Protein AF-0000000067843184 (afdb_homodimer)

Foldseek 3Di:
DFDAQPQAPAEEEQAEADFQRLQLQLLSLLSHYAYEYEFEPDQTHPQQPDDAHPDSFHGPRLFQSFFNYHFWHFHLVDVVSLVLVLLSLLSHQEYEYEDQQPPCVVSLNDPVNSCVSVQNYAYEYEAAAWCDDPCSRPHDALVVLCVLLCNQQQEADPPDRGDDPPDSCLSHQQSVVRSVVSVVQNVVCVPVVGYDYHITHSNVRSNVVPPDQVCVCVVVVRPDHRGYDHFDDLQFAQFGWADAQVAIKTWHQRDLVSVLLVQVLLCVVPFDPCSSVPPLCRDSVSCSVCRVVVVVRVNVSRHHDDPVVVVVSSVVSVTDMDTPDDPVVCVVDPVCVVQPQWDWEQDPPPGIDTDGFDNDDDDRHRSTRHGTRDTHRNCQQVSSVVSPDDPVRSVVCDQVCSTDHPPPDD/DFDAQPQAPAEEEQAEADFQRLQLQLLSLLSHYAYEYEFEPDQTGPQQVDDAHPDSFHGPRLFQSFFNYHFWHFHLVDVVSLVLVLLSLLSHQEYEYEDQQPPCVVSLPDPVNSCVSPQNYAYEYEAAAWCDDPCSRPHDALVVLCVLLCNQQQEADPPDRGDDPPDSCLSHQQSVVRSVVSVVQNVVCVPVVGYDYHITHSNVRSNVVPPDQVCVCVVVVRPDHRGYDHFDDLQFAQFGWADAQVAIKTWHQRDLVSVLLVQVLLCVVPFDPCSSVPPLCRDSVSCSVCRVVVVVRVNVSRHHDDPVVVVVSSVVSVTDMDTPDDPVVCVVDPVCVVQPQWDWEQDPPPGIDTDGFDNDDDDRHRSTRHGTRDGHRNCQQVSSVVSPDDPVRSVVCDQVCSTDHPPPDD

Nearest PDB structures (foldseek):
  9br6-assembly1_A  TM=9.605E-01  e=2.154E-40  Homo sapiens
  9br7-assembly1_A  TM=9.563E-01  e=5.282E-39  Homo sapiens
  1pt8-assembly1_B  TM=9.284E-01  e=2.262E-34  unclassified
  1vgr-assembly1_B  TM=9.230E-01  e=4.643E-33  Oxalobacter formigenes
  2vjm-assembly1_B  TM=9.253E-01  e=1.271E-32  Oxalobacter formigenes

InterPro domains:
  IPR003673 CoA-transferase family III [PF02515] (7-380)
  IPR023606 CoA-transferase family III domain 1 superfamily [G3DSA:3.40.50.10540] (6-397)
  IPR023606 CoA-transferase family III domain 1 superfamily [SSF89796] (5-403)
  IPR044855 CoA-transferase family III domain 3 superfamily [G3DSA:3.30.1540.10] (237-332)
  IPR050483 CoA-transferase III domain-containing protein [PTHR48207] (2-403)

Radius of gyration: 26.92 Å; Cα contacts (8 Å, |Δi|>4): 1870; chains: 2; bounding box: 64×74×61 Å

Sequence (820 aa):
MSQTLPLAGIRVVDYSHFLAGPYVGRCLAALGAEVIKVERPGSGDAGRQHAFTLDDQQSGYFLQLNMGKQGVSVNMKDPRGKAFMQRLTDSADVFIENYRPGALDKLGLGYAELSARNPRLVYCSISAYGHTGPDAHRAGFGLIAEAKSGIMQMVGVPGEAPPLLRISLGDMYTGIHAVAAINAALLGRVSSGRGQHIDMALYDTLVSMHEYAVQCYTLSGGTVLPQQTGHDMPTSTLYGVFRATDGDLVIAAQVDDAWQRFAAMLEANGGPPGFGSDRRYHGLNGRNAHREAILAVVRDWVGARRVAEILALLDGIDIPSAKVQRIDEVLADPQIQARNMVIEQQHPRYGTLRLANLPFRFSDCDTTIHQVAPDLGQHNAEVAAGLGFSPEEITALQADGVLFTHGDARMSQTLPLAGIRVVDYSHFLAGPYVGRCLAALGAEVIKVERPGSGDAGRQHAFTLDDQQSGYFLQLNMGKQGVSVNMKDPRGKAFMQRLTDSADVFIENYRPGALDKLGLGYAELSARNPRLVYCSISAYGHTGPDAHRAGFGLIAEAKSGIMQMVGVPGEAPPLLRISLGDMYTGIHAVAAINAALLGRVSSGRGQHIDMALYDTLVSMHEYAVQCYTLSGGTVLPQQTGHDMPTSTLYGVFRATDGDLVIAAQVDDAWQRFAAMLEANGGPPGFGSDRRYHGLNGRNAHREAILAVVRDWVGARRVAEILALLDGIDIPSAKVQRIDEVLADPQIQARNMVIEQQHPRYGTLRLANLPFRFSDCDTTIHQVAPDLGQHNAEVAAGLGFSPEEITALQADGVLFTHGDAR

Secondary structure (DSSP, 8-state):
-PPPPTTTT-EEEE---TTHHHHHHHHHHHTT-EEEEEE-TTT--GGGGSSSB-SSS-BHHHHHHTTT-EEEEB-TTSHHHHHHHHHHHHT-SEEEE-SPTTTTTTTT-SHHHHHHH-TT-EEEEEESS-SSSTTTTS---HHHHHHHTSTGGGSSSTTSPPPP--S-HHHHHHHHHHHHHHHHHHHHHHHH---EEEEEEHHHHHHHT-SSHHHHHHHTTT-------TTEETTEEEEEEEE-SS-EEEEE--SHHHHHHHHHHHHHTT--TTTTT-GGGSSHHHHHHTHHHHHHHHHHHHHTS-HHHHHHHHHHTT--EEE---HHHHHH-HHHHHTT-EEEEEETTTEEEEEEPP---BSS------SPPPPTTTTHHHHHHHTT--HHHHHHHHHTTSB--TT---/-PPPPTTTT-EEEE---TTHHHHHHHHHHHTT-EEEEEE-TTT--GGGGSSSB-SSS-BHHHHHHTTT-EEEEB-TTSHHHHHHHHHHHHT-SEEEE-SPTTTTTTTT-SHHHHHHH-TT-EEEEEESS-SSSTTTTS---HHHHHHHTSTGGGSSSTTSPPPP--S-HHHHHHHHHHHHHHHHHHHHHHHH---EEEEEEHHHHHHHT-SSHHHHHHHTTT-------TTEETTEEEEEEEE-SS-EEEEE--SHHHHHHHHHHHHHTT--TTTTT-GGGSSHHHHHHTHHHHHHHHHHHHHTS-HHHHHHHHHTTT--EEE---HHHHHH-HHHHHTT-EEEEEETTTEEEEEEPP---BSS------SPPPPTTTTHHHHHHHTT--HHHHHHHHHTTSB--TT---

Organism: Pseudomonas putida (strain ATCC 47054 / DSM 6125 / CFBP 8728 / NCIMB 11950 / KT2440) (NCBI:txid160488)

Solvent-accessible surface area (backbone atoms only — not comparable to full-atom values): 41051 Å² total; per-residue (Å²): 134,73,47,76,48,38,33,55,90,38,32,33,39,32,56,36,49,65,50,30,37,30,44,29,47,27,54,43,22,34,37,35,22,49,26,37,35,49,26,48,57,90,78,43,44,69,24,22,72,29,92,35,63,76,51,98,74,34,10,47,34,33,40,64,33,34,28,42,31,42,19,30,13,45,28,68,87,40,70,67,23,43,52,52,50,49,54,51,57,62,67,30,44,31,40,36,28,47,61,62,72,66,61,43,46,82,75,61,66,23,65,73,58,46,36,72,76,25,56,50,31,32,34,37,41,38,36,35,53,24,82,53,45,87,48,20,84,51,76,60,50,44,67,40,28,39,20,41,37,21,54,39,49,23,23,22,47,70,93,53,80,35,37,44,69,81,59,59,57,30,32,54,56,34,17,41,47,47,43,22,49,50,31,30,45,58,40,24,22,72,79,68,62,38,36,41,43,33,47,36,20,23,30,46,36,49,38,35,59,42,69,46,56,50,31,33,18,52,76,52,74,61,74,42,71,81,55,34,55,20,35,44,40,81,90,37,38,57,36,35,53,44,55,28,67,75,45,44,29,36,42,51,35,52,49,52,70,47,29,46,53,47,30,39,52,39,32,75,68,80,40,57,88,58,55,43,71,39,69,62,53,55,42,66,66,38,26,40,76,41,31,66,64,52,47,51,53,49,46,55,58,40,42,72,33,47,53,70,59,53,49,53,58,33,54,75,68,72,39,47,59,32,52,44,23,46,60,72,54,35,71,65,31,64,44,41,58,62,64,50,40,60,40,77,32,80,38,97,87,75,40,74,41,54,36,55,24,74,50,74,41,49,70,41,38,82,42,78,67,70,47,61,36,52,51,67,15,67,34,36,63,61,53,40,47,74,69,68,49,47,72,67,53,46,53,49,34,41,70,70,46,30,39,23,46,80,83,65,66,128,132,72,48,76,48,37,32,56,91,37,32,32,39,32,56,35,50,66,50,31,36,30,44,29,46,25,53,44,22,32,36,35,22,49,26,38,35,49,28,48,57,88,78,44,43,69,24,20,72,29,94,39,62,76,52,97,75,36,10,48,34,33,40,65,34,32,29,42,30,42,19,29,13,44,27,68,88,40,70,69,22,42,52,51,49,49,54,51,58,60,67,31,43,31,39,36,29,47,60,63,71,69,62,42,47,80,74,60,66,23,64,73,57,45,35,74,77,25,57,50,31,31,33,38,41,38,36,34,52,23,81,52,47,88,48,19,83,50,78,59,51,44,67,40,27,39,20,41,36,21,54,38,48,24,22,24,46,70,94,53,80,34,38,43,68,81,60,59,57,30,32,54,56,34,17,40,47,47,42,25,50,50,31,31,45,57,42,25,21,73,78,68,63,40,38,40,43,33,47,34,18,24,31,46,36,47,38,36,59,44,68,46,54,50,31,33,19,54,75,53,74,60,72,43,71,80,56,35,56,21,35,44,41,82,90,37,38,57,36,35,54,45,54,29,66,77,44,42,29,37,43,50,35,53,49,51,71,46,29,44,52,48,30,38,51,38,31,76,67,80,40,56,88,58,55,43,71,39,70,63,53,54,41,67,68,38,26,40,76,41,32,69,64,53,48,53,54,49,47,55,56,40,41,73,33,47,53,69,59,53,51,54,57,34,55,74,69,72,38,46,58,32,53,43,22,46,59,72,53,36,73,65,31,65,44,41,58,62,63,51,40,61,40,76,33,80,38,97,88,75,41,75,43,55,37,55,24,74,50,74,40,47,71,43,37,83,40,78,68,69,47,61,37,54,53,68,15,66,35,37,63,63,55,41,46,76,71,68,47,47,72,68,52,47,51,50,34,42,72,70,46,29,38,24,46,81,82,67,65,128

Structure (mmCIF, N/CA/C/O backbone):
data_AF-0000000067843184-model_v1
#
loop_
_entity.id
_entity.type
_entity.pdbx_description
1 polymer 'CAIB/BAIF family protein'
#
loop_
_atom_site.group_PDB
_atom_site.id
_atom_site.type_symbol
_atom_site.label_atom_id
_atom_site.label_alt_id
_atom_site.label_comp_id
_atom_site.label_asym_id
_atom_site.label_entity_id
_atom_site.label_seq_id
_atom_site.pdbx_PDB_ins_code
_atom_site.Cartn_x
_atom_site.Cartn_y
_atom_site.Cartn_z
_atom_site.occupancy
_atom_site.B_iso_or_equiv
_atom_site.auth_seq_id
_atom_site.auth_comp_id
_atom_site.auth_asym_id
_atom_site.auth_atom_id
_atom_site.pdbx_PDB_model_num
ATOM 1 N N . MET A 1 1 ? 19.484 16.328 -20.688 1 63.31 1 MET A N 1
ATOM 2 C CA . MET A 1 1 ? 19.578 14.914 -21 1 63.31 1 MET A CA 1
ATOM 3 C C . MET A 1 1 ? 18.922 14.07 -19.906 1 63.31 1 MET A C 1
ATOM 5 O O . MET A 1 1 ? 18.953 14.438 -18.734 1 63.31 1 MET A O 1
ATOM 9 N N . SER A 1 2 ? 18.062 13.031 -20.172 1 86.06 2 SER A N 1
ATOM 10 C CA . SER A 1 2 ? 17.359 12.148 -19.234 1 86.06 2 SER A CA 1
ATOM 11 C C . SER A 1 2 ? 18.344 11.312 -18.422 1 86.06 2 SER A C 1
ATOM 13 O O . SER A 1 2 ? 19.406 10.938 -18.922 1 86.06 2 SER A O 1
ATOM 15 N N . GLN A 1 3 ? 18.172 11.273 -17.156 1 92 3 GLN A N 1
ATOM 16 C CA . GLN A 1 3 ? 18.984 10.438 -16.297 1 92 3 GLN A CA 1
ATOM 17 C C . GLN A 1 3 ? 18.734 8.961 -16.562 1 92 3 GLN A C 1
ATOM 19 O O . GLN A 1 3 ? 17.641 8.578 -17 1 92 3 GLN A O 1
ATOM 24 N N . THR A 1 4 ? 19.797 8.234 -16.375 1 95.75 4 THR A N 1
ATOM 25 C CA . THR A 1 4 ? 19.625 6.785 -16.375 1 95.75 4 THR A CA 1
ATOM 26 C C . THR A 1 4 ? 18.641 6.352 -15.305 1 95.75 4 THR A C 1
ATOM 28 O O . THR A 1 4 ? 18.531 6.984 -14.25 1 95.75 4 THR A O 1
ATOM 31 N N . LEU A 1 5 ? 17.938 5.277 -15.578 1 97.69 5 LEU A N 1
ATOM 32 C CA . LEU A 1 5 ? 16.984 4.77 -14.594 1 97.69 5 LEU A CA 1
ATOM 33 C C . LEU A 1 5 ? 17.703 4.355 -13.312 1 97.69 5 LEU A C 1
ATOM 35 O O . LEU A 1 5 ? 18.828 3.844 -13.367 1 97.69 5 LEU A O 1
ATOM 39 N N . PRO A 1 6 ? 17.109 4.527 -12.219 1 97.5 6 PRO A N 1
ATOM 40 C CA . PRO A 1 6 ? 17.766 4.445 -10.914 1 97.5 6 PRO A CA 1
ATOM 41 C C . PRO A 1 6 ? 18.406 3.084 -10.656 1 97.5 6 PRO A C 1
ATOM 43 O O . PRO A 1 6 ? 19.422 2.998 -9.977 1 97.5 6 PRO A O 1
ATOM 46 N N . LEU A 1 7 ? 17.859 2.02 -11.234 1 98.38 7 LEU A N 1
ATOM 47 C CA . LEU A 1 7 ? 18.359 0.691 -10.898 1 98.38 7 LEU A CA 1
ATOM 48 C C . LEU A 1 7 ? 19.125 0.08 -12.062 1 98.38 7 LEU A C 1
ATOM 50 O O . LEU A 1 7 ? 19.312 -1.139 -12.125 1 98.38 7 LEU A O 1
ATOM 54 N N . ALA A 1 8 ? 19.484 0.927 -12.992 1 98.06 8 ALA A N 1
ATOM 55 C CA . ALA A 1 8 ? 20.344 0.447 -14.078 1 98.06 8 ALA A CA 1
ATOM 56 C C . ALA A 1 8 ? 21.562 -0.272 -13.523 1 98.06 8 ALA A C 1
ATOM 58 O O . ALA A 1 8 ? 22.234 0.227 -12.609 1 98.06 8 ALA A O 1
ATOM 59 N N . GLY A 1 9 ? 21.828 -1.448 -14.07 1 97.81 9 GLY A N 1
ATOM 60 C CA . GLY A 1 9 ? 22.984 -2.213 -13.656 1 97.81 9 GLY A CA 1
ATOM 61 C C . GLY A 1 9 ? 22.688 -3.225 -12.57 1 97.81 9 GLY A C 1
ATOM 62 O O . GLY A 1 9 ? 23.547 -4.023 -12.195 1 97.81 9 GLY A O 1
ATOM 63 N N . ILE A 1 10 ? 21.5 -3.23 -12.047 1 98.75 10 ILE A N 1
ATOM 64 C CA . ILE A 1 10 ? 21.062 -4.18 -11.023 1 98.75 10 ILE A CA 1
ATOM 65 C C . ILE A 1 10 ? 20.406 -5.391 -11.688 1 98.75 10 ILE A C 1
ATOM 67 O O . ILE A 1 10 ? 19.547 -5.238 -12.547 1 98.75 10 ILE A O 1
ATOM 71 N N . ARG A 1 11 ? 20.828 -6.566 -11.328 1 98.88 11 ARG A N 1
ATOM 72 C CA . ARG A 1 11 ? 20.203 -7.789 -11.828 1 98.88 11 ARG A CA 1
ATOM 73 C C . ARG A 1 11 ? 19.328 -8.438 -10.758 1 98.88 11 ARG A C 1
ATOM 75 O O . ARG A 1 11 ? 19.781 -8.688 -9.648 1 98.88 11 ARG A O 1
ATOM 82 N N . VAL A 1 12 ? 18.125 -8.703 -11.109 1 98.94 12 VAL A N 1
ATOM 83 C CA . VAL A 1 12 ? 17.141 -9.312 -10.219 1 98.94 12 VAL A CA 1
ATOM 84 C C . VAL A 1 12 ? 16.75 -10.688 -10.758 1 98.94 12 VAL A C 1
ATOM 86 O O . VAL A 1 12 ? 16.391 -10.82 -11.938 1 98.94 12 VAL A O 1
ATOM 89 N N . VAL A 1 13 ? 16.859 -11.703 -9.93 1 98.94 13 VAL A N 1
ATOM 90 C CA . VAL A 1 13 ? 16.266 -13 -10.219 1 98.94 13 VAL A CA 1
ATOM 91 C C . VAL A 1 13 ? 14.906 -13.117 -9.523 1 98.94 13 VAL A C 1
ATOM 93 O O . VAL A 1 13 ? 14.828 -13.078 -8.289 1 98.94 13 VAL A O 1
ATOM 96 N N . ASP A 1 14 ? 13.891 -13.195 -10.305 1 98.88 14 ASP A N 1
ATOM 97 C CA . ASP A 1 14 ? 12.516 -13.312 -9.82 1 98.88 14 ASP A CA 1
ATOM 98 C C . ASP A 1 14 ? 12.047 -14.766 -9.852 1 98.88 14 ASP A C 1
ATOM 100 O O . ASP A 1 14 ? 11.516 -15.234 -10.859 1 98.88 14 ASP A O 1
ATOM 104 N N . TYR A 1 15 ? 12.227 -15.445 -8.742 1 98.62 15 TYR A N 1
ATOM 105 C CA . TYR A 1 15 ? 11.758 -16.812 -8.555 1 98.62 15 TYR A CA 1
ATOM 106 C C . TYR A 1 15 ? 10.461 -16.844 -7.754 1 98.62 15 TYR A C 1
ATOM 108 O O . TYR A 1 15 ? 10.367 -17.531 -6.742 1 98.62 15 TYR A O 1
ATOM 116 N N . SER A 1 16 ? 9.492 -16.031 -8.18 1 97.88 16 SER A N 1
ATOM 117 C CA . SER A 1 16 ? 8.211 -15.883 -7.484 1 97.88 16 SER A CA 1
ATOM 118 C C . SER A 1 16 ? 7.047 -16.25 -8.398 1 97.88 16 SER A C 1
ATOM 120 O O . SER A 1 16 ? 7.246 -16.625 -9.547 1 97.88 16 SER A O 1
ATOM 122 N N . HIS A 1 17 ? 5.855 -16.219 -7.805 1 95.88 17 HIS A N 1
ATOM 123 C CA . HIS A 1 17 ? 4.668 -16.578 -8.578 1 95.88 17 HIS A CA 1
ATOM 124 C C . HIS A 1 17 ? 3.455 -15.766 -8.117 1 95.88 17 HIS A C 1
ATOM 126 O O . HIS A 1 17 ? 3.523 -15.047 -7.117 1 95.88 17 HIS A O 1
ATOM 132 N N . PHE A 1 18 ? 2.443 -15.711 -8.906 1 93.38 18 PHE A N 1
ATOM 133 C CA . PHE A 1 18 ? 1.131 -15.133 -8.633 1 93.38 18 PHE A CA 1
ATOM 134 C C . PHE A 1 18 ? 1.208 -13.617 -8.578 1 93.38 18 PHE A C 1
ATOM 136 O O . PHE A 1 18 ? 1.343 -12.953 -9.609 1 93.38 18 PHE A O 1
ATOM 143 N N . LEU A 1 19 ? 1.324 -13.031 -7.367 1 96.69 19 LEU A N 1
ATOM 144 C CA . LEU A 1 19 ? 1.047 -11.594 -7.375 1 96.69 19 LEU A CA 1
ATOM 145 C C . LEU A 1 19 ? 2.137 -10.828 -6.637 1 96.69 19 LEU A C 1
ATOM 147 O O . LEU A 1 19 ? 2.951 -10.148 -7.258 1 96.69 19 LEU A O 1
ATOM 151 N N . ALA A 1 20 ? 2.354 -11.023 -5.352 1 97.69 20 ALA A N 1
ATOM 152 C CA . ALA A 1 20 ? 3.211 -10.156 -4.547 1 97.69 20 ALA A CA 1
ATOM 153 C C . ALA A 1 20 ? 4.629 -10.117 -5.109 1 97.69 20 ALA A C 1
ATOM 155 O O . ALA A 1 20 ? 5.176 -9.039 -5.359 1 97.69 20 ALA A O 1
ATOM 156 N N . GLY A 1 21 ? 5.195 -11.281 -5.289 1 98.25 21 GLY A N 1
ATOM 157 C CA . GLY A 1 21 ? 6.543 -11.375 -5.824 1 98.25 21 GLY A CA 1
ATOM 158 C C . GLY A 1 21 ? 6.68 -10.766 -7.207 1 98.25 21 GLY A C 1
ATOM 159 O O . GLY A 1 21 ? 7.473 -9.844 -7.41 1 98.25 21 GLY A O 1
ATOM 160 N N . PRO A 1 22 ? 5.863 -11.289 -8.164 1 98.56 22 PRO A N 1
ATOM 161 C CA . PRO A 1 22 ? 5.918 -10.742 -9.523 1 98.56 22 PRO A CA 1
ATOM 162 C C . PRO A 1 22 ? 5.695 -9.227 -9.562 1 98.56 22 PRO A C 1
ATOM 164 O O . PRO A 1 22 ? 6.289 -8.539 -10.391 1 98.56 22 PRO A O 1
ATOM 167 N N . TYR A 1 23 ? 4.883 -8.68 -8.688 1 98.69 23 TYR A N 1
ATOM 168 C CA . TYR A 1 23 ? 4.688 -7.23 -8.609 1 98.69 23 TYR A CA 1
ATOM 169 C C . TYR A 1 23 ? 5.984 -6.527 -8.234 1 98.69 23 TYR A C 1
ATOM 171 O O . TYR A 1 23 ? 6.297 -5.461 -8.766 1 98.69 23 TYR A O 1
ATOM 179 N N . VAL A 1 24 ? 6.707 -7.121 -7.262 1 98.94 24 VAL A N 1
ATOM 180 C CA . VAL A 1 24 ? 8.008 -6.578 -6.887 1 98.94 24 VAL A CA 1
ATOM 181 C C . VAL A 1 24 ? 8.914 -6.508 -8.109 1 98.94 24 VAL A C 1
ATOM 183 O O . VAL A 1 24 ? 9.484 -5.457 -8.406 1 98.94 24 VAL A O 1
ATOM 186 N N . GLY A 1 25 ? 9.008 -7.625 -8.828 1 98.88 25 GLY A N 1
ATOM 187 C CA . GLY A 1 25 ? 9.828 -7.656 -10.031 1 98.88 25 GLY A CA 1
ATOM 188 C C . GLY A 1 25 ? 9.43 -6.613 -11.055 1 98.88 25 GLY A C 1
ATOM 189 O O . GLY A 1 25 ? 10.281 -5.984 -11.68 1 98.88 25 GLY A O 1
ATOM 190 N N . ARG A 1 26 ? 8.141 -6.426 -11.242 1 98.81 26 ARG A N 1
ATOM 191 C CA . ARG A 1 26 ? 7.641 -5.434 -12.188 1 98.81 26 ARG A CA 1
ATOM 192 C C . ARG A 1 26 ? 8.102 -4.031 -11.805 1 98.81 26 ARG A C 1
ATOM 194 O O . ARG A 1 26 ? 8.555 -3.266 -12.656 1 98.81 26 ARG A O 1
ATOM 201 N N . CYS A 1 27 ? 7.98 -3.684 -10.539 1 98.88 27 CYS A N 1
ATOM 202 C CA . CYS A 1 27 ? 8.391 -2.367 -10.07 1 98.88 27 CYS A CA 1
ATOM 203 C C . CYS A 1 27 ? 9.883 -2.15 -10.281 1 98.88 27 CYS A C 1
ATOM 205 O O . CYS A 1 27 ? 10.305 -1.086 -10.742 1 98.88 27 CYS A O 1
ATOM 207 N N . LEU A 1 28 ? 10.68 -3.189 -9.953 1 98.94 28 LEU A N 1
ATOM 208 C CA . LEU A 1 28 ? 12.125 -3.064 -10.102 1 98.94 28 LEU A CA 1
ATOM 209 C C . LEU A 1 28 ? 12.508 -2.936 -11.57 1 98.94 28 LEU A C 1
ATOM 211 O O . LEU A 1 28 ? 13.43 -2.184 -11.906 1 98.94 28 LEU A O 1
ATOM 215 N N . ALA A 1 29 ? 11.797 -3.639 -12.438 1 98.88 29 ALA A N 1
ATOM 216 C CA . ALA A 1 29 ? 12.031 -3.51 -13.875 1 98.88 29 ALA A CA 1
ATOM 217 C C . ALA A 1 29 ? 11.727 -2.092 -14.352 1 98.88 29 ALA A C 1
ATOM 219 O O . ALA A 1 29 ? 12.5 -1.514 -15.125 1 98.88 29 ALA A O 1
ATOM 220 N N . ALA A 1 30 ? 10.656 -1.525 -13.914 1 98.69 30 ALA A N 1
ATOM 221 C CA . ALA A 1 30 ? 10.266 -0.165 -14.281 1 98.69 30 ALA A CA 1
ATOM 222 C C . ALA A 1 30 ? 11.336 0.839 -13.867 1 98.69 30 ALA A C 1
ATOM 224 O O . ALA A 1 30 ? 11.562 1.841 -14.555 1 98.69 30 ALA A O 1
ATOM 225 N N . LEU A 1 31 ? 11.977 0.515 -12.781 1 98.75 31 LEU A N 1
ATOM 226 C CA . LEU A 1 31 ? 12.984 1.418 -12.234 1 98.75 31 LEU A CA 1
ATOM 227 C C . LEU A 1 31 ? 14.344 1.173 -12.891 1 98.75 31 LEU A C 1
ATOM 229 O O . LEU A 1 31 ? 15.32 1.861 -12.578 1 98.75 31 LEU A O 1
ATOM 233 N N . GLY A 1 32 ? 14.453 0.129 -13.75 1 98.44 32 GLY A N 1
ATOM 234 C CA . GLY A 1 32 ? 15.625 0.033 -14.602 1 98.44 32 GLY A CA 1
ATOM 235 C C . GLY A 1 32 ? 16.406 -1.252 -14.398 1 98.44 32 GLY A C 1
ATOM 236 O O . GLY A 1 32 ? 17.375 -1.511 -15.109 1 98.44 32 GLY A O 1
ATOM 237 N N . ALA A 1 33 ? 15.984 -2.127 -13.5 1 98.88 33 ALA A N 1
ATOM 238 C CA . ALA A 1 33 ? 16.703 -3.367 -13.234 1 98.88 33 ALA A CA 1
ATOM 239 C C . ALA A 1 33 ? 16.5 -4.379 -14.352 1 98.88 33 ALA A C 1
ATOM 241 O O . ALA A 1 33 ? 15.461 -4.375 -15.016 1 98.88 33 ALA A O 1
ATOM 242 N N . GLU A 1 34 ? 17.531 -5.156 -14.578 1 98.81 34 GLU A N 1
ATOM 243 C CA . GLU A 1 34 ? 17.344 -6.379 -15.359 1 98.81 34 GLU A CA 1
ATOM 244 C C . GLU A 1 34 ? 16.672 -7.465 -14.531 1 98.81 34 GLU A C 1
ATOM 246 O O . GLU A 1 34 ? 17.266 -7.996 -13.594 1 98.81 34 GLU A O 1
ATOM 251 N N . VAL A 1 35 ? 15.461 -7.75 -14.875 1 98.94 35 VAL A N 1
ATOM 252 C CA . VAL A 1 35 ? 14.711 -8.734 -14.094 1 98.94 35 VAL A CA 1
ATOM 253 C C . VAL A 1 35 ? 14.523 -10.008 -14.914 1 98.94 35 VAL A C 1
ATOM 255 O O . VAL A 1 35 ? 13.945 -9.969 -16 1 98.94 35 VAL A O 1
ATOM 258 N N . ILE A 1 36 ? 14.992 -11.117 -14.375 1 98.94 36 ILE A N 1
ATOM 259 C CA . ILE A 1 36 ? 14.875 -12.43 -15.008 1 98.94 36 ILE A CA 1
ATOM 260 C C . ILE A 1 36 ? 13.883 -13.289 -14.227 1 98.94 36 ILE A C 1
ATOM 262 O O . ILE A 1 36 ? 14.164 -13.711 -13.109 1 98.94 36 ILE A O 1
ATOM 266 N N . LYS A 1 37 ? 12.758 -13.492 -14.805 1 98.81 37 LYS A N 1
ATOM 267 C CA . LYS A 1 37 ? 11.742 -14.367 -14.227 1 98.81 37 LYS A CA 1
ATOM 268 C C . LYS A 1 37 ? 12.039 -15.836 -14.523 1 98.81 37 LYS A C 1
ATOM 270 O O . LYS A 1 37 ? 12.234 -16.219 -15.68 1 98.81 37 LYS A O 1
ATOM 275 N N . VAL A 1 38 ? 12.102 -16.625 -13.477 1 98.81 38 VAL A N 1
ATOM 276 C CA . VAL A 1 38 ? 12.367 -18.047 -13.602 1 98.81 38 VAL A CA 1
ATOM 277 C C . VAL A 1 38 ? 11.078 -18.828 -13.375 1 98.81 38 VAL A C 1
ATOM 279 O O . VAL A 1 38 ? 10.398 -18.641 -12.367 1 98.81 38 VAL A O 1
ATOM 282 N N . GLU A 1 39 ? 10.75 -19.672 -14.312 1 98.38 39 GLU A N 1
ATOM 283 C CA . GLU A 1 39 ? 9.531 -20.453 -14.219 1 98.38 39 GLU A CA 1
ATOM 284 C C . GLU A 1 39 ? 9.82 -21.953 -14.352 1 98.38 39 GLU A C 1
ATOM 286 O O . GLU A 1 39 ? 10.844 -22.344 -14.914 1 98.38 39 GLU A O 1
ATOM 291 N N . ARG A 1 40 ? 8.938 -22.766 -13.82 1 96.12 40 ARG A N 1
ATOM 292 C CA . ARG A 1 40 ? 9.023 -24.219 -13.992 1 96.12 40 ARG A CA 1
ATOM 293 C C . ARG A 1 40 ? 8.633 -24.625 -15.406 1 96.12 40 ARG A C 1
ATOM 295 O O . ARG A 1 40 ? 7.828 -23.953 -16.047 1 96.12 40 ARG A O 1
ATOM 302 N N . PRO A 1 41 ? 9.172 -25.75 -15.898 1 96.5 41 PRO A N 1
ATOM 303 C CA . PRO A 1 41 ? 8.75 -26.234 -17.219 1 96.5 41 PRO A CA 1
ATOM 304 C C . PRO A 1 41 ? 7.27 -26.594 -17.266 1 96.5 41 PRO A C 1
ATOM 306 O O . PRO A 1 41 ? 6.664 -26.906 -16.234 1 96.5 41 PRO A O 1
ATOM 309 N N . GLY A 1 42 ? 6.711 -26.547 -18.422 1 93.25 42 GLY A N 1
ATOM 310 C CA . GLY A 1 42 ? 5.316 -26.922 -18.594 1 93.25 42 GLY A CA 1
ATOM 311 C C . GLY A 1 42 ? 4.363 -25.75 -18.469 1 93.25 42 GLY A C 1
ATOM 312 O O . GLY A 1 42 ? 4.305 -24.875 -1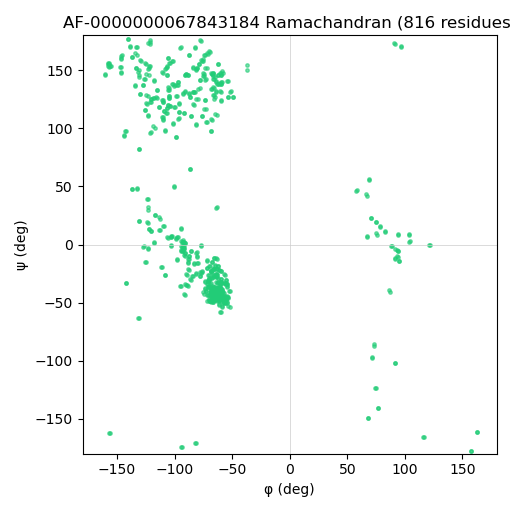9.344 1 93.25 42 GLY A O 1
ATOM 313 N N . SER A 1 43 ? 3.713 -25.609 -17.359 1 90.81 43 SER A N 1
ATOM 314 C CA . SER A 1 43 ? 2.641 -24.625 -17.188 1 90.81 43 SER A CA 1
ATOM 315 C C . SER A 1 43 ? 3.186 -23.281 -16.734 1 90.81 43 SER A C 1
ATOM 317 O O . SER A 1 43 ? 2.492 -22.266 -16.828 1 90.81 43 SER A O 1
ATOM 319 N N . GLY A 1 44 ? 4.477 -23.297 -16.25 1 95.44 44 GLY A N 1
ATOM 320 C CA . GLY A 1 44 ? 5.055 -22.047 -15.781 1 95.44 44 GLY A CA 1
ATOM 321 C C . GLY A 1 44 ? 4.395 -21.531 -14.516 1 95.44 44 GLY A C 1
ATOM 322 O O . GLY A 1 44 ? 4.02 -22.312 -13.641 1 95.44 44 GLY A O 1
ATOM 323 N N . ASP A 1 45 ? 4.355 -20.25 -14.336 1 95.62 45 ASP A N 1
ATOM 324 C CA . ASP A 1 45 ? 3.723 -19.547 -13.227 1 95.62 45 ASP A CA 1
ATOM 325 C C . ASP A 1 45 ? 2.207 -19.734 -13.25 1 95.62 45 ASP A C 1
ATOM 327 O O . ASP A 1 45 ? 1.579 -19.578 -14.305 1 95.62 45 ASP A O 1
ATOM 331 N N . ALA A 1 46 ? 1.594 -20.016 -12.125 1 91 46 ALA A N 1
ATOM 332 C CA . ALA A 1 46 ? 0.149 -20.203 -12.031 1 91 46 ALA A CA 1
ATOM 333 C C . ALA A 1 46 ? -0.601 -18.953 -12.469 1 91 46 ALA A C 1
ATOM 335 O O . ALA A 1 46 ? -1.747 -19.031 -12.914 1 91 46 ALA A O 1
ATOM 336 N N . GLY A 1 47 ? 0.047 -17.797 -12.406 1 93.56 47 GLY A N 1
ATOM 337 C CA . GLY A 1 47 ? -0.536 -16.547 -12.844 1 93.56 47 GLY A CA 1
ATOM 338 C C . GLY A 1 47 ? -0.877 -16.531 -14.328 1 93.56 47 GLY A C 1
ATOM 339 O O . GLY A 1 47 ? -1.658 -15.688 -14.781 1 93.56 47 GLY A O 1
ATOM 340 N N . ARG A 1 48 ? -0.288 -17.438 -15.117 1 95.56 48 ARG A N 1
ATOM 341 C CA . ARG A 1 48 ? -0.561 -17.516 -16.547 1 95.56 48 ARG A CA 1
ATOM 342 C C . ARG A 1 48 ? -1.992 -17.969 -16.812 1 95.56 48 ARG A C 1
ATOM 344 O O . ARG A 1 48 ? -2.514 -17.797 -17.906 1 95.56 48 ARG A O 1
ATOM 351 N N . GLN A 1 49 ? -2.672 -18.516 -15.758 1 90.62 49 GLN A N 1
ATOM 352 C CA . GLN A 1 49 ? -4.043 -19 -15.891 1 90.62 49 GLN A CA 1
ATOM 353 C C . GLN A 1 49 ? -4.969 -18.312 -14.883 1 90.62 49 GLN A C 1
ATOM 355 O O . GLN A 1 49 ? -5.914 -18.938 -14.391 1 90.62 49 GLN A O 1
ATOM 360 N N . HIS A 1 50 ? -4.727 -17.172 -14.578 1 88.12 50 HIS A N 1
ATOM 361 C CA . HIS A 1 50 ? -5.52 -16.453 -13.578 1 88.12 50 HIS A CA 1
ATOM 362 C C . HIS A 1 50 ? -6.07 -15.156 -14.148 1 88.12 50 HIS A C 1
ATOM 364 O O . HIS A 1 50 ? -5.457 -14.547 -15.031 1 88.12 50 HIS A O 1
ATOM 370 N N . ALA A 1 51 ? -7.371 -14.82 -13.586 1 84.5 51 ALA A N 1
ATOM 371 C CA . ALA A 1 51 ? -8.133 -13.578 -13.75 1 84.5 51 ALA A CA 1
ATOM 372 C C . ALA A 1 51 ? -8.719 -13.484 -15.148 1 84.5 51 ALA A C 1
ATOM 374 O O . ALA A 1 51 ? -9.867 -13.875 -15.375 1 84.5 51 ALA A O 1
ATOM 375 N N . PHE A 1 52 ? -8.039 -12.961 -16.156 1 92.19 52 PHE A N 1
ATOM 376 C CA . PHE A 1 52 ? -8.539 -12.953 -17.516 1 92.19 52 PHE A CA 1
ATOM 377 C C . PHE A 1 52 ? -7.605 -13.734 -18.438 1 92.19 52 PHE A C 1
ATOM 379 O O . PHE A 1 52 ? -6.586 -13.203 -18.891 1 92.19 52 PHE A O 1
ATOM 386 N N . THR A 1 53 ? -7.973 -15.008 -18.797 1 93.75 53 THR A N 1
ATOM 387 C CA . THR A 1 53 ? -7.125 -15.883 -19.609 1 93.75 53 THR A CA 1
ATOM 388 C C . THR A 1 53 ? -7.301 -15.578 -21.094 1 93.75 53 THR A C 1
ATOM 390 O O . THR A 1 53 ? -8.43 -15.43 -21.578 1 93.75 53 THR A O 1
ATOM 393 N N . LEU A 1 54 ? -6.172 -15.422 -21.75 1 94.75 54 LEU A N 1
ATOM 394 C CA . LEU A 1 54 ? -6.184 -15.172 -23.188 1 94.75 54 LEU A CA 1
ATOM 395 C C . LEU A 1 54 ? -6.102 -16.484 -23.969 1 94.75 54 LEU A C 1
ATOM 397 O O . LEU A 1 54 ? -6.773 -16.641 -24.984 1 94.75 54 LEU A O 1
ATOM 401 N N . ASP A 1 55 ? -5.23 -17.359 -23.5 1 93.25 55 ASP A N 1
ATOM 402 C CA . ASP A 1 55 ? -5.105 -18.719 -24.016 1 93.25 55 ASP A CA 1
ATOM 403 C C . ASP A 1 55 ? -4.477 -19.641 -22.969 1 93.25 55 ASP A C 1
ATOM 405 O O . ASP A 1 55 ? -4.523 -19.359 -21.781 1 93.25 55 ASP A O 1
ATOM 409 N N . ASP A 1 56 ? -3.998 -20.734 -23.375 1 89.31 56 ASP A N 1
ATOM 410 C CA . ASP A 1 56 ? -3.496 -21.75 -22.438 1 89.31 56 ASP A CA 1
ATOM 411 C C . ASP A 1 56 ? -2.123 -21.359 -21.906 1 89.31 56 ASP A C 1
ATOM 413 O O . ASP A 1 56 ? -1.602 -22.016 -21 1 89.31 56 ASP A O 1
ATOM 417 N N . GLN A 1 57 ? -1.591 -20.203 -22.344 1 90.31 57 GLN A N 1
ATOM 418 C CA . GLN A 1 57 ? -0.216 -19.891 -21.969 1 90.31 57 GLN A CA 1
ATOM 419 C C . GLN A 1 57 ? -0.127 -18.531 -21.297 1 90.31 57 GLN A C 1
ATOM 421 O O . GLN A 1 57 ? 0.89 -18.203 -20.672 1 90.31 57 GLN A O 1
ATOM 426 N N . GLN A 1 58 ? -1.202 -17.75 -21.453 1 94.5 58 GLN A N 1
ATOM 427 C CA . GLN A 1 58 ? -1.058 -16.375 -21 1 94.5 58 GLN A CA 1
ATOM 428 C C . GLN A 1 58 ? -2.377 -15.836 -20.453 1 94.5 58 GLN A C 1
ATOM 430 O O . GLN A 1 58 ? -3.451 -16.266 -20.891 1 94.5 58 GLN A O 1
ATOM 435 N N . SER A 1 59 ? -2.291 -15.016 -19.547 1 96 59 SER A N 1
ATOM 436 C CA . SER A 1 59 ? -3.4 -14.227 -19.016 1 96 59 SER A CA 1
ATOM 437 C C . SER A 1 59 ? -3.047 -12.75 -18.953 1 96 59 SER A C 1
ATOM 439 O O . SER A 1 59 ? -1.873 -12.375 -19.016 1 96 59 SER A O 1
ATOM 441 N N . GLY A 1 60 ? -4.082 -11.906 -18.922 1 96.31 60 GLY A N 1
ATOM 442 C CA . GLY A 1 60 ? -3.836 -10.5 -18.688 1 96.31 60 GLY A CA 1
ATOM 443 C C . GLY A 1 60 ? -3.1 -10.227 -17.375 1 96.31 60 GLY A C 1
ATOM 444 O O . GLY A 1 60 ? -2.252 -9.336 -17.312 1 96.31 60 GLY A O 1
ATOM 445 N N . TYR A 1 61 ? -3.408 -11.055 -16.453 1 95.62 61 TYR A N 1
ATOM 446 C CA . TYR A 1 61 ? -2.801 -10.992 -15.125 1 95.62 61 TYR A CA 1
ATOM 447 C C . TYR A 1 61 ? -1.294 -11.203 -15.203 1 95.62 61 TYR A C 1
ATOM 449 O O . TYR A 1 61 ? -0.519 -10.367 -14.734 1 95.62 61 TYR A O 1
ATOM 457 N N . PHE A 1 62 ? -0.857 -12.242 -15.852 1 97.56 62 PHE A N 1
ATOM 458 C CA . PHE A 1 62 ? 0.561 -12.547 -16.016 1 97.56 62 PHE A CA 1
ATOM 459 C C . PHE A 1 62 ? 1.244 -11.477 -16.859 1 97.56 62 PHE A C 1
ATOM 461 O O . PHE A 1 62 ? 2.338 -11.016 -16.531 1 97.56 62 PHE A O 1
ATOM 468 N N . LEU A 1 63 ? 0.635 -11.047 -17.953 1 97.62 63 LEU A N 1
ATOM 469 C CA . LEU A 1 63 ? 1.203 -10.055 -18.859 1 97.62 63 LEU A CA 1
ATOM 470 C C . LEU A 1 63 ? 1.467 -8.742 -18.125 1 97.62 63 LEU A C 1
ATOM 472 O O . LEU A 1 63 ? 2.527 -8.133 -18.281 1 97.62 63 LEU A O 1
ATOM 476 N N . GLN A 1 64 ? 0.582 -8.352 -17.281 1 97.56 64 GLN A N 1
ATOM 477 C CA . GLN A 1 64 ? 0.715 -7.098 -16.562 1 97.56 64 GLN A CA 1
ATOM 478 C C . GLN A 1 64 ? 1.846 -7.168 -15.539 1 97.56 64 GLN A C 1
ATOM 480 O O . GLN A 1 64 ? 2.645 -6.238 -15.422 1 97.56 64 GLN A O 1
ATOM 485 N N . LEU A 1 65 ? 1.935 -8.234 -14.828 1 98.06 65 LEU A N 1
ATOM 486 C CA . LEU A 1 65 ? 2.838 -8.328 -13.68 1 98.06 65 LEU A CA 1
ATOM 487 C C . LEU A 1 65 ? 4.262 -8.625 -14.141 1 98.06 65 LEU A C 1
ATOM 489 O O . LEU A 1 65 ? 5.215 -8.438 -13.375 1 98.06 65 LEU A O 1
ATOM 493 N N . ASN A 1 66 ? 4.395 -9.07 -15.398 1 98.31 66 ASN A N 1
ATOM 494 C CA . ASN A 1 66 ? 5.727 -9.508 -15.812 1 98.31 66 ASN A CA 1
ATOM 495 C C . ASN A 1 66 ? 6.223 -8.727 -17.031 1 98.31 66 ASN A C 1
ATOM 497 O O . ASN A 1 66 ? 7.176 -9.141 -17.688 1 98.31 66 ASN A O 1
ATOM 501 N N . MET A 1 67 ? 5.543 -7.613 -17.359 1 97.12 67 MET A N 1
ATOM 502 C CA . MET A 1 67 ? 6.07 -6.734 -18.406 1 97.12 67 MET A CA 1
ATOM 503 C C . MET A 1 67 ? 7.457 -6.223 -18.031 1 97.12 67 MET A C 1
ATOM 505 O O . MET A 1 67 ? 7.715 -5.902 -16.875 1 97.12 67 MET A O 1
ATOM 509 N N . GLY A 1 68 ? 8.312 -6.16 -18.938 1 97.62 68 GLY A N 1
ATOM 510 C CA . GLY A 1 68 ? 9.648 -5.625 -18.719 1 97.62 68 GLY A CA 1
ATOM 511 C C . GLY A 1 68 ? 10.641 -6.672 -18.266 1 97.62 68 GLY A C 1
ATOM 512 O O . GLY A 1 68 ? 11.836 -6.387 -18.156 1 97.62 68 GLY A O 1
ATOM 513 N N . LYS A 1 69 ? 10.203 -7.922 -18.094 1 98.69 69 LYS A N 1
ATOM 514 C CA . LYS A 1 69 ? 11.102 -8.961 -17.594 1 98.69 69 LYS A CA 1
ATOM 515 C C . LYS A 1 69 ? 11.594 -9.859 -18.719 1 98.69 69 LYS A C 1
ATOM 517 O O . LYS A 1 69 ? 10.984 -9.898 -19.797 1 98.69 69 LYS A O 1
ATOM 522 N N . GLN A 1 70 ? 12.742 -10.523 -18.469 1 98.69 70 GLN A N 1
ATOM 523 C CA . GLN A 1 70 ? 13.148 -11.68 -19.25 1 98.69 70 GLN A CA 1
ATOM 524 C C . GLN A 1 70 ? 12.641 -12.977 -18.625 1 98.69 70 GLN A C 1
ATOM 526 O O . GLN A 1 70 ? 12.523 -13.078 -17.406 1 98.69 70 GLN A O 1
ATOM 531 N N . GLY A 1 71 ? 12.312 -13.938 -19.5 1 98.44 71 GLY A N 1
ATOM 532 C CA . GLY A 1 71 ? 11.758 -15.18 -19 1 98.44 71 GLY A CA 1
ATOM 533 C C . GLY A 1 71 ? 12.609 -16.391 -19.328 1 98.44 71 GLY A C 1
ATOM 534 O O . GLY A 1 71 ? 12.969 -16.609 -20.484 1 98.44 71 GLY A O 1
ATOM 535 N N . VAL A 1 72 ? 12.961 -17.156 -18.344 1 98.75 72 VAL A N 1
ATOM 536 C CA . VAL A 1 72 ? 13.602 -18.453 -18.516 1 98.75 72 VAL A CA 1
ATOM 537 C C . VAL A 1 72 ? 12.773 -19.547 -17.844 1 98.75 72 VAL A C 1
ATOM 539 O O . VAL A 1 72 ? 11.977 -19.266 -16.953 1 98.75 72 VAL A O 1
ATOM 542 N N . SER A 1 73 ? 12.844 -20.672 -18.312 1 98.62 73 SER A N 1
ATOM 543 C CA . SER A 1 73 ? 12.195 -21.859 -17.75 1 98.62 73 SER A CA 1
ATOM 544 C C . SER A 1 73 ? 13.203 -22.969 -17.516 1 98.62 73 SER A C 1
ATOM 546 O O . SER A 1 73 ? 13.797 -23.5 -18.453 1 98.62 73 SER A O 1
ATOM 548 N N . VAL A 1 74 ? 13.406 -23.344 -16.266 1 98.5 74 VAL A N 1
ATOM 549 C CA . VAL A 1 74 ? 14.539 -24.188 -15.891 1 98.5 74 VAL A CA 1
ATOM 550 C C . VAL A 1 74 ? 14.031 -25.422 -15.164 1 98.5 74 VAL A C 1
ATOM 552 O O . VAL A 1 74 ? 13.273 -25.328 -14.203 1 98.5 74 VAL A O 1
ATOM 555 N N . ASN A 1 75 ? 14.43 -26.609 -15.578 1 97.94 75 ASN A N 1
ATOM 556 C CA . ASN A 1 75 ? 14.156 -27.859 -14.883 1 97.94 75 ASN A CA 1
ATOM 557 C C . ASN A 1 75 ? 15.133 -28.094 -13.742 1 97.94 75 ASN A C 1
ATOM 559 O O . ASN A 1 75 ? 16.234 -28.625 -13.953 1 97.94 75 ASN A O 1
ATOM 563 N N . MET A 1 76 ? 14.727 -27.875 -12.531 1 96.12 76 MET A N 1
ATOM 564 C CA . MET A 1 76 ? 15.586 -27.922 -11.352 1 96.12 76 MET A CA 1
ATOM 565 C C . MET A 1 76 ? 15.805 -29.359 -10.883 1 96.12 76 MET A C 1
ATOM 567 O O . MET A 1 76 ? 16.641 -29.609 -10.016 1 96.12 76 MET A O 1
ATOM 571 N N . LYS A 1 77 ? 15.094 -30.328 -11.5 1 95 77 LYS A N 1
ATOM 572 C CA . LYS A 1 7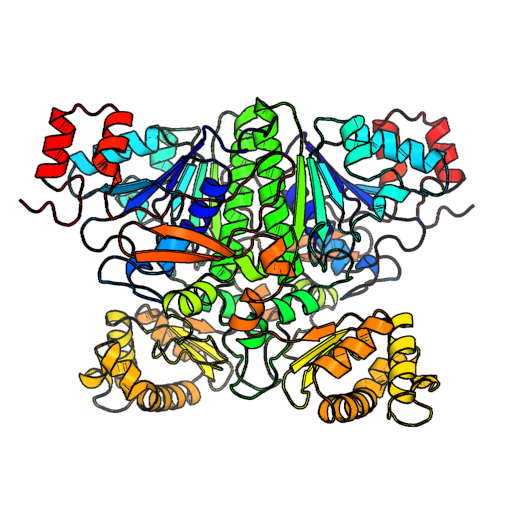7 ? 15.297 -31.734 -11.164 1 95 77 LYS A CA 1
ATOM 573 C C . LYS A 1 77 ? 16.562 -32.281 -11.836 1 95 77 LYS A C 1
ATOM 575 O O . LYS A 1 77 ? 17.109 -33.281 -11.398 1 95 77 LYS A O 1
ATOM 580 N N . ASP A 1 78 ? 16.891 -31.656 -12.945 1 96.5 78 ASP A N 1
ATOM 581 C CA . ASP A 1 78 ? 18.141 -31.984 -13.648 1 96.5 78 ASP A CA 1
ATOM 582 C C . ASP A 1 78 ? 19.328 -31.234 -13.047 1 96.5 78 ASP A C 1
ATOM 584 O O . ASP A 1 78 ? 19.266 -30.016 -12.852 1 96.5 78 ASP A O 1
ATOM 588 N N . PRO A 1 79 ? 20.438 -31.938 -12.758 1 97 79 PRO A N 1
ATOM 589 C CA . PRO A 1 79 ? 21.609 -31.266 -12.195 1 97 79 PRO A CA 1
ATOM 590 C C . PRO A 1 79 ? 22.094 -30.109 -13.062 1 97 79 PRO A C 1
ATOM 592 O O . PRO A 1 79 ? 22.656 -29.141 -12.539 1 97 79 PRO A O 1
ATOM 595 N N . ARG A 1 80 ? 21.906 -30.203 -14.344 1 97.38 80 ARG A N 1
ATOM 596 C CA . ARG A 1 80 ? 22.328 -29.125 -15.234 1 97.38 80 ARG A CA 1
ATOM 597 C C . ARG A 1 80 ? 21.469 -27.891 -15.039 1 97.38 80 ARG A C 1
ATOM 599 O O . ARG A 1 80 ? 21.938 -26.766 -15.211 1 97.38 80 ARG A O 1
ATOM 606 N N . GLY A 1 81 ? 20.125 -28.078 -14.711 1 98 81 GLY A N 1
ATOM 607 C CA . GLY A 1 81 ? 19.266 -26.953 -14.344 1 98 81 GLY A CA 1
ATOM 608 C C . GLY A 1 81 ? 19.688 -26.281 -13.062 1 98 81 GLY A C 1
ATOM 609 O O . GLY A 1 81 ? 19.656 -25.047 -12.961 1 98 81 GLY A O 1
ATOM 610 N N . LYS A 1 82 ? 20.141 -27.094 -12.109 1 97.31 82 LYS A N 1
ATOM 611 C CA . LYS A 1 82 ? 20.656 -26.547 -10.852 1 97.31 82 LYS A CA 1
ATOM 612 C C . LYS A 1 82 ? 21.922 -25.734 -11.094 1 97.31 82 LYS A C 1
ATOM 614 O O . LYS A 1 82 ? 22.125 -24.688 -10.484 1 97.31 82 LYS A O 1
ATOM 619 N N . ALA A 1 83 ? 22.812 -26.266 -11.953 1 97.19 83 ALA A N 1
ATOM 620 C CA . ALA A 1 83 ? 24.031 -25.547 -12.297 1 97.19 83 ALA A CA 1
ATOM 621 C C . ALA A 1 83 ? 23.719 -24.203 -12.953 1 97.19 83 ALA A C 1
ATOM 623 O O . ALA A 1 83 ? 24.375 -23.203 -12.664 1 97.19 83 ALA A O 1
ATOM 624 N N . PHE A 1 84 ? 22.766 -24.219 -13.852 1 98.31 84 PHE A N 1
ATOM 625 C CA . PHE A 1 84 ? 22.312 -22.984 -14.477 1 98.31 84 PHE A CA 1
ATOM 626 C C . PHE A 1 84 ? 21.844 -21.984 -13.422 1 98.31 84 PHE A C 1
ATOM 628 O O . PHE A 1 84 ? 22.25 -20.812 -13.438 1 98.31 84 PHE A O 1
ATOM 635 N N . MET A 1 85 ? 21.016 -22.438 -12.516 1 98.5 85 MET A N 1
ATOM 636 C CA . MET A 1 85 ? 20.453 -21.578 -11.477 1 98.5 85 MET A CA 1
ATOM 637 C C . MET A 1 85 ? 21.547 -21.047 -10.555 1 98.5 85 MET A C 1
ATOM 639 O O . MET A 1 85 ? 21.469 -19.922 -10.086 1 98.5 85 MET A O 1
ATOM 643 N N . GLN A 1 86 ? 22.469 -21.891 -10.289 1 97.75 86 GLN A N 1
ATOM 644 C CA . GLN A 1 86 ? 23.578 -21.453 -9.453 1 97.75 86 GLN A CA 1
ATOM 645 C C . GLN A 1 86 ? 24.344 -20.297 -10.102 1 97.75 86 GLN A C 1
ATOM 647 O O . GLN A 1 86 ? 24.625 -19.297 -9.438 1 97.75 86 GLN A O 1
ATOM 652 N N . ARG A 1 87 ? 24.688 -20.406 -11.367 1 98.38 87 ARG A N 1
ATOM 653 C CA . ARG A 1 87 ? 25.375 -19.328 -12.062 1 98.38 87 ARG A CA 1
ATOM 654 C C . ARG A 1 87 ? 24.516 -18.078 -12.109 1 98.38 87 ARG A C 1
ATOM 656 O O . ARG A 1 87 ? 25.031 -16.953 -11.984 1 98.38 87 ARG A O 1
ATOM 663 N N . LEU A 1 88 ? 23.219 -18.281 -12.305 1 98.75 88 LEU A N 1
ATOM 664 C CA . LEU A 1 88 ? 22.297 -17.156 -12.367 1 98.75 88 LEU A CA 1
ATOM 665 C C . LEU A 1 88 ? 22.266 -16.422 -11.031 1 98.75 88 LEU A C 1
ATOM 667 O O . LEU A 1 88 ? 22.406 -15.188 -11 1 98.75 88 LEU A O 1
ATOM 671 N N . THR A 1 89 ? 22.125 -17.109 -9.914 1 98.62 89 THR A N 1
ATOM 672 C CA . THR A 1 89 ? 22.031 -16.5 -8.594 1 98.62 89 THR A CA 1
ATOM 673 C C . THR A 1 89 ? 23.375 -15.898 -8.172 1 98.62 89 THR A C 1
ATOM 675 O O . THR A 1 89 ? 23.406 -14.891 -7.473 1 98.62 89 THR A O 1
ATOM 678 N N . ASP A 1 90 ? 24.5 -16.5 -8.641 1 98.5 90 ASP A N 1
ATOM 679 C CA . ASP A 1 90 ? 25.812 -15.93 -8.383 1 98.5 90 ASP A CA 1
ATOM 680 C C . ASP A 1 90 ? 25.969 -14.555 -9.016 1 98.5 90 ASP A C 1
ATOM 682 O O . ASP A 1 90 ? 26.719 -13.711 -8.516 1 98.5 90 ASP A O 1
ATOM 686 N N . SER A 1 91 ? 25.25 -14.352 -10.086 1 98.38 91 SER A N 1
ATOM 687 C CA . SER A 1 91 ? 25.375 -13.102 -10.836 1 98.38 91 SER A CA 1
ATOM 688 C C . SER A 1 91 ? 24.359 -12.07 -10.359 1 98.38 91 SER A C 1
ATOM 690 O O . SER A 1 91 ? 24.359 -10.922 -10.812 1 98.38 91 SER A O 1
ATOM 692 N N . ALA A 1 92 ? 23.484 -12.406 -9.445 1 98.81 92 ALA A N 1
ATOM 693 C CA . ALA A 1 92 ? 22.328 -11.594 -9.094 1 98.81 92 ALA A CA 1
ATOM 694 C C . ALA A 1 92 ? 22.672 -10.578 -8 1 98.81 92 ALA A C 1
ATOM 696 O O . ALA A 1 92 ? 23.484 -10.859 -7.121 1 98.81 92 ALA A O 1
ATOM 697 N N . ASP A 1 93 ? 22.047 -9.398 -8.07 1 98.88 93 ASP A N 1
ATOM 698 C CA . ASP A 1 93 ? 22.047 -8.438 -6.973 1 98.88 93 ASP A CA 1
ATOM 699 C C . ASP A 1 93 ? 20.891 -8.695 -6.016 1 98.88 93 ASP A C 1
ATOM 701 O O . ASP A 1 93 ? 21 -8.461 -4.812 1 98.88 93 ASP A O 1
ATOM 705 N N . VAL A 1 94 ? 19.781 -9.109 -6.527 1 98.94 94 VAL A N 1
ATOM 706 C CA . VAL A 1 94 ? 18.562 -9.32 -5.773 1 98.94 94 VAL A CA 1
ATOM 707 C C . VAL A 1 94 ? 17.938 -10.664 -6.16 1 98.94 94 VAL A C 1
ATOM 709 O O . VAL A 1 94 ? 17.938 -11.031 -7.336 1 98.94 94 VAL A O 1
ATOM 712 N N . PHE A 1 95 ? 17.469 -11.43 -5.199 1 98.94 95 PHE A N 1
ATOM 713 C CA . PHE A 1 95 ? 16.672 -12.633 -5.371 1 98.94 95 PHE A CA 1
ATOM 714 C C . PHE A 1 95 ? 15.328 -12.492 -4.672 1 98.94 95 PHE A C 1
ATOM 716 O O . PHE A 1 95 ? 15.266 -12.18 -3.479 1 98.94 95 PHE A O 1
ATOM 723 N N . ILE A 1 96 ? 14.203 -12.695 -5.41 1 98.88 96 ILE A N 1
ATOM 724 C CA . ILE A 1 96 ? 12.859 -12.555 -4.875 1 98.88 96 ILE A CA 1
ATOM 725 C C . ILE A 1 96 ? 12.148 -13.906 -4.891 1 98.88 96 ILE A C 1
ATOM 727 O O . ILE A 1 96 ? 12.156 -14.609 -5.902 1 98.88 96 ILE A O 1
ATOM 731 N N . GLU A 1 97 ? 11.539 -14.211 -3.791 1 98.44 97 GLU A N 1
ATOM 732 C CA . GLU A 1 97 ? 10.719 -15.422 -3.756 1 98.44 97 GLU A CA 1
ATOM 733 C C . GLU A 1 97 ? 9.523 -15.258 -2.826 1 98.44 97 GLU A C 1
ATOM 735 O O . GLU A 1 97 ? 9.539 -14.406 -1.931 1 98.44 97 GLU A O 1
ATOM 740 N N . ASN A 1 98 ? 8.438 -15.953 -3.037 1 97.19 98 ASN A N 1
ATOM 741 C CA . ASN A 1 98 ? 7.27 -15.914 -2.162 1 97.19 98 ASN A CA 1
ATOM 742 C C . ASN A 1 98 ? 6.699 -17.312 -1.93 1 97.19 98 ASN A C 1
ATOM 744 O O . ASN A 1 98 ? 5.492 -17.516 -2.041 1 97.19 98 ASN A O 1
ATOM 748 N N . TYR A 1 99 ? 7.566 -18.25 -1.607 1 94.5 99 TYR A N 1
ATOM 749 C CA . TYR A 1 99 ? 7.188 -19.609 -1.224 1 94.5 99 TYR A CA 1
ATOM 750 C C . TYR A 1 99 ? 7.102 -19.75 0.292 1 94.5 99 TYR A C 1
ATOM 752 O O . TYR A 1 99 ? 7.527 -18.844 1.025 1 94.5 99 TYR A O 1
ATOM 760 N N . ARG A 1 100 ? 6.551 -20.875 0.735 1 91.12 100 ARG A N 1
ATOM 761 C CA . ARG A 1 100 ? 6.512 -21.141 2.168 1 91.12 100 ARG A CA 1
ATOM 762 C C . ARG A 1 100 ? 7.918 -21.172 2.756 1 91.12 100 ARG A C 1
ATOM 764 O O . ARG A 1 100 ? 8.852 -21.672 2.119 1 91.12 100 ARG A O 1
ATOM 771 N N . PRO A 1 101 ? 7.988 -20.688 4.016 1 92.56 101 PRO A N 1
ATOM 772 C CA . PRO A 1 101 ? 9.312 -20.719 4.637 1 92.56 101 PRO A CA 1
ATOM 773 C C . PRO A 1 101 ? 9.953 -22.109 4.598 1 92.56 101 PRO A C 1
ATOM 775 O O . PRO A 1 101 ? 9.297 -23.094 4.938 1 92.56 101 PRO A O 1
ATOM 778 N N . GLY A 1 102 ? 11.211 -22.172 4.074 1 91.38 102 GLY A N 1
ATOM 779 C CA . GLY A 1 102 ? 11.961 -23.422 4.059 1 91.38 102 GLY A CA 1
ATOM 780 C C . GLY A 1 102 ? 11.82 -24.172 2.754 1 91.38 102 GLY A C 1
ATOM 781 O O . GLY A 1 102 ? 12.625 -25.062 2.461 1 91.38 102 GLY A O 1
ATOM 782 N N . ALA A 1 103 ? 10.859 -23.812 1.924 1 92.69 103 ALA A N 1
ATOM 783 C CA . ALA A 1 103 ? 10.578 -24.547 0.697 1 92.69 103 ALA A CA 1
ATOM 784 C C . ALA A 1 103 ? 11.773 -24.516 -0.252 1 92.69 103 ALA A C 1
ATOM 786 O O . ALA A 1 103 ? 12.07 -25.516 -0.912 1 92.69 103 ALA A O 1
ATOM 787 N N . LEU A 1 104 ? 12.492 -23.391 -0.318 1 95.69 104 LEU A N 1
ATOM 788 C CA . LEU A 1 104 ? 13.562 -23.234 -1.298 1 95.69 104 LEU A CA 1
ATOM 789 C C . LEU A 1 104 ? 14.883 -23.766 -0.748 1 95.69 104 LEU A C 1
ATOM 791 O O . LEU A 1 104 ? 15.852 -23.906 -1.492 1 95.69 104 LEU A O 1
ATOM 795 N N . ASP A 1 105 ? 14.891 -24.078 0.579 1 94.56 105 ASP A N 1
ATOM 796 C CA . ASP A 1 105 ? 16.109 -24.656 1.162 1 94.56 105 ASP A CA 1
ATOM 797 C C . ASP A 1 105 ? 16.422 -26.016 0.533 1 94.56 105 ASP A C 1
ATOM 799 O O . ASP A 1 105 ? 17.594 -26.312 0.254 1 94.56 105 ASP A O 1
ATOM 803 N N . LYS A 1 106 ? 15.359 -26.719 0.265 1 90 106 LYS A N 1
ATOM 804 C CA . LYS A 1 106 ? 15.523 -28.047 -0.292 1 90 106 LYS A CA 1
ATOM 805 C C . LYS A 1 106 ? 16.078 -28 -1.714 1 90 106 LYS A C 1
ATOM 807 O O . LYS A 1 106 ? 16.719 -28.938 -2.176 1 90 106 LYS A O 1
ATOM 812 N N . LEU A 1 107 ? 15.898 -26.922 -2.35 1 93.25 107 LEU A N 1
ATOM 813 C CA . LEU A 1 107 ? 16.344 -26.734 -3.727 1 93.25 107 LEU A CA 1
ATOM 814 C C . LEU A 1 107 ? 17.719 -26.078 -3.773 1 93.25 107 LEU A C 1
ATOM 816 O O . LEU A 1 107 ? 18.266 -25.859 -4.855 1 93.25 107 LEU A O 1
ATOM 820 N N . GLY A 1 108 ? 18.234 -25.781 -2.605 1 95.44 108 GLY A N 1
ATOM 821 C CA . GLY A 1 108 ? 19.516 -25.078 -2.549 1 95.44 108 GLY A CA 1
ATOM 822 C C . GLY A 1 108 ? 19.391 -23.609 -2.896 1 95.44 108 GLY A C 1
ATOM 823 O O . GLY A 1 108 ? 20.375 -22.969 -3.262 1 95.44 108 GLY A O 1
ATOM 824 N N . LEU A 1 109 ? 18.188 -23.047 -2.811 1 97.94 109 LEU A N 1
ATOM 825 C CA . LEU A 1 109 ? 17.938 -21.656 -3.197 1 97.94 109 LEU A CA 1
ATOM 826 C C . LEU A 1 109 ? 17.578 -20.812 -1.982 1 97.94 109 LEU A C 1
ATOM 828 O O . LEU A 1 109 ? 17.109 -19.672 -2.127 1 97.94 109 LEU A O 1
ATOM 832 N N . GLY A 1 110 ? 17.812 -21.391 -0.797 1 97.94 110 GLY A N 1
ATOM 833 C CA . GLY A 1 110 ? 17.578 -20.641 0.418 1 97.94 110 GLY A CA 1
ATOM 834 C C . GLY A 1 110 ? 18.609 -19.531 0.639 1 97.94 110 GLY A C 1
ATOM 835 O O . GLY A 1 110 ? 19.688 -19.562 0.047 1 97.94 110 GLY A O 1
ATOM 836 N N . TYR A 1 111 ? 18.297 -18.641 1.504 1 97.75 111 TYR A N 1
ATOM 837 C CA . TYR A 1 111 ? 19.156 -17.5 1.744 1 97.75 111 TYR A CA 1
ATOM 838 C C . TYR A 1 111 ? 20.531 -17.938 2.256 1 97.75 111 TYR A C 1
ATOM 840 O O . TYR A 1 111 ? 21.562 -17.422 1.812 1 97.75 111 TYR A O 1
ATOM 848 N N . ALA A 1 112 ? 20.531 -18.812 3.227 1 97.25 112 ALA A N 1
ATOM 849 C CA . ALA A 1 112 ? 21.797 -19.25 3.812 1 97.25 112 ALA A CA 1
ATOM 850 C C . ALA A 1 112 ? 22.75 -19.766 2.74 1 97.25 112 ALA A C 1
ATOM 852 O O . ALA A 1 112 ? 23.922 -19.422 2.725 1 97.25 112 ALA A O 1
ATOM 853 N N . GLU A 1 113 ? 22.266 -20.547 1.856 1 97.62 113 GLU A N 1
ATOM 854 C CA . GLU A 1 113 ? 23.078 -21.141 0.8 1 97.62 113 GLU A CA 1
ATOM 855 C C . GLU A 1 113 ? 23.516 -20.094 -0.216 1 97.62 113 GLU A C 1
ATOM 857 O O . GLU A 1 113 ? 24.703 -20.016 -0.57 1 97.62 113 GLU A O 1
ATOM 862 N N . LEU A 1 114 ? 22.594 -19.297 -0.689 1 98.44 114 LEU A N 1
ATOM 863 C CA . LEU A 1 114 ? 22.906 -18.328 -1.739 1 98.44 114 LEU A CA 1
ATOM 864 C C . LEU A 1 114 ? 23.828 -17.25 -1.221 1 98.44 114 LEU A C 1
ATOM 866 O O . LEU A 1 114 ? 24.719 -16.781 -1.942 1 98.44 114 LEU A O 1
ATOM 870 N N . SER A 1 115 ? 23.609 -16.812 0.044 1 97.94 115 SER A N 1
ATOM 871 C CA . SER A 1 115 ? 24.422 -15.734 0.598 1 97.94 115 SER A CA 1
ATOM 872 C C . SER A 1 115 ? 25.859 -16.203 0.867 1 97.94 115 SER A C 1
ATOM 874 O O . SER A 1 115 ? 26.797 -15.391 0.848 1 97.94 115 SER A O 1
ATOM 876 N N . ALA A 1 116 ? 26.047 -17.469 1.146 1 97.81 116 ALA A N 1
ATOM 877 C CA . ALA A 1 116 ? 27.391 -18.016 1.316 1 97.81 116 ALA A CA 1
ATOM 878 C C . ALA A 1 116 ? 28.203 -17.891 0.03 1 97.81 116 ALA A C 1
ATOM 880 O O . ALA A 1 116 ? 29.406 -17.641 0.072 1 97.81 116 ALA A O 1
ATOM 881 N N . ARG A 1 117 ? 27.594 -17.969 -1.091 1 97.75 117 ARG A N 1
ATOM 882 C CA . ARG A 1 117 ? 28.25 -17.891 -2.393 1 97.75 117 ARG A CA 1
ATOM 883 C C . ARG A 1 117 ? 28.297 -16.453 -2.893 1 97.75 117 ARG A C 1
ATOM 885 O O . ARG A 1 117 ? 29.25 -16.062 -3.574 1 97.75 117 ARG A O 1
ATOM 892 N N . ASN A 1 118 ? 27.281 -15.688 -2.572 1 98.44 118 ASN A N 1
ATOM 893 C CA . ASN A 1 118 ? 27.141 -14.297 -2.977 1 98.44 118 ASN A CA 1
ATOM 894 C C . ASN A 1 118 ? 26.797 -13.398 -1.789 1 98.44 118 ASN A C 1
ATOM 896 O O . ASN A 1 118 ? 25.641 -13.008 -1.611 1 98.44 118 ASN A O 1
ATOM 900 N N . PRO A 1 119 ? 27.828 -12.977 -0.984 1 98 119 PRO A N 1
ATOM 901 C CA . PRO A 1 119 ? 27.578 -12.227 0.251 1 98 119 PRO A CA 1
ATOM 902 C C . PRO A 1 119 ? 26.938 -10.875 0 1 98 119 PRO A C 1
ATOM 904 O O . PRO A 1 119 ? 26.469 -10.227 0.94 1 98 119 PRO A O 1
ATOM 907 N N . ARG A 1 120 ? 26.891 -10.422 -1.262 1 98.31 120 ARG A N 1
ATOM 908 C CA . ARG A 1 120 ? 26.328 -9.117 -1.599 1 98.31 120 ARG A CA 1
ATOM 909 C C . ARG A 1 120 ? 24.844 -9.242 -1.956 1 98.31 120 ARG A C 1
ATOM 911 O O . ARG A 1 120 ? 24.172 -8.242 -2.207 1 98.31 120 ARG A O 1
ATOM 918 N N . LEU A 1 121 ? 24.297 -10.453 -1.874 1 98.81 121 LEU A N 1
ATOM 919 C CA . LEU A 1 121 ? 22.938 -10.727 -2.354 1 98.81 121 LEU A CA 1
ATOM 920 C C . LEU A 1 121 ? 21.906 -10.133 -1.418 1 98.81 121 LEU A C 1
ATOM 922 O O . LEU A 1 121 ? 21.938 -10.367 -0.208 1 98.81 121 LEU A O 1
ATOM 926 N N . VAL A 1 122 ? 21.031 -9.312 -1.96 1 98.94 122 VAL A N 1
ATOM 927 C CA . VAL A 1 122 ? 19.781 -8.945 -1.281 1 98.94 122 VAL A CA 1
ATOM 928 C C . VAL A 1 122 ? 18.703 -9.992 -1.574 1 98.94 122 VAL A C 1
ATOM 930 O O . VAL A 1 122 ? 18.266 -10.133 -2.717 1 98.94 122 VAL A O 1
ATOM 933 N N . TYR A 1 123 ? 18.328 -10.75 -0.569 1 98.88 123 TYR A N 1
ATOM 934 C CA . TYR A 1 123 ? 17.359 -11.844 -0.674 1 98.88 123 TYR A CA 1
ATOM 935 C C . TYR A 1 123 ? 16.031 -11.453 -0.044 1 98.88 123 TYR A C 1
ATOM 937 O O . TYR A 1 123 ? 15.961 -11.188 1.158 1 98.88 123 TYR A O 1
ATOM 945 N N . CYS A 1 124 ? 14.945 -11.398 -0.842 1 98.88 124 CYS A N 1
ATOM 946 C CA . CYS A 1 124 ? 13.648 -10.961 -0.341 1 98.88 124 CYS A CA 1
ATOM 947 C C . CYS A 1 124 ? 12.641 -12.102 -0.355 1 98.88 124 CYS A C 1
ATOM 949 O O . CYS A 1 124 ? 12.328 -12.648 -1.415 1 98.88 124 CYS A O 1
ATOM 951 N N . SER A 1 125 ? 12.172 -12.422 0.808 1 98.56 125 SER A N 1
ATOM 952 C CA . SER A 1 125 ? 11.117 -13.414 0.978 1 98.56 125 SER A CA 1
ATOM 953 C C . SER A 1 125 ? 9.789 -12.75 1.313 1 98.56 125 SER A C 1
ATOM 955 O O . SER A 1 125 ? 9.727 -11.859 2.164 1 98.56 125 SER A O 1
ATOM 957 N N . ILE A 1 126 ? 8.742 -13.164 0.627 1 98.06 126 ILE A N 1
ATOM 958 C CA . ILE A 1 126 ? 7.395 -12.688 0.921 1 98.06 126 ILE A CA 1
ATOM 959 C C . ILE A 1 126 ? 6.496 -13.867 1.283 1 98.06 126 ILE A C 1
ATOM 961 O O . ILE A 1 126 ? 6.379 -14.828 0.515 1 98.06 126 ILE A O 1
ATOM 965 N N . SER A 1 127 ? 5.895 -13.836 2.455 1 96.88 127 SER A N 1
ATOM 966 C CA . SER A 1 127 ? 4.992 -14.883 2.91 1 96.88 127 SER A CA 1
ATOM 967 C C . SER A 1 127 ? 3.801 -14.297 3.664 1 96.88 127 SER A C 1
ATOM 969 O O . SER A 1 127 ? 3.713 -13.086 3.852 1 96.88 127 SER A O 1
ATOM 971 N N . ALA A 1 128 ? 2.869 -15.117 4.07 1 96 128 ALA A N 1
ATOM 972 C CA . ALA A 1 128 ? 1.647 -14.648 4.719 1 96 128 ALA A CA 1
ATOM 973 C C . ALA A 1 128 ? 1.932 -14.164 6.137 1 96 128 ALA A C 1
ATOM 975 O O . ALA A 1 128 ? 1.455 -13.102 6.543 1 96 128 ALA A O 1
ATOM 976 N N . TYR A 1 129 ? 2.842 -14.938 6.875 1 96.88 129 TYR A N 1
ATOM 977 C CA . TYR A 1 129 ? 2.967 -14.695 8.305 1 96.88 129 TYR A CA 1
ATOM 978 C C . TYR A 1 129 ? 4.406 -14.352 8.68 1 96.88 129 TYR A C 1
ATOM 980 O O . TYR A 1 129 ? 4.699 -14.055 9.836 1 96.88 129 TYR A O 1
ATOM 988 N N . GLY A 1 130 ? 5.352 -14.398 7.695 1 96.81 130 GLY A N 1
ATOM 989 C CA . GLY A 1 130 ? 6.766 -14.234 7.992 1 96.81 130 GLY A CA 1
ATOM 990 C C . GLY A 1 130 ? 7.469 -15.555 8.273 1 96.81 130 GLY A C 1
ATOM 991 O O . GLY A 1 130 ? 6.832 -16.609 8.328 1 96.81 130 GLY A O 1
ATOM 992 N N . HIS A 1 131 ? 8.758 -15.492 8.406 1 96.88 131 HIS A N 1
ATOM 993 C CA . HIS A 1 131 ? 9.594 -16.672 8.562 1 96.88 131 HIS A CA 1
ATOM 994 C C . HIS A 1 131 ? 9.82 -17 10.039 1 96.88 131 HIS A C 1
ATOM 996 O O . HIS A 1 131 ? 10.562 -17.922 10.367 1 96.88 131 HIS A O 1
ATOM 1002 N N . THR A 1 132 ? 9.188 -16.203 10.914 1 97 132 THR A N 1
ATOM 1003 C CA . THR A 1 132 ? 9.289 -16.453 12.344 1 97 132 THR A CA 1
ATOM 1004 C C . THR A 1 132 ? 7.914 -16.391 13.008 1 97 132 THR A C 1
ATOM 1006 O O . THR A 1 132 ? 6.953 -15.914 12.398 1 97 132 THR A O 1
ATOM 1009 N N . GLY A 1 133 ? 7.836 -16.922 14.195 1 97.31 133 GLY A N 1
ATOM 1010 C CA . GLY A 1 133 ? 6.578 -16.906 14.93 1 97.31 133 GLY A CA 1
ATOM 1011 C C . GLY A 1 133 ? 5.793 -18.203 14.781 1 97.31 133 GLY A C 1
ATOM 1012 O O . GLY A 1 133 ? 6.141 -19.062 13.961 1 97.31 133 GLY A O 1
ATOM 1013 N N . PRO A 1 134 ? 4.711 -18.375 15.562 1 97 134 PRO A N 1
ATOM 1014 C CA . PRO A 1 134 ? 3.99 -19.641 15.648 1 97 134 PRO A CA 1
ATOM 1015 C C . PRO A 1 134 ? 3.252 -20 14.359 1 97 134 PRO A C 1
ATOM 1017 O O . PRO A 1 134 ? 2.967 -21.172 14.102 1 97 134 PRO A O 1
ATOM 1020 N N . ASP A 1 135 ? 2.955 -18.953 13.547 1 94.88 135 ASP A N 1
ATOM 1021 C CA . ASP A 1 135 ? 2.154 -19.219 12.352 1 94.88 135 ASP A CA 1
ATOM 1022 C C . ASP A 1 135 ? 3.027 -19.25 11.102 1 94.88 135 ASP A C 1
ATOM 1024 O O . ASP A 1 135 ? 2.518 -19.375 9.984 1 94.88 135 ASP A O 1
ATOM 1028 N N . ALA A 1 136 ? 4.355 -19.188 11.273 1 95.12 136 ALA A N 1
ATOM 1029 C CA . ALA A 1 136 ? 5.285 -19.078 10.156 1 95.12 136 ALA A CA 1
ATOM 1030 C C . ALA A 1 136 ? 5.094 -20.219 9.164 1 95.12 136 ALA A C 1
ATOM 1032 O O . ALA A 1 136 ? 5.305 -20.047 7.961 1 95.12 136 ALA A O 1
ATOM 1033 N N . HIS A 1 137 ? 4.594 -21.359 9.602 1 90.69 137 HIS A N 1
ATOM 1034 C CA . HIS A 1 137 ? 4.484 -22.562 8.773 1 90.69 137 HIS A CA 1
ATOM 1035 C C . HIS A 1 137 ? 3.164 -22.578 8.008 1 90.69 137 HIS A C 1
ATOM 1037 O O . HIS A 1 137 ? 2.986 -23.391 7.09 1 90.69 137 HIS A O 1
ATOM 1043 N N . ARG A 1 138 ? 2.26 -21.719 8.367 1 89.06 138 ARG A N 1
ATOM 1044 C CA . ARG A 1 138 ? 0.917 -21.766 7.801 1 89.06 138 ARG A CA 1
ATOM 1045 C C . ARG A 1 138 ? 0.903 -21.156 6.395 1 89.06 138 ARG A C 1
ATOM 1047 O O . ARG A 1 138 ? 1.624 -20.203 6.117 1 89.06 138 ARG A O 1
ATOM 1054 N N . ALA A 1 139 ? 0.088 -21.875 5.621 1 81.81 139 ALA A N 1
ATOM 1055 C CA . ALA A 1 139 ? -0.178 -21.281 4.312 1 81.81 139 ALA A CA 1
ATOM 1056 C C . ALA A 1 139 ? -1.137 -20.094 4.426 1 81.81 139 ALA A C 1
ATOM 1058 O O . ALA A 1 139 ? -1.931 -20.031 5.363 1 81.81 139 ALA A O 1
ATOM 1059 N N . GLY A 1 140 ? -0.863 -19.125 3.553 1 81.44 140 GLY A N 1
ATOM 1060 C CA . GLY A 1 140 ? -1.825 -18.031 3.547 1 81.44 140 GLY A CA 1
ATOM 1061 C C . GLY A 1 140 ? -1.832 -17.25 2.248 1 81.44 140 GLY A C 1
ATOM 1062 O O . GLY A 1 140 ? -0.896 -17.344 1.451 1 81.44 140 GLY A O 1
ATOM 1063 N N . PHE A 1 141 ? -3 -16.609 2.035 1 85.94 141 PHE A N 1
ATOM 1064 C CA . PHE A 1 141 ? -3.299 -15.742 0.909 1 85.94 141 PHE A CA 1
ATOM 1065 C C . PHE A 1 141 ? -3.713 -14.359 1.396 1 85.94 141 PHE A C 1
ATOM 1067 O O . PHE A 1 141 ? -3.787 -14.109 2.602 1 85.94 141 PHE A O 1
ATOM 1074 N N . GLY A 1 142 ? -3.844 -13.539 0.44 1 92.5 142 GLY A N 1
ATOM 1075 C CA . GLY A 1 142 ? -4.277 -12.188 0.739 1 92.5 142 GLY A CA 1
ATOM 1076 C C . GLY A 1 142 ? -5.547 -12.133 1.563 1 92.5 142 GLY A C 1
ATOM 1077 O O . GLY A 1 142 ? -5.645 -11.359 2.516 1 92.5 142 GLY A O 1
ATOM 1078 N N . LEU A 1 143 ? -6.5 -12.977 1.306 1 94.31 143 LEU A N 1
ATOM 1079 C CA . LEU A 1 143 ? -7.785 -13 1.992 1 94.31 143 LEU A CA 1
ATOM 1080 C C . LEU A 1 143 ? -7.605 -13.305 3.475 1 94.31 143 LEU A C 1
ATOM 1082 O O . LEU A 1 143 ? -8.25 -12.688 4.324 1 94.31 143 LEU A O 1
ATOM 1086 N N . ILE A 1 144 ? -6.746 -14.227 3.742 1 95.31 144 ILE A N 1
ATOM 1087 C CA . ILE A 1 144 ? -6.484 -14.633 5.117 1 95.31 144 ILE A CA 1
ATOM 1088 C C . ILE A 1 144 ? -5.887 -13.469 5.898 1 95.31 144 ILE A C 1
ATOM 1090 O O . ILE A 1 144 ? -6.32 -13.172 7.016 1 95.31 144 ILE A O 1
ATOM 1094 N N . ALA A 1 145 ? -4.906 -12.836 5.281 1 97.06 145 ALA A N 1
ATOM 1095 C CA . ALA A 1 145 ? -4.266 -11.695 5.938 1 97.06 145 ALA A CA 1
ATOM 1096 C C . ALA A 1 145 ? -5.262 -10.562 6.164 1 97.06 145 ALA A C 1
ATOM 1098 O O . ALA A 1 145 ? -5.219 -9.891 7.195 1 97.06 145 ALA A O 1
ATOM 1099 N N . GLU A 1 146 ? -6.121 -10.328 5.234 1 97.44 146 GLU A N 1
ATOM 1100 C CA . GLU A 1 146 ? -7.141 -9.297 5.359 1 97.44 146 GLU A CA 1
ATOM 1101 C C . GLU A 1 146 ? -8.078 -9.578 6.531 1 97.44 146 GLU A C 1
ATOM 1103 O O . GLU A 1 146 ? -8.43 -8.672 7.289 1 97.44 146 GLU A O 1
ATOM 1108 N N . ALA A 1 147 ? -8.438 -10.805 6.648 1 97.81 147 ALA A N 1
ATOM 1109 C CA . ALA A 1 147 ? -9.32 -11.219 7.734 1 97.81 147 ALA A CA 1
ATOM 1110 C C . ALA A 1 147 ? -8.641 -11.07 9.086 1 97.81 147 ALA A C 1
ATOM 1112 O O . ALA A 1 147 ? -9.242 -10.586 10.047 1 97.81 147 ALA A O 1
ATOM 1113 N N . LYS A 1 148 ? -7.395 -11.375 9.125 1 98.06 148 LYS A N 1
ATOM 1114 C CA . LYS A 1 148 ? -6.676 -11.438 10.391 1 98.06 148 LYS A CA 1
ATOM 1115 C C . LYS A 1 148 ? -6.246 -10.047 10.844 1 98.06 148 LYS A C 1
ATOM 1117 O O . LYS A 1 148 ? -6.098 -9.797 12.047 1 98.06 148 LYS A O 1
ATOM 1122 N N . SER A 1 149 ? -6.082 -9.125 10 1 98.38 149 SER A N 1
ATOM 1123 C CA . SER A 1 149 ? -5.395 -7.867 10.266 1 98.38 149 SER A CA 1
ATOM 1124 C C . SER A 1 149 ? -6.312 -6.879 10.977 1 98.38 149 SER A C 1
ATOM 1126 O O . SER A 1 149 ? -5.863 -5.824 11.438 1 98.38 149 SER A O 1
ATOM 1128 N N . GLY A 1 150 ? -7.582 -7.168 11.07 1 98.31 150 GLY A N 1
ATOM 1129 C CA . GLY A 1 150 ? -8.539 -6.238 11.648 1 98.31 150 GLY A CA 1
ATOM 1130 C C . GLY A 1 150 ? -9.172 -5.32 10.625 1 98.31 150 GLY A C 1
ATOM 1131 O O . GLY A 1 150 ? -10.18 -4.672 10.906 1 98.31 150 GLY A O 1
ATOM 1132 N N . ILE A 1 151 ? -8.656 -5.277 9.445 1 98.19 151 ILE A N 1
ATOM 1133 C CA . ILE A 1 151 ? -9.125 -4.355 8.414 1 98.19 151 ILE A CA 1
ATOM 1134 C C . ILE A 1 151 ? -10.523 -4.766 7.949 1 98.19 151 ILE A C 1
ATOM 1136 O O . ILE A 1 151 ? -11.438 -3.943 7.926 1 98.19 151 ILE A O 1
ATOM 1140 N N . MET A 1 152 ? -10.688 -6.043 7.641 1 97.75 152 MET A N 1
ATOM 1141 C CA . MET A 1 152 ? -11.953 -6.539 7.117 1 97.75 152 MET A CA 1
ATOM 1142 C C . MET A 1 152 ? -13.086 -6.301 8.109 1 97.75 152 MET A C 1
ATOM 1144 O O . MET A 1 152 ? -14.211 -5.988 7.719 1 97.75 152 MET A O 1
ATOM 1148 N N . GLN A 1 153 ? -12.789 -6.406 9.352 1 97.62 153 GLN A N 1
ATOM 1149 C CA . GLN A 1 153 ? -13.789 -6.277 10.406 1 97.62 153 GLN A CA 1
ATOM 1150 C C . GLN A 1 153 ? -14.352 -4.859 10.461 1 97.62 153 GLN A C 1
ATOM 1152 O O . GLN A 1 153 ? -15.453 -4.645 10.977 1 97.62 153 GLN A O 1
ATOM 1157 N N . MET A 1 154 ? -13.664 -3.877 9.93 1 96.81 154 MET A N 1
ATOM 1158 C CA . MET A 1 154 ? -14.07 -2.477 10.023 1 96.81 154 MET A CA 1
ATOM 1159 C C . MET A 1 154 ? -14.875 -2.059 8.805 1 96.81 154 MET A C 1
ATOM 1161 O O . MET A 1 154 ? -15.422 -0.955 8.758 1 96.81 154 MET A O 1
ATOM 1165 N N . VAL A 1 155 ? -15.008 -2.887 7.828 1 97.06 155 VAL A N 1
ATOM 1166 C CA . VAL A 1 155 ? -15.625 -2.52 6.559 1 97.06 155 VAL A CA 1
ATOM 1167 C C . VAL A 1 155 ? -17.031 -3.107 6.48 1 97.06 155 VAL A C 1
ATOM 1169 O O . VAL A 1 155 ? -17.234 -4.285 6.785 1 97.06 155 VAL A O 1
ATOM 1172 N N . GLY A 1 156 ? -17.969 -2.305 6.047 1 96.31 156 GLY A N 1
ATOM 1173 C CA . GLY A 1 156 ? -19.312 -2.818 5.82 1 96.31 156 GLY A CA 1
ATOM 1174 C C . GLY A 1 156 ? -20.344 -2.189 6.723 1 96.31 156 GLY A C 1
ATOM 1175 O O . GLY A 1 156 ? -20.109 -1.142 7.328 1 96.31 156 GLY A O 1
ATOM 1176 N N . VAL A 1 157 ? -21.5 -2.811 6.766 1 94 157 VAL A N 1
ATOM 1177 C CA . VAL A 1 157 ? -22.656 -2.348 7.523 1 94 157 VAL A CA 1
ATOM 1178 C C . VAL A 1 157 ? -22.641 -2.951 8.922 1 94 157 VAL A C 1
ATOM 1180 O O . VAL A 1 157 ? -22.438 -4.156 9.086 1 94 157 VAL A O 1
ATOM 1183 N N . PRO A 1 158 ? -22.844 -2.061 9.906 1 93.19 158 PRO A N 1
ATOM 1184 C CA . PRO A 1 158 ? -22.859 -2.59 11.273 1 93.19 158 PRO A CA 1
ATOM 1185 C C . PRO A 1 158 ? -23.766 -3.801 11.438 1 93.19 158 PRO A C 1
ATOM 1187 O O . PRO A 1 158 ? -24.922 -3.771 10.992 1 93.19 158 PRO A O 1
ATOM 1190 N N . GLY A 1 159 ? -23.156 -4.848 11.977 1 91.69 159 GLY A N 1
ATOM 1191 C CA . GLY A 1 159 ? -23.938 -6.031 12.281 1 91.69 159 GLY A CA 1
ATOM 1192 C C . GLY A 1 159 ? -23.938 -7.062 11.172 1 91.69 159 GLY A C 1
ATOM 1193 O O . GLY A 1 159 ? -24.344 -8.203 11.375 1 91.69 159 GLY A O 1
ATOM 1194 N N . GLU A 1 160 ? -23.438 -6.746 10.047 1 93.69 160 GLU A N 1
ATOM 1195 C CA . GLU A 1 160 ? -23.391 -7.66 8.914 1 93.69 160 GLU A CA 1
ATOM 1196 C C . GLU A 1 160 ? -21.984 -8.203 8.711 1 93.69 160 GLU A C 1
ATOM 1198 O O . GLU A 1 160 ? -21 -7.617 9.188 1 93.69 160 GLU A O 1
ATOM 1203 N N . ALA A 1 161 ? -21.969 -9.406 8.047 1 95.62 161 ALA A N 1
ATOM 1204 C CA . ALA A 1 161 ? -20.656 -9.898 7.633 1 95.62 161 ALA A CA 1
ATOM 1205 C C . ALA A 1 161 ? -19.969 -8.914 6.695 1 95.62 161 ALA A C 1
ATOM 1207 O O . ALA A 1 161 ? -20.609 -8.305 5.84 1 95.62 161 ALA A O 1
ATOM 1208 N N . PRO A 1 162 ? -18.688 -8.727 6.898 1 97.19 162 PRO A N 1
ATOM 1209 C CA . PRO A 1 162 ? -18.016 -7.777 6.023 1 97.19 162 PRO A CA 1
ATOM 1210 C C . PRO A 1 162 ? -17.938 -8.25 4.57 1 97.19 162 PRO A C 1
ATOM 1212 O O . PRO A 1 162 ? -17.906 -9.453 4.312 1 97.19 162 PRO A O 1
ATOM 1215 N N . PRO A 1 163 ? -18 -7.312 3.613 1 97.06 163 PRO A N 1
ATOM 1216 C CA . PRO A 1 163 ? -17.766 -7.684 2.213 1 97.06 163 PRO A CA 1
ATOM 1217 C C . PRO A 1 163 ? -16.297 -7.965 1.905 1 97.06 163 PRO A C 1
ATOM 1219 O O . PRO A 1 163 ? -15.43 -7.652 2.715 1 97.06 163 PRO A O 1
ATOM 1222 N N . LEU A 1 164 ? -16.109 -8.648 0.746 1 96.44 164 LEU A N 1
ATOM 1223 C CA . LEU A 1 164 ? -14.758 -8.742 0.224 1 96.44 164 LEU A CA 1
ATOM 1224 C C . LEU A 1 164 ? -14.25 -7.379 -0.236 1 96.44 164 LEU A C 1
ATOM 1226 O O . LEU A 1 164 ? -15.023 -6.57 -0.761 1 96.44 164 LEU A O 1
ATOM 1230 N N . LEU A 1 165 ? -12.938 -7.094 -0.112 1 94.88 165 LEU A N 1
ATOM 1231 C CA . LEU A 1 165 ? -12.352 -5.809 -0.484 1 94.88 165 LEU A CA 1
ATOM 1232 C C . LEU A 1 165 ? -12.211 -5.695 -1.998 1 94.88 165 LEU A C 1
ATOM 1234 O O . LEU A 1 165 ? -12.102 -4.59 -2.535 1 94.88 165 LEU A O 1
ATOM 1238 N N . ARG A 1 166 ? -12.148 -6.809 -2.715 1 92.5 166 ARG A N 1
ATOM 1239 C CA . ARG A 1 166 ? -12.133 -6.891 -4.172 1 92.5 166 ARG A CA 1
ATOM 1240 C C . ARG A 1 166 ? -10.844 -6.301 -4.734 1 92.5 166 ARG A C 1
ATOM 1242 O O . ARG A 1 166 ? -10.766 -5.977 -5.918 1 92.5 166 ARG A O 1
ATOM 1249 N N . ILE A 1 167 ? -9.914 -5.938 -3.965 1 94.56 167 ILE A N 1
ATOM 1250 C CA . ILE A 1 167 ? -8.531 -5.645 -4.336 1 94.56 167 ILE A CA 1
ATOM 1251 C C . ILE A 1 167 ? -7.586 -6.562 -3.561 1 94.56 167 ILE A C 1
ATOM 1253 O O . ILE A 1 167 ? -7.926 -7.047 -2.48 1 94.56 167 ILE A O 1
ATOM 1257 N N . SER A 1 168 ? -6.441 -6.816 -4.125 1 95.56 168 SER A N 1
ATOM 1258 C CA . SER A 1 168 ? -5.461 -7.66 -3.449 1 95.56 168 SER A CA 1
ATOM 1259 C C . SER A 1 168 ? -4.582 -6.844 -2.508 1 95.56 168 SER A C 1
ATOM 1261 O O . SER A 1 168 ? -3.363 -6.789 -2.682 1 95.56 168 SER A O 1
ATOM 1263 N N . LEU A 1 169 ? -5.215 -6.309 -1.513 1 97.25 169 LEU A N 1
ATOM 1264 C CA . LEU A 1 169 ? -4.586 -5.363 -0.596 1 97.25 169 LEU A CA 1
ATOM 1265 C C . LEU A 1 169 ? -3.318 -5.961 0.011 1 97.25 169 LEU A C 1
ATOM 1267 O O . LEU A 1 169 ? -2.256 -5.332 -0.022 1 97.25 169 LEU A O 1
ATOM 1271 N N . GLY A 1 170 ? -3.416 -7.172 0.527 1 97.19 170 GLY A N 1
ATOM 1272 C CA . GLY A 1 170 ? -2.281 -7.809 1.175 1 97.19 170 GLY A CA 1
ATOM 1273 C C . GLY A 1 170 ? -1.085 -7.973 0.256 1 97.19 170 GLY A C 1
ATOM 1274 O O . GLY A 1 170 ? 0.039 -7.625 0.624 1 97.19 170 GLY A O 1
ATOM 1275 N N . ASP A 1 171 ? -1.298 -8.438 -0.947 1 97.69 171 ASP A N 1
ATOM 1276 C CA . ASP A 1 171 ? -0.225 -8.703 -1.9 1 97.69 171 ASP A CA 1
ATOM 1277 C C . ASP A 1 171 ? 0.405 -7.406 -2.395 1 97.69 171 ASP A C 1
ATOM 1279 O O . ASP A 1 171 ? 1.629 -7.262 -2.391 1 97.69 171 ASP A O 1
ATOM 1283 N N . MET A 1 172 ? -0.444 -6.492 -2.76 1 97.94 172 MET A N 1
ATOM 1284 C CA . MET A 1 172 ? 0.029 -5.266 -3.396 1 97.94 172 MET A CA 1
ATOM 1285 C C . MET A 1 172 ? 0.742 -4.371 -2.389 1 97.94 172 MET A C 1
ATOM 1287 O O . MET A 1 172 ? 1.795 -3.805 -2.689 1 97.94 172 MET A O 1
ATOM 1291 N N . TYR A 1 173 ? 0.16 -4.238 -1.199 1 98.56 173 TYR A N 1
ATOM 1292 C CA . TYR A 1 173 ? 0.756 -3.395 -0.17 1 98.56 173 TYR A CA 1
ATOM 1293 C C . TYR A 1 173 ? 2.076 -3.98 0.32 1 98.56 173 TYR A C 1
ATOM 1295 O O . TYR A 1 173 ? 3.051 -3.252 0.518 1 98.56 173 TYR A O 1
ATOM 1303 N N . THR A 1 174 ? 2.143 -5.309 0.49 1 98.62 174 THR A N 1
ATOM 1304 C CA . THR A 1 174 ? 3.383 -5.973 0.875 1 98.62 174 THR A CA 1
ATOM 1305 C C . THR A 1 174 ? 4.418 -5.871 -0.24 1 98.62 174 THR A C 1
ATOM 1307 O O . THR A 1 174 ? 5.602 -5.648 0.024 1 98.62 174 THR A O 1
ATOM 1310 N N . GLY A 1 175 ? 3.953 -6.051 -1.489 1 98.69 175 GLY A N 1
ATOM 1311 C CA . GLY A 1 175 ? 4.855 -5.953 -2.627 1 98.69 175 GLY A CA 1
ATOM 1312 C C . GLY A 1 175 ? 5.602 -4.633 -2.684 1 98.69 175 GLY A C 1
ATOM 1313 O O . GLY A 1 175 ? 6.82 -4.613 -2.861 1 98.69 175 GLY A O 1
ATOM 1314 N N . ILE A 1 176 ? 4.879 -3.545 -2.506 1 98.88 176 ILE A N 1
ATOM 1315 C CA . ILE A 1 176 ? 5.535 -2.25 -2.629 1 98.88 176 ILE A CA 1
ATOM 1316 C C . ILE A 1 176 ? 6.422 -2.002 -1.409 1 98.88 176 ILE A C 1
ATOM 1318 O O . ILE A 1 176 ? 7.477 -1.377 -1.517 1 98.88 176 ILE A O 1
ATOM 1322 N N . HIS A 1 177 ? 6.074 -2.502 -0.209 1 98.88 177 HIS A N 1
ATOM 1323 C CA . HIS A 1 177 ? 6.984 -2.449 0.927 1 98.88 177 HIS A CA 1
ATOM 1324 C C . HIS A 1 177 ? 8.281 -3.189 0.625 1 98.88 177 HIS A C 1
ATOM 1326 O O . HIS A 1 177 ? 9.367 -2.74 1.012 1 98.88 177 HIS A O 1
ATOM 1332 N N . ALA A 1 178 ? 8.133 -4.324 -0.046 1 98.94 178 ALA A N 1
ATOM 1333 C CA . ALA A 1 178 ? 9.312 -5.102 -0.418 1 98.94 178 ALA A CA 1
ATOM 1334 C C . ALA A 1 178 ? 10.219 -4.312 -1.356 1 98.94 178 ALA A C 1
ATOM 1336 O O . ALA A 1 178 ? 11.438 -4.34 -1.216 1 98.94 178 ALA A O 1
ATOM 1337 N N . VAL A 1 179 ? 9.633 -3.605 -2.334 1 98.94 179 VAL A N 1
ATOM 1338 C CA . VAL A 1 179 ? 10.422 -2.773 -3.238 1 98.94 179 VAL A CA 1
ATOM 1339 C C . VAL A 1 179 ? 11.18 -1.715 -2.441 1 98.94 179 VAL A C 1
ATOM 1341 O O . VAL A 1 179 ? 12.367 -1.493 -2.668 1 98.94 179 VAL A O 1
ATOM 1344 N N . ALA A 1 180 ? 10.477 -1.056 -1.477 1 98.94 180 ALA A N 1
ATOM 1345 C CA . ALA A 1 180 ? 11.109 -0.053 -0.625 1 98.94 180 ALA A CA 1
ATOM 1346 C C . ALA A 1 180 ? 12.273 -0.653 0.155 1 98.94 180 ALA A C 1
ATOM 1348 O O . ALA A 1 180 ? 13.359 -0.061 0.223 1 98.94 180 ALA A O 1
ATOM 1349 N N . ALA A 1 181 ? 12.062 -1.848 0.714 1 98.94 181 ALA A N 1
ATOM 1350 C CA . ALA A 1 181 ? 13.07 -2.523 1.519 1 98.94 181 ALA A CA 1
ATOM 1351 C C . ALA A 1 181 ? 14.266 -2.941 0.662 1 98.94 181 ALA A C 1
ATOM 1353 O O . ALA A 1 181 ? 15.414 -2.793 1.076 1 98.94 181 ALA A O 1
ATOM 1354 N N . ILE A 1 182 ? 14.016 -3.49 -0.529 1 98.94 182 ILE A N 1
ATOM 1355 C CA . ILE A 1 182 ? 15.062 -3.924 -1.441 1 98.94 182 ILE A CA 1
ATOM 1356 C C . ILE A 1 182 ? 15.922 -2.727 -1.843 1 98.94 182 ILE A C 1
ATOM 1358 O O . ILE A 1 182 ? 17.156 -2.789 -1.775 1 98.94 182 ILE A O 1
ATOM 1362 N N . ASN A 1 183 ? 15.25 -1.59 -2.256 1 98.94 183 ASN A N 1
ATOM 1363 C CA . ASN A 1 183 ? 15.992 -0.393 -2.635 1 98.94 183 ASN A CA 1
ATOM 1364 C C . ASN A 1 183 ? 16.844 0.134 -1.477 1 98.94 183 ASN A C 1
ATOM 1366 O O . ASN A 1 183 ? 17.969 0.586 -1.68 1 98.94 183 ASN A O 1
ATOM 1370 N N . ALA A 1 184 ? 16.297 0.09 -0.25 1 98.88 184 ALA A N 1
ATOM 1371 C CA . ALA A 1 184 ? 17.047 0.504 0.929 1 98.88 184 ALA A CA 1
ATOM 1372 C C . ALA A 1 184 ? 18.266 -0.396 1.146 1 98.88 184 ALA A C 1
ATOM 1374 O O . ALA A 1 184 ? 19.375 0.092 1.401 1 98.88 184 ALA A O 1
ATOM 1375 N N . ALA A 1 185 ? 18.062 -1.717 1.041 1 98.81 185 ALA A N 1
ATOM 1376 C CA . ALA A 1 185 ? 19.141 -2.672 1.234 1 98.81 185 ALA A CA 1
ATOM 1377 C C . ALA A 1 185 ? 20.25 -2.469 0.194 1 98.81 185 ALA A C 1
ATOM 1379 O O . ALA A 1 185 ? 21.438 -2.529 0.516 1 98.81 185 ALA A O 1
ATOM 1380 N N . LEU A 1 186 ? 19.859 -2.256 -1.094 1 98.81 186 LEU A N 1
ATOM 1381 C CA . LEU A 1 186 ? 20.828 -1.992 -2.158 1 98.81 186 LEU A CA 1
ATOM 1382 C C . LEU A 1 186 ? 21.625 -0.72 -1.873 1 98.81 186 LEU A C 1
ATOM 1384 O O . LEU A 1 186 ? 22.828 -0.663 -2.127 1 98.81 186 LEU A O 1
ATOM 13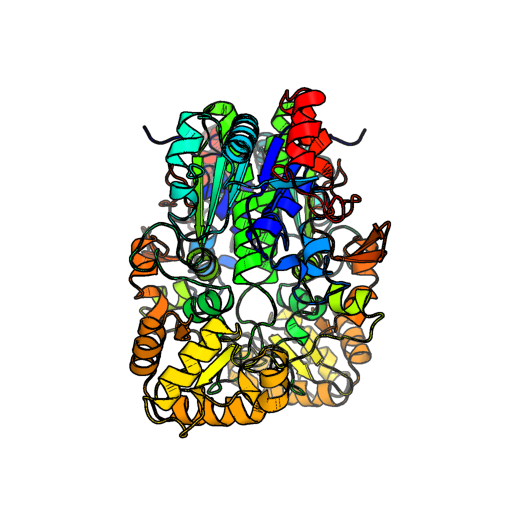88 N N . LEU A 1 187 ? 20.938 0.321 -1.356 1 98.44 187 LEU A N 1
ATOM 1389 C CA . LEU A 1 187 ? 21.609 1.564 -0.997 1 98.44 187 LEU A CA 1
ATOM 1390 C C . LEU A 1 187 ? 22.609 1.336 0.138 1 98.44 187 LEU A C 1
ATOM 1392 O O . LEU A 1 187 ? 23.75 1.8 0.073 1 98.44 187 LEU A O 1
ATOM 1396 N N . GLY A 1 188 ? 22.141 0.592 1.203 1 97.56 188 GLY A N 1
ATOM 1397 C CA . GLY A 1 188 ? 23.031 0.264 2.303 1 97.56 188 GLY A CA 1
ATOM 1398 C C . GLY A 1 188 ? 24.25 -0.545 1.869 1 97.56 188 GLY A C 1
ATOM 1399 O O . GLY A 1 188 ? 25.328 -0.392 2.428 1 97.56 188 GLY A O 1
ATOM 1400 N N . ARG A 1 189 ? 24.094 -1.363 0.886 1 97.56 189 ARG A N 1
ATOM 1401 C CA . ARG A 1 189 ? 25.141 -2.234 0.353 1 97.56 189 ARG A CA 1
ATOM 1402 C C . ARG A 1 189 ? 26.281 -1.42 -0.242 1 97.56 189 ARG A C 1
ATOM 1404 O O . ARG A 1 189 ? 27.422 -1.887 -0.295 1 97.56 189 ARG A O 1
ATOM 1411 N N . VAL A 1 190 ? 25.953 -0.174 -0.667 1 96.5 190 VAL A N 1
ATOM 1412 C CA . VAL A 1 190 ? 26.969 0.686 -1.26 1 96.5 190 VAL A CA 1
ATOM 1413 C C . VAL A 1 190 ? 28.094 0.918 -0.255 1 96.5 190 VAL A C 1
ATOM 1415 O O . VAL A 1 190 ? 29.281 0.926 -0.624 1 96.5 190 VAL A O 1
ATOM 1418 N N . SER A 1 191 ? 27.75 1.061 0.984 1 94.38 191 SER A N 1
ATOM 1419 C CA . SER A 1 191 ? 28.75 1.329 2.016 1 94.38 191 SER A CA 1
ATOM 1420 C C . SER A 1 191 ? 29.219 0.04 2.688 1 94.38 191 SER A C 1
ATOM 1422 O O . SER A 1 191 ? 30.406 -0.135 2.957 1 94.38 191 SER A O 1
ATOM 1424 N N . SER A 1 192 ? 28.312 -0.941 2.881 1 95.25 192 SER A N 1
ATOM 1425 C CA . SER A 1 192 ? 28.625 -2.125 3.676 1 95.25 192 SER A CA 1
ATOM 1426 C C . SER A 1 192 ? 29.297 -3.199 2.826 1 95.25 192 SER A C 1
ATOM 1428 O O . SER A 1 192 ? 30.016 -4.047 3.348 1 95.25 192 SER A O 1
ATOM 1430 N N . GLY A 1 193 ? 28.938 -3.223 1.539 1 96.81 193 GLY A N 1
ATOM 1431 C CA . GLY A 1 193 ? 29.406 -4.273 0.647 1 96.81 193 GLY A CA 1
ATOM 1432 C C . GLY A 1 193 ? 28.688 -5.594 0.862 1 96.81 193 GLY A C 1
ATOM 1433 O O . GLY A 1 193 ? 29.062 -6.613 0.273 1 96.81 193 GLY A O 1
ATOM 1434 N N . ARG A 1 194 ? 27.641 -5.574 1.686 1 97.31 194 ARG A N 1
ATOM 1435 C CA . ARG A 1 194 ? 26.969 -6.812 2.066 1 97.31 194 ARG A CA 1
ATOM 1436 C C . ARG A 1 194 ? 25.469 -6.738 1.782 1 97.31 194 ARG A C 1
ATOM 1438 O O . ARG A 1 194 ? 24.844 -5.695 1.988 1 97.31 194 ARG A O 1
ATOM 1445 N N . GLY A 1 195 ? 24.922 -7.855 1.35 1 97.69 195 GLY A N 1
ATOM 1446 C CA . GLY A 1 195 ? 23.484 -7.961 1.208 1 97.69 195 GLY A CA 1
ATOM 1447 C C . GLY A 1 195 ? 22.781 -8.281 2.512 1 97.69 195 GLY A C 1
ATOM 1448 O O . GLY A 1 195 ? 23.344 -8.086 3.592 1 97.69 195 GLY A O 1
ATOM 1449 N N . GLN A 1 196 ? 21.469 -8.594 2.451 1 96.69 196 GLN A N 1
ATOM 1450 C CA . GLN A 1 196 ? 20.609 -8.93 3.582 1 96.69 196 GLN A CA 1
ATOM 1451 C C . GLN A 1 196 ? 19.422 -9.781 3.141 1 96.69 196 GLN A C 1
ATOM 1453 O O . GLN A 1 196 ? 19.062 -9.789 1.96 1 96.69 196 GLN A O 1
ATOM 1458 N N . HIS A 1 197 ? 18.984 -10.531 4.109 1 98.56 197 HIS A N 1
ATOM 1459 C CA . HIS A 1 197 ? 17.672 -11.148 3.941 1 98.56 197 HIS A CA 1
ATOM 1460 C C . HIS A 1 197 ? 16.562 -10.219 4.406 1 98.56 197 HIS A C 1
ATOM 1462 O O . HIS A 1 197 ? 16.625 -9.68 5.512 1 98.56 197 HIS A O 1
ATOM 1468 N N . ILE A 1 198 ? 15.625 -10 3.551 1 98.75 198 ILE A N 1
ATOM 1469 C CA . ILE A 1 198 ? 14.422 -9.234 3.857 1 98.75 198 ILE A CA 1
ATOM 1470 C C . ILE A 1 198 ? 13.234 -10.188 3.998 1 98.75 198 ILE A C 1
ATOM 1472 O O . ILE A 1 198 ? 12.891 -10.906 3.061 1 98.75 198 ILE A O 1
ATOM 1476 N N . ASP A 1 199 ? 12.625 -10.188 5.137 1 98.56 199 ASP A N 1
ATOM 1477 C CA . ASP A 1 199 ? 11.484 -11.039 5.453 1 98.56 199 ASP A CA 1
ATOM 1478 C C . ASP A 1 199 ? 10.195 -10.219 5.535 1 98.56 199 ASP A C 1
ATOM 1480 O O . ASP A 1 199 ? 9.906 -9.617 6.57 1 98.56 199 ASP A O 1
ATOM 1484 N N . MET A 1 200 ? 9.43 -10.219 4.469 1 98.25 200 MET A N 1
ATOM 1485 C CA . MET A 1 200 ? 8.172 -9.484 4.383 1 98.25 200 MET A CA 1
ATOM 1486 C C . MET A 1 200 ? 6.984 -10.414 4.602 1 98.25 200 MET A C 1
ATOM 1488 O O . MET A 1 200 ? 6.941 -11.516 4.051 1 98.25 200 MET A O 1
ATOM 1492 N N . ALA A 1 201 ? 6.027 -9.977 5.383 1 98.31 201 ALA A N 1
ATOM 1493 C CA . ALA A 1 201 ? 4.836 -10.773 5.668 1 98.31 201 ALA A CA 1
ATOM 1494 C C . ALA A 1 201 ? 3.564 -9.977 5.383 1 98.31 201 ALA A C 1
ATOM 1496 O O . ALA A 1 201 ? 3.463 -8.805 5.762 1 98.31 201 ALA A O 1
ATOM 1497 N N . LEU A 1 202 ? 2.586 -10.625 4.758 1 98.38 202 LEU A N 1
ATOM 1498 C CA . LEU A 1 202 ? 1.312 -9.977 4.469 1 98.38 202 LEU A CA 1
ATOM 1499 C C . LEU A 1 202 ? 0.631 -9.516 5.75 1 98.38 202 LEU A C 1
ATOM 1501 O O . LEU A 1 202 ? 0.144 -8.391 5.828 1 98.38 202 LEU A O 1
ATOM 1505 N N . TYR A 1 203 ? 0.614 -10.344 6.738 1 98.38 203 TYR A N 1
ATOM 1506 C CA . TYR A 1 203 ? -0.048 -10.039 8 1 98.38 203 TYR A CA 1
ATOM 1507 C C . TYR A 1 203 ? 0.606 -8.844 8.68 1 98.38 203 TYR A C 1
ATOM 1509 O O . TYR A 1 203 ? -0.08 -7.91 9.109 1 98.38 203 TYR A O 1
ATOM 1517 N N . ASP A 1 204 ? 1.979 -8.797 8.711 1 98.62 204 ASP A N 1
ATOM 1518 C CA . ASP A 1 204 ? 2.719 -7.672 9.273 1 98.62 204 ASP A CA 1
ATOM 1519 C C . ASP A 1 204 ? 2.332 -6.363 8.586 1 98.62 204 ASP A C 1
ATOM 1521 O O . ASP A 1 204 ? 2.031 -5.371 9.25 1 98.62 204 ASP A O 1
ATOM 1525 N N . THR A 1 205 ? 2.35 -6.414 7.312 1 98.44 205 THR A N 1
ATOM 1526 C CA . THR A 1 205 ? 2.16 -5.195 6.531 1 98.44 205 THR A CA 1
ATOM 1527 C C . THR A 1 205 ? 0.75 -4.645 6.719 1 98.44 205 THR A C 1
ATOM 1529 O O . THR A 1 205 ? 0.563 -3.436 6.863 1 98.44 205 THR A O 1
ATOM 1532 N N . LEU A 1 206 ? -0.213 -5.535 6.762 1 98.5 206 LEU A N 1
ATOM 1533 C CA . LEU A 1 206 ? -1.585 -5.059 6.902 1 98.5 206 LEU A CA 1
ATOM 1534 C C . LEU A 1 206 ? -1.831 -4.516 8.305 1 98.5 206 LEU A C 1
ATOM 1536 O O . LEU A 1 206 ? -2.562 -3.539 8.477 1 98.5 206 LEU A O 1
ATOM 1540 N N . VAL A 1 207 ? -1.19 -5.105 9.297 1 98.56 207 VAL A N 1
ATOM 1541 C CA . VAL A 1 207 ? -1.307 -4.555 10.641 1 98.56 207 VAL A CA 1
ATOM 1542 C C . VAL A 1 207 ? -0.635 -3.182 10.695 1 98.56 207 VAL A C 1
ATOM 1544 O O . VAL A 1 207 ? -1.146 -2.26 11.336 1 98.56 207 VAL A O 1
ATOM 1547 N N . SER A 1 208 ? 0.469 -3.047 10 1 98.38 208 SER A N 1
ATOM 1548 C CA . SER A 1 208 ? 1.205 -1.786 9.992 1 98.38 208 SER A CA 1
ATOM 1549 C C . SER A 1 208 ? 0.39 -0.676 9.336 1 98.38 208 SER A C 1
ATOM 1551 O O . SER A 1 208 ? 0.688 0.507 9.516 1 98.38 208 SER A O 1
ATOM 1553 N N . MET A 1 209 ? -0.598 -1.054 8.594 1 97.75 209 MET A N 1
ATOM 1554 C CA . MET A 1 209 ? -1.433 -0.095 7.879 1 97.75 209 MET A CA 1
ATOM 1555 C C . MET A 1 209 ? -2.334 0.67 8.844 1 97.75 209 MET A C 1
ATOM 1557 O O . MET A 1 209 ? -2.906 1.699 8.484 1 97.75 209 MET A O 1
ATOM 1561 N N . HIS A 1 210 ? -2.545 0.122 10.023 1 97.5 210 HIS A N 1
ATOM 1562 C CA . HIS A 1 210 ? -3.412 0.778 11 1 97.5 210 HIS A CA 1
ATOM 1563 C C . HIS A 1 210 ? -2.775 2.059 11.523 1 97.5 210 HIS A C 1
ATOM 1565 O O . HIS A 1 210 ? -1.981 2.02 12.469 1 97.5 210 HIS A O 1
ATOM 1571 N N . GLU A 1 211 ? -3.178 3.119 10.945 1 93.75 211 GLU A N 1
ATOM 1572 C CA . GLU A 1 211 ? -2.643 4.426 11.32 1 93.75 211 GLU A CA 1
ATOM 1573 C C . GLU A 1 211 ? -3.48 5.074 12.414 1 93.75 211 GLU A C 1
ATOM 1575 O O . GLU A 1 211 ? -3.094 6.102 12.977 1 93.75 211 GLU A O 1
ATOM 1580 N N . TYR A 1 212 ? -4.621 4.496 12.789 1 93.88 212 TYR A N 1
ATOM 1581 C CA . TYR A 1 212 ? -5.398 5.102 13.859 1 93.88 212 TYR A CA 1
ATOM 1582 C C . TYR A 1 212 ? -6.023 4.035 14.75 1 93.88 212 TYR A C 1
ATOM 1584 O O . TYR A 1 212 ? -6.152 4.223 15.961 1 93.88 212 TYR A O 1
ATOM 1592 N N . ALA A 1 213 ? -6.406 2.838 14.164 1 96.56 213 ALA A N 1
ATOM 1593 C CA . ALA A 1 213 ? -7.223 1.868 14.891 1 96.56 213 ALA A CA 1
ATOM 1594 C C . ALA A 1 213 ? -6.48 1.334 16.109 1 96.56 213 ALA A C 1
ATOM 1596 O O . ALA A 1 213 ? -7.043 1.269 17.203 1 96.56 213 ALA A O 1
ATOM 1597 N N . VAL A 1 214 ? -5.23 0.992 15.891 1 97.44 214 VAL A N 1
ATOM 1598 C CA . VAL A 1 214 ? -4.438 0.405 16.969 1 97.44 214 VAL A CA 1
ATOM 1599 C C . VAL A 1 214 ? -4.223 1.435 18.078 1 97.44 214 VAL A C 1
ATOM 1601 O O . VAL A 1 214 ? -4.477 1.154 19.25 1 97.44 214 VAL A O 1
ATOM 1604 N N . GLN A 1 215 ? -3.834 2.594 17.75 1 95.56 215 GLN A N 1
ATOM 1605 C CA . GLN A 1 215 ? -3.537 3.582 18.781 1 95.56 215 GLN A CA 1
ATOM 1606 C C . GLN A 1 215 ? -4.812 4.062 19.469 1 95.56 215 GLN A C 1
ATOM 1608 O O . GLN A 1 215 ? -4.805 4.348 20.672 1 95.56 215 GLN A O 1
ATOM 1613 N N . CYS A 1 216 ? -5.918 4.188 18.656 1 96.12 216 CYS A N 1
ATOM 1614 C CA . CYS A 1 216 ? -7.184 4.539 19.281 1 96.12 216 CYS A CA 1
ATOM 1615 C C . CYS A 1 216 ? -7.547 3.531 20.375 1 96.12 216 CYS A C 1
ATOM 1617 O O . CYS A 1 216 ? -7.965 3.912 21.469 1 96.12 216 CYS A O 1
ATOM 1619 N N . TYR A 1 217 ? -7.391 2.287 20.094 1 97.88 217 TYR A N 1
ATOM 1620 C CA . TYR A 1 217 ? -7.711 1.234 21.047 1 97.88 217 TYR A CA 1
ATOM 1621 C C . TYR A 1 217 ? -6.75 1.269 22.234 1 97.88 217 TYR A C 1
ATOM 1623 O O . TYR A 1 217 ? -7.184 1.273 23.391 1 97.88 217 TYR A O 1
ATOM 1631 N N . THR A 1 218 ? -5.453 1.348 22 1 97.44 218 THR A N 1
ATOM 1632 C CA . THR A 1 218 ? -4.453 1.221 23.047 1 97.44 218 THR A CA 1
ATOM 1633 C C . THR A 1 218 ? -4.426 2.475 23.922 1 97.44 218 THR A C 1
ATOM 1635 O O . THR A 1 218 ? -4.316 2.383 25.141 1 97.44 218 THR A O 1
ATOM 1638 N N . LEU A 1 219 ? -4.594 3.641 23.344 1 96.19 219 LEU A N 1
ATOM 1639 C CA . LEU A 1 219 ? -4.449 4.891 24.094 1 96.19 219 LEU A CA 1
ATOM 1640 C C . LEU A 1 219 ? -5.727 5.227 24.844 1 96.19 219 LEU A C 1
ATOM 1642 O O . LEU A 1 219 ? -5.715 6.055 25.766 1 96.19 219 LEU A O 1
ATOM 1646 N N . SER A 1 220 ? -6.812 4.598 24.469 1 95.88 220 SER A N 1
ATOM 1647 C CA . SER A 1 220 ? -8.07 4.797 25.188 1 95.88 220 SER A CA 1
ATOM 1648 C C . SER A 1 220 ? -8.227 3.781 26.312 1 95.88 220 SER A C 1
ATOM 1650 O O . SER A 1 220 ? -9.258 3.742 26.984 1 95.88 220 SER A O 1
ATOM 1652 N N . GLY A 1 221 ? -7.215 2.896 26.5 1 95.56 221 GLY A N 1
ATOM 1653 C CA . GLY A 1 221 ? -7.316 1.832 27.484 1 95.56 221 GLY A CA 1
ATOM 1654 C C . GLY A 1 221 ? -8.305 0.75 27.094 1 95.56 221 GLY A C 1
ATOM 1655 O O . GLY A 1 221 ? -8.898 0.101 27.953 1 95.56 221 GLY A O 1
ATOM 1656 N N . GLY A 1 222 ? -8.539 0.681 25.844 1 96.12 222 GLY A N 1
ATOM 1657 C CA . GLY A 1 222 ? -9.406 -0.372 25.328 1 96.12 222 GLY A CA 1
ATOM 1658 C C . GLY A 1 222 ? -10.852 0.063 25.188 1 96.12 222 GLY A C 1
ATOM 1659 O O . GLY A 1 222 ? -11.703 -0.727 24.781 1 96.12 222 GLY A O 1
ATOM 1660 N N . THR A 1 223 ? -11.188 1.308 25.359 1 96.12 223 THR A N 1
ATOM 1661 C CA . THR A 1 223 ? -12.578 1.754 25.359 1 96.12 223 THR A CA 1
ATOM 1662 C C . THR A 1 223 ? -13.023 2.117 23.953 1 96.12 223 THR A C 1
ATOM 1664 O O . THR A 1 223 ? -14.219 2.16 23.656 1 96.12 223 THR A O 1
ATOM 1667 N N . VAL A 1 224 ? -12.117 2.498 23.094 1 95.19 224 VAL A N 1
ATOM 1668 C CA . VAL A 1 224 ? -12.438 2.797 21.703 1 95.19 224 VAL A CA 1
ATOM 1669 C C . VAL A 1 224 ? -12.031 1.623 20.828 1 95.19 224 VAL A C 1
ATOM 1671 O O . VAL A 1 224 ? -10.844 1.396 20.578 1 95.19 224 VAL A O 1
ATOM 1674 N N . LEU A 1 225 ? -13 0.838 20.375 1 96.19 225 LEU A N 1
ATOM 1675 C CA . LEU A 1 225 ? -12.797 -0.29 19.469 1 96.19 225 LEU A CA 1
ATOM 1676 C C . LEU A 1 225 ? -13.391 0 18.094 1 96.19 225 LEU A C 1
ATOM 1678 O O . LEU A 1 225 ? -14.609 0.085 17.953 1 96.19 225 LEU A O 1
ATOM 1682 N N . PRO A 1 226 ? -12.547 0.201 17.078 1 94.5 226 PRO A N 1
ATOM 1683 C CA . PRO A 1 226 ? -13.062 0.482 15.734 1 94.5 226 PRO A CA 1
ATOM 1684 C C . PRO A 1 226 ? -14.047 -0.575 15.242 1 94.5 226 PRO A C 1
ATOM 1686 O O . PRO A 1 226 ? -13.859 -1.768 15.492 1 94.5 226 PRO A O 1
ATOM 1689 N N . GLN A 1 227 ? -15.062 -0.056 14.578 1 94.62 227 GLN A N 1
ATOM 1690 C CA . GLN A 1 227 ? -16.156 -0.903 14.125 1 94.62 227 GLN A CA 1
ATOM 1691 C C . GLN A 1 227 ? -16.609 -0.519 12.719 1 94.62 227 GLN A C 1
ATOM 1693 O O . GLN A 1 227 ? -16.109 0.46 12.148 1 94.62 227 GLN A O 1
ATOM 1698 N N . GLN A 1 228 ? -17.453 -1.34 12.141 1 95.75 228 GLN A N 1
ATOM 1699 C CA . GLN A 1 228 ? -18.109 -0.994 10.875 1 95.75 228 GLN A CA 1
ATOM 1700 C C . GLN A 1 228 ? -18.953 0.26 11.023 1 95.75 228 GLN A C 1
ATOM 1702 O O . GLN A 1 228 ? -19.641 0.441 12.039 1 95.75 228 GLN A O 1
ATOM 1707 N N . THR A 1 229 ? -18.891 1.165 9.961 1 93.88 229 THR A N 1
ATOM 1708 C CA . THR A 1 229 ? -19.672 2.393 10.062 1 93.88 229 THR A CA 1
ATOM 1709 C C . THR A 1 229 ? -20.547 2.578 8.828 1 93.88 229 THR A C 1
ATOM 1711 O O . THR A 1 229 ? -21.297 3.545 8.734 1 93.88 229 THR A O 1
ATOM 1714 N N . GLY A 1 230 ? -20.438 1.681 7.895 1 94.31 230 GLY A N 1
ATOM 1715 C CA . GLY A 1 230 ? -21.234 1.798 6.68 1 94.31 230 GLY A CA 1
ATOM 1716 C C . GLY A 1 230 ? -20.734 2.875 5.738 1 94.31 230 GLY A C 1
ATOM 1717 O O . GLY A 1 230 ? -19.547 2.916 5.414 1 94.31 230 GLY A O 1
ATOM 1718 N N . HIS A 1 231 ? -21.672 3.844 5.414 1 93 231 HIS A N 1
ATOM 1719 C CA . HIS A 1 231 ? -21.422 4.793 4.336 1 93 231 HIS A CA 1
ATOM 1720 C C . HIS A 1 231 ? -20.906 6.117 4.887 1 93 231 HIS A C 1
ATOM 1722 O O . HIS A 1 231 ? -20.547 7.016 4.117 1 93 231 HIS A O 1
ATOM 1728 N N . ASP A 1 232 ? -21 6.312 6.152 1 90.94 232 ASP A N 1
ATOM 1729 C CA . ASP A 1 232 ? -20.594 7.594 6.727 1 90.94 232 ASP A CA 1
ATOM 1730 C C . ASP A 1 232 ? -19.719 7.387 7.957 1 90.94 232 ASP A C 1
ATOM 1732 O O . ASP A 1 232 ? -19.531 6.258 8.414 1 90.94 232 ASP A O 1
ATOM 1736 N N . MET A 1 233 ? -19.141 8.469 8.422 1 89.19 233 MET A N 1
ATOM 1737 C CA . MET A 1 233 ? -18.281 8.484 9.594 1 89.19 233 MET A CA 1
ATOM 1738 C C . MET A 1 233 ? -18.984 9.141 10.781 1 89.19 233 MET A C 1
ATOM 1740 O O . MET A 1 233 ? -19.156 10.359 10.812 1 89.19 233 MET A O 1
ATOM 1744 N N . PRO A 1 234 ? -19.281 8.406 11.789 1 84.69 234 PRO A N 1
ATOM 1745 C CA . PRO A 1 234 ? -20.094 8.945 12.891 1 84.69 234 PRO A CA 1
ATOM 1746 C C . PRO A 1 234 ? -19.406 10.102 13.609 1 84.69 234 PRO A C 1
ATOM 1748 O O . PRO A 1 234 ? -20.078 10.961 14.188 1 84.69 234 PRO A O 1
ATOM 1751 N N . THR A 1 235 ? -18.125 10.172 13.586 1 84.94 235 THR A N 1
ATOM 1752 C CA . THR A 1 235 ? -17.406 11.203 14.32 1 84.94 235 THR A CA 1
ATOM 1753 C C . THR A 1 235 ? -17.016 12.352 13.391 1 84.94 235 THR A C 1
ATOM 1755 O O . THR A 1 235 ? -16.25 13.242 13.781 1 84.94 235 THR A O 1
ATOM 1758 N N . SER A 1 236 ? -17.406 12.328 12.242 1 89.5 236 SER A N 1
ATOM 1759 C CA . SER A 1 236 ? -17.141 13.352 11.234 1 89.5 236 SER A CA 1
ATOM 1760 C C . SER A 1 236 ? -18.344 13.539 10.312 1 89.5 236 SER A C 1
ATOM 1762 O O . SER A 1 236 ? -18.422 12.914 9.258 1 89.5 236 SER A O 1
ATOM 1764 N N . THR A 1 237 ? -19.172 14.531 10.703 1 91.44 237 THR A N 1
ATOM 1765 C CA . THR A 1 237 ? -20.391 14.734 9.945 1 91.44 237 THR A CA 1
ATOM 1766 C C . THR A 1 237 ? -20.094 15.25 8.547 1 91.44 237 THR A C 1
ATOM 1768 O O . THR A 1 237 ? -19.266 16.141 8.367 1 91.44 237 THR A O 1
ATOM 1771 N N . LEU A 1 238 ? -20.766 14.641 7.516 1 93.69 238 LEU A N 1
ATOM 1772 C CA . LEU A 1 238 ? -20.688 14.945 6.09 1 93.69 238 LEU A CA 1
ATOM 1773 C C . LEU A 1 238 ? -19.312 14.555 5.527 1 93.69 238 LEU A C 1
ATOM 1775 O O . LEU A 1 238 ? -18.625 15.383 4.934 1 93.69 238 LEU A O 1
ATOM 1779 N N . TYR A 1 239 ? -19 13.398 5.695 1 94.69 239 TYR A N 1
ATOM 1780 C CA . TYR A 1 239 ? -17.844 12.672 5.184 1 94.69 239 TYR A CA 1
ATOM 1781 C C . TYR A 1 239 ? -18.219 11.234 4.828 1 94.69 239 TYR A C 1
ATOM 1783 O O . TYR A 1 239 ? -18.266 10.367 5.699 1 94.69 239 TYR A O 1
ATOM 1791 N N . GLY A 1 240 ? -18.469 11.047 3.557 1 96.06 240 GLY A N 1
ATOM 1792 C CA . GLY A 1 240 ? -18.906 9.703 3.213 1 96.06 240 GLY A CA 1
ATOM 1793 C C . GLY A 1 240 ? -19.578 9.625 1.857 1 96.06 240 GLY A C 1
ATOM 1794 O O . GLY A 1 240 ? -19.328 10.461 0.984 1 96.06 240 GLY A O 1
ATOM 1795 N N . VAL A 1 241 ? -20.297 8.555 1.688 1 97.94 241 VAL A N 1
ATOM 1796 C CA . VAL A 1 241 ? -20.875 8.211 0.395 1 97.94 241 VAL A CA 1
ATOM 1797 C C . VAL A 1 241 ? -22.359 8.586 0.387 1 97.94 241 VAL A C 1
ATOM 1799 O O . VAL A 1 241 ? -23.078 8.336 1.363 1 97.94 241 VAL A O 1
ATOM 1802 N N . PHE A 1 242 ? -22.812 9.148 -0.707 1 98.06 242 PHE A N 1
ATOM 1803 C CA . PHE A 1 242 ? -24.203 9.516 -0.916 1 98.06 242 PHE A CA 1
ATOM 1804 C C . PHE A 1 242 ? -24.719 9 -2.26 1 98.06 242 PHE A C 1
ATOM 1806 O O . PHE A 1 242 ? -23.969 9 -3.246 1 98.06 242 PHE A O 1
ATOM 1813 N N . ARG A 1 243 ? -25.984 8.609 -2.27 1 97.44 243 ARG A N 1
ATOM 1814 C CA . ARG A 1 243 ? -26.609 8.07 -3.475 1 97.44 243 ARG A CA 1
ATOM 1815 C C . ARG A 1 243 ? -27.438 9.133 -4.188 1 97.44 243 ARG A C 1
ATOM 1817 O O . ARG A 1 243 ? -28.406 9.656 -3.621 1 97.44 243 ARG A O 1
ATOM 1824 N N . ALA A 1 244 ? -27.031 9.422 -5.395 1 98.38 244 ALA A N 1
ATOM 1825 C CA . ALA A 1 244 ? -27.797 10.297 -6.281 1 98.38 244 ALA A CA 1
ATOM 1826 C C . ALA A 1 244 ? -28.719 9.492 -7.184 1 98.38 244 ALA A C 1
ATOM 1828 O O . ALA A 1 244 ? -28.906 8.289 -6.98 1 98.38 244 ALA A O 1
ATOM 1829 N N . THR A 1 245 ? -29.391 10.172 -8.125 1 98 245 THR A N 1
ATOM 1830 C CA . THR A 1 245 ? -30.375 9.531 -8.984 1 98 245 THR A CA 1
ATOM 1831 C C . THR A 1 245 ? -29.703 8.586 -9.977 1 98 245 THR A C 1
ATOM 1833 O O . THR A 1 245 ? -30.328 7.617 -10.43 1 98 245 THR A O 1
ATOM 1836 N N . ASP A 1 246 ? -28.453 8.883 -10.289 1 97.69 246 ASP A N 1
ATOM 1837 C CA . ASP A 1 246 ? -27.828 8.141 -11.383 1 97.69 246 ASP A CA 1
ATOM 1838 C C . ASP A 1 246 ? -26.469 7.609 -10.969 1 97.69 246 ASP A C 1
ATOM 1840 O O . ASP A 1 246 ? -25.625 7.332 -11.828 1 97.69 246 ASP A O 1
ATOM 1844 N N . GLY A 1 247 ? -26.203 7.5 -9.672 1 97.38 247 GLY A N 1
ATOM 1845 C CA . GLY A 1 247 ? -24.938 6.965 -9.18 1 97.38 247 GLY A CA 1
ATOM 1846 C C . GLY A 1 247 ? -24.609 7.418 -7.773 1 97.38 247 GLY A C 1
ATOM 1847 O O . GLY A 1 247 ? -25.422 8.086 -7.125 1 97.38 247 GLY A O 1
ATOM 1848 N N . ASP A 1 248 ? -23.469 7 -7.32 1 98.31 248 ASP A N 1
ATOM 1849 C CA . ASP A 1 248 ? -23 7.367 -5.988 1 98.31 248 ASP A CA 1
ATOM 1850 C C . ASP A 1 248 ? -21.875 8.391 -6.062 1 98.31 248 ASP A C 1
ATOM 1852 O O . ASP A 1 248 ? -21.172 8.469 -7.07 1 98.31 248 ASP A O 1
ATOM 1856 N N . LEU A 1 249 ? -21.719 9.203 -5.039 1 98.5 249 LEU A N 1
ATOM 1857 C CA . LEU A 1 249 ? -20.625 10.156 -4.922 1 98.5 249 LEU A CA 1
ATOM 1858 C C . LEU A 1 249 ? -20.203 10.328 -3.463 1 98.5 249 LEU A C 1
ATOM 1860 O O . LEU A 1 249 ? -20.953 9.961 -2.553 1 98.5 249 LEU A O 1
ATOM 1864 N N . VAL A 1 250 ? -19 10.82 -3.285 1 97.81 250 VAL A N 1
ATOM 1865 C CA . VAL A 1 250 ? -18.531 11.141 -1.941 1 97.81 250 VAL A CA 1
ATOM 1866 C C . VAL A 1 250 ? -18.516 12.656 -1.754 1 97.81 250 VAL A C 1
ATOM 1868 O O . VAL A 1 250 ? -18.234 13.406 -2.697 1 97.81 250 VAL A O 1
ATOM 1871 N N . ILE A 1 251 ? -18.797 13.094 -0.554 1 97.06 251 ILE A N 1
ATOM 1872 C CA . ILE A 1 251 ? -18.719 14.492 -0.135 1 97.06 251 ILE A CA 1
ATOM 1873 C C . ILE A 1 251 ? -17.922 14.602 1.164 1 97.06 251 ILE A C 1
ATOM 1875 O O . ILE A 1 251 ? -18.156 13.836 2.107 1 97.06 251 ILE A O 1
ATOM 1879 N N . ALA A 1 252 ? -17 15.461 1.154 1 94.88 252 ALA A N 1
ATOM 1880 C CA . ALA A 1 252 ? -16.219 15.758 2.352 1 94.88 252 ALA A CA 1
ATOM 1881 C C . ALA A 1 252 ? -16.328 17.219 2.738 1 94.88 252 ALA A C 1
ATOM 1883 O O . ALA A 1 252 ? -15.57 18.062 2.256 1 94.88 252 ALA A O 1
ATOM 1884 N N . ALA A 1 253 ? -17.188 17.578 3.625 1 94.38 253 ALA A N 1
ATOM 1885 C CA . ALA A 1 253 ? -17.406 18.938 4.121 1 94.38 253 ALA A CA 1
ATOM 1886 C C . ALA A 1 253 ? -17.469 18.953 5.648 1 94.38 253 ALA A C 1
ATOM 1888 O O . ALA A 1 253 ? -18.359 19.562 6.234 1 94.38 253 ALA A O 1
ATOM 1889 N N . GLN A 1 254 ? -16.484 18.297 6.242 1 90.12 254 GLN A N 1
ATOM 1890 C CA . GLN A 1 254 ? -16.531 18.094 7.688 1 90.12 254 GLN A CA 1
ATOM 1891 C C . GLN A 1 254 ? -15.883 19.266 8.43 1 90.12 254 GLN A C 1
ATOM 1893 O O . GLN A 1 254 ? -16.109 19.453 9.625 1 90.12 254 GLN A O 1
ATOM 1898 N N . VAL A 1 255 ? -15.023 20.047 7.773 1 89.12 255 VAL A N 1
ATOM 1899 C CA . VAL A 1 255 ? -14.352 21.172 8.414 1 89.12 255 VAL A CA 1
ATOM 1900 C C . VAL A 1 255 ? -15.281 22.375 8.438 1 89.12 255 VAL A C 1
ATOM 1902 O O . VAL A 1 255 ? -16.078 22.578 7.516 1 89.12 255 VAL A O 1
ATOM 1905 N N . ASP A 1 256 ? -15.125 23.219 9.414 1 93 256 ASP A N 1
ATOM 1906 C CA . ASP A 1 256 ? -16.094 24.266 9.711 1 93 256 ASP A CA 1
ATOM 1907 C C . ASP A 1 256 ? -16.312 25.172 8.5 1 93 256 ASP A C 1
ATOM 1909 O O . ASP A 1 256 ? -17.438 25.391 8.07 1 93 256 ASP A O 1
ATOM 1913 N N . ASP A 1 257 ? -15.258 25.641 7.926 1 93.44 257 ASP A N 1
ATOM 1914 C CA . ASP A 1 257 ? -15.391 26.562 6.805 1 93.44 257 ASP A CA 1
ATOM 1915 C C . ASP A 1 257 ? -16.047 25.891 5.602 1 93.44 257 ASP A C 1
ATOM 1917 O O . ASP A 1 257 ? -16.922 26.469 4.953 1 93.44 257 ASP A O 1
ATOM 1921 N N . ALA A 1 258 ? -15.688 24.703 5.355 1 93.19 258 ALA A N 1
ATOM 1922 C CA . ALA A 1 258 ? -16.266 23.938 4.254 1 93.19 258 ALA A CA 1
ATOM 1923 C C . ALA A 1 258 ? -17.734 23.625 4.508 1 93.19 258 ALA A C 1
ATOM 1925 O O . ALA A 1 258 ? -18.562 23.734 3.598 1 93.19 258 ALA A O 1
ATOM 1926 N N . TRP A 1 259 ? -18.031 23.297 5.727 1 95.69 259 TRP A N 1
ATOM 1927 C CA . TRP A 1 259 ? -19.406 23 6.094 1 95.69 259 TRP A CA 1
ATOM 1928 C C . TRP A 1 259 ? -20.297 24.219 5.863 1 95.69 259 TRP A C 1
ATOM 1930 O O . TRP A 1 259 ? -21.391 24.109 5.309 1 95.69 259 TRP A O 1
ATOM 1940 N N . GLN A 1 260 ? -19.797 25.297 6.305 1 96.44 260 GLN A N 1
ATOM 1941 C CA . GLN A 1 260 ? -20.609 26.516 6.191 1 96.44 260 GLN A CA 1
ATOM 1942 C C . GLN A 1 260 ? -20.891 26.844 4.73 1 96.44 260 GLN A C 1
ATOM 1944 O O . GLN A 1 260 ? -22 27.219 4.375 1 96.44 260 GLN A O 1
ATOM 1949 N N . ARG A 1 261 ? -19.859 26.703 3.885 1 97.06 261 ARG A N 1
ATOM 1950 C CA . ARG A 1 261 ? -20.062 26.906 2.455 1 97.06 261 ARG A CA 1
ATOM 1951 C C . ARG A 1 261 ? -21.047 25.891 1.891 1 97.06 261 ARG A C 1
ATOM 1953 O O . ARG A 1 261 ? -21.938 26.25 1.118 1 97.06 261 ARG A O 1
ATOM 1960 N N . PHE A 1 262 ? -20.984 24.703 2.346 1 98.06 262 PHE A N 1
ATOM 1961 C CA . PHE A 1 262 ? -21.859 23.641 1.882 1 98.06 262 PHE A CA 1
ATOM 1962 C C . PHE A 1 262 ? -23.312 23.906 2.281 1 98.06 262 PHE A C 1
ATOM 1964 O O . PHE A 1 262 ? -24.219 23.828 1.449 1 98.06 262 PHE A O 1
ATOM 1971 N N . ALA A 1 263 ? -23.5 24.219 3.539 1 97.94 263 ALA A N 1
ATOM 1972 C CA . ALA A 1 263 ? -24.844 24.438 4.07 1 97.94 263 ALA A CA 1
ATOM 1973 C C . ALA A 1 263 ? -25.516 25.609 3.381 1 97.94 263 ALA A C 1
ATOM 1975 O O . ALA A 1 263 ? -26.719 25.547 3.061 1 97.94 263 ALA A O 1
ATOM 1976 N N . ALA A 1 264 ? -24.75 26.609 3.172 1 97.81 264 ALA A N 1
ATOM 1977 C CA . ALA A 1 264 ? -25.281 27.781 2.479 1 97.81 264 ALA A CA 1
ATOM 1978 C C . ALA A 1 264 ? -25.672 27.438 1.041 1 97.81 264 ALA A C 1
ATOM 1980 O O . ALA A 1 264 ? -26.734 27.828 0.565 1 97.81 264 ALA A O 1
ATOM 1981 N N . MET A 1 265 ? -24.766 26.734 0.353 1 98.25 265 MET A N 1
ATOM 1982 C CA . MET A 1 265 ? -25.016 26.312 -1.018 1 98.25 265 MET A CA 1
ATOM 1983 C C . MET A 1 265 ? -26.281 25.438 -1.087 1 98.25 265 MET A C 1
ATOM 1985 O O . MET A 1 265 ? -27.109 25.625 -1.974 1 98.25 265 MET A O 1
ATOM 1989 N N . LEU A 1 266 ? -26.406 24.5 -0.144 1 98.19 266 LEU A N 1
ATOM 1990 C CA . LEU A 1 266 ? -27.547 23.594 -0.108 1 98.19 266 LEU A CA 1
ATOM 1991 C C . LEU A 1 266 ? -28.844 24.359 0.083 1 98.19 266 LEU A C 1
ATOM 1993 O O . LEU A 1 266 ? -29.828 24.125 -0.628 1 98.19 266 LEU A O 1
ATOM 1997 N N . GLU A 1 267 ? -28.797 25.25 0.97 1 97.62 267 GLU A N 1
ATOM 1998 C CA . GLU A 1 267 ? -29.969 26.094 1.223 1 97.62 267 GLU A CA 1
ATOM 1999 C C . GLU A 1 267 ? -30.375 26.875 -0.026 1 97.62 267 GLU A C 1
ATOM 2001 O O . GLU A 1 267 ? -31.562 26.938 -0.372 1 97.62 267 GLU A O 1
ATOM 2006 N N . ALA A 1 268 ? -29.422 27.406 -0.696 1 97.94 268 ALA A N 1
ATOM 2007 C CA . ALA A 1 268 ? -29.672 28.234 -1.88 1 97.94 268 ALA A CA 1
ATOM 2008 C C . ALA A 1 268 ? -30.141 27.375 -3.055 1 97.94 268 ALA A C 1
ATOM 2010 O O . ALA A 1 268 ? -30.656 27.906 -4.043 1 97.94 268 ALA A O 1
ATOM 2011 N N . ASN A 1 269 ? -29.984 26.156 -2.953 1 98.12 269 ASN A N 1
ATOM 2012 C CA . ASN A 1 269 ? -30.297 25.266 -4.062 1 98.12 269 ASN A CA 1
ATOM 2013 C C . ASN A 1 269 ? -31.328 24.203 -3.662 1 98.12 269 ASN A C 1
ATOM 2015 O O . ASN A 1 269 ? -31.156 23.016 -3.971 1 98.12 269 ASN A O 1
ATOM 2019 N N . GLY A 1 270 ? -32.344 24.578 -2.865 1 96.69 270 GLY A N 1
ATOM 2020 C CA . GLY A 1 270 ? -33.469 23.703 -2.627 1 96.69 270 GLY A CA 1
ATOM 2021 C C . GLY A 1 270 ? -33.438 23.031 -1.274 1 96.69 270 GLY A C 1
ATOM 2022 O O . GLY A 1 270 ? -34.281 22.156 -0.985 1 96.69 270 GLY A O 1
ATOM 2023 N N . GLY A 1 271 ? -32.438 23.328 -0.452 1 96.5 271 GLY A N 1
ATOM 2024 C CA . GLY A 1 271 ? -32.438 22.828 0.914 1 96.5 271 GLY A CA 1
ATOM 2025 C C . GLY A 1 271 ? -33.375 23.578 1.833 1 96.5 271 GLY A C 1
ATOM 2026 O O . GLY A 1 271 ? -34.031 24.531 1.414 1 96.5 271 GLY A O 1
ATOM 2027 N N . PRO A 1 272 ? -33.469 23.109 3.025 1 96.81 272 PRO A N 1
ATOM 2028 C CA . PRO A 1 272 ? -34.375 23.766 3.969 1 96.81 272 PRO A CA 1
ATOM 2029 C C . PRO A 1 272 ? -33.938 25.188 4.32 1 96.81 272 PRO A C 1
ATOM 2031 O O . PRO A 1 272 ? -32.75 25.453 4.477 1 96.81 272 PRO A O 1
ATOM 2034 N N . PRO A 1 273 ? -34.969 26.031 4.461 1 97.06 273 PRO A N 1
ATOM 2035 C CA . PRO A 1 273 ? -34.625 27.391 4.895 1 97.06 273 PRO A CA 1
ATOM 2036 C C . PRO A 1 273 ? -33.938 27.422 6.258 1 97.06 273 PRO A C 1
ATOM 2038 O O . PRO A 1 273 ? -34.344 26.688 7.172 1 97.06 273 PRO A O 1
ATOM 2041 N N . GLY A 1 274 ? -32.875 28.156 6.285 1 96.69 274 GLY A N 1
ATOM 2042 C CA . GLY A 1 274 ? -32.188 28.344 7.551 1 96.69 274 GLY A CA 1
ATOM 2043 C C . GLY A 1 274 ? -31.078 27.328 7.773 1 96.69 274 GLY A C 1
ATOM 2044 O O . GLY A 1 274 ? -30.312 27.422 8.742 1 96.69 274 GLY A O 1
ATOM 2045 N N . PHE A 1 275 ? -30.922 26.375 6.891 1 96.31 275 PHE A N 1
ATOM 2046 C CA . PHE A 1 275 ? -29.953 25.297 7.039 1 96.31 275 PHE A CA 1
ATOM 2047 C C . PHE A 1 275 ? -28.547 25.859 7.152 1 96.31 275 PHE A C 1
ATOM 2049 O O . PHE A 1 275 ? -27.766 25.422 8.008 1 96.31 275 PHE A O 1
ATOM 2056 N N . GLY A 1 276 ? -28.203 26.891 6.383 1 94.88 276 GLY A N 1
ATOM 2057 C CA . GLY A 1 276 ? -26.859 27.469 6.352 1 94.88 276 GLY A CA 1
ATOM 2058 C C . GLY A 1 276 ? -26.578 28.344 7.559 1 94.88 276 GLY A C 1
ATOM 2059 O O . GLY A 1 276 ? -25.406 28.484 7.961 1 94.88 276 GLY A O 1
ATOM 2060 N N . SER A 1 277 ? -27.656 28.891 8.195 1 95.12 277 SER A N 1
ATOM 2061 C CA . SER A 1 277 ? -27.469 29.828 9.297 1 95.12 277 SER A CA 1
ATOM 2062 C C . SER A 1 277 ? -27.719 29.172 10.641 1 95.12 277 SER A C 1
ATOM 2064 O O . SER A 1 277 ? -27.625 29.812 11.688 1 95.12 277 SER A O 1
ATOM 2066 N N . ASP A 1 278 ? -28.062 27.938 10.602 1 96.06 278 ASP A N 1
ATOM 2067 C CA . ASP A 1 278 ? -28.328 27.219 11.852 1 96.06 278 ASP A CA 1
ATOM 2068 C C . ASP A 1 278 ? -27.047 27.047 12.664 1 96.06 278 ASP A C 1
ATOM 2070 O O . ASP A 1 278 ? -26.25 26.156 12.383 1 96.06 278 ASP A O 1
ATOM 2074 N N . ARG A 1 279 ? -26.875 27.734 13.711 1 94.88 279 ARG A N 1
ATOM 2075 C CA . ARG A 1 279 ? -25.656 27.828 14.5 1 94.88 279 ARG A CA 1
ATOM 2076 C C . ARG A 1 279 ? -25.359 26.516 15.227 1 94.88 279 ARG A C 1
ATOM 2078 O O . ARG A 1 279 ? -24.234 26.25 15.641 1 94.88 279 ARG A O 1
ATOM 2085 N N . ARG A 1 280 ? -26.438 25.688 15.328 1 95 280 ARG A N 1
ATOM 2086 C CA . ARG A 1 280 ? -26.25 24.375 15.945 1 95 280 ARG A CA 1
ATOM 2087 C C . ARG A 1 280 ? -25.25 23.531 15.156 1 95 280 ARG A C 1
ATOM 2089 O O . ARG A 1 280 ? -24.594 22.656 15.711 1 95 280 ARG A O 1
ATOM 2096 N N . TYR A 1 281 ? -25.109 23.938 13.852 1 95.69 281 TYR A N 1
ATOM 2097 C CA . TYR A 1 281 ? -24.328 23.078 12.953 1 95.69 281 TYR A CA 1
ATOM 2098 C C . TYR A 1 281 ? -22.969 23.688 12.664 1 95.69 281 TYR A C 1
ATOM 2100 O O . TYR A 1 281 ? -22.188 23.156 11.875 1 95.69 281 TYR A O 1
ATOM 2108 N N . HIS A 1 282 ? -22.578 24.734 13.234 1 94.25 282 HIS A N 1
ATOM 2109 C CA . HIS A 1 282 ? -21.422 25.5 12.781 1 94.25 282 HIS A CA 1
ATOM 2110 C C . HIS A 1 282 ? -20.125 24.922 13.344 1 94.25 282 HIS A C 1
ATOM 2112 O O . HIS A 1 282 ? -19.047 25.094 12.75 1 94.25 282 HIS A O 1
ATOM 2118 N N . GLY A 1 283 ? -20.25 24.281 14.477 1 92.31 283 GLY A N 1
ATOM 2119 C CA . GLY A 1 283 ? -19.078 23.641 15.062 1 92.31 283 GLY A CA 1
ATOM 2120 C C . GLY A 1 283 ? -19.094 22.125 14.922 1 92.31 283 GLY A C 1
ATOM 2121 O O . GLY A 1 283 ? -20.156 21.531 14.703 1 92.31 283 GLY A O 1
ATOM 2122 N N . LEU A 1 284 ? -17.922 21.562 15.055 1 89.38 284 LEU A N 1
ATOM 2123 C CA . LEU A 1 284 ? -17.75 20.125 14.906 1 89.38 284 LEU A CA 1
ATOM 2124 C C . LEU A 1 284 ? -18.656 19.375 15.883 1 89.38 284 LEU A C 1
ATOM 2126 O O . LEU A 1 284 ? -19.359 18.438 15.492 1 89.38 284 LEU A O 1
ATOM 2130 N N . ASN A 1 285 ? -18.656 19.781 17.047 1 90.81 285 ASN A N 1
ATOM 2131 C CA . ASN A 1 285 ? -19.438 19.094 18.078 1 90.81 285 ASN A CA 1
ATOM 2132 C C . ASN A 1 285 ? -20.938 19.219 17.797 1 90.81 285 ASN A C 1
ATOM 2134 O O . ASN A 1 285 ? -21.688 18.25 17.984 1 90.81 285 ASN A O 1
ATOM 2138 N N . GLY A 1 286 ? -21.281 20.391 17.438 1 94.38 286 GLY A N 1
ATOM 2139 C CA . GLY A 1 286 ? -22.672 20.594 17.078 1 94.38 286 GLY A CA 1
ATOM 2140 C C . GLY A 1 286 ? -23.141 19.75 15.914 1 94.38 286 GLY A C 1
ATOM 2141 O O . GLY A 1 286 ? -24.219 19.172 15.945 1 94.38 286 GLY A O 1
ATOM 2142 N N . ARG A 1 287 ? -22.344 19.625 14.898 1 95.56 287 ARG A N 1
ATOM 2143 C CA . ARG A 1 287 ? -22.656 18.812 13.734 1 95.56 287 ARG A CA 1
ATOM 2144 C C . ARG A 1 287 ? -22.75 17.328 14.109 1 95.56 287 ARG A C 1
ATOM 2146 O O . ARG A 1 287 ? -23.672 16.625 13.688 1 95.56 287 ARG A O 1
ATOM 2153 N N . ASN A 1 288 ? -21.875 16.875 14.914 1 93.12 288 ASN A N 1
ATOM 2154 C CA . ASN A 1 288 ? -21.875 15.469 15.328 1 93.12 288 ASN A CA 1
ATOM 2155 C C . ASN A 1 288 ? -23.109 15.141 16.172 1 93.12 288 ASN A C 1
ATOM 2157 O O . ASN A 1 288 ? -23.688 14.062 16.031 1 93.12 288 ASN A O 1
ATOM 2161 N N . ALA A 1 289 ? -23.422 16.078 16.984 1 95.19 289 ALA A N 1
ATOM 2162 C CA . ALA A 1 289 ? -24.578 15.875 17.859 1 95.19 289 ALA A CA 1
ATOM 2163 C C . ALA A 1 289 ? -25.875 15.789 17.047 1 95.19 289 ALA A C 1
ATOM 2165 O O . ALA A 1 289 ? -26.844 15.164 17.469 1 95.19 289 ALA A O 1
ATOM 2166 N N . HIS A 1 290 ? -25.891 16.406 15.922 1 96.19 290 HIS A N 1
ATOM 2167 C CA . HIS A 1 290 ? -27.078 16.453 15.086 1 96.19 290 HIS A CA 1
ATOM 2168 C C . HIS A 1 290 ? -26.859 15.766 13.75 1 96.19 290 HIS A C 1
ATOM 2170 O O . HIS A 1 290 ? -27.484 16.109 12.75 1 96.19 290 HIS A O 1
ATOM 2176 N N . ARG A 1 291 ? -25.953 14.859 13.703 1 95.69 291 ARG A N 1
ATOM 2177 C CA . ARG A 1 291 ? -25.469 14.195 12.492 1 95.69 291 ARG A CA 1
ATOM 2178 C C . ARG A 1 291 ? -26.609 13.586 11.703 1 95.69 291 ARG A C 1
ATOM 2180 O O . ARG A 1 291 ? -26.719 13.781 10.492 1 95.69 291 ARG A O 1
ATOM 2187 N N . GLU A 1 292 ? -27.5 12.914 12.367 1 95.25 292 GLU A N 1
ATOM 2188 C CA . GLU A 1 292 ? -28.578 12.195 11.695 1 95.25 292 GLU A CA 1
ATOM 2189 C C . GLU A 1 292 ? -29.531 13.164 11.008 1 95.25 292 GLU A C 1
ATOM 2191 O O . GLU A 1 292 ? -29.984 12.906 9.891 1 95.25 292 GLU A O 1
ATOM 2196 N N . ALA A 1 293 ? -29.812 14.211 11.68 1 96.38 293 ALA A N 1
ATOM 2197 C CA . ALA A 1 293 ? -30.688 15.227 11.094 1 96.38 293 ALA A CA 1
ATOM 2198 C C . ALA A 1 293 ? -30.047 15.867 9.867 1 96.38 293 ALA A C 1
ATOM 2200 O O . ALA A 1 293 ? -30.703 16.078 8.852 1 96.38 293 ALA A O 1
ATOM 2201 N N . ILE A 1 294 ? -28.797 16.172 10 1 97.25 294 ILE A N 1
ATOM 2202 C CA . ILE A 1 294 ? -28.062 16.781 8.906 1 97.25 294 ILE A CA 1
ATOM 2203 C C . ILE A 1 294 ? -28.016 15.82 7.719 1 97.25 294 ILE A C 1
ATOM 2205 O O . ILE A 1 294 ? -28.312 16.203 6.586 1 97.25 294 ILE A O 1
ATOM 2209 N N . LEU A 1 295 ? -27.719 14.578 7.961 1 96.62 295 LEU A N 1
ATOM 2210 C CA . LEU A 1 295 ? -27.578 13.586 6.906 1 96.62 295 LEU A CA 1
ATOM 2211 C C . LEU A 1 295 ? -28.906 13.336 6.211 1 96.62 295 LEU A C 1
ATOM 2213 O O . LEU A 1 295 ? -28.953 13.094 5 1 96.62 295 LEU A O 1
ATOM 2217 N N . ALA A 1 296 ? -29.953 13.367 6.945 1 97.25 296 ALA A N 1
ATOM 2218 C CA . ALA A 1 296 ? -31.281 13.195 6.348 1 97.25 296 ALA A CA 1
ATOM 2219 C C . ALA A 1 296 ? -31.547 14.281 5.305 1 97.25 296 ALA A C 1
ATOM 2221 O O . ALA A 1 296 ? -32.031 13.984 4.207 1 97.25 296 ALA A O 1
ATOM 2222 N N . VAL A 1 297 ? -31.188 15.484 5.664 1 97.81 297 VAL A N 1
ATOM 2223 C CA . VAL A 1 297 ? -31.375 16.609 4.758 1 97.81 297 VAL A CA 1
ATOM 2224 C C . VAL A 1 297 ? -30.5 16.422 3.516 1 97.81 297 VAL A C 1
ATOM 2226 O O . VAL A 1 297 ? -30.984 16.594 2.389 1 97.81 297 VAL A O 1
ATOM 2229 N N . VAL A 1 298 ? -29.312 16.078 3.699 1 98.06 298 VAL A N 1
ATOM 2230 C CA . VAL A 1 298 ? -28.344 15.961 2.613 1 98.06 298 VAL A CA 1
ATOM 2231 C C . VAL A 1 298 ? -28.719 14.797 1.704 1 98.06 298 VAL A C 1
ATOM 2233 O O . VAL A 1 298 ? -28.641 14.906 0.478 1 98.06 298 VAL A O 1
ATOM 2236 N N . ARG A 1 299 ? -29.125 13.703 2.271 1 97.88 299 ARG A N 1
ATOM 2237 C CA . ARG A 1 299 ? -29.516 12.523 1.503 1 97.88 299 ARG A CA 1
ATOM 2238 C C . ARG A 1 299 ? -30.719 1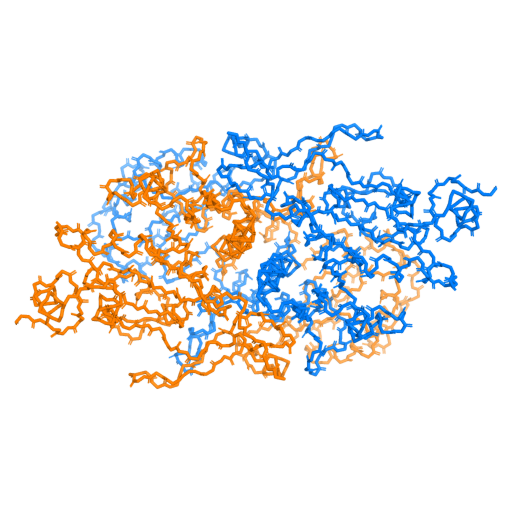2.82 0.614 1 97.88 299 ARG A C 1
ATOM 2240 O O . ARG A 1 299 ? -30.75 12.398 -0.543 1 97.88 299 ARG A O 1
ATOM 2247 N N . ASP A 1 300 ? -31.641 13.5 1.2 1 98.12 300 ASP A N 1
ATOM 2248 C CA . ASP A 1 300 ? -32.812 13.898 0.413 1 98.12 300 ASP A CA 1
ATOM 2249 C C . ASP A 1 300 ? -32.406 14.805 -0.745 1 98.12 300 ASP A C 1
ATOM 2251 O O . ASP A 1 300 ? -32.875 14.625 -1.872 1 98.12 300 ASP A O 1
ATOM 2255 N N . TRP A 1 301 ? -31.578 15.727 -0.424 1 98.44 301 TRP A N 1
ATOM 2256 C CA . TRP A 1 301 ? -31.125 16.703 -1.412 1 98.44 301 TRP A CA 1
ATOM 2257 C C . TRP A 1 301 ? -30.328 16.016 -2.518 1 98.44 301 TRP A C 1
ATOM 2259 O O . TRP A 1 301 ? -30.547 16.266 -3.703 1 98.44 301 TRP A O 1
ATOM 2269 N N . VAL A 1 302 ? -29.422 15.125 -2.205 1 98.56 302 VAL A N 1
ATOM 2270 C CA . VAL A 1 302 ? -28.578 14.398 -3.15 1 98.56 302 VAL A CA 1
ATOM 2271 C C . VAL A 1 302 ? -29.438 13.422 -3.953 1 98.56 302 VAL A C 1
ATOM 2273 O O . VAL A 1 302 ? -29.281 13.297 -5.172 1 98.56 302 VAL A O 1
ATOM 2276 N N . GLY A 1 303 ? -30.359 12.773 -3.27 1 98.31 303 GLY A N 1
ATOM 2277 C CA . GLY A 1 303 ? -31.188 11.734 -3.873 1 98.31 303 GLY A CA 1
ATOM 2278 C C . GLY A 1 303 ? -32.125 12.266 -4.945 1 98.31 303 GLY A C 1
ATOM 2279 O O . GLY A 1 303 ? -32.656 11.492 -5.738 1 98.31 303 GLY A O 1
ATOM 2280 N N . ALA A 1 304 ? -32.25 13.562 -5.031 1 98.06 304 ALA A N 1
ATOM 2281 C CA . ALA A 1 304 ? -33.188 14.18 -5.977 1 98.06 304 ALA A CA 1
ATOM 2282 C C . ALA A 1 304 ? -32.438 14.742 -7.184 1 98.06 304 ALA A C 1
ATOM 2284 O O . ALA A 1 304 ? -33.031 15.375 -8.055 1 98.06 304 ALA A O 1
ATOM 2285 N N . ARG A 1 305 ? -31.141 14.492 -7.266 1 98.44 305 ARG A N 1
ATOM 2286 C CA . ARG A 1 305 ? -30.328 15.164 -8.266 1 98.44 305 ARG A CA 1
ATOM 2287 C C . ARG A 1 305 ? -29.359 14.188 -8.93 1 98.44 305 ARG A C 1
ATOM 2289 O O . ARG A 1 305 ? -29.094 13.109 -8.391 1 98.44 305 ARG A O 1
ATOM 2296 N N . ARG A 1 306 ? -28.875 14.648 -10.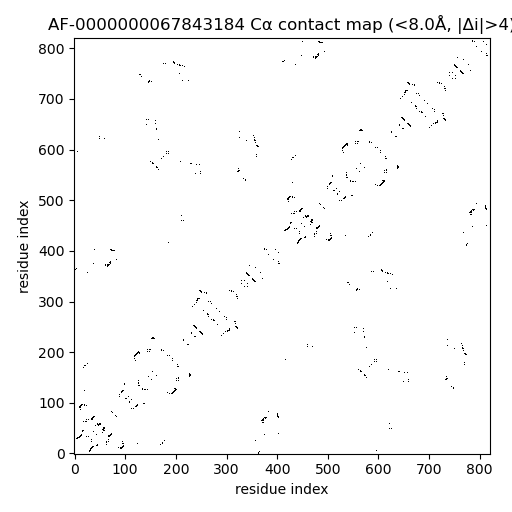102 1 98 306 ARG A N 1
ATOM 2297 C CA . ARG A 1 306 ? -27.875 13.852 -10.812 1 98 306 ARG A CA 1
ATOM 2298 C C . ARG A 1 306 ? -26.484 14.133 -10.266 1 98 306 ARG A C 1
ATOM 2300 O O . ARG A 1 306 ? -26.188 15.25 -9.836 1 98 306 ARG A O 1
ATOM 2307 N N . VAL A 1 307 ? -25.562 13.188 -10.352 1 98.56 307 VAL A N 1
ATOM 2308 C CA . VAL A 1 307 ? -24.203 13.289 -9.836 1 98.56 307 VAL A CA 1
ATOM 2309 C C . VAL A 1 307 ? -23.516 14.516 -10.422 1 98.56 307 VAL A C 1
ATOM 2311 O O . VAL A 1 307 ? -22.922 15.312 -9.695 1 98.56 307 VAL A O 1
ATOM 2314 N N . ALA A 1 308 ? -23.609 14.688 -11.719 1 98.12 308 ALA A N 1
ATOM 2315 C CA . ALA A 1 308 ? -22.891 15.766 -12.414 1 98.12 308 ALA A CA 1
ATOM 2316 C C . ALA A 1 308 ? -23.344 17.125 -11.898 1 98.12 308 ALA A C 1
ATOM 2318 O O . ALA A 1 308 ? -22.531 18.047 -11.758 1 98.12 308 ALA A O 1
ATOM 2319 N N . GLU A 1 309 ? -24.594 17.266 -11.625 1 98.31 309 GLU A N 1
ATOM 2320 C CA . GLU A 1 309 ? -25.141 18.516 -11.094 1 98.31 309 GLU A CA 1
ATOM 2321 C C . GLU A 1 309 ? -24.594 18.812 -9.703 1 98.31 309 GLU A C 1
ATOM 2323 O O . GLU A 1 309 ? -24.203 19.938 -9.414 1 98.31 309 GLU A O 1
ATOM 2328 N N . ILE A 1 310 ? -24.609 17.828 -8.914 1 98.56 310 ILE A N 1
ATOM 2329 C CA . ILE A 1 310 ? -24.125 17.969 -7.543 1 98.56 310 ILE A CA 1
ATOM 2330 C C . ILE A 1 310 ? -22.656 18.344 -7.551 1 98.56 310 ILE A C 1
ATOM 2332 O O . ILE A 1 310 ? -22.234 19.281 -6.859 1 98.56 310 ILE A O 1
ATOM 2336 N N . LEU A 1 311 ? -21.875 17.656 -8.367 1 97.81 311 LEU A N 1
ATOM 2337 C CA . LEU A 1 311 ? -20.438 17.891 -8.422 1 97.81 311 LEU A CA 1
ATOM 2338 C C . LEU A 1 311 ? -20.141 19.297 -8.922 1 97.81 311 LEU A C 1
ATOM 2340 O O . LEU A 1 311 ? -19.203 19.953 -8.438 1 97.81 311 LEU A O 1
ATOM 2344 N N . ALA A 1 312 ? -20.859 19.766 -9.867 1 97.81 312 ALA A N 1
ATOM 2345 C CA . ALA A 1 312 ? -20.672 21.125 -10.375 1 97.81 312 ALA A CA 1
ATOM 2346 C C . ALA A 1 312 ? -20.906 22.156 -9.281 1 97.81 312 ALA A C 1
ATOM 2348 O O . ALA A 1 312 ? -20.141 23.109 -9.148 1 97.81 312 ALA A O 1
ATOM 2349 N N . LEU A 1 313 ? -21.984 21.969 -8.5 1 98.06 313 LEU A N 1
ATOM 2350 C CA . LEU A 1 313 ? -22.297 22.875 -7.402 1 98.06 313 LEU A CA 1
ATOM 2351 C C . LEU A 1 313 ? -21.188 22.859 -6.355 1 98.06 313 LEU A C 1
ATOM 2353 O O . LEU A 1 313 ? -20.75 23.906 -5.883 1 98.06 313 LEU A O 1
ATOM 2357 N N . LEU A 1 314 ? -20.75 21.703 -6.016 1 97.19 314 LEU A N 1
ATOM 2358 C CA . LEU A 1 314 ? -19.734 21.547 -4.977 1 97.19 314 LEU A CA 1
ATOM 2359 C C . LEU A 1 314 ? -18.391 22.109 -5.441 1 97.19 314 LEU A C 1
ATOM 2361 O O . LEU A 1 314 ? -17.656 22.719 -4.656 1 97.19 314 LEU A O 1
ATOM 2365 N N . ASP A 1 315 ? -18.047 21.891 -6.691 1 94.62 315 ASP A N 1
ATOM 2366 C CA . ASP A 1 315 ? -16.828 22.422 -7.266 1 94.62 315 ASP A CA 1
ATOM 2367 C C . ASP A 1 315 ? -16.812 23.953 -7.219 1 94.62 315 ASP A C 1
ATOM 2369 O O . ASP A 1 315 ? -15.766 24.562 -6.953 1 94.62 315 ASP A O 1
ATOM 2373 N N . GLY A 1 316 ? -17.891 24.547 -7.422 1 95.25 316 GLY A N 1
ATOM 2374 C CA . GLY A 1 316 ? -18.016 26 -7.418 1 95.25 316 GLY A CA 1
ATOM 2375 C C . GLY A 1 316 ? -17.688 26.625 -6.074 1 95.25 316 GLY A C 1
ATOM 2376 O O . GLY A 1 316 ? -17.375 27.812 -5.996 1 95.25 316 GLY A O 1
ATOM 2377 N N . ILE A 1 317 ? -17.766 25.844 -5.027 1 95.56 317 ILE A N 1
ATOM 2378 C CA . ILE A 1 317 ? -17.516 26.391 -3.693 1 95.56 317 ILE A CA 1
ATOM 2379 C C . ILE A 1 317 ? -16.344 25.641 -3.053 1 95.56 317 ILE A C 1
ATOM 2381 O O . ILE A 1 317 ? -16.188 25.656 -1.83 1 95.56 317 ILE A O 1
ATOM 2385 N N . ASP A 1 318 ? -15.617 24.859 -3.768 1 92.31 318 ASP A N 1
ATOM 2386 C CA . ASP A 1 318 ? -14.367 24.203 -3.379 1 92.31 318 ASP A CA 1
ATOM 2387 C C . ASP A 1 318 ? -14.609 23.156 -2.285 1 92.31 318 ASP A C 1
ATOM 2389 O O . ASP A 1 318 ? -13.898 23.141 -1.279 1 92.31 318 ASP A O 1
ATOM 2393 N N . ILE A 1 319 ? -15.672 22.406 -2.436 1 95.12 319 ILE A N 1
ATOM 2394 C CA . ILE A 1 319 ? -15.906 21.266 -1.553 1 95.12 319 ILE A CA 1
ATOM 2395 C C . ILE A 1 319 ? -15.391 19.984 -2.205 1 95.12 319 ILE A C 1
ATOM 2397 O O . ILE A 1 319 ? -15.82 19.625 -3.307 1 95.12 319 ILE A O 1
ATOM 2401 N N . PRO A 1 320 ? -14.453 19.281 -1.525 1 94 320 PRO A N 1
ATOM 2402 C CA . PRO A 1 320 ? -13.969 18.031 -2.102 1 94 320 PRO A CA 1
ATOM 2403 C C . PRO A 1 320 ? -15.078 17 -2.309 1 94 320 PRO A C 1
ATOM 2405 O O . PRO A 1 320 ? -15.836 16.719 -1.382 1 94 320 PRO A O 1
ATOM 2408 N N . SER A 1 321 ? -15.211 16.547 -3.5 1 96.5 321 SER A N 1
ATOM 2409 C CA . SER A 1 321 ? -16.219 15.57 -3.881 1 96.5 321 SER A CA 1
ATOM 2410 C C . SER A 1 321 ? -15.82 14.836 -5.156 1 96.5 321 SER A C 1
ATOM 2412 O O . SER A 1 321 ? -14.945 15.281 -5.891 1 96.5 321 SER A O 1
ATOM 2414 N N . ALA A 1 322 ? -16.375 13.656 -5.289 1 97.19 322 ALA A N 1
ATOM 2415 C CA . ALA A 1 322 ? -16.094 12.883 -6.5 1 97.19 322 ALA A CA 1
ATOM 2416 C C . ALA A 1 322 ? -17.141 11.805 -6.723 1 97.19 322 ALA A C 1
ATOM 2418 O O . ALA A 1 322 ? -17.719 11.289 -5.762 1 97.19 322 ALA A O 1
ATOM 2419 N N . LYS A 1 323 ? -17.406 11.57 -7.965 1 98.19 323 LYS A N 1
ATOM 2420 C CA . LYS A 1 323 ? -18.219 10.398 -8.297 1 98.19 323 LYS A CA 1
ATOM 2421 C C . LYS A 1 323 ? -17.5 9.109 -7.898 1 98.19 323 LYS A C 1
ATOM 2423 O O . LYS A 1 323 ? -16.281 9 -8.023 1 98.19 323 LYS A O 1
ATOM 2428 N N . VAL A 1 324 ? -18.25 8.172 -7.387 1 98.44 324 VAL A N 1
ATOM 2429 C CA . VAL A 1 324 ? -17.734 6.809 -7.293 1 98.44 324 VAL A CA 1
ATOM 2430 C C . VAL A 1 324 ? -17.688 6.18 -8.688 1 98.44 324 VAL A C 1
ATOM 2432 O O . VAL A 1 324 ? -18.703 5.734 -9.211 1 98.44 324 VAL A O 1
ATOM 2435 N N . GLN A 1 325 ? -16.484 6.066 -9.234 1 98.56 325 GLN A N 1
ATOM 2436 C CA . GLN A 1 325 ? -16.328 5.715 -10.648 1 98.56 325 GLN A CA 1
ATOM 2437 C C . GLN A 1 325 ? -16.234 4.203 -10.828 1 98.56 325 GLN A C 1
ATOM 2439 O O . GLN A 1 325 ? -15.711 3.496 -9.969 1 98.56 325 GLN A O 1
ATOM 2444 N N . ARG A 1 326 ? -16.766 3.779 -11.945 1 97.88 326 ARG A N 1
ATOM 2445 C CA . ARG A 1 326 ? -16.5 2.438 -12.453 1 97.88 326 ARG A CA 1
ATOM 2446 C C . ARG A 1 326 ? -15.18 2.387 -13.211 1 97.88 326 ARG A C 1
ATOM 2448 O O . ARG A 1 326 ? -14.625 3.426 -13.57 1 97.88 326 ARG A O 1
ATOM 2455 N N . ILE A 1 327 ? -14.766 1.19 -13.508 1 98.44 327 ILE A N 1
ATOM 2456 C CA . ILE A 1 327 ? -13.477 1 -14.164 1 98.44 327 ILE A CA 1
ATOM 2457 C C . ILE A 1 327 ? -13.508 1.631 -15.555 1 98.44 327 ILE A C 1
ATOM 2459 O O . ILE A 1 327 ? -12.531 2.242 -15.984 1 98.44 327 ILE A O 1
ATOM 2463 N N . ASP A 1 328 ? -14.578 1.475 -16.281 1 98.38 328 ASP A N 1
ATOM 2464 C CA . ASP A 1 328 ? -14.672 2.061 -17.625 1 98.38 328 ASP A CA 1
ATOM 2465 C C . ASP A 1 328 ? -14.578 3.582 -17.562 1 98.38 328 ASP A C 1
ATOM 2467 O O . ASP A 1 328 ? -13.953 4.207 -18.422 1 98.38 328 ASP A O 1
ATOM 2471 N N . GLU A 1 329 ? -15.172 4.195 -16.531 1 98.38 329 GLU A N 1
ATOM 2472 C CA . GLU A 1 329 ? -15.109 5.641 -16.328 1 98.38 329 GLU A CA 1
ATOM 2473 C C . GLU A 1 329 ? -13.703 6.086 -15.938 1 98.38 329 GLU A C 1
ATOM 2475 O O . GLU A 1 329 ? -13.25 7.156 -16.344 1 98.38 329 GLU A O 1
ATOM 2480 N N . VAL A 1 330 ? -13.008 5.273 -15.141 1 98.62 330 VAL A N 1
ATOM 2481 C CA . VAL A 1 330 ? -11.625 5.543 -14.773 1 98.62 330 VAL A CA 1
ATOM 2482 C C . VAL A 1 330 ? -10.758 5.617 -16.031 1 98.62 330 VAL A C 1
ATOM 2484 O O . VAL A 1 330 ? -9.984 6.566 -16.203 1 98.62 330 VAL A O 1
ATOM 2487 N N . LEU A 1 331 ? -10.922 4.68 -16.906 1 98.06 331 LEU A N 1
ATOM 2488 C CA . LEU A 1 331 ? -10.109 4.594 -18.125 1 98.06 331 LEU A CA 1
ATOM 2489 C C . LEU A 1 331 ? -10.398 5.762 -19.047 1 98.06 331 LEU A C 1
ATOM 2491 O O . LEU A 1 331 ? -9.531 6.168 -19.828 1 98.06 331 LEU A O 1
ATOM 2495 N N . ALA A 1 332 ? -11.57 6.293 -18.922 1 97.94 332 ALA A N 1
ATOM 2496 C CA . ALA A 1 332 ? -11.984 7.406 -19.781 1 97.94 332 ALA A CA 1
ATOM 2497 C C . ALA A 1 332 ? -11.641 8.742 -19.141 1 97.94 332 ALA A C 1
ATOM 2499 O O . ALA A 1 332 ? -11.789 9.797 -19.766 1 97.94 332 ALA A O 1
ATOM 2500 N N . ASP A 1 333 ? -11.234 8.805 -17.906 1 98.25 333 ASP A N 1
ATOM 2501 C CA . ASP A 1 333 ? -10.969 10.031 -17.156 1 98.25 333 ASP A CA 1
ATOM 2502 C C . ASP A 1 333 ? -9.789 10.789 -17.766 1 98.25 333 ASP A C 1
ATOM 2504 O O . ASP A 1 333 ? -8.68 10.25 -17.859 1 98.25 333 ASP A O 1
ATOM 2508 N N . PRO A 1 334 ? -9.945 12.086 -18.094 1 98.12 334 PRO A N 1
ATOM 2509 C CA . PRO A 1 334 ? -8.875 12.875 -18.703 1 98.12 334 PRO A CA 1
ATOM 2510 C C . PRO A 1 334 ? -7.633 12.977 -17.828 1 98.12 334 PRO A C 1
ATOM 2512 O O . PRO A 1 334 ? -6.512 13.047 -18.328 1 98.12 334 PRO A O 1
ATOM 2515 N N . GLN A 1 335 ? -7.82 13 -16.531 1 98.19 335 GLN A N 1
ATOM 2516 C CA . GLN A 1 335 ? -6.688 13.07 -15.617 1 98.19 335 GLN A CA 1
ATOM 2517 C C . GLN A 1 335 ? -5.828 11.812 -15.711 1 98.19 335 GLN A C 1
ATOM 2519 O O . GLN A 1 335 ? -4.598 11.898 -15.742 1 98.19 335 GLN A O 1
ATOM 2524 N N . ILE A 1 336 ? -6.438 10.633 -15.797 1 98.31 336 ILE A N 1
ATOM 2525 C CA . ILE A 1 336 ? -5.734 9.359 -15.875 1 98.31 336 ILE A CA 1
ATOM 2526 C C . ILE A 1 336 ? -5.008 9.25 -17.219 1 98.31 336 ILE A C 1
ATOM 2528 O O . ILE A 1 336 ? -3.875 8.773 -17.281 1 98.31 336 ILE A O 1
ATOM 2532 N N . GLN A 1 337 ? -5.652 9.734 -18.25 1 97.88 337 GLN A N 1
ATOM 2533 C CA . GLN A 1 337 ? -5.02 9.758 -19.562 1 97.88 337 GLN A CA 1
ATOM 2534 C C . GLN A 1 337 ? -3.814 10.688 -19.578 1 97.88 337 GLN A C 1
ATOM 2536 O O . GLN A 1 337 ? -2.742 10.32 -20.047 1 97.88 337 GLN A O 1
ATOM 2541 N N . ALA A 1 338 ? -3.953 11.867 -18.953 1 98.19 338 ALA A N 1
ATOM 2542 C CA . ALA A 1 338 ? -2.885 12.859 -18.922 1 98.19 338 ALA A CA 1
ATOM 2543 C C . ALA A 1 338 ? -1.698 12.375 -18.094 1 98.19 338 ALA A C 1
ATOM 2545 O O . ALA A 1 338 ? -0.549 12.711 -18.391 1 98.19 338 ALA A O 1
ATOM 2546 N N . ARG A 1 339 ? -1.977 11.539 -17.125 1 98.19 339 ARG A N 1
ATOM 2547 C CA . ARG A 1 339 ? -0.951 11.062 -16.203 1 98.19 339 ARG A CA 1
ATOM 2548 C C . ARG A 1 339 ? -0.363 9.734 -16.672 1 98.19 339 ARG A C 1
ATOM 2550 O O . ARG A 1 339 ? 0.444 9.125 -15.977 1 98.19 339 ARG A O 1
ATOM 2557 N N . ASN A 1 340 ? -0.786 9.219 -17.828 1 97.75 340 ASN A N 1
ATOM 2558 C CA . ASN A 1 340 ? -0.277 7.992 -18.438 1 97.75 340 ASN A CA 1
ATOM 2559 C C . ASN A 1 340 ? -0.438 6.801 -17.5 1 97.75 340 ASN A C 1
ATOM 2561 O O . ASN A 1 340 ? 0.499 6.023 -17.312 1 97.75 340 ASN A O 1
ATOM 2565 N N . MET A 1 341 ? -1.595 6.656 -16.906 1 98.25 341 MET A N 1
ATOM 2566 C CA . MET A 1 341 ? -1.808 5.578 -15.953 1 98.25 341 MET A CA 1
ATOM 2567 C C . MET A 1 341 ? -2.375 4.34 -16.641 1 98.25 341 MET A C 1
ATOM 2569 O O . MET A 1 341 ? -2.564 3.303 -16.016 1 98.25 341 MET A O 1
ATOM 2573 N N . VAL A 1 342 ? -2.605 4.43 -17.906 1 96.81 342 VAL A N 1
ATOM 2574 C CA . VAL A 1 342 ? -2.91 3.293 -18.766 1 96.81 342 VAL A CA 1
ATOM 2575 C C . VAL A 1 342 ? -1.917 3.244 -19.938 1 96.81 342 VAL A C 1
ATOM 2577 O O . VAL A 1 342 ? -1.818 4.191 -20.719 1 96.81 342 VAL A O 1
ATOM 2580 N N . ILE A 1 343 ? -1.226 2.148 -20.047 1 95.94 343 ILE A N 1
ATOM 2581 C CA . ILE A 1 343 ? -0.211 2.061 -21.094 1 95.94 343 ILE A CA 1
ATOM 2582 C C . ILE A 1 343 ? -0.682 1.11 -22.188 1 95.94 343 ILE A C 1
ATOM 2584 O O . ILE A 1 343 ? -1.438 0.172 -21.922 1 95.94 343 ILE A O 1
ATOM 2588 N N . GLU A 1 344 ? -0.216 1.367 -23.375 1 95.44 344 GLU A N 1
ATOM 2589 C CA . GLU A 1 344 ? -0.456 0.494 -24.516 1 95.44 344 GLU A CA 1
ATOM 2590 C C . GLU A 1 344 ? 0.825 -0.217 -24.938 1 95.44 344 GLU A C 1
ATOM 2592 O O . GLU A 1 344 ? 1.872 0.416 -25.094 1 95.44 344 GLU A O 1
ATOM 2597 N N . GLN A 1 345 ? 0.75 -1.511 -24.969 1 95.69 345 GLN A N 1
ATOM 2598 C CA . GLN A 1 345 ? 1.848 -2.322 -25.484 1 95.69 345 GLN A CA 1
ATOM 2599 C C . GLN A 1 345 ? 1.411 -3.131 -26.703 1 95.69 345 GLN A C 1
ATOM 2601 O O . GLN A 1 345 ? 0.286 -3.631 -26.75 1 95.69 345 GLN A O 1
ATOM 2606 N N . GLN A 1 346 ? 2.32 -3.225 -27.672 1 95.88 346 GLN A N 1
ATOM 2607 C CA . GLN A 1 346 ? 2.074 -4.098 -28.812 1 95.88 346 GLN A CA 1
ATOM 2608 C C . GLN A 1 346 ? 2.639 -5.496 -28.562 1 95.88 346 GLN A C 1
ATOM 2610 O O . GLN A 1 346 ? 3.855 -5.672 -28.484 1 95.88 346 GLN A O 1
ATOM 2615 N N . HIS A 1 347 ? 1.744 -6.387 -28.453 1 95.19 347 HIS A N 1
ATOM 2616 C CA . HIS A 1 347 ? 2.152 -7.773 -28.266 1 95.19 347 HIS A CA 1
ATOM 2617 C C . HIS A 1 347 ? 2.156 -8.539 -29.578 1 95.19 347 HIS A C 1
ATOM 2619 O O . HIS A 1 347 ? 1.231 -8.398 -30.375 1 95.19 347 HIS A O 1
ATOM 2625 N N . PRO A 1 348 ? 3.121 -9.375 -29.812 1 93.38 348 PRO A N 1
ATOM 2626 C CA . PRO A 1 348 ? 3.213 -10.078 -31.094 1 93.38 348 PRO A CA 1
ATOM 2627 C C . PRO A 1 348 ? 2.037 -11.023 -31.344 1 93.38 348 PRO A C 1
ATOM 2629 O O . PRO A 1 348 ? 1.641 -11.242 -32.5 1 93.38 348 PRO A O 1
ATOM 2632 N N . ARG A 1 349 ? 1.392 -11.555 -30.328 1 94.06 349 ARG A N 1
ATOM 2633 C CA . ARG A 1 349 ? 0.347 -12.562 -30.484 1 94.06 349 ARG A CA 1
ATOM 2634 C C . ARG A 1 349 ? -1.026 -11.984 -30.172 1 94.06 349 ARG A C 1
ATOM 2636 O O . ARG A 1 349 ? -2.043 -12.469 -30.672 1 94.06 349 ARG A O 1
ATOM 2643 N N . TYR A 1 350 ? -1.086 -10.938 -29.328 1 94.75 350 TYR A N 1
ATOM 2644 C CA . TYR A 1 350 ? -2.385 -10.555 -28.797 1 94.75 350 TYR A CA 1
ATOM 2645 C C . TYR A 1 350 ? -2.756 -9.141 -29.219 1 94.75 350 TYR A C 1
ATOM 2647 O O . TYR A 1 350 ? -3.766 -8.594 -28.75 1 94.75 350 TYR A O 1
ATOM 2655 N N . GLY A 1 351 ? -1.837 -8.555 -30.031 1 94.94 351 GLY A N 1
ATOM 2656 C CA . GLY A 1 351 ? -2.109 -7.199 -30.484 1 94.94 351 GLY A CA 1
ATOM 2657 C C . GLY A 1 351 ? -1.853 -6.145 -29.422 1 94.94 351 GLY A C 1
ATOM 2658 O O . GLY A 1 351 ? -0.863 -6.219 -28.703 1 94.94 351 GLY A O 1
ATOM 2659 N N . THR A 1 352 ? -2.777 -5.168 -29.422 1 95.06 352 THR A N 1
ATOM 2660 C CA . THR A 1 352 ? -2.58 -4.055 -28.5 1 95.06 352 THR A CA 1
ATOM 2661 C C . THR A 1 352 ? -3.109 -4.398 -27.125 1 95.06 352 THR A C 1
ATOM 2663 O O . THR A 1 352 ? -4.281 -4.75 -26.969 1 95.06 352 THR A O 1
ATOM 2666 N N . LEU A 1 353 ? -2.262 -4.359 -26.172 1 95.56 353 LEU A N 1
ATOM 2667 C CA . LEU A 1 353 ? -2.604 -4.543 -24.766 1 95.56 353 LEU A CA 1
ATOM 2668 C C . LEU A 1 353 ? -2.734 -3.197 -24.047 1 95.56 353 LEU A C 1
ATOM 2670 O O . LEU A 1 353 ? -1.876 -2.324 -24.203 1 95.56 353 LEU A O 1
ATOM 2674 N N . ARG A 1 354 ? -3.832 -2.965 -23.375 1 96.38 354 ARG A N 1
ATOM 2675 C CA . ARG A 1 354 ? -4.004 -1.809 -22.5 1 96.38 354 ARG A CA 1
ATOM 2676 C C . ARG A 1 354 ? -4.016 -2.227 -21.031 1 96.38 354 ARG A C 1
ATOM 2678 O O . ARG A 1 354 ? -4.922 -2.938 -20.594 1 96.38 354 ARG A O 1
ATOM 2685 N N . LEU A 1 355 ? -3.025 -1.793 -20.312 1 96.94 355 LEU A N 1
ATOM 2686 C CA . LEU A 1 355 ? -2.805 -2.232 -18.953 1 96.94 355 LEU A CA 1
ATOM 2687 C C . LEU A 1 355 ? -2.518 -1.045 -18.031 1 96.94 355 LEU A C 1
ATOM 2689 O O . LEU A 1 355 ? -2.025 -0.011 -18.484 1 96.94 355 LEU A O 1
ATOM 2693 N N . ALA A 1 356 ? -2.85 -1.188 -16.766 1 97.69 356 ALA A N 1
ATOM 2694 C CA . ALA A 1 356 ? -2.541 -0.137 -15.805 1 97.69 356 ALA A CA 1
ATOM 2695 C C . ALA A 1 356 ? -1.034 0.067 -15.672 1 97.69 356 ALA A C 1
ATOM 2697 O O . ALA A 1 356 ? -0.27 -0.9 -15.656 1 97.69 356 ALA A O 1
ATOM 2698 N N . ASN A 1 357 ? -0.603 1.296 -15.609 1 98.19 357 ASN A N 1
ATOM 2699 C CA . ASN A 1 357 ? 0.802 1.65 -15.438 1 98.19 357 ASN A CA 1
ATOM 2700 C C . ASN A 1 357 ? 1.185 1.706 -13.961 1 98.19 357 ASN A C 1
ATOM 2702 O O . ASN A 1 357 ? 0.315 1.675 -13.086 1 98.19 357 ASN A O 1
ATOM 2706 N N . LEU A 1 358 ? 2.449 1.677 -13.68 1 98.56 358 LEU A N 1
ATOM 2707 C CA . LEU A 1 358 ? 2.955 1.961 -12.344 1 98.56 358 LEU A CA 1
ATOM 2708 C C . LEU A 1 358 ? 2.994 3.463 -12.086 1 98.56 358 LEU A C 1
ATOM 2710 O O . LEU A 1 358 ? 3.082 4.258 -13.023 1 98.56 358 LEU A O 1
ATOM 2714 N N . PRO A 1 359 ? 2.941 3.873 -10.852 1 98.56 359 PRO A N 1
ATOM 2715 C CA . PRO A 1 359 ? 2.715 5.289 -10.562 1 98.56 359 PRO A CA 1
ATOM 2716 C C . PRO A 1 359 ? 4.016 6.066 -10.352 1 98.56 359 PRO A C 1
ATOM 2718 O O . PRO A 1 359 ? 3.988 7.215 -9.906 1 98.56 359 PRO A O 1
ATOM 2721 N N . PHE A 1 360 ? 5.148 5.547 -10.68 1 98.5 360 PHE A N 1
ATOM 2722 C CA . PHE A 1 360 ? 6.422 6.234 -10.5 1 98.5 360 PHE A CA 1
ATOM 2723 C C . PHE A 1 360 ? 6.586 7.355 -11.516 1 98.5 360 PHE A C 1
ATOM 2725 O O . PHE A 1 360 ? 6.629 7.105 -12.727 1 98.5 360 PHE A O 1
ATOM 2732 N N . ARG A 1 361 ? 6.668 8.617 -11.016 1 98.19 361 ARG A N 1
ATOM 2733 C CA . ARG A 1 361 ? 6.93 9.766 -11.867 1 98.19 361 ARG A CA 1
ATOM 2734 C C . ARG A 1 361 ? 8.172 10.523 -11.406 1 98.19 361 ARG A C 1
ATOM 2736 O O . ARG A 1 361 ? 8.172 11.125 -10.328 1 98.19 361 ARG A O 1
ATOM 2743 N N . PHE A 1 362 ? 9.203 10.453 -12.188 1 97.94 362 PHE A N 1
ATOM 2744 C CA . PHE A 1 362 ? 10.469 11.141 -11.938 1 97.94 362 PHE A CA 1
ATOM 2745 C C . PHE A 1 362 ? 10.672 12.266 -12.938 1 97.94 362 PHE A C 1
ATOM 2747 O O . PHE A 1 362 ? 10.25 12.164 -14.094 1 97.94 362 PHE A O 1
ATOM 2754 N N . SER A 1 363 ? 11.305 13.281 -12.508 1 96.94 363 SER A N 1
ATOM 2755 C CA . SER A 1 363 ? 11.477 14.453 -13.359 1 96.94 363 SER A CA 1
ATOM 2756 C C . SER A 1 363 ? 12.453 14.164 -14.5 1 96.94 363 SER A C 1
ATOM 2758 O O . SER A 1 363 ? 12.312 14.711 -15.594 1 96.94 363 SER A O 1
ATOM 2760 N N . ASP A 1 364 ? 13.469 13.266 -14.258 1 96.19 364 ASP A N 1
ATOM 2761 C CA . ASP A 1 364 ? 14.562 13.211 -15.219 1 96.19 364 ASP A CA 1
ATOM 2762 C C . ASP A 1 364 ? 14.734 11.805 -15.781 1 96.19 364 ASP A C 1
ATOM 2764 O O . ASP A 1 364 ? 15.797 11.469 -16.312 1 96.19 364 ASP A O 1
ATOM 2768 N N . CYS A 1 365 ? 13.734 11.016 -15.641 1 95.56 365 CYS A N 1
ATOM 2769 C CA . CYS A 1 365 ? 13.719 9.727 -16.312 1 95.56 365 CYS A CA 1
ATOM 2770 C C . CYS A 1 365 ? 12.289 9.219 -16.484 1 95.56 365 CYS A C 1
ATOM 2772 O O . CYS A 1 365 ? 11.391 9.617 -15.734 1 95.56 365 CYS A O 1
ATOM 2774 N N . ASP A 1 366 ? 12.062 8.422 -17.469 1 96.44 366 ASP A N 1
ATOM 2775 C CA . ASP A 1 366 ? 10.773 7.805 -17.766 1 96.44 366 ASP A CA 1
ATOM 2776 C C . ASP A 1 366 ? 10.766 6.336 -17.344 1 96.44 366 ASP A C 1
ATOM 2778 O O . ASP A 1 366 ? 11.5 5.52 -17.891 1 96.44 366 ASP A O 1
ATOM 2782 N N . THR A 1 367 ? 9.906 5.965 -16.453 1 97.5 367 THR A N 1
ATOM 2783 C CA . THR A 1 367 ? 9.883 4.625 -15.867 1 97.5 367 THR A CA 1
ATOM 2784 C C . THR A 1 367 ? 8.852 3.748 -16.578 1 97.5 367 THR A C 1
ATOM 2786 O O . THR A 1 367 ? 8.602 2.617 -16.156 1 97.5 367 THR A O 1
ATOM 2789 N N . THR A 1 368 ? 8.234 4.191 -17.641 1 97 368 THR A N 1
ATOM 2790 C CA . THR A 1 368 ? 7.227 3.428 -18.359 1 97 368 THR A CA 1
ATOM 2791 C C . THR A 1 368 ? 7.844 2.193 -19.016 1 97 368 THR A C 1
ATOM 2793 O O . THR A 1 368 ? 8.852 2.293 -19.719 1 97 368 THR A O 1
ATOM 2796 N N . ILE A 1 369 ? 7.238 1.056 -18.766 1 96.88 369 ILE A N 1
ATOM 2797 C CA . ILE A 1 369 ? 7.715 -0.189 -19.359 1 96.88 369 ILE A CA 1
ATOM 2798 C C . ILE A 1 369 ? 7.074 -0.389 -20.734 1 96.88 369 ILE A C 1
ATOM 2800 O O . ILE A 1 369 ? 5.848 -0.367 -20.859 1 96.88 369 ILE A O 1
ATOM 2804 N N . HIS A 1 370 ? 7.852 -0.659 -21.641 1 93.5 370 HIS A N 1
ATOM 2805 C CA . HIS A 1 370 ? 7.32 -0.833 -22.984 1 93.5 370 HIS A CA 1
ATOM 2806 C C . HIS A 1 370 ? 7.434 -2.283 -23.438 1 93.5 370 HIS A C 1
ATOM 2808 O O . HIS A 1 370 ? 6.754 -2.697 -24.391 1 93.5 370 HIS A O 1
ATOM 2814 N N . GLN A 1 371 ? 8.297 -3.025 -22.797 1 95.81 371 GLN A N 1
ATOM 2815 C CA . GLN A 1 371 ? 8.508 -4.418 -23.172 1 95.81 371 GLN A CA 1
ATOM 2816 C C . GLN A 1 371 ? 7.406 -5.312 -22.609 1 95.81 371 GLN A C 1
ATOM 2818 O O . GLN A 1 371 ? 7.07 -5.227 -21.438 1 95.81 371 GLN A O 1
ATOM 2823 N N . VAL A 1 372 ? 6.902 -6.176 -23.453 1 97.44 372 VAL A N 1
ATOM 2824 C CA . VAL A 1 372 ? 5.832 -7.078 -23.047 1 97.44 372 VAL A CA 1
ATOM 2825 C C . VAL A 1 372 ? 6.402 -8.195 -22.172 1 97.44 372 VAL A C 1
ATOM 2827 O O . VAL A 1 372 ? 7.609 -8.438 -22.172 1 97.44 372 VAL A O 1
ATOM 2830 N N . ALA A 1 373 ? 5.531 -8.828 -21.406 1 97.75 373 ALA A N 1
ATOM 2831 C CA . ALA A 1 373 ? 5.926 -9.984 -20.609 1 97.75 373 ALA A CA 1
ATOM 2832 C C . ALA A 1 373 ? 6.438 -11.117 -21.5 1 97.75 373 ALA A C 1
ATOM 2834 O O . ALA A 1 373 ? 5.969 -11.281 -22.625 1 97.75 373 ALA A O 1
ATOM 2835 N N . PRO A 1 374 ? 7.355 -11.883 -21.047 1 97.19 374 PRO A N 1
ATOM 2836 C CA . PRO A 1 374 ? 7.957 -12.93 -21.875 1 97.19 374 PRO A CA 1
ATOM 2837 C C . PRO A 1 374 ? 7.094 -14.188 -21.953 1 97.19 374 PRO A C 1
ATOM 2839 O O . PRO A 1 374 ? 6.363 -14.5 -21.016 1 97.19 374 PRO A O 1
ATOM 2842 N N . ASP A 1 375 ? 7.266 -14.859 -23.062 1 96.31 375 ASP A N 1
ATOM 2843 C CA . ASP A 1 375 ? 6.789 -16.234 -23.141 1 96.31 375 ASP A CA 1
ATOM 2844 C C . ASP A 1 375 ? 7.629 -17.156 -22.266 1 96.31 375 ASP A C 1
ATOM 2846 O O . ASP A 1 375 ? 8.711 -16.781 -21.812 1 96.31 375 ASP A O 1
ATOM 2850 N N . LEU A 1 376 ? 7.059 -18.359 -22.078 1 96.88 376 LEU A N 1
ATOM 2851 C CA . LEU A 1 376 ? 7.758 -19.312 -21.234 1 96.88 376 LEU A CA 1
ATOM 2852 C C . LEU A 1 376 ? 9.086 -19.734 -21.859 1 96.88 376 LEU A C 1
ATOM 2854 O O . LEU A 1 376 ? 9.102 -20.344 -22.938 1 96.88 376 LEU A O 1
ATOM 2858 N N . GLY A 1 377 ? 10.195 -19.344 -21.25 1 97.5 377 GLY A N 1
ATOM 2859 C CA . GLY A 1 377 ? 11.523 -19.719 -21.719 1 97.5 377 GLY A CA 1
ATOM 2860 C C . GLY A 1 377 ? 11.984 -18.906 -22.906 1 97.5 377 GLY A C 1
ATOM 2861 O O . GLY A 1 377 ? 12.945 -19.281 -23.594 1 97.5 377 GLY A O 1
ATOM 2862 N N . GLN A 1 378 ? 11.352 -17.828 -23.188 1 96.94 378 GLN A N 1
ATOM 2863 C CA . GLN A 1 378 ? 11.648 -17 -24.359 1 96.94 378 GLN A CA 1
ATOM 2864 C C . GLN A 1 378 ? 13.117 -16.594 -24.391 1 96.94 378 GLN A C 1
ATOM 2866 O O . GLN A 1 378 ? 13.719 -16.484 -25.453 1 96.94 378 GLN A O 1
ATOM 2871 N N . HIS A 1 379 ? 13.727 -16.375 -23.266 1 98.44 379 HIS A N 1
ATOM 2872 C CA . HIS A 1 379 ? 15.062 -15.797 -23.203 1 98.44 379 HIS A CA 1
ATOM 2873 C C . HIS A 1 379 ? 16.078 -16.797 -22.688 1 98.44 379 HIS A C 1
ATOM 2875 O O . HIS A 1 379 ? 17.156 -16.422 -22.219 1 98.44 379 HIS A O 1
ATOM 2881 N N . ASN A 1 380 ? 15.797 -18.094 -22.797 1 98.62 380 ASN A N 1
ATOM 2882 C CA . ASN A 1 380 ? 16.688 -19.156 -22.328 1 98.62 380 ASN A CA 1
ATOM 2883 C C . ASN A 1 380 ? 18.094 -19 -22.875 1 98.62 380 ASN A C 1
ATOM 2885 O O . ASN A 1 380 ? 19.062 -18.906 -22.125 1 98.62 380 ASN A O 1
ATOM 2889 N N . ALA A 1 381 ? 18.203 -18.891 -24.156 1 98.38 381 ALA A N 1
ATOM 2890 C CA . ALA A 1 381 ? 19.5 -18.875 -24.828 1 98.38 381 ALA A CA 1
ATOM 2891 C C . ALA A 1 381 ? 20.281 -17.609 -24.484 1 98.38 381 ALA A C 1
ATOM 2893 O O . ALA A 1 381 ? 21.469 -17.656 -24.172 1 98.38 381 ALA A O 1
ATOM 2894 N N . GLU A 1 382 ? 19.594 -16.5 -24.547 1 98.44 382 GLU A N 1
ATOM 2895 C CA . GLU A 1 382 ? 20.234 -15.211 -24.281 1 98.44 382 GLU A CA 1
ATOM 2896 C C . GLU A 1 382 ? 20.781 -15.141 -22.875 1 98.44 382 GLU A C 1
ATOM 2898 O O . GLU A 1 382 ? 21.938 -14.727 -22.656 1 98.44 382 GLU A O 1
ATOM 2903 N N . VAL A 1 383 ? 19.969 -15.547 -21.906 1 98.75 383 VAL A N 1
ATOM 2904 C CA . VAL A 1 383 ? 20.391 -15.5 -20.5 1 98.75 383 VAL A CA 1
ATOM 2905 C C . VAL A 1 383 ? 21.531 -16.484 -20.266 1 98.75 383 VAL A C 1
ATOM 2907 O O . VAL A 1 383 ? 22.516 -16.156 -19.609 1 98.75 383 VAL A O 1
ATOM 2910 N N . ALA A 1 384 ? 21.438 -17.703 -20.859 1 98.75 384 ALA A N 1
ATOM 2911 C CA . ALA A 1 384 ? 22.484 -18.703 -20.703 1 98.75 384 ALA A CA 1
ATOM 2912 C C . ALA A 1 384 ? 23.797 -18.203 -21.281 1 98.75 384 ALA A C 1
ATOM 2914 O O . ALA A 1 384 ? 24.859 -18.391 -20.672 1 98.75 384 ALA A O 1
ATOM 2915 N N . ALA A 1 385 ? 23.75 -17.609 -22.453 1 98.69 385 ALA A N 1
ATOM 2916 C CA . ALA A 1 385 ? 24.953 -17.062 -23.062 1 98.69 385 ALA A CA 1
ATOM 2917 C C . ALA A 1 385 ? 25.609 -16.016 -22.172 1 98.69 385 ALA A C 1
ATOM 2919 O O . ALA A 1 385 ? 26.828 -15.992 -22.016 1 98.69 385 ALA A O 1
ATOM 2920 N N . GLY A 1 386 ? 24.766 -15.203 -21.578 1 98.38 386 GLY A N 1
ATOM 2921 C CA . GLY A 1 386 ? 25.266 -14.18 -20.688 1 98.38 386 GLY A CA 1
ATOM 2922 C C . GLY A 1 386 ? 25.906 -14.742 -19.438 1 98.38 386 GLY A C 1
ATOM 2923 O O . GLY A 1 386 ? 26.734 -14.078 -18.797 1 98.38 386 GLY A O 1
ATOM 2924 N N . LEU A 1 387 ? 25.578 -15.969 -19.094 1 98.31 387 LEU A N 1
ATOM 2925 C CA . LEU A 1 387 ? 26.109 -16.625 -17.906 1 98.31 387 LEU A CA 1
ATOM 2926 C C . LEU A 1 387 ? 27.359 -17.422 -18.25 1 98.31 387 LEU A C 1
ATOM 2928 O O . LEU A 1 387 ? 27.953 -18.047 -17.359 1 98.31 387 LEU A O 1
ATOM 2932 N N . GLY A 1 388 ? 27.734 -17.531 -19.547 1 98.06 388 GLY A N 1
ATOM 2933 C CA . GLY A 1 388 ? 28.984 -18.141 -19.938 1 98.06 388 GLY A CA 1
ATOM 2934 C C . GLY A 1 388 ? 28.812 -19.547 -20.5 1 98.06 388 GLY A C 1
ATOM 2935 O O . GLY A 1 388 ? 29.797 -20.234 -20.781 1 98.06 388 GLY A O 1
ATOM 2936 N N . PHE A 1 389 ? 27.609 -19.953 -20.734 1 98.31 389 PHE A N 1
ATOM 2937 C CA . PHE A 1 389 ? 27.406 -21.25 -21.375 1 98.31 389 PHE A CA 1
ATOM 2938 C C . PHE A 1 389 ? 27.766 -21.172 -22.859 1 98.31 389 PHE A C 1
ATOM 2940 O O . PHE A 1 389 ? 27.469 -20.172 -23.531 1 98.31 389 PHE A O 1
ATOM 2947 N N . SER A 1 390 ? 28.391 -22.25 -23.406 1 98.31 390 SER A N 1
ATOM 2948 C CA . SER A 1 390 ? 28.734 -22.297 -24.812 1 98.31 390 SER A CA 1
ATOM 2949 C C . SER A 1 390 ? 27.516 -22.562 -25.688 1 98.31 390 SER A C 1
ATOM 2951 O O . SER A 1 390 ? 26.5 -23.062 -25.188 1 98.31 390 SER A O 1
ATOM 2953 N N . PRO A 1 391 ? 27.625 -22.188 -26.906 1 98.06 391 PRO A N 1
ATOM 2954 C CA . PRO A 1 391 ? 26.516 -22.484 -27.812 1 98.06 391 PRO A CA 1
ATOM 2955 C C . PRO A 1 391 ? 26.141 -23.969 -27.828 1 98.06 391 PRO A C 1
ATOM 2957 O O . PRO A 1 391 ? 24.953 -24.312 -27.906 1 98.06 391 PRO A O 1
ATOM 2960 N N . GLU A 1 392 ? 27.141 -24.766 -27.719 1 98.12 392 GLU A N 1
ATOM 2961 C CA . GLU A 1 392 ? 26.906 -26.203 -27.719 1 98.12 392 GLU A CA 1
ATOM 2962 C C . GLU A 1 392 ? 26.156 -26.625 -26.453 1 98.12 392 GLU A C 1
ATOM 2964 O O . GLU A 1 392 ? 25.234 -27.438 -26.516 1 98.12 392 GLU A O 1
ATOM 2969 N N . GLU A 1 393 ? 26.562 -26.078 -25.344 1 98 393 GLU A N 1
ATOM 2970 C CA . GLU A 1 393 ? 25.891 -26.375 -24.078 1 98 393 GLU A CA 1
ATOM 2971 C C . GLU A 1 393 ? 24.438 -25.906 -24.109 1 98 393 GLU A C 1
ATOM 2973 O O . GLU A 1 393 ? 23.531 -26.625 -23.672 1 98 393 GLU A O 1
ATOM 2978 N N . ILE A 1 394 ? 24.219 -24.75 -24.625 1 98.38 394 ILE A N 1
ATOM 2979 C CA . ILE A 1 394 ? 22.891 -24.141 -24.688 1 98.38 394 ILE A CA 1
ATOM 2980 C C . ILE A 1 394 ? 21.969 -25 -25.547 1 98.38 394 ILE A C 1
ATOM 2982 O O . ILE A 1 394 ? 20.844 -25.297 -25.156 1 98.38 394 ILE A O 1
ATOM 2986 N N . THR A 1 395 ? 22.5 -25.422 -26.672 1 97.69 395 THR A N 1
ATOM 2987 C CA . THR A 1 395 ? 21.734 -26.281 -27.578 1 97.69 395 THR A CA 1
ATOM 2988 C C . THR A 1 395 ? 21.344 -27.578 -26.875 1 97.69 395 THR A C 1
ATOM 2990 O O . THR A 1 395 ? 20.188 -28.031 -26.984 1 97.69 395 THR A O 1
ATOM 2993 N N . ALA A 1 396 ? 22.266 -28.125 -26.156 1 97.88 396 ALA A N 1
ATOM 2994 C CA . ALA A 1 396 ? 22.016 -29.375 -25.453 1 97.88 396 ALA A CA 1
ATOM 2995 C C . ALA A 1 396 ? 20.984 -29.188 -24.344 1 97.88 396 ALA A C 1
ATOM 2997 O O . ALA A 1 396 ? 20.094 -30.016 -24.156 1 97.88 396 ALA A O 1
ATOM 2998 N N . LEU A 1 397 ? 21.141 -28.094 -23.531 1 98.25 397 LEU A N 1
ATOM 2999 C CA . LEU A 1 397 ? 20.219 -27.797 -22.453 1 98.25 397 LEU A CA 1
ATOM 3000 C C . LEU A 1 397 ? 18.797 -27.625 -22.969 1 98.25 397 LEU A C 1
ATOM 3002 O O . LEU A 1 397 ? 17.844 -28.109 -22.328 1 98.25 397 LEU A O 1
ATOM 3006 N N . GLN A 1 398 ? 18.625 -27 -24.125 1 97.69 398 GLN A N 1
ATOM 3007 C CA . GLN A 1 398 ? 17.312 -26.766 -24.719 1 97.69 398 GLN A CA 1
ATOM 3008 C C . GLN A 1 398 ? 16.75 -28.062 -25.312 1 97.69 398 GLN A C 1
ATOM 3010 O O . GLN A 1 398 ? 15.57 -28.359 -25.141 1 97.69 398 GLN A O 1
ATOM 3015 N N . ALA A 1 399 ? 17.625 -28.828 -26 1 96.62 399 ALA A N 1
ATOM 3016 C CA . ALA A 1 399 ? 17.203 -30.078 -26.641 1 96.62 399 ALA A CA 1
ATOM 3017 C C . ALA A 1 399 ? 16.719 -31.094 -25.609 1 96.62 399 ALA A C 1
ATOM 3019 O O . ALA A 1 399 ? 15.789 -31.859 -25.859 1 96.62 399 ALA A O 1
ATOM 3020 N N . ASP A 1 400 ? 17.344 -31.047 -24.422 1 97 400 ASP A N 1
ATOM 3021 C CA . ASP A 1 400 ? 17.047 -32.031 -23.391 1 97 400 ASP A CA 1
ATOM 3022 C C . ASP A 1 400 ? 15.93 -31.531 -22.469 1 97 400 ASP A C 1
ATOM 3024 O O . ASP A 1 400 ? 15.555 -32.219 -21.516 1 97 400 ASP A O 1
ATOM 3028 N N . GLY A 1 401 ? 15.469 -30.344 -22.641 1 96.56 401 GLY A N 1
ATOM 3029 C CA . GLY A 1 401 ? 14.359 -29.812 -21.875 1 96.56 401 GLY A CA 1
ATOM 3030 C C . GLY A 1 401 ? 14.773 -29.266 -20.531 1 96.56 401 GLY A C 1
ATOM 3031 O O . GLY A 1 401 ? 13.938 -29.016 -19.656 1 96.56 401 GLY A O 1
ATOM 3032 N N . VAL A 1 402 ? 16.094 -29.125 -20.328 1 98.19 402 VAL A N 1
ATOM 3033 C CA . VAL A 1 402 ? 16.594 -28.516 -19.094 1 98.19 402 VAL A CA 1
ATOM 3034 C C . VAL A 1 402 ? 16.234 -27.031 -19.078 1 98.19 402 VAL A C 1
ATOM 3036 O O . VAL A 1 402 ? 15.781 -26.516 -18.062 1 98.19 402 VAL A O 1
ATOM 3039 N N . LEU A 1 403 ? 16.516 -26.344 -20.156 1 98.44 403 LEU A N 1
ATOM 3040 C CA . LEU A 1 403 ? 15.93 -25.047 -20.469 1 98.44 403 LEU A CA 1
ATOM 3041 C C . LEU A 1 403 ? 14.734 -25.203 -21.406 1 98.44 403 LEU A C 1
ATOM 3043 O O . LEU A 1 403 ? 14.906 -25.453 -22.609 1 98.44 403 LEU A O 1
ATOM 3047 N N . PHE A 1 404 ? 13.578 -24.969 -20.844 1 97.06 404 PHE A N 1
ATOM 3048 C CA . PHE A 1 404 ? 12.344 -25.391 -21.5 1 97.06 404 PHE A CA 1
ATOM 3049 C C . PHE A 1 404 ? 11.719 -24.219 -22.266 1 97.06 404 PHE A C 1
ATOM 3051 O O . PHE A 1 404 ? 11.711 -23.094 -21.781 1 97.06 404 PHE A O 1
ATOM 3058 N N . THR A 1 405 ? 11.219 -24.406 -23.484 1 93.06 405 THR A N 1
ATOM 3059 C CA . THR A 1 405 ? 10.336 -23.516 -24.25 1 93.06 405 THR A CA 1
ATOM 3060 C C . THR A 1 405 ? 9.156 -24.297 -24.828 1 93.06 405 THR A C 1
ATOM 3062 O O . THR A 1 405 ? 9.258 -25.5 -25.062 1 93.06 405 THR A O 1
ATOM 3065 N N . HIS A 1 406 ? 7.988 -23.5 -24.922 1 82 406 HIS A N 1
ATOM 3066 C CA . HIS A 1 406 ? 6.848 -24.156 -25.547 1 82 406 HIS A CA 1
ATOM 3067 C C . HIS A 1 406 ? 7.121 -24.469 -27.016 1 82 406 HIS A C 1
ATOM 3069 O O . HIS A 1 406 ? 7.711 -23.656 -27.719 1 82 406 HIS A O 1
ATOM 3075 N N . GLY A 1 407 ? 6.609 -25.625 -27.516 1 67.19 407 GLY A N 1
ATOM 3076 C CA . GLY A 1 407 ? 6.66 -26.047 -28.906 1 67.19 407 GLY A CA 1
ATOM 3077 C C . GLY A 1 407 ? 7.938 -26.781 -29.266 1 67.19 407 GLY A C 1
ATOM 3078 O O . GLY A 1 407 ? 8.047 -27.375 -30.344 1 67.19 407 GLY A O 1
ATOM 3079 N N . ASP A 1 408 ? 9.039 -26.219 -28.656 1 49.53 408 ASP A N 1
ATOM 3080 C CA . ASP A 1 408 ? 10.234 -26.906 -29.125 1 49.53 408 ASP A CA 1
ATOM 3081 C C . ASP A 1 408 ? 10.227 -28.375 -28.703 1 49.53 408 ASP A C 1
ATOM 3083 O O . ASP A 1 408 ? 10.828 -28.734 -27.688 1 49.53 408 ASP A O 1
ATOM 3087 N N . ALA A 1 409 ? 9.172 -28.922 -28.609 1 40.56 409 ALA A N 1
ATOM 3088 C CA . ALA A 1 409 ? 9.25 -30.375 -28.469 1 40.56 409 ALA A CA 1
ATOM 3089 C C . ALA A 1 409 ? 10.383 -30.953 -29.312 1 40.56 409 ALA A C 1
ATOM 3091 O O . ALA A 1 409 ? 10.656 -30.453 -30.406 1 40.56 409 ALA A O 1
ATOM 3092 N N . ARG A 1 410 ? 10.914 -32.062 -28.953 1 37.22 410 ARG A N 1
ATOM 3093 C CA . ARG A 1 410 ? 11.742 -33.125 -29.484 1 37.22 410 ARG A CA 1
ATOM 3094 C C . ARG A 1 410 ? 11.227 -33.594 -30.844 1 37.22 410 ARG A C 1
ATOM 3096 O O . ARG A 1 410 ? 10.016 -33.75 -31.031 1 37.22 410 ARG A O 1
ATOM 3103 N N . MET B 1 1 ? 28.281 -9.094 13.68 1 64.06 1 MET B N 1
ATOM 3104 C CA . MET B 1 1 ? 28 -7.703 14.008 1 64.06 1 MET B CA 1
ATOM 3105 C C . MET B 1 1 ? 26.859 -7.16 13.164 1 64.06 1 MET B C 1
ATOM 3107 O O . MET B 1 1 ? 26.688 -7.551 12.008 1 64.06 1 MET B O 1
ATOM 3111 N N . SER B 1 2 ? 25.812 -6.426 13.688 1 86.38 2 SER B N 1
ATOM 3112 C CA . SER B 1 2 ? 24.656 -5.855 13 1 86.38 2 SER B CA 1
ATOM 3113 C C . SER B 1 2 ? 25.078 -4.789 12 1 86.38 2 SER B C 1
ATOM 3115 O O . SER B 1 2 ? 26.062 -4.078 12.219 1 86.38 2 SER B O 1
ATOM 3117 N N . GLN B 1 3 ? 24.578 -4.871 10.836 1 92.12 3 GLN B N 1
ATOM 3118 C CA . GLN B 1 3 ? 24.844 -3.859 9.82 1 92.12 3 GLN B CA 1
ATOM 3119 C C . GLN B 1 3 ? 24.219 -2.518 10.203 1 92.12 3 GLN B C 1
ATOM 3121 O O . GLN B 1 3 ? 23.234 -2.473 10.93 1 92.12 3 GLN B O 1
ATOM 3126 N N . THR B 1 4 ? 24.906 -1.515 9.789 1 95.75 4 THR B N 1
ATOM 3127 C CA . THR B 1 4 ? 24.328 -0.184 9.891 1 95.75 4 THR B CA 1
ATOM 3128 C C . THR B 1 4 ? 23 -0.121 9.133 1 95.75 4 THR B C 1
ATOM 3130 O O . THR B 1 4 ? 22.828 -0.796 8.117 1 95.75 4 THR B O 1
ATOM 3133 N N . LEU B 1 5 ? 22.094 0.696 9.633 1 97.69 5 LEU B N 1
ATOM 3134 C CA . LEU B 1 5 ? 20.812 0.848 8.953 1 97.69 5 LEU B CA 1
ATOM 3135 C C . LEU B 1 5 ? 21.016 1.412 7.547 1 97.69 5 LEU B C 1
ATOM 3137 O O . LEU B 1 5 ? 21.891 2.242 7.324 1 97.69 5 LEU B O 1
ATOM 3141 N N . PRO B 1 6 ? 20.234 1.024 6.641 1 97.5 6 PRO B N 1
ATOM 3142 C CA . PRO B 1 6 ? 20.469 1.247 5.211 1 97.5 6 PRO B CA 1
ATOM 3143 C C . PRO B 1 6 ? 20.578 2.729 4.855 1 97.5 6 PRO B C 1
ATOM 3145 O O . PRO B 1 6 ? 21.312 3.094 3.936 1 97.5 6 PRO B O 1
ATOM 3148 N N . LEU B 1 7 ? 19.906 3.6 5.605 1 98.38 7 LEU B N 1
ATOM 3149 C CA . LEU B 1 7 ? 19.859 5 5.199 1 98.38 7 LEU B CA 1
ATOM 3150 C C . LEU B 1 7 ? 20.688 5.867 6.152 1 98.38 7 LEU B C 1
ATOM 3152 O O . LEU B 1 7 ? 20.5 7.082 6.215 1 98.38 7 LEU B O 1
ATOM 3156 N N . ALA B 1 8 ? 21.516 5.211 6.918 1 98.06 8 ALA B N 1
ATOM 3157 C CA . ALA B 1 8 ? 22.438 5.973 7.758 1 98.06 8 ALA B CA 1
ATOM 3158 C C . ALA B 1 8 ? 23.203 7.008 6.934 1 98.06 8 ALA B C 1
ATOM 3160 O O . ALA B 1 8 ? 23.719 6.699 5.859 1 98.06 8 ALA B O 1
ATOM 3161 N N . GLY B 1 9 ? 23.219 8.234 7.449 1 97.81 9 GLY B N 1
ATOM 3162 C CA . GLY B 1 9 ? 23.938 9.297 6.777 1 97.81 9 GLY B CA 1
ATOM 3163 C C . GLY B 1 9 ? 23.062 10.117 5.848 1 97.81 9 GLY B C 1
ATOM 3164 O O . GLY B 1 9 ? 23.516 11.125 5.293 1 97.81 9 GLY B O 1
ATOM 3165 N N . ILE B 1 10 ? 21.828 9.734 5.66 1 98.75 10 ILE B N 1
ATOM 3166 C CA . ILE B 1 10 ? 20.891 10.469 4.824 1 98.75 10 ILE B CA 1
ATOM 3167 C C . ILE B 1 10 ? 20.094 11.445 5.684 1 98.75 10 ILE B C 1
ATOM 3169 O O . ILE B 1 10 ? 19.562 11.07 6.734 1 98.75 10 ILE B O 1
ATOM 3173 N N . ARG B 1 11 ? 20.016 12.68 5.273 1 98.88 11 ARG B N 1
ATOM 3174 C CA . ARG B 1 11 ? 19.203 13.672 5.969 1 98.88 11 ARG B CA 1
ATOM 3175 C C . ARG B 1 11 ? 17.922 13.977 5.195 1 98.88 11 ARG B C 1
ATOM 3177 O O . ARG B 1 11 ? 17.969 14.305 4.008 1 98.88 11 ARG B O 1
ATOM 3184 N N . VAL B 1 12 ? 16.828 13.875 5.859 1 98.94 12 VAL B N 1
ATOM 3185 C CA . VAL B 1 12 ? 15.516 14.117 5.285 1 98.94 12 VAL B CA 1
ATOM 3186 C C . VAL B 1 12 ? 14.867 15.32 5.969 1 98.94 12 VAL B C 1
ATOM 3188 O O . VAL B 1 12 ? 14.812 15.391 7.199 1 98.94 12 VAL B O 1
ATOM 3191 N N . VAL B 1 13 ? 14.438 16.281 5.184 1 98.94 13 VAL B N 1
ATOM 3192 C CA . VAL B 1 13 ? 13.57 17.359 5.672 1 98.94 13 VAL B CA 1
ATOM 3193 C C . VAL B 1 13 ? 12.117 17.016 5.363 1 98.94 13 VAL B C 1
ATOM 3195 O O . VAL B 1 13 ? 11.727 16.906 4.199 1 98.94 13 VAL B O 1
ATOM 3198 N N . ASP B 1 14 ? 11.367 16.812 6.383 1 98.88 14 ASP B N 1
ATOM 3199 C CA . ASP B 1 14 ? 9.953 16.484 6.285 1 98.88 14 ASP B CA 1
ATOM 3200 C C . ASP B 1 14 ? 9.086 17.719 6.496 1 98.88 14 ASP B C 1
ATOM 3202 O O . ASP B 1 14 ? 8.727 18.062 7.629 1 98.88 14 ASP B O 1
ATOM 3206 N N . TYR B 1 15 ? 8.742 18.375 5.414 1 98.62 15 TYR B N 1
ATOM 3207 C CA . TYR B 1 15 ? 7.852 19.531 5.406 1 98.62 15 TYR B CA 1
ATOM 3208 C C . TYR B 1 15 ? 6.445 19.141 4.98 1 98.62 15 TYR B C 1
ATOM 3210 O O . TYR B 1 15 ? 5.879 19.719 4.059 1 98.62 15 TYR B O 1
ATOM 3218 N N . SER B 1 16 ? 5.914 18.078 5.609 1 97.88 16 SER B N 1
ATOM 3219 C CA . SER B 1 16 ? 4.609 17.516 5.27 1 97.88 16 SER B CA 1
ATOM 3220 C C . SER B 1 16 ? 3.668 17.531 6.469 1 97.88 16 SER B C 1
ATOM 3222 O O . SER B 1 16 ? 4.039 18 7.547 1 97.88 16 SER B O 1
ATOM 3224 N N . HIS B 1 17 ? 2.434 17.141 6.211 1 95.88 17 HIS B N 1
ATOM 3225 C CA . HIS B 1 17 ? 1.441 17.141 7.277 1 95.88 17 HIS B CA 1
ATOM 3226 C C . HIS B 1 17 ? 0.455 15.984 7.117 1 95.88 17 HIS B C 1
ATOM 3228 O O . HIS B 1 17 ? 0.486 15.273 6.113 1 95.88 17 HIS B O 1
ATOM 3234 N N . PHE B 1 18 ? -0.255 15.656 8.141 1 93.44 18 PHE B N 1
ATOM 3235 C CA . PHE B 1 18 ? -1.349 14.688 8.195 1 93.44 18 PHE B CA 1
ATOM 3236 C C . PHE B 1 18 ? -0.823 13.266 8.062 1 93.44 18 PHE B C 1
ATOM 3238 O O . PHE B 1 18 ? -0.221 12.734 8.992 1 93.44 18 PHE B O 1
ATOM 3245 N N . LEU B 1 19 ? -0.865 12.688 6.836 1 96.62 19 LEU B N 1
ATOM 3246 C CA . LEU B 1 19 ? -0.678 11.242 6.855 1 96.62 19 LEU B CA 1
ATOM 3247 C C . LEU B 1 19 ? 0.364 10.82 5.828 1 96.62 19 LEU B C 1
ATOM 3249 O O . LEU B 1 19 ? 1.479 10.438 6.191 1 96.62 19 LEU B O 1
ATOM 3253 N N . ALA B 1 20 ? 0.168 11.016 4.535 1 97.69 20 ALA B N 1
ATOM 3254 C CA . ALA B 1 20 ? 1.011 10.422 3.504 1 97.69 20 ALA B CA 1
ATOM 3255 C C . ALA B 1 20 ? 2.467 10.844 3.674 1 97.69 20 ALA B C 1
ATOM 3257 O O . ALA B 1 20 ? 3.361 9.992 3.734 1 97.69 20 ALA B O 1
ATOM 3258 N N . GLY B 1 21 ? 2.674 12.133 3.742 1 98.25 21 GLY B N 1
ATOM 3259 C CA . GLY B 1 21 ? 4.02 12.656 3.91 1 98.25 21 GLY B CA 1
ATOM 3260 C C . GLY B 1 21 ? 4.691 12.18 5.184 1 98.25 21 GLY B C 1
ATOM 3261 O O . GLY B 1 21 ? 5.758 11.555 5.137 1 98.25 21 GLY B O 1
ATOM 3262 N N . PRO B 1 22 ? 4.047 12.461 6.344 1 98.56 22 PRO B N 1
ATOM 3263 C CA . PRO B 1 22 ? 4.617 12.016 7.617 1 98.56 22 PRO B CA 1
ATOM 3264 C C . PRO B 1 22 ? 4.891 10.508 7.645 1 98.56 22 PRO B C 1
ATOM 3266 O O . PRO B 1 22 ? 5.863 10.07 8.266 1 98.56 22 PRO B O 1
ATOM 3269 N N . TYR B 1 23 ? 4.082 9.695 6.992 1 98.69 23 TYR B N 1
ATOM 3270 C CA . TYR B 1 23 ? 4.328 8.258 6.91 1 98.69 23 TYR B CA 1
ATOM 3271 C C . TYR B 1 23 ? 5.629 7.973 6.176 1 98.69 23 TYR B C 1
ATOM 3273 O O . TYR B 1 23 ? 6.387 7.078 6.566 1 98.69 23 TYR B O 1
ATOM 3281 N N . VAL B 1 24 ? 5.859 8.711 5.074 1 98.94 24 VAL B N 1
ATOM 3282 C CA . VAL B 1 24 ? 7.117 8.578 4.352 1 98.94 24 VAL B CA 1
ATOM 3283 C C . VAL B 1 24 ? 8.289 8.844 5.297 1 98.94 24 VAL B C 1
ATOM 3285 O O . VAL B 1 24 ? 9.211 8.031 5.391 1 98.94 24 VAL B O 1
ATOM 3288 N N . GLY B 1 25 ? 8.211 9.969 6.012 1 98.88 25 GLY B N 1
ATOM 3289 C CA . GLY B 1 25 ? 9.273 10.297 6.953 1 98.88 25 GLY B CA 1
ATOM 3290 C C . GLY B 1 25 ? 9.492 9.227 8.008 1 98.88 25 GLY B C 1
ATOM 3291 O O . GLY B 1 25 ? 10.633 8.914 8.352 1 98.88 25 GLY B O 1
ATOM 3292 N N . ARG B 1 26 ? 8.414 8.664 8.516 1 98.81 26 ARG B N 1
ATOM 3293 C CA . ARG B 1 26 ? 8.516 7.605 9.516 1 98.81 26 ARG B CA 1
ATOM 3294 C C . ARG B 1 26 ? 9.266 6.398 8.969 1 98.81 26 ARG B C 1
ATOM 3296 O O . ARG B 1 26 ? 10.141 5.848 9.641 1 98.81 26 ARG B O 1
ATOM 3303 N N . CYS B 1 27 ? 8.938 5.977 7.77 1 98.88 27 CYS B N 1
ATOM 3304 C CA . CYS B 1 27 ? 9.594 4.832 7.148 1 98.88 27 CYS B CA 1
ATOM 3305 C C . CYS B 1 27 ? 11.078 5.094 6.957 1 98.88 27 CYS B C 1
ATOM 3307 O O . CYS B 1 27 ? 11.906 4.23 7.246 1 98.88 27 CYS B O 1
ATOM 3309 N N . LEU B 1 28 ? 11.398 6.305 6.465 1 98.94 28 LEU B N 1
ATOM 3310 C CA . LEU B 1 28 ? 12.805 6.637 6.227 1 98.94 28 LEU B CA 1
ATOM 3311 C C . LEU B 1 28 ? 13.578 6.695 7.535 1 98.94 28 LEU B C 1
ATOM 3313 O O . LEU B 1 28 ? 14.734 6.273 7.598 1 98.94 28 LEU B O 1
ATOM 3317 N N . ALA B 1 29 ? 12.938 7.188 8.594 1 98.88 29 ALA B N 1
ATOM 3318 C CA . ALA B 1 29 ? 13.562 7.195 9.914 1 98.88 29 ALA B CA 1
ATOM 3319 C C . ALA B 1 29 ? 13.844 5.777 10.391 1 98.88 29 ALA B C 1
ATOM 3321 O O . ALA B 1 29 ? 14.93 5.492 10.906 1 98.88 29 ALA B O 1
ATOM 3322 N N . ALA B 1 30 ? 12.922 4.887 10.227 1 98.75 30 ALA B N 1
ATOM 3323 C CA . ALA B 1 30 ? 13.086 3.488 10.625 1 98.75 30 ALA B CA 1
ATOM 3324 C C . ALA B 1 30 ? 14.266 2.844 9.906 1 98.75 30 ALA B C 1
ATOM 3326 O O . ALA B 1 30 ? 14.953 1.989 10.469 1 98.75 30 ALA B O 1
ATOM 3327 N N . LEU B 1 31 ? 14.469 3.299 8.703 1 98.75 31 LEU B N 1
ATOM 3328 C CA . LEU B 1 31 ? 15.523 2.727 7.875 1 98.75 31 LEU B CA 1
ATOM 3329 C C . LEU B 1 31 ? 16.859 3.4 8.156 1 98.75 31 LEU B C 1
ATOM 3331 O O . LEU B 1 31 ? 17.891 3.029 7.578 1 98.75 31 LEU B O 1
ATOM 3335 N N . GLY B 1 32 ? 16.859 4.469 9 1 98.44 32 GLY B N 1
ATOM 3336 C CA . GLY B 1 32 ? 18.141 4.953 9.523 1 98.44 32 GLY B CA 1
ATOM 3337 C C . GLY B 1 32 ? 18.406 6.406 9.172 1 98.44 32 GLY B C 1
ATOM 3338 O O . GLY B 1 32 ? 19.406 6.98 9.617 1 98.44 32 GLY B O 1
ATOM 3339 N N . ALA B 1 33 ? 17.516 7.07 8.453 1 98.88 33 ALA B N 1
ATOM 3340 C CA . ALA B 1 33 ? 17.734 8.461 8.055 1 98.88 33 ALA B CA 1
ATOM 3341 C C . ALA B 1 33 ? 17.516 9.406 9.234 1 98.88 33 ALA B C 1
ATOM 3343 O O . ALA B 1 33 ? 16.75 9.109 10.148 1 98.88 33 ALA B O 1
ATOM 3344 N N . GLU B 1 34 ? 18.281 10.469 9.211 1 98.81 34 GLU B N 1
ATOM 3345 C CA . GLU B 1 34 ? 17.938 11.609 10.062 1 98.81 34 GLU B CA 1
ATOM 3346 C C . GLU B 1 34 ? 16.766 12.398 9.484 1 98.81 34 GLU B C 1
ATOM 3348 O O . GLU B 1 34 ? 16.906 13.047 8.445 1 98.81 34 GLU B O 1
ATOM 3353 N N . VAL B 1 35 ? 15.664 12.312 10.148 1 98.94 35 VAL B N 1
ATOM 3354 C CA . VAL B 1 35 ? 14.477 12.984 9.633 1 98.94 35 VAL B CA 1
ATOM 3355 C C . VAL B 1 35 ? 14.125 14.172 10.531 1 98.94 35 VAL B C 1
ATOM 3357 O O . VAL B 1 35 ? 13.883 14 11.727 1 98.94 35 VAL B O 1
ATOM 3360 N N . ILE B 1 36 ? 14.07 15.352 9.938 1 98.94 36 ILE B N 1
ATOM 3361 C CA . ILE B 1 36 ? 13.727 16.594 10.633 1 98.94 36 ILE B CA 1
ATOM 3362 C C . ILE B 1 36 ? 12.352 17.078 10.18 1 98.94 36 ILE B C 1
ATOM 3364 O O . ILE B 1 36 ? 12.188 17.516 9.039 1 98.94 36 ILE B O 1
ATOM 3368 N N . LYS B 1 37 ? 11.406 16.938 11.031 1 98.81 37 LYS B N 1
ATOM 3369 C CA . LYS B 1 37 ? 10.062 17.438 10.773 1 98.81 37 LYS B CA 1
ATOM 3370 C C . LYS B 1 37 ? 9.961 18.938 11.039 1 98.81 37 LYS B C 1
ATOM 3372 O O . LYS B 1 37 ? 10.328 19.406 12.117 1 98.81 37 LYS B O 1
ATOM 3377 N N . VAL B 1 38 ? 9.508 19.672 10.055 1 98.81 38 VAL B N 1
ATOM 3378 C CA . VAL B 1 38 ? 9.344 21.109 10.164 1 98.81 38 VAL B CA 1
ATOM 3379 C C . VAL B 1 38 ? 7.867 21.453 10.32 1 98.81 38 VAL B C 1
ATOM 3381 O O . VAL B 1 38 ? 7.039 21.016 9.516 1 98.81 38 VAL B O 1
ATOM 3384 N N . GLU B 1 39 ? 7.559 22.188 11.352 1 98.38 39 GLU B N 1
ATOM 3385 C CA . GLU B 1 39 ? 6.172 22.547 11.617 1 98.38 39 GLU B CA 1
ATOM 3386 C C . GLU B 1 39 ? 6.016 24.062 11.734 1 98.38 39 GLU B C 1
ATOM 3388 O O . GLU B 1 39 ? 6.98 24.781 12.023 1 98.38 39 GLU B O 1
ATOM 3393 N N . ARG B 1 40 ? 4.82 24.562 11.477 1 96.19 40 ARG B N 1
ATOM 3394 C CA . ARG B 1 40 ? 4.496 25.969 11.688 1 96.19 40 ARG B CA 1
ATOM 3395 C C . ARG B 1 40 ? 4.391 26.297 13.172 1 96.19 40 ARG B C 1
ATOM 3397 O O . ARG B 1 40 ? 4.039 25.422 13.977 1 96.19 40 ARG B O 1
ATOM 3404 N N . PRO B 1 41 ? 4.664 27.547 13.547 1 96.56 41 PRO B N 1
ATOM 3405 C CA . PRO B 1 41 ? 4.484 27.938 14.945 1 96.56 41 PRO B CA 1
ATOM 3406 C C . PRO B 1 41 ? 3.035 27.812 15.414 1 96.56 41 PRO B C 1
ATOM 3408 O O . PRO B 1 41 ? 2.113 27.891 14.594 1 96.56 41 PRO B O 1
ATOM 3411 N N . GLY B 1 42 ? 2.846 27.656 16.672 1 93.31 42 GLY B N 1
ATOM 3412 C CA . GLY B 1 42 ? 1.502 27.594 17.219 1 93.31 42 GLY B CA 1
ATOM 3413 C C . GLY B 1 42 ? 0.952 26.188 17.297 1 93.31 42 GLY B C 1
ATOM 3414 O O . GLY B 1 42 ? 1.401 25.375 18.109 1 93.31 42 GLY B O 1
ATOM 3415 N N . SER B 1 43 ? 0.112 25.812 16.391 1 90.81 43 SER B N 1
ATOM 3416 C CA . SER B 1 43 ? -0.613 24.547 16.469 1 90.81 43 SER B CA 1
ATOM 3417 C C . SER B 1 43 ? 0.179 23.406 15.836 1 90.81 43 SER B C 1
ATOM 3419 O O . SER B 1 43 ? -0.12 22.234 16.062 1 90.81 43 SER B O 1
ATOM 3421 N N . GLY B 1 44 ? 1.227 23.797 15.031 1 95.44 44 GLY B N 1
ATOM 3422 C CA . GLY B 1 44 ? 2.012 22.766 14.359 1 95.44 44 GLY B CA 1
ATOM 3423 C C . GLY B 1 44 ? 1.234 22.031 13.297 1 95.44 44 GLY B C 1
ATOM 3424 O O . GLY B 1 44 ? 0.418 22.609 12.586 1 95.44 44 GLY B O 1
ATOM 3425 N N . ASP B 1 45 ? 1.549 20.781 13.078 1 95.62 45 ASP B N 1
ATOM 3426 C CA . ASP B 1 45 ? 0.888 19.891 12.133 1 95.62 45 ASP B CA 1
ATOM 3427 C C . ASP B 1 45 ? -0.548 19.594 12.57 1 95.62 45 ASP B C 1
ATOM 3429 O O . ASP B 1 45 ? -0.802 19.297 13.734 1 95.62 45 ASP B O 1
ATOM 3433 N N . ALA B 1 46 ? -1.493 19.641 11.648 1 90.88 46 ALA B N 1
ATOM 3434 C CA . ALA B 1 46 ? -2.9 19.391 11.945 1 90.88 46 ALA B CA 1
ATOM 3435 C C . ALA B 1 46 ? -3.092 17.984 12.508 1 90.88 46 ALA B C 1
ATOM 3437 O O . ALA B 1 46 ? -4.051 17.734 13.242 1 90.88 46 ALA B O 1
ATOM 3438 N N . GLY B 1 47 ? -2.162 17.078 12.227 1 93.31 47 GLY B N 1
ATOM 3439 C CA . GLY B 1 47 ? -2.201 15.719 12.75 1 93.31 47 GLY B CA 1
ATOM 3440 C C . GLY B 1 47 ? -2.117 15.656 14.266 1 93.31 47 GLY B C 1
ATOM 3441 O O . GLY B 1 47 ? -2.461 14.641 14.867 1 93.31 47 GLY B O 1
ATOM 3442 N N . ARG B 1 48 ? -1.646 16.734 14.906 1 95.5 48 ARG B N 1
ATOM 3443 C CA . ARG B 1 48 ? -1.543 16.781 16.359 1 95.5 48 ARG B CA 1
ATOM 3444 C C . ARG B 1 48 ? -2.924 16.781 17.016 1 95.5 48 ARG B C 1
ATOM 3446 O O . ARG B 1 48 ? -3.059 16.5 18.203 1 95.5 48 ARG B O 1
ATOM 3453 N N . GLN B 1 49 ? -3.986 17.062 16.203 1 90.31 49 GLN B N 1
ATOM 3454 C CA . GLN B 1 49 ? -5.352 17.109 16.719 1 90.31 49 GLN B CA 1
ATOM 3455 C C . GLN B 1 49 ? -6.258 16.141 15.969 1 90.31 49 GLN B C 1
ATOM 3457 O O . GLN B 1 49 ? -7.453 16.406 15.805 1 90.31 49 GLN B O 1
ATOM 3462 N N . HIS B 1 50 ? -5.754 15.164 15.516 1 88 50 HIS B N 1
ATOM 3463 C CA . HIS B 1 50 ? -6.527 14.195 14.75 1 88 50 HIS B CA 1
ATOM 3464 C C . HIS B 1 50 ? -6.461 12.812 15.375 1 88 50 HIS B C 1
ATOM 3466 O O . HIS B 1 50 ? -5.469 12.469 16.016 1 88 50 HIS B O 1
ATOM 3472 N N . ALA B 1 51 ? -7.68 12.094 15.203 1 83.69 51 ALA B N 1
ATOM 3473 C CA . ALA B 1 51 ? -8.031 10.703 15.477 1 83.69 51 ALA B CA 1
ATOM 3474 C C . ALA B 1 51 ? -8.172 10.453 16.984 1 83.69 51 ALA B C 1
ATOM 3476 O O . ALA B 1 51 ? -9.281 10.445 17.516 1 83.69 51 ALA B O 1
ATOM 3477 N N . PHE B 1 52 ? -7.105 10.148 17.75 1 91.88 52 PHE B N 1
ATOM 3478 C CA . PHE B 1 52 ? -7.207 10.031 19.203 1 91.88 52 PHE B CA 1
ATOM 3479 C C . PHE B 1 52 ? -6.348 11.086 19.891 1 91.88 52 PHE B C 1
ATOM 3481 O O . PHE B 1 52 ? -5.133 10.906 20.031 1 91.88 52 PHE B O 1
ATOM 3488 N N . THR B 1 53 ? -6.98 12.219 20.375 1 93.56 53 THR B N 1
ATOM 3489 C CA . THR B 1 53 ? -6.254 13.328 20.984 1 93.56 53 THR B CA 1
ATOM 3490 C C . THR B 1 53 ? -5.938 13.047 22.438 1 93.56 53 THR B C 1
ATOM 3492 O O . THR B 1 53 ? -6.793 12.57 23.188 1 93.56 53 THR B O 1
ATOM 3495 N N . LEU B 1 54 ? -4.68 13.266 22.797 1 94.62 54 LEU B N 1
ATOM 3496 C CA . LEU B 1 54 ? -4.242 13.078 24.172 1 94.62 54 LEU B CA 1
ATOM 3497 C C . LEU B 1 54 ? -4.355 14.375 24.953 1 94.62 54 LEU B C 1
ATOM 3499 O O . LEU B 1 54 ? -4.75 14.367 26.125 1 94.62 54 LEU B O 1
ATOM 3503 N N . ASP B 1 55 ? -3.951 15.461 24.328 1 93 55 ASP B N 1
ATOM 3504 C CA . ASP B 1 55 ? -4.121 16.812 24.844 1 93 55 ASP B CA 1
ATOM 3505 C C . ASP B 1 55 ? -4.109 17.844 23.719 1 93 55 ASP B C 1
ATOM 3507 O O . ASP B 1 55 ? -4.383 17.5 22.562 1 93 55 ASP B O 1
ATOM 3511 N N . ASP B 1 56 ? -3.9 19.047 24.016 1 89.06 56 ASP B N 1
ATOM 3512 C CA . ASP B 1 56 ? -4 20.125 23.031 1 89.06 56 ASP B CA 1
ATOM 3513 C C . ASP B 1 56 ? -2.77 20.156 22.125 1 89.06 56 ASP B C 1
ATOM 3515 O O . ASP B 1 56 ? -2.736 20.891 21.141 1 89.06 56 ASP B O 1
ATOM 3519 N N . GLN B 1 57 ? -1.812 19.25 22.359 1 90.12 57 GLN B N 1
ATOM 3520 C CA . GLN B 1 57 ? -0.561 19.359 21.625 1 90.12 57 GLN B CA 1
ATOM 3521 C C . GLN B 1 57 ? -0.241 18.062 20.891 1 90.12 57 GLN B C 1
ATOM 3523 O O . GLN B 1 57 ? 0.625 18.047 20.016 1 90.12 57 GLN B O 1
ATOM 3528 N N . GLN B 1 58 ? -0.941 17 21.281 1 94.38 58 GLN B N 1
ATOM 3529 C CA . GLN B 1 58 ? -0.506 15.719 20.75 1 94.38 58 GLN B CA 1
ATOM 3530 C C . GLN B 1 58 ? -1.69 14.781 20.547 1 94.38 58 GLN B C 1
ATOM 3532 O O . GLN B 1 58 ? -2.688 14.867 21.266 1 94.38 58 GLN B O 1
ATOM 3537 N N . SER B 1 59 ? -1.602 13.992 19.594 1 95.88 59 SER B N 1
ATOM 3538 C CA . SER B 1 59 ? -2.514 12.883 19.344 1 95.88 59 SER B CA 1
ATOM 3539 C C . SER B 1 59 ? -1.753 11.578 19.125 1 95.88 59 SER B C 1
ATOM 3541 O O . SER B 1 59 ? -0.546 11.594 18.875 1 95.88 59 SER B O 1
ATOM 3543 N N . GLY B 1 60 ? -2.449 10.469 19.344 1 96.19 60 GLY B N 1
ATOM 3544 C CA . GLY B 1 60 ? -1.851 9.188 18.984 1 96.19 60 GLY B CA 1
ATOM 3545 C C . GLY B 1 60 ? -1.432 9.102 17.531 1 96.19 60 GLY B C 1
ATOM 3546 O O . GLY B 1 60 ? -0.399 8.508 17.219 1 96.19 60 GLY B O 1
ATOM 3547 N N . TYR B 1 61 ? -2.207 9.742 16.75 1 95.38 61 TYR B N 1
ATOM 3548 C CA . TYR B 1 61 ? -1.975 9.812 15.305 1 95.38 61 TYR B CA 1
ATOM 3549 C C . TYR B 1 61 ? -0.64 10.477 15 1 95.38 61 TYR B C 1
ATOM 3551 O O . TYR B 1 61 ? 0.203 9.906 14.305 1 95.38 61 TYR B O 1
ATOM 3559 N N . PHE B 1 62 ? -0.392 11.641 15.547 1 97.44 62 PHE B N 1
ATOM 3560 C CA . PHE B 1 62 ? 0.856 12.367 15.352 1 97.44 62 PHE B CA 1
ATOM 3561 C C . PHE B 1 62 ? 2.031 11.594 15.945 1 97.44 62 PHE B C 1
ATOM 3563 O O . PHE B 1 62 ? 3.086 11.484 15.32 1 97.44 62 PHE B O 1
ATOM 3570 N N . LEU B 1 63 ? 1.886 11.039 17.141 1 97.56 63 LEU B N 1
ATOM 3571 C CA . LEU B 1 63 ? 2.947 10.305 17.812 1 97.56 63 LEU B CA 1
ATOM 3572 C C . LEU B 1 63 ? 3.402 9.109 16.984 1 97.56 63 LEU B C 1
ATOM 3574 O O . LEU B 1 63 ? 4.602 8.859 16.859 1 97.56 63 LEU B O 1
ATOM 3578 N N . GLN B 1 64 ? 2.494 8.43 16.406 1 97.56 64 GLN B N 1
ATOM 3579 C CA . GLN B 1 64 ? 2.816 7.246 15.609 1 97.56 64 GLN B CA 1
ATOM 3580 C C . GLN B 1 64 ? 3.564 7.621 14.336 1 97.56 64 GLN B C 1
ATOM 3582 O O . GLN B 1 64 ? 4.555 6.977 13.977 1 97.56 64 GLN B O 1
ATOM 3587 N N . LEU B 1 65 ? 3.127 8.633 13.664 1 98 65 LEU B N 1
ATOM 3588 C CA . LEU B 1 65 ? 3.629 8.953 12.336 1 98 65 LEU B CA 1
ATOM 3589 C C . LEU B 1 65 ? 4.961 9.688 12.414 1 98 65 LEU B C 1
ATOM 3591 O O . LEU B 1 65 ? 5.691 9.773 11.43 1 98 65 LEU B O 1
ATOM 3595 N N . ASN B 1 66 ? 5.27 10.203 13.609 1 98.31 66 ASN B N 1
ATOM 3596 C CA . ASN B 1 66 ? 6.461 11.047 13.68 1 98.31 66 ASN B CA 1
ATOM 3597 C C . ASN B 1 66 ? 7.469 10.5 14.688 1 98.31 66 ASN B C 1
ATOM 3599 O O . ASN B 1 66 ? 8.383 11.219 15.102 1 98.31 66 ASN B O 1
ATOM 3603 N N . MET B 1 67 ? 7.277 9.25 15.141 1 97.12 67 MET B N 1
ATOM 3604 C CA . MET B 1 67 ? 8.297 8.617 15.969 1 97.12 67 MET B CA 1
ATOM 3605 C C . MET B 1 67 ? 9.633 8.539 15.227 1 97.12 67 MET B C 1
ATOM 3607 O O . MET B 1 67 ? 9.664 8.273 14.023 1 97.12 67 MET B O 1
ATOM 3611 N N . GLY B 1 68 ? 10.664 8.781 15.891 1 97.62 68 GLY B N 1
ATOM 3612 C CA . GLY B 1 68 ? 12 8.68 15.32 1 97.62 68 GLY B CA 1
ATOM 3613 C C . GLY B 1 68 ? 12.469 9.953 14.656 1 97.62 68 GLY B C 1
ATOM 3614 O O . GLY B 1 68 ? 13.617 10.047 14.219 1 97.62 68 GLY B O 1
ATOM 3615 N N . LYS B 1 69 ? 11.641 11 14.641 1 98.69 69 LYS B N 1
ATOM 3616 C CA . LYS B 1 69 ? 12.008 12.242 13.961 1 98.69 69 LYS B CA 1
ATOM 3617 C C . LYS B 1 69 ? 12.484 13.297 14.961 1 98.69 69 LYS B C 1
ATOM 3619 O O . LYS B 1 69 ? 12.195 13.195 16.156 1 98.69 69 LYS B O 1
ATOM 3624 N N . GLN B 1 70 ? 13.258 14.266 14.453 1 98.69 70 GLN B N 1
ATOM 3625 C CA . GLN B 1 70 ? 13.484 15.531 15.148 1 98.69 70 GLN B CA 1
ATOM 3626 C C . GLN B 1 70 ? 12.461 16.578 14.734 1 98.69 70 GLN B C 1
ATOM 3628 O O . GLN B 1 70 ? 12.008 16.594 13.586 1 98.69 70 GLN B O 1
ATOM 3633 N N . GLY B 1 71 ? 12.102 17.422 15.703 1 98.44 71 GLY B N 1
ATOM 3634 C CA . GLY B 1 71 ? 11.078 18.422 15.422 1 98.44 71 GLY B CA 1
ATOM 3635 C C . GLY B 1 71 ? 11.578 19.844 15.562 1 98.44 71 GLY B C 1
ATOM 3636 O O . GLY B 1 71 ? 12.148 20.219 16.594 1 98.44 71 GLY B O 1
ATOM 3637 N N . VAL B 1 72 ? 11.398 20.641 14.547 1 98.75 72 VAL B N 1
ATOM 3638 C CA . VAL B 1 72 ? 11.641 22.078 14.602 1 98.75 72 VAL B CA 1
ATOM 3639 C C . VAL B 1 72 ? 10.375 22.844 14.219 1 98.75 72 VAL B C 1
ATOM 3641 O O . VAL B 1 72 ? 9.5 22.297 13.547 1 98.75 72 VAL B O 1
ATOM 3644 N N . SER B 1 73 ? 10.211 23.953 14.703 1 98.62 73 SER B N 1
ATOM 3645 C CA . SER B 1 73 ? 9.109 24.844 14.375 1 98.62 73 SER B CA 1
ATOM 3646 C C . SER B 1 73 ? 9.625 26.219 13.922 1 98.62 73 SER B C 1
ATOM 3648 O O . SER B 1 73 ? 10.266 26.922 14.695 1 98.62 73 SER B O 1
ATOM 3650 N N . VAL B 1 74 ? 9.375 26.562 12.695 1 98.5 74 VAL B N 1
ATOM 3651 C CA . VAL B 1 74 ? 10.047 27.703 12.062 1 98.5 74 VAL B CA 1
ATOM 3652 C C . VAL B 1 74 ? 9.016 28.703 11.555 1 98.5 74 VAL B C 1
ATOM 3654 O O . VAL B 1 74 ? 8.094 28.328 10.82 1 98.5 74 VAL B O 1
ATOM 3657 N N . ASN B 1 75 ? 9.125 29.953 11.898 1 98 75 ASN B N 1
ATOM 3658 C CA . ASN B 1 75 ? 8.305 31.031 11.359 1 98 75 ASN B CA 1
ATOM 3659 C C . ASN B 1 75 ? 8.828 31.516 10.008 1 98 75 ASN B C 1
ATOM 3661 O O . ASN B 1 75 ? 9.727 32.375 9.945 1 98 75 ASN B O 1
ATOM 3665 N N . MET B 1 76 ? 8.195 31.141 8.945 1 96.12 76 MET B N 1
ATOM 3666 C CA . MET B 1 76 ? 8.664 31.391 7.586 1 96.12 76 MET B CA 1
ATOM 3667 C C . MET B 1 76 ? 8.297 32.812 7.141 1 96.12 76 MET B C 1
ATOM 3669 O O . MET B 1 76 ? 8.758 33.281 6.098 1 96.12 76 MET B O 1
ATOM 3673 N N . LYS B 1 77 ? 7.512 33.531 7.957 1 95.06 77 LYS B N 1
ATOM 3674 C CA . LYS B 1 77 ? 7.18 34.906 7.648 1 95.06 77 LYS B CA 1
ATOM 3675 C C . LYS B 1 77 ? 8.336 35.844 7.98 1 95.06 77 LYS B C 1
ATOM 3677 O O . LYS B 1 77 ? 8.422 36.969 7.453 1 95.06 77 LYS B O 1
ATOM 3682 N N . ASP B 1 78 ? 9.133 35.406 8.938 1 96.5 78 ASP B N 1
ATOM 3683 C CA . ASP B 1 78 ? 10.344 36.125 9.289 1 96.5 78 ASP B CA 1
ATOM 3684 C C . ASP B 1 78 ? 11.508 35.75 8.375 1 96.5 78 ASP B C 1
ATOM 3686 O O . ASP B 1 78 ? 11.766 34.562 8.156 1 96.5 78 ASP B O 1
ATOM 3690 N N . PRO B 1 79 ? 12.227 36.75 7.824 1 97 79 PRO B N 1
ATOM 3691 C CA . PRO B 1 79 ? 13.352 36.438 6.941 1 97 79 PRO B CA 1
ATOM 3692 C C . PRO B 1 79 ? 14.383 35.531 7.594 1 97 79 PRO B C 1
ATOM 3694 O O . PRO B 1 79 ? 15.047 34.75 6.906 1 97 79 PRO B O 1
ATOM 3697 N N . ARG B 1 80 ? 14.531 35.625 8.891 1 97.38 80 ARG B N 1
ATOM 3698 C CA . ARG B 1 80 ? 15.484 34.75 9.594 1 97.38 80 ARG B CA 1
ATOM 3699 C C . ARG B 1 80 ? 15.023 33.312 9.578 1 97.38 80 ARG B C 1
ATOM 3701 O O . ARG B 1 80 ? 15.852 32.375 9.57 1 97.38 80 ARG B O 1
ATOM 3708 N N . GLY B 1 81 ? 13.664 33.062 9.617 1 98 81 GLY B N 1
ATOM 3709 C CA . GLY B 1 81 ? 13.117 31.719 9.445 1 98 81 GLY B CA 1
ATOM 3710 C C . GLY B 1 81 ? 13.383 31.141 8.062 1 98 81 GLY B C 1
ATOM 3711 O O . GLY B 1 81 ? 13.703 29.953 7.926 1 98 81 GLY B O 1
ATOM 3712 N N . LYS B 1 82 ? 13.289 32 7.062 1 97.31 82 LYS B N 1
ATOM 3713 C CA . LYS B 1 82 ? 13.609 31.609 5.699 1 97.31 82 LYS B CA 1
ATOM 3714 C C . LYS B 1 82 ? 15.078 31.219 5.566 1 97.31 82 LYS B C 1
ATOM 3716 O O . LYS B 1 82 ? 15.414 30.25 4.883 1 97.31 82 LYS B O 1
ATOM 3721 N N . ALA B 1 83 ? 15.945 32.031 6.176 1 97.19 83 ALA B N 1
ATOM 3722 C CA . ALA B 1 83 ? 17.375 31.734 6.152 1 97.19 83 ALA B CA 1
ATOM 3723 C C . ALA B 1 83 ? 17.672 30.391 6.816 1 97.19 83 ALA B C 1
ATOM 3725 O O . ALA B 1 83 ? 18.5 29.625 6.328 1 97.19 83 ALA B O 1
ATOM 3726 N N . PHE B 1 84 ? 17.031 30.156 7.934 1 98.31 84 PHE B N 1
ATOM 3727 C CA . PHE B 1 84 ? 17.156 28.859 8.609 1 98.31 84 PHE B CA 1
ATOM 3728 C C . PHE B 1 84 ? 16.75 27.734 7.68 1 98.31 84 PHE B C 1
ATOM 3730 O O . PHE B 1 84 ? 17.484 26.75 7.539 1 98.31 84 PHE B O 1
ATOM 3737 N N . MET B 1 85 ? 15.617 27.875 7.031 1 98.5 85 MET B N 1
ATOM 3738 C CA . MET B 1 85 ? 15.094 26.828 6.145 1 98.5 85 MET B CA 1
ATOM 3739 C C . MET B 1 85 ? 16.016 26.625 4.949 1 98.5 85 MET B C 1
ATOM 3741 O O . MET B 1 85 ? 16.172 25.5 4.469 1 98.5 85 MET B O 1
ATOM 3745 N N . GLN B 1 86 ? 16.531 27.688 4.477 1 97.69 86 GLN B N 1
ATOM 3746 C CA . GLN B 1 86 ? 17.469 27.594 3.361 1 97.69 86 GLN B CA 1
ATOM 3747 C C . GLN B 1 86 ? 18.688 26.75 3.736 1 97.69 86 GLN B C 1
ATOM 3749 O O . GLN B 1 86 ? 19.078 25.859 2.984 1 97.69 86 GLN B O 1
ATOM 3754 N N . ARG B 1 87 ? 19.297 27.016 4.871 1 98.38 87 ARG B N 1
ATOM 3755 C CA . ARG B 1 87 ? 20.438 26.234 5.324 1 98.38 87 ARG B CA 1
ATOM 3756 C C . ARG B 1 87 ? 20.062 24.781 5.543 1 98.38 87 ARG B C 1
ATOM 3758 O O . ARG B 1 87 ? 20.844 23.875 5.242 1 98.38 87 ARG B O 1
ATOM 3765 N N . LEU B 1 88 ? 18.859 24.594 6.082 1 98.75 88 LEU B N 1
ATOM 3766 C CA . LEU B 1 88 ? 18.391 23.25 6.336 1 98.75 88 LEU B CA 1
ATOM 3767 C C . LEU B 1 88 ? 18.234 22.469 5.031 1 98.75 88 LEU B C 1
ATOM 3769 O O . LEU B 1 88 ? 18.719 21.344 4.914 1 98.75 88 LEU B O 1
ATOM 3773 N N . THR B 1 89 ? 17.594 23.031 4.016 1 98.62 89 THR B N 1
ATOM 3774 C CA . THR B 1 89 ? 17.359 22.359 2.746 1 98.62 89 THR B CA 1
ATOM 3775 C C . THR B 1 89 ? 18.656 22.188 1.967 1 98.62 89 THR B C 1
ATOM 3777 O O . THR B 1 89 ? 18.828 21.219 1.235 1 98.62 89 THR B O 1
ATOM 3780 N N . ASP B 1 90 ? 19.625 23.125 2.145 1 98.5 90 ASP B N 1
ATOM 3781 C CA . ASP B 1 90 ? 20.938 22.984 1.521 1 98.5 90 ASP B CA 1
ATOM 3782 C C . ASP B 1 90 ? 21.656 21.734 2.039 1 98.5 90 ASP B C 1
ATOM 3784 O O . ASP B 1 90 ? 22.469 21.141 1.325 1 98.5 90 ASP B O 1
ATOM 3788 N N . SER B 1 91 ? 21.344 21.375 3.252 1 98.38 91 SER B N 1
ATOM 3789 C CA . SER B 1 91 ? 22.047 20.25 3.885 1 98.38 91 SER B CA 1
ATOM 3790 C C . SER B 1 91 ? 21.297 18.938 3.652 1 98.38 91 SER B C 1
ATOM 3792 O O . SER B 1 91 ? 21.781 17.875 4.039 1 98.38 91 SER B O 1
ATOM 3794 N N . ALA B 1 92 ? 20.172 18.953 3.012 1 98.75 92 ALA B N 1
ATOM 3795 C CA . ALA B 1 92 ? 19.266 17.812 2.938 1 98.75 92 ALA B CA 1
ATOM 3796 C C . ALA B 1 92 ? 19.609 16.922 1.753 1 98.75 92 ALA B C 1
ATOM 3798 O O . ALA B 1 92 ? 20.031 17.406 0.703 1 98.75 92 ALA B O 1
ATOM 3799 N N . ASP B 1 93 ? 19.406 15.609 1.928 1 98.88 93 ASP B N 1
ATOM 3800 C CA . ASP B 1 93 ? 19.422 14.656 0.822 1 98.88 93 ASP B CA 1
ATOM 3801 C C . ASP B 1 93 ? 18.031 14.5 0.219 1 98.88 93 ASP B C 1
ATOM 3803 O O . ASP B 1 93 ? 17.891 14.258 -0.981 1 98.88 93 ASP B O 1
ATOM 3807 N N . VAL B 1 94 ? 17.031 14.578 1.028 1 98.94 94 VAL B N 1
ATOM 3808 C CA . VAL B 1 94 ? 15.633 14.367 0.632 1 98.94 94 VAL B CA 1
ATOM 3809 C C . VAL B 1 94 ? 14.758 15.469 1.224 1 98.94 94 VAL B C 1
ATOM 3811 O O . VAL B 1 94 ? 14.953 15.883 2.371 1 98.94 94 VAL B O 1
ATOM 3814 N N . PHE B 1 95 ? 13.844 16.016 0.448 1 98.94 95 PHE B N 1
ATOM 3815 C CA . PHE B 1 95 ? 12.781 16.922 0.872 1 98.94 95 PHE B CA 1
ATOM 3816 C C . PHE B 1 95 ? 11.414 16.344 0.544 1 98.94 95 PHE B C 1
ATOM 3818 O O . PHE B 1 95 ? 11.141 15.984 -0.603 1 98.94 95 PHE B O 1
ATOM 3825 N N . ILE B 1 96 ? 10.523 16.234 1.563 1 98.88 96 ILE B N 1
ATOM 3826 C CA . ILE B 1 96 ? 9.195 15.664 1.393 1 98.88 96 ILE B CA 1
ATOM 3827 C C . ILE B 1 96 ? 8.133 16.734 1.647 1 98.88 96 ILE B C 1
ATOM 3829 O O . ILE B 1 96 ? 8.195 17.438 2.65 1 98.88 96 ILE B O 1
ATOM 3833 N N . GLU B 1 97 ? 7.195 16.797 0.763 1 98.44 97 GLU B N 1
ATOM 3834 C CA . GLU B 1 97 ? 6.07 17.703 0.993 1 98.44 97 GLU B CA 1
ATOM 3835 C C . GLU B 1 97 ? 4.781 17.125 0.403 1 98.44 97 GLU B C 1
ATOM 3837 O O . GLU B 1 97 ? 4.824 16.281 -0.497 1 98.44 97 GLU B O 1
ATOM 3842 N N . ASN B 1 98 ? 3.629 17.453 0.923 1 97.25 98 ASN B N 1
ATOM 3843 C CA . ASN B 1 98 ? 2.344 17.031 0.382 1 97.25 98 ASN B CA 1
ATOM 3844 C C . ASN B 1 98 ? 1.331 18.172 0.364 1 97.25 98 ASN B C 1
ATOM 3846 O O . ASN B 1 98 ? 0.189 18 0.794 1 97.25 98 ASN B O 1
ATOM 3850 N N . TYR B 1 99 ? 1.749 19.328 -0.128 1 94.56 99 TYR B N 1
ATOM 3851 C CA . TYR B 1 99 ? 0.887 20.484 -0.344 1 94.56 99 TYR B CA 1
ATOM 3852 C C . TYR B 1 99 ? 0.373 20.516 -1.777 1 94.56 99 TYR B C 1
ATOM 3854 O O . TYR B 1 99 ? 0.842 19.766 -2.631 1 94.56 99 TYR B O 1
ATOM 3862 N N . ARG B 1 100 ? -0.592 21.406 -2.018 1 91.12 100 ARG B N 1
ATOM 3863 C CA . ARG B 1 100 ? -1.084 21.578 -3.381 1 91.12 100 ARG B CA 1
ATOM 3864 C C . ARG B 1 100 ? 0.038 22.016 -4.312 1 91.12 100 ARG B C 1
ATOM 3866 O O . ARG B 1 100 ? 0.908 22.797 -3.924 1 91.12 100 ARG B O 1
ATOM 3873 N N . PRO B 1 101 ? -0.077 21.531 -5.57 1 92.5 101 PRO B N 1
ATOM 3874 C CA . PRO B 1 101 ? 0.966 21.938 -6.516 1 92.5 101 PRO B CA 1
ATOM 3875 C C . PRO B 1 101 ? 1.138 23.453 -6.59 1 92.5 101 PRO B C 1
ATOM 3877 O O . PRO B 1 101 ? 0.151 24.188 -6.707 1 92.5 101 PRO B O 1
ATOM 3880 N N . GLY B 1 102 ? 2.408 23.906 -6.398 1 91.31 102 GLY B N 1
ATOM 3881 C CA . GLY B 1 102 ? 2.721 25.328 -6.531 1 91.31 102 GLY B CA 1
ATOM 3882 C C . GLY B 1 102 ? 2.699 26.062 -5.207 1 91.31 102 GLY B C 1
ATOM 3883 O O . GLY B 1 102 ? 3.234 27.172 -5.098 1 91.31 102 GLY B O 1
ATOM 3884 N N . ALA B 1 103 ? 2.143 25.453 -4.168 1 92.62 103 ALA B N 1
ATOM 3885 C CA . ALA B 1 103 ? 1.974 26.125 -2.881 1 92.62 103 ALA B CA 1
ATOM 3886 C C . ALA B 1 103 ? 3.324 26.516 -2.277 1 92.62 103 ALA B C 1
ATOM 3888 O O . ALA B 1 103 ? 3.465 27.578 -1.676 1 92.62 103 ALA B O 1
ATOM 3889 N N . LEU B 1 104 ? 4.344 25.656 -2.453 1 95.69 104 LEU B N 1
ATOM 3890 C CA . LEU B 1 104 ? 5.629 25.875 -1.793 1 95.69 104 LEU B CA 1
ATOM 3891 C C . LEU B 1 104 ? 6.531 26.766 -2.643 1 95.69 104 LEU B C 1
ATOM 3893 O O . LEU B 1 104 ? 7.566 27.234 -2.17 1 95.69 104 LEU B O 1
ATOM 3897 N N . ASP B 1 105 ? 6.102 27.031 -3.906 1 94.62 105 ASP B N 1
ATOM 3898 C CA . ASP B 1 105 ? 6.879 27.922 -4.758 1 94.62 105 ASP B CA 1
ATOM 3899 C C . ASP B 1 105 ? 6.926 29.328 -4.176 1 94.62 105 ASP B C 1
ATOM 3901 O O . ASP B 1 105 ? 7.973 29.984 -4.199 1 94.62 105 ASP B O 1
ATOM 3905 N N . LYS B 1 106 ? 5.812 29.688 -3.617 1 90.19 106 LYS B N 1
ATOM 3906 C CA . LYS B 1 106 ? 5.695 31.031 -3.064 1 90.19 106 LYS B CA 1
ATOM 3907 C C . LYS B 1 106 ? 6.59 31.203 -1.841 1 90.19 106 LYS B C 1
ATOM 3909 O O . LYS B 1 106 ? 7.012 32.312 -1.524 1 90.19 106 LYS B O 1
ATOM 3914 N N . LEU B 1 107 ? 6.922 30.141 -1.227 1 93.31 107 LEU B N 1
ATOM 3915 C CA . LEU B 1 107 ? 7.742 30.156 -0.022 1 93.31 107 LEU B CA 1
ATOM 3916 C C . LEU B 1 107 ? 9.219 29.969 -0.365 1 93.31 107 LEU B C 1
ATOM 3918 O O . LEU B 1 107 ? 10.07 29.969 0.523 1 93.31 107 LEU B O 1
ATOM 3922 N N . GLY B 1 108 ? 9.469 29.797 -1.649 1 95.5 108 GLY B N 1
ATOM 3923 C CA . GLY B 1 108 ? 10.836 29.516 -2.066 1 95.5 108 GLY B CA 1
ATOM 3924 C C . GLY B 1 108 ? 11.266 28.094 -1.76 1 95.5 108 GLY B C 1
ATOM 3925 O O . GLY B 1 108 ? 12.469 27.797 -1.691 1 95.5 108 GLY B O 1
ATOM 3926 N N . LEU B 1 109 ? 10.32 27.172 -1.55 1 97.94 109 LEU B N 1
ATOM 3927 C CA . LEU B 1 109 ? 10.617 25.797 -1.17 1 97.94 109 LEU B CA 1
ATOM 3928 C C . LEU B 1 109 ? 10.227 24.828 -2.283 1 97.94 109 LEU B C 1
ATOM 3930 O O . LEU B 1 109 ? 10.203 23.625 -2.074 1 97.94 109 LEU B O 1
ATOM 3934 N N . GLY B 1 110 ? 9.953 25.422 -3.455 1 97.94 110 GLY B N 1
ATOM 3935 C CA . GLY B 1 110 ? 9.656 24.562 -4.598 1 97.94 110 GLY B CA 1
ATOM 3936 C C . GLY B 1 110 ? 10.867 23.828 -5.129 1 97.94 110 GLY B C 1
ATOM 3937 O O . GLY B 1 110 ? 12.008 24.219 -4.84 1 97.94 110 GLY B O 1
ATOM 3938 N N . TYR B 1 111 ? 10.641 22.844 -5.926 1 97.69 111 TYR B N 1
ATOM 3939 C CA . TYR B 1 111 ? 11.719 22.016 -6.438 1 97.69 111 TYR B CA 1
ATOM 3940 C C . TYR B 1 111 ? 12.695 22.828 -7.27 1 97.69 111 TYR B C 1
ATOM 3942 O O . TYR B 1 111 ? 13.914 22.688 -7.133 1 97.69 111 TYR B O 1
ATOM 3950 N N . ALA B 1 112 ? 12.172 23.641 -8.164 1 97.25 112 ALA B N 1
ATOM 3951 C CA . ALA B 1 112 ? 13.039 24.422 -9.039 1 97.25 112 ALA B CA 1
ATOM 3952 C C . ALA B 1 112 ? 14.031 25.25 -8.227 1 97.25 112 ALA B C 1
ATOM 3954 O O . ALA B 1 112 ? 15.227 25.281 -8.539 1 97.25 112 ALA B O 1
ATOM 3955 N N . GLU B 1 113 ? 13.586 25.859 -7.215 1 97.62 113 GLU B N 1
ATOM 3956 C CA . GLU B 1 113 ? 14.43 26.719 -6.383 1 97.62 113 GLU B CA 1
ATOM 3957 C C . GLU B 1 113 ? 15.414 25.891 -5.562 1 97.62 113 GLU B C 1
ATOM 3959 O O . GLU B 1 113 ? 16.609 26.188 -5.535 1 97.62 113 GLU B O 1
ATOM 3964 N N . LEU B 1 114 ? 14.938 24.875 -4.902 1 98.44 114 LEU B N 1
ATOM 3965 C CA . LEU B 1 114 ? 15.789 24.094 -4.012 1 98.44 114 LEU B CA 1
ATOM 3966 C C . LEU B 1 114 ? 16.844 23.328 -4.805 1 98.44 114 LEU B C 1
ATOM 3968 O O . LEU B 1 114 ? 17.984 23.188 -4.359 1 98.44 114 LEU B O 1
ATOM 3972 N N . SER B 1 115 ? 16.438 22.797 -5.984 1 97.94 115 SER B N 1
ATOM 3973 C CA . SER B 1 115 ? 17.375 22 -6.781 1 97.94 115 SER B CA 1
ATOM 3974 C C . SER B 1 115 ? 18.469 22.875 -7.391 1 97.94 115 SER B C 1
ATOM 3976 O O . SER B 1 115 ? 19.578 22.391 -7.645 1 97.94 115 SER B O 1
ATOM 3978 N N . ALA B 1 116 ? 18.172 24.125 -7.664 1 97.81 116 ALA B N 1
ATOM 3979 C CA . ALA B 1 116 ? 19.188 25.047 -8.156 1 97.81 116 ALA B CA 1
ATOM 3980 C C . ALA B 1 116 ? 20.312 25.234 -7.133 1 97.81 116 ALA B C 1
ATOM 3982 O O . ALA B 1 116 ? 21.484 25.375 -7.5 1 97.81 116 ALA B O 1
ATOM 3983 N N . ARG B 1 117 ? 20.016 25.172 -5.891 1 97.75 117 ARG B N 1
ATOM 3984 C CA . ARG B 1 117 ? 20.969 25.359 -4.809 1 97.75 117 ARG B CA 1
ATOM 3985 C C . ARG B 1 117 ? 21.609 24.031 -4.406 1 97.75 117 ARG B C 1
ATOM 3987 O O . ARG B 1 117 ? 22.781 23.984 -4.02 1 97.75 117 ARG B O 1
ATOM 3994 N N . ASN B 1 118 ? 20.828 22.969 -4.488 1 98.44 118 ASN B N 1
ATOM 3995 C CA . ASN B 1 118 ? 21.234 21.609 -4.121 1 98.44 118 ASN B CA 1
ATOM 3996 C C . ASN B 1 118 ? 20.891 20.609 -5.215 1 98.44 118 ASN B C 1
ATOM 3998 O O . ASN B 1 118 ? 19.906 19.875 -5.102 1 98.44 118 ASN B O 1
ATOM 4002 N N . PRO B 1 119 ? 21.734 20.484 -6.273 1 98 119 PRO B N 1
ATOM 4003 C CA . PRO B 1 119 ? 21.422 19.641 -7.434 1 98 119 PRO B CA 1
ATOM 4004 C C . PRO B 1 119 ? 21.312 18.172 -7.078 1 98 119 PRO B C 1
ATOM 4006 O O . PRO B 1 119 ? 20.828 17.359 -7.887 1 98 119 PRO B O 1
ATOM 4009 N N . ARG B 1 120 ? 21.75 17.781 -5.871 1 98.38 120 ARG B N 1
ATOM 4010 C CA . ARG B 1 120 ? 21.719 16.391 -5.453 1 98.38 120 ARG B CA 1
ATOM 4011 C C . ARG B 1 120 ? 20.422 16.062 -4.711 1 98.38 120 ARG B C 1
ATOM 4013 O O . ARG B 1 120 ? 20.188 14.922 -4.336 1 98.38 120 ARG B O 1
ATOM 4020 N N . LEU B 1 121 ? 19.516 17.031 -4.594 1 98.81 121 LEU B N 1
ATOM 4021 C CA . LEU B 1 121 ? 18.328 16.906 -3.764 1 98.81 121 LEU B CA 1
ATOM 4022 C C . LEU B 1 121 ? 17.312 15.977 -4.414 1 98.81 121 LEU B C 1
ATOM 4024 O O . LEU B 1 121 ? 16.953 16.156 -5.582 1 98.81 121 LEU B O 1
ATOM 4028 N N . VAL B 1 122 ? 16.906 14.961 -3.693 1 98.94 122 VAL B N 1
ATOM 4029 C CA . VAL B 1 122 ? 15.703 14.203 -4.035 1 98.94 122 VAL B CA 1
ATOM 4030 C C . VAL B 1 122 ? 14.477 14.875 -3.43 1 98.94 122 VAL B C 1
ATOM 4032 O O . VAL B 1 122 ? 14.328 14.922 -2.207 1 98.94 122 VAL B O 1
ATOM 4035 N N . TYR B 1 123 ? 13.633 15.445 -4.266 1 98.88 123 TYR B N 1
ATOM 4036 C CA . TYR B 1 123 ? 12.445 16.188 -3.867 1 98.88 123 TYR B CA 1
ATOM 4037 C C . TYR B 1 123 ? 11.18 15.391 -4.141 1 98.88 123 TYR B C 1
ATOM 4039 O O . TYR B 1 123 ? 10.883 15.062 -5.293 1 98.88 123 TYR B O 1
ATOM 4047 N N . CYS B 1 124 ? 10.406 15.039 -3.09 1 98.88 124 CYS B N 1
ATOM 4048 C CA . CYS B 1 124 ? 9.227 14.203 -3.25 1 98.88 124 CYS B CA 1
ATOM 4049 C C . CYS B 1 124 ? 7.957 14.977 -2.926 1 98.88 124 CYS B C 1
ATOM 4051 O O . CYS B 1 124 ? 7.781 15.445 -1.799 1 98.88 124 CYS B O 1
ATOM 4053 N N . SER B 1 125 ? 7.125 15.094 -3.906 1 98.56 125 SER B N 1
ATOM 4054 C CA . SER B 1 125 ? 5.809 15.703 -3.752 1 98.56 125 SER B CA 1
ATOM 4055 C C . SER B 1 125 ? 4.711 14.648 -3.752 1 98.56 125 SER B C 1
ATOM 4057 O O . SER B 1 125 ? 4.715 13.742 -4.586 1 98.56 125 SER B O 1
ATOM 4059 N N . ILE B 1 126 ? 3.803 14.75 -2.807 1 98.06 126 ILE B N 1
ATOM 4060 C CA . ILE B 1 126 ? 2.639 13.867 -2.758 1 98.06 126 ILE B CA 1
ATOM 4061 C C . ILE B 1 126 ? 1.36 14.703 -2.82 1 98.06 126 ILE B C 1
ATOM 4063 O O . ILE B 1 126 ? 1.159 15.609 -2.004 1 98.06 126 ILE B O 1
ATOM 4067 N N . SER B 1 127 ? 0.519 14.445 -3.803 1 96.88 127 SER B N 1
ATOM 4068 C CA . SER B 1 127 ? -0.751 15.148 -3.955 1 96.88 127 SER B CA 1
ATOM 4069 C C . SER B 1 127 ? -1.86 14.195 -4.391 1 96.88 127 SER B C 1
ATOM 4071 O O . SER B 1 127 ? -1.617 13.008 -4.598 1 96.88 127 SER B O 1
ATOM 4073 N N . ALA B 1 128 ? -3.07 14.672 -4.504 1 96 128 ALA B N 1
ATOM 4074 C CA . ALA B 1 128 ? -4.211 13.82 -4.828 1 96 128 ALA B CA 1
ATOM 4075 C C . ALA B 1 128 ? -4.172 13.383 -6.289 1 96 128 ALA B C 1
ATOM 4077 O O . ALA B 1 128 ? -4.395 12.211 -6.602 1 96 128 ALA B O 1
ATOM 4078 N N . TYR B 1 129 ? -3.766 14.375 -7.203 1 96.88 129 TYR B N 1
ATOM 4079 C CA . TYR B 1 129 ? -3.949 14.109 -8.625 1 96.88 129 TYR B CA 1
ATOM 4080 C C . TYR B 1 129 ? -2.627 14.219 -9.375 1 96.88 129 TYR B C 1
ATOM 4082 O O . TYR B 1 129 ? -2.568 13.961 -10.578 1 96.88 129 TYR B O 1
ATOM 4090 N N . GLY B 1 130 ? -1.516 14.594 -8.68 1 96.81 130 GLY B N 1
ATOM 4091 C CA . GLY B 1 130 ? -0.248 14.859 -9.344 1 96.81 130 GLY B CA 1
ATOM 4092 C C . GLY B 1 130 ? -0.08 16.312 -9.742 1 96.81 130 GLY B C 1
ATOM 4093 O O . GLY B 1 130 ? -1.003 17.109 -9.594 1 96.81 130 GLY B O 1
ATOM 4094 N N . HIS B 1 131 ? 1.088 16.625 -10.195 1 96.94 131 HIS B N 1
ATOM 4095 C CA . HIS B 1 131 ? 1.443 18.016 -10.516 1 96.94 131 HIS B CA 1
ATOM 4096 C C . HIS B 1 131 ? 1.166 18.328 -11.984 1 96.94 131 HIS B C 1
ATOM 4098 O O . HIS B 1 131 ? 1.478 19.422 -12.461 1 96.94 131 HIS B O 1
ATOM 4104 N N . THR B 1 132 ? 0.588 17.344 -12.695 1 97.06 132 THR B N 1
ATOM 4105 C CA . THR B 1 132 ? 0.225 17.562 -14.094 1 97.06 132 THR B CA 1
ATOM 4106 C C . THR B 1 132 ? -1.183 17.047 -14.367 1 97.06 132 THR B C 1
ATOM 4108 O O . THR B 1 132 ? -1.762 16.328 -13.547 1 97.06 132 THR B O 1
ATOM 4111 N N . GLY B 1 133 ? -1.732 17.469 -15.492 1 97.31 133 GLY B N 1
ATOM 4112 C CA . GLY B 1 133 ? -3.07 17.031 -15.859 1 97.31 133 GLY B CA 1
ATOM 4113 C C . GLY B 1 133 ? -4.148 18.031 -15.461 1 97.31 133 GLY B C 1
ATOM 4114 O O . GLY B 1 133 ? -3.881 18.984 -14.727 1 97.31 133 GLY B O 1
ATOM 4115 N N . PRO B 1 134 ? -5.391 17.828 -15.93 1 97 134 PRO B N 1
ATOM 4116 C CA . PRO B 1 134 ? -6.465 18.812 -15.773 1 97 134 PRO B CA 1
ATOM 4117 C C . PRO B 1 134 ? -6.91 18.969 -14.32 1 97 134 PRO B C 1
ATOM 4119 O O . PRO B 1 134 ? -7.465 20.016 -13.953 1 97 134 PRO B O 1
ATOM 4122 N N . ASP B 1 135 ? -6.641 17.922 -13.5 1 94.94 135 ASP B N 1
ATOM 4123 C CA . ASP B 1 135 ? -7.145 17.984 -12.133 1 94.94 135 ASP B CA 1
ATOM 4124 C C . ASP B 1 135 ? -6.031 18.344 -11.156 1 94.94 135 ASP B C 1
ATOM 4126 O O . ASP B 1 135 ? -6.242 18.359 -9.938 1 94.94 135 ASP B O 1
ATOM 4130 N N . ALA B 1 136 ? -4.844 18.688 -11.672 1 95.19 136 ALA B N 1
ATOM 4131 C CA . ALA B 1 136 ? -3.664 18.906 -10.844 1 95.19 136 ALA B CA 1
ATOM 4132 C C . ALA B 1 136 ? -3.926 19.984 -9.797 1 95.19 136 ALA B C 1
ATOM 4134 O O . ALA B 1 136 ? -3.369 19.938 -8.695 1 95.19 136 ALA B O 1
ATOM 4135 N N . HIS B 1 137 ? -4.848 20.906 -10.031 1 90.75 137 HIS B N 1
ATOM 4136 C CA . HIS B 1 137 ? -5.102 22.047 -9.164 1 90.75 137 HIS B CA 1
ATOM 4137 C C . HIS B 1 137 ? -6.113 21.703 -8.07 1 90.75 137 HIS B C 1
ATOM 4139 O O . HIS B 1 137 ? -6.273 22.438 -7.105 1 90.75 137 HIS B O 1
ATOM 4145 N N . ARG B 1 138 ? -6.773 20.578 -8.219 1 89.06 138 ARG B N 1
ATOM 4146 C CA . ARG B 1 138 ? -7.859 20.234 -7.309 1 89.06 138 ARG B CA 1
ATOM 4147 C C . ARG B 1 138 ? -7.316 19.719 -5.98 1 89.06 138 ARG B C 1
ATOM 4149 O O . ARG B 1 138 ? -6.289 19.031 -5.945 1 89.06 138 ARG B O 1
ATOM 4156 N N . ALA B 1 139 ? -8.07 20.172 -4.988 1 81.75 139 ALA B N 1
ATOM 4157 C CA . ALA B 1 139 ? -7.785 19.578 -3.68 1 81.75 139 ALA B CA 1
ATOM 4158 C C . ALA B 1 139 ? -8.336 18.156 -3.588 1 81.75 139 ALA B C 1
ATOM 4160 O O . ALA B 1 139 ? -9.281 17.812 -4.297 1 81.75 139 ALA B O 1
ATOM 4161 N N . GLY B 1 140 ? -7.562 17.359 -2.857 1 81.56 140 GLY B N 1
ATOM 4162 C CA . GLY B 1 140 ? -8.109 16.016 -2.646 1 81.56 140 GLY B CA 1
ATOM 4163 C C . GLY B 1 140 ? -7.547 15.328 -1.423 1 81.56 140 GLY B C 1
ATOM 4164 O O . GLY B 1 140 ? -6.516 15.742 -0.89 1 81.56 140 GLY B O 1
ATOM 4165 N N . PHE B 1 141 ? -8.367 14.391 -0.938 1 85.94 141 PHE B N 1
ATOM 4166 C CA . PHE B 1 141 ? -8.086 13.508 0.191 1 85.94 141 PHE B CA 1
ATOM 4167 C C . PHE B 1 141 ? -8.172 12.047 -0.229 1 85.94 141 PHE B C 1
ATOM 4169 O O . PHE B 1 141 ? -8.484 11.742 -1.382 1 85.94 141 PHE B O 1
ATOM 4176 N N . GLY B 1 142 ? -7.789 11.266 0.689 1 92.5 142 GLY B N 1
ATOM 4177 C CA . GLY B 1 142 ? -7.848 9.828 0.458 1 92.5 142 GLY B CA 1
ATOM 4178 C C . GLY B 1 142 ? -9.211 9.359 -0.008 1 92.5 142 GLY B C 1
ATOM 4179 O O . GLY B 1 142 ? -9.312 8.547 -0.935 1 92.5 142 GLY B O 1
ATOM 4180 N N . LEU B 1 143 ? -10.273 9.883 0.53 1 94.38 143 LEU B N 1
ATOM 4181 C CA . LEU B 1 143 ? -11.633 9.484 0.203 1 94.38 143 LEU B CA 1
ATOM 4182 C C . LEU B 1 143 ? -11.953 9.766 -1.262 1 94.38 143 LEU B C 1
ATOM 4184 O O . LEU B 1 143 ? -12.57 8.945 -1.938 1 94.38 143 LEU B O 1
ATOM 4188 N N . ILE B 1 144 ? -11.516 10.891 -1.71 1 95.38 144 ILE B N 1
ATOM 4189 C CA . ILE B 1 144 ? -11.766 11.305 -3.088 1 95.38 144 ILE B CA 1
ATOM 4190 C C . ILE B 1 144 ? -11.062 10.352 -4.047 1 95.38 144 ILE B C 1
ATOM 4192 O O . ILE B 1 144 ? -11.656 9.891 -5.023 1 95.38 144 ILE B O 1
ATOM 4196 N N . ALA B 1 145 ? -9.805 10.07 -3.736 1 97.06 145 ALA B N 1
ATOM 4197 C CA . ALA B 1 145 ? -9.039 9.156 -4.586 1 97.06 145 ALA B CA 1
ATOM 4198 C C . ALA B 1 145 ? -9.664 7.766 -4.594 1 97.06 145 ALA B C 1
ATOM 4200 O O . ALA B 1 145 ? -9.688 7.094 -5.629 1 97.06 145 ALA B O 1
ATOM 4201 N N . GLU B 1 146 ? -10.125 7.32 -3.477 1 97.5 146 GLU B N 1
ATOM 4202 C CA . GLU B 1 146 ? -10.781 6.02 -3.373 1 97.5 146 GLU B CA 1
ATOM 4203 C C . GLU B 1 146 ? -12.031 5.953 -4.246 1 97.5 146 GLU B C 1
ATOM 4205 O O . GLU B 1 146 ? -12.266 4.953 -4.926 1 97.5 146 GLU B O 1
ATOM 4210 N N . ALA B 1 147 ? -12.773 7.008 -4.223 1 97.81 147 ALA B N 1
ATOM 4211 C CA . ALA B 1 147 ? -13.992 7.078 -5.02 1 97.81 147 ALA B CA 1
ATOM 4212 C C . ALA B 1 147 ? -13.672 7.094 -6.512 1 97.81 147 ALA B C 1
ATOM 4214 O O . ALA B 1 147 ? -14.32 6.402 -7.301 1 97.81 147 ALA B O 1
ATOM 4215 N N . LYS B 1 148 ? -12.633 7.77 -6.855 1 98.06 148 LYS B N 1
ATOM 4216 C CA . LYS B 1 148 ? -12.328 7.996 -8.266 1 98.06 148 LYS B CA 1
ATOM 4217 C C . LYS B 1 148 ? -11.625 6.789 -8.875 1 98.06 148 LYS B C 1
ATOM 4219 O O . LYS B 1 148 ? -11.719 6.551 -10.078 1 98.06 148 LYS B O 1
ATOM 4224 N N . SER B 1 149 ? -10.969 5.996 -8.133 1 98.38 149 SER B N 1
ATOM 4225 C CA . SER B 1 149 ? -10.023 4.996 -8.625 1 98.38 149 SER B CA 1
ATOM 4226 C C . SER B 1 149 ? -10.75 3.746 -9.117 1 98.38 149 SER B C 1
ATOM 4228 O O . SER B 1 149 ? -10.133 2.863 -9.719 1 98.38 149 SER B O 1
ATOM 4230 N N . GLY B 1 150 ? -12.023 3.629 -8.859 1 98.31 150 GLY B N 1
ATOM 4231 C CA . GLY B 1 150 ? -12.766 2.428 -9.203 1 98.31 150 GLY B CA 1
ATOM 4232 C C . GLY B 1 150 ? -12.797 1.401 -8.086 1 98.31 150 GLY B C 1
ATOM 4233 O O . GLY B 1 150 ? -13.602 0.466 -8.125 1 98.31 150 GLY B O 1
ATOM 4234 N N . ILE B 1 151 ? -12.008 1.571 -7.082 1 98.19 151 ILE B N 1
ATOM 4235 C CA . ILE B 1 151 ? -11.883 0.593 -6.008 1 98.19 151 ILE B CA 1
ATOM 4236 C C . ILE B 1 151 ? -13.164 0.57 -5.18 1 98.19 151 ILE B C 1
ATOM 4238 O O . ILE B 1 151 ? -13.75 -0.494 -4.953 1 98.19 151 ILE B O 1
ATOM 4242 N N . MET B 1 152 ? -13.633 1.752 -4.781 1 97.75 152 MET B N 1
ATOM 4243 C CA . MET B 1 152 ? -14.805 1.855 -3.928 1 97.75 152 MET B CA 1
ATOM 4244 C C . MET B 1 152 ? -16.031 1.24 -4.605 1 97.75 152 MET B C 1
ATOM 4246 O O . MET B 1 152 ? -16.859 0.615 -3.945 1 97.75 152 MET B O 1
ATOM 4250 N N . GLN B 1 153 ? -16.109 1.376 -5.875 1 97.62 153 GLN B N 1
ATOM 4251 C CA . GLN B 1 153 ? -17.266 0.904 -6.641 1 97.62 153 GLN B CA 1
ATOM 4252 C C . GLN B 1 153 ? -17.359 -0.619 -6.605 1 97.62 153 GLN B C 1
ATOM 4254 O O . GLN B 1 153 ? -18.422 -1.184 -6.832 1 97.62 153 GLN B O 1
ATOM 4259 N N . MET B 1 154 ? -16.281 -1.32 -6.312 1 96.88 154 MET B N 1
ATOM 4260 C CA . MET B 1 154 ? -16.234 -2.779 -6.359 1 96.88 154 MET B CA 1
ATOM 4261 C C . MET B 1 154 ? -16.531 -3.377 -4.988 1 96.88 154 MET B C 1
ATOM 4263 O O . MET B 1 154 ? -16.672 -4.594 -4.855 1 96.88 154 MET B O 1
ATOM 4267 N N . VAL B 1 155 ? -16.672 -2.596 -3.977 1 97.06 155 VAL B N 1
ATOM 4268 C CA . VAL B 1 155 ? -16.781 -3.086 -2.607 1 97.06 155 VAL B CA 1
ATOM 4269 C C . VAL B 1 155 ? -18.234 -2.957 -2.141 1 97.06 155 VAL B C 1
ATOM 4271 O O . VAL B 1 155 ? -18.859 -1.914 -2.334 1 97.06 155 VAL B O 1
ATOM 4274 N N . GLY B 1 156 ? -18.719 -3.982 -1.504 1 96.31 156 GLY B N 1
ATOM 4275 C CA . GLY B 1 156 ? -20.047 -3.898 -0.914 1 96.31 156 GLY B CA 1
ATOM 4276 C C . GLY B 1 156 ? -21.047 -4.852 -1.544 1 96.31 156 GLY B C 1
ATOM 4277 O O . GLY B 1 156 ? -20.656 -5.793 -2.242 1 96.31 156 GLY B O 1
ATOM 4278 N N . VAL B 1 157 ? -22.297 -4.617 -1.258 1 94 157 VAL B N 1
ATOM 4279 C CA . VAL B 1 157 ? -23.422 -5.445 -1.705 1 94 157 VAL B CA 1
ATOM 4280 C C . VAL B 1 157 ? -23.953 -4.922 -3.039 1 94 157 VAL B C 1
ATOM 4282 O O . VAL B 1 157 ? -24.172 -3.723 -3.197 1 94 157 VAL B O 1
ATOM 4285 N N . PRO B 1 158 ? -24.109 -5.875 -3.971 1 93.25 158 PRO B N 1
ATOM 4286 C CA . PRO B 1 158 ? -24.641 -5.43 -5.266 1 93.25 158 PRO B CA 1
ATOM 4287 C C . PRO B 1 158 ? -25.891 -4.566 -5.137 1 93.25 158 PRO B C 1
ATOM 4289 O O . PRO B 1 158 ? -26.828 -4.934 -4.422 1 93.25 158 PRO B O 1
ATOM 4292 N N . GLY B 1 159 ? -25.797 -3.406 -5.766 1 91.75 159 GLY B N 1
ATOM 4293 C CA . GLY B 1 159 ? -26.953 -2.535 -5.812 1 91.75 159 GLY B CA 1
ATOM 4294 C C . GLY B 1 159 ? -26.969 -1.503 -4.699 1 91.75 159 GLY B C 1
ATOM 4295 O O . GLY B 1 159 ? -27.75 -0.554 -4.738 1 91.75 159 GLY B O 1
ATOM 4296 N N . GLU B 1 160 ? -26.141 -1.605 -3.752 1 93.75 160 GLU B N 1
ATOM 4297 C CA . GLU B 1 160 ? -26.078 -0.67 -2.633 1 93.75 160 GLU B CA 1
ATOM 4298 C C . GLU B 1 160 ? -24.891 0.292 -2.781 1 93.75 160 GLU B C 1
ATOM 4300 O O . GLU B 1 160 ? -23.953 0.01 -3.514 1 93.75 160 GLU B O 1
ATOM 4305 N N . ALA B 1 161 ? -25.078 1.463 -2.102 1 95.69 161 ALA B N 1
ATOM 4306 C CA . ALA B 1 161 ? -23.922 2.355 -2.025 1 95.69 161 ALA B CA 1
ATOM 4307 C C . ALA B 1 161 ? -22.75 1.673 -1.333 1 95.69 161 ALA B C 1
ATOM 4309 O O . ALA B 1 161 ? -22.938 0.931 -0.365 1 95.69 161 ALA B O 1
ATOM 4310 N N . PRO B 1 162 ? -21.578 1.869 -1.866 1 97.19 162 PRO B N 1
ATOM 4311 C CA . PRO B 1 162 ? -20.438 1.211 -1.235 1 97.19 162 PRO B CA 1
ATOM 4312 C C . PRO B 1 162 ? -20.141 1.743 0.166 1 97.19 162 PRO B C 1
ATOM 4314 O O . PRO B 1 162 ? -20.406 2.914 0.452 1 97.19 162 PRO B O 1
ATOM 4317 N N . PRO B 1 163 ? -19.656 0.876 1.071 1 97.06 163 PRO B N 1
ATOM 4318 C CA . PRO B 1 163 ? -19.203 1.354 2.377 1 97.06 163 PRO B CA 1
ATOM 4319 C C . PRO B 1 163 ? -17.859 2.082 2.303 1 97.06 163 PRO B C 1
ATOM 4321 O O . PRO B 1 163 ? -17.172 2.02 1.277 1 97.06 163 PRO B O 1
ATOM 4324 N N . LEU B 1 164 ? -17.594 2.834 3.396 1 96.44 164 LEU B N 1
ATOM 4325 C CA . LEU B 1 164 ? -16.25 3.365 3.545 1 96.44 164 LEU B CA 1
ATOM 4326 C C . LEU B 1 164 ? -15.242 2.242 3.805 1 96.44 164 LEU B C 1
ATOM 4328 O O . LEU B 1 164 ? -15.57 1.26 4.477 1 96.44 164 LEU B O 1
ATOM 4332 N N . LEU B 1 165 ? -13.984 2.373 3.332 1 94.88 165 LEU B N 1
ATOM 4333 C CA . LEU B 1 165 ? -12.953 1.348 3.494 1 94.88 165 LEU B CA 1
ATOM 4334 C C . LEU B 1 165 ? -12.398 1.357 4.91 1 94.88 165 LEU B C 1
ATOM 4336 O O . LEU B 1 165 ? -11.805 0.371 5.359 1 94.88 165 LEU B O 1
ATOM 4340 N N . ARG B 1 166 ? -12.5 2.459 5.633 1 92.44 166 ARG B N 1
ATOM 4341 C CA . ARG B 1 166 ? -12.133 2.602 7.039 1 92.44 166 ARG B CA 1
ATOM 4342 C C . ARG B 1 166 ? -10.625 2.471 7.223 1 92.44 166 ARG B C 1
ATOM 4344 O O . ARG B 1 166 ? -10.141 2.236 8.336 1 92.44 166 ARG B O 1
ATOM 4351 N N . ILE B 1 167 ? -9.859 2.398 6.219 1 94.38 167 ILE B N 1
ATOM 4352 C CA . ILE B 1 167 ? -8.406 2.562 6.207 1 94.38 167 ILE B CA 1
ATOM 4353 C C . ILE B 1 167 ? -8.023 3.688 5.246 1 94.38 167 ILE B C 1
ATOM 4355 O O . ILE B 1 167 ? -8.766 3.994 4.312 1 94.38 167 ILE B O 1
ATOM 4359 N N . SER B 1 168 ? -6.902 4.297 5.504 1 95.5 168 SER B N 1
ATOM 4360 C CA . SER B 1 168 ? -6.438 5.371 4.629 1 95.5 168 SER B CA 1
ATOM 4361 C C . SER B 1 168 ? -5.633 4.816 3.459 1 95.5 168 SER B C 1
ATOM 4363 O O . SER B 1 168 ? -4.453 5.141 3.301 1 95.5 168 SER B O 1
ATOM 4365 N N . LEU B 1 169 ? -6.309 4.07 2.643 1 97.25 169 LEU B N 1
ATOM 4366 C CA . LEU B 1 169 ? -5.688 3.322 1.557 1 97.25 169 LEU B CA 1
ATOM 4367 C C . LEU B 1 169 ? -4.863 4.242 0.665 1 97.25 169 LEU B C 1
ATOM 4369 O O . LEU B 1 169 ? -3.689 3.967 0.396 1 97.25 169 LEU B O 1
ATOM 4373 N N . GLY B 1 170 ? -5.457 5.352 0.231 1 97.19 170 GLY B N 1
ATOM 4374 C CA . GLY B 1 170 ? -4.777 6.27 -0.668 1 97.19 170 GLY B CA 1
ATOM 4375 C C . GLY B 1 170 ? -3.492 6.832 -0.091 1 97.19 170 GLY B C 1
ATOM 4376 O O . GLY B 1 170 ? -2.453 6.824 -0.753 1 97.19 170 GLY B O 1
ATOM 4377 N N . ASP B 1 171 ? -3.518 7.262 1.142 1 97.69 171 ASP B N 1
ATOM 4378 C CA . ASP B 1 171 ? -2.365 7.887 1.789 1 97.69 171 ASP B CA 1
ATOM 4379 C C . ASP B 1 171 ? -1.263 6.859 2.049 1 97.69 171 ASP B C 1
ATOM 4381 O O . ASP B 1 171 ? -0.1 7.098 1.717 1 97.69 171 ASP B O 1
ATOM 4385 N N . MET B 1 172 ? -1.662 5.75 2.592 1 97.88 172 MET B N 1
ATOM 4386 C CA . MET B 1 172 ? -0.687 4.754 3.031 1 97.88 172 MET B CA 1
ATOM 4387 C C . MET B 1 172 ? -0.025 4.078 1.835 1 97.88 172 MET B C 1
ATOM 4389 O O . MET B 1 172 ? 1.19 3.877 1.824 1 97.88 172 MET B O 1
ATOM 4393 N N . TYR B 1 173 ? -0.828 3.727 0.835 1 98.5 173 TYR B N 1
ATOM 4394 C CA . TYR B 1 173 ? -0.294 3.061 -0.347 1 98.5 173 TYR B CA 1
ATOM 4395 C C . TYR B 1 173 ? 0.604 4 -1.144 1 98.5 173 TYR B C 1
ATOM 4397 O O . TYR B 1 173 ? 1.666 3.596 -1.623 1 98.5 173 TYR B O 1
ATOM 4405 N N . THR B 1 174 ? 0.214 5.277 -1.276 1 98.69 174 THR B N 1
ATOM 4406 C CA . THR B 1 174 ? 1.046 6.27 -1.947 1 98.69 174 THR B CA 1
ATOM 4407 C C . THR B 1 174 ? 2.318 6.539 -1.149 1 98.69 174 THR B C 1
ATOM 4409 O O . THR B 1 174 ? 3.4 6.68 -1.724 1 98.69 174 THR B O 1
ATOM 4412 N N . GLY B 1 175 ? 2.16 6.621 0.19 1 98.69 175 GLY B N 1
ATOM 4413 C CA . GLY B 1 175 ? 3.312 6.852 1.046 1 98.69 175 GLY B CA 1
ATOM 4414 C C . GLY B 1 175 ? 4.414 5.828 0.852 1 98.69 175 GLY B C 1
ATOM 4415 O O . GLY B 1 175 ? 5.586 6.188 0.706 1 98.69 175 GLY B O 1
ATOM 4416 N N . ILE B 1 176 ? 4.039 4.559 0.821 1 98.88 176 ILE B N 1
ATOM 4417 C CA . ILE B 1 176 ? 5.07 3.535 0.713 1 98.88 176 ILE B CA 1
ATOM 4418 C C . ILE B 1 176 ? 5.637 3.518 -0.705 1 98.88 176 ILE B C 1
ATOM 4420 O O . ILE B 1 176 ? 6.824 3.25 -0.903 1 98.88 176 ILE B O 1
ATOM 4424 N N . HIS B 1 177 ? 4.852 3.838 -1.749 1 98.88 177 HIS B N 1
ATOM 4425 C CA . HIS B 1 177 ? 5.406 4.02 -3.086 1 98.88 177 HIS B CA 1
ATOM 4426 C C . HIS B 1 177 ? 6.449 5.137 -3.102 1 98.88 177 HIS B C 1
ATOM 4428 O O . HIS B 1 177 ? 7.477 5.02 -3.773 1 98.88 177 HIS B O 1
ATOM 4434 N N . ALA B 1 178 ? 6.133 6.195 -2.371 1 98.94 178 ALA B N 1
ATOM 4435 C CA . ALA B 1 178 ? 7.07 7.309 -2.289 1 98.94 178 ALA B CA 1
ATOM 4436 C C . ALA B 1 178 ? 8.391 6.875 -1.653 1 98.94 178 ALA B C 1
ATOM 4438 O O . ALA B 1 178 ? 9.469 7.266 -2.107 1 98.94 178 ALA B O 1
ATOM 4439 N N . VAL B 1 179 ? 8.328 6.062 -0.586 1 98.94 179 VAL B N 1
ATOM 4440 C CA . VAL B 1 179 ? 9.539 5.551 0.048 1 98.94 179 VAL B CA 1
ATOM 4441 C C . VAL B 1 179 ? 10.352 4.742 -0.963 1 98.94 179 VAL B C 1
ATOM 4443 O O . VAL B 1 179 ? 11.562 4.91 -1.066 1 98.94 179 VAL B O 1
ATOM 4446 N N . ALA B 1 180 ? 9.664 3.863 -1.737 1 98.94 180 ALA B N 1
ATOM 4447 C CA . ALA B 1 180 ? 10.328 3.068 -2.766 1 98.94 180 ALA B CA 1
ATOM 4448 C C . ALA B 1 180 ? 11.008 3.963 -3.799 1 98.94 180 ALA B C 1
ATOM 4450 O O . ALA B 1 180 ? 12.156 3.729 -4.172 1 98.94 180 ALA B O 1
ATOM 4451 N N . ALA B 1 181 ? 10.289 5.008 -4.23 1 98.94 181 ALA B N 1
ATOM 4452 C CA . ALA B 1 181 ? 10.805 5.926 -5.242 1 98.94 181 ALA B CA 1
ATOM 4453 C C . ALA B 1 181 ? 11.984 6.727 -4.715 1 98.94 181 ALA B C 1
ATOM 4455 O O . ALA B 1 181 ? 12.977 6.922 -5.4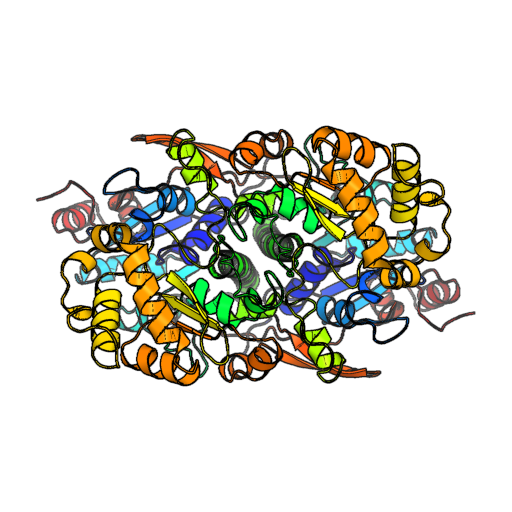22 1 98.94 181 ALA B O 1
ATOM 4456 N N . ILE B 1 182 ? 11.898 7.219 -3.477 1 98.94 182 ILE B N 1
ATOM 4457 C CA . ILE B 1 182 ? 12.969 7.992 -2.857 1 98.94 182 ILE B CA 1
ATOM 4458 C C . ILE B 1 182 ? 14.227 7.137 -2.744 1 98.94 182 ILE B C 1
ATOM 4460 O O . ILE B 1 182 ? 15.312 7.566 -3.129 1 98.94 182 ILE B O 1
ATOM 4464 N N . ASN B 1 183 ? 14.07 5.859 -2.219 1 98.94 183 ASN B N 1
ATOM 4465 C CA . ASN B 1 183 ? 15.211 4.965 -2.1 1 98.94 183 ASN B CA 1
ATOM 4466 C C . ASN B 1 183 ? 15.844 4.676 -3.459 1 98.94 183 ASN B C 1
ATOM 4468 O O . ASN B 1 183 ? 17.062 4.605 -3.578 1 98.94 183 ASN B O 1
ATOM 4472 N N . ALA B 1 184 ? 15.016 4.5 -4.504 1 98.88 184 ALA B N 1
ATOM 4473 C CA . ALA B 1 184 ? 15.523 4.289 -5.855 1 98.88 184 ALA B CA 1
ATOM 4474 C C . ALA B 1 184 ? 16.297 5.504 -6.348 1 98.88 184 ALA B C 1
ATOM 4476 O O . ALA B 1 184 ? 17.391 5.367 -6.906 1 98.88 184 ALA B O 1
ATOM 4477 N N . ALA B 1 185 ? 15.734 6.703 -6.137 1 98.81 185 ALA B N 1
ATOM 4478 C CA . ALA B 1 185 ? 16.391 7.938 -6.566 1 98.81 185 ALA B CA 1
ATOM 4479 C C . ALA B 1 185 ? 17.719 8.125 -5.859 1 98.81 185 ALA B C 1
ATOM 4481 O O . ALA B 1 185 ? 18.703 8.531 -6.48 1 98.81 185 ALA B O 1
ATOM 4482 N N . LEU B 1 186 ? 17.781 7.859 -4.527 1 98.81 186 LEU B N 1
ATOM 4483 C CA . LEU B 1 186 ? 19.016 7.949 -3.764 1 98.81 186 LEU B CA 1
ATOM 4484 C C . LEU B 1 186 ? 20.062 6.969 -4.301 1 98.81 186 LEU B C 1
ATOM 4486 O O . LEU B 1 186 ? 21.25 7.293 -4.371 1 98.81 186 LEU B O 1
ATOM 4490 N N . LEU B 1 187 ? 19.625 5.754 -4.66 1 98.44 187 LEU B N 1
ATOM 4491 C CA . LEU B 1 187 ? 20.531 4.762 -5.238 1 98.44 187 LEU B CA 1
ATOM 4492 C C . LEU B 1 187 ? 21.062 5.234 -6.582 1 98.44 187 LEU B C 1
ATOM 4494 O O . LEU B 1 187 ? 22.266 5.148 -6.84 1 98.44 187 LEU B O 1
ATOM 4498 N N . GLY B 1 188 ? 20.141 5.758 -7.465 1 97.62 188 GLY B N 1
ATOM 4499 C CA . GLY B 1 188 ? 20.562 6.297 -8.742 1 97.62 188 GLY B CA 1
ATOM 4500 C C . GLY B 1 188 ? 21.531 7.453 -8.609 1 97.62 188 GLY B C 1
ATOM 4501 O O . GLY B 1 188 ? 22.422 7.621 -9.445 1 97.62 188 GLY B O 1
ATOM 4502 N N . ARG B 1 189 ? 21.406 8.227 -7.59 1 97.56 189 ARG B N 1
ATOM 4503 C CA . ARG B 1 189 ? 22.234 9.398 -7.316 1 97.56 189 ARG B CA 1
ATOM 4504 C C . ARG B 1 189 ? 23.688 8.992 -7.074 1 97.56 189 ARG B C 1
ATOM 4506 O O . ARG B 1 189 ? 24.609 9.789 -7.305 1 97.56 189 ARG B O 1
ATOM 4513 N N . VAL B 1 190 ? 23.875 7.73 -6.629 1 96.56 190 VAL B N 1
ATOM 4514 C CA . VAL B 1 190 ? 25.219 7.246 -6.363 1 96.56 190 VAL B CA 1
ATOM 4515 C C . VAL B 1 190 ? 26.062 7.324 -7.637 1 96.56 190 VAL B C 1
ATOM 4517 O O . VAL B 1 190 ? 27.234 7.691 -7.594 1 96.56 190 VAL B O 1
ATOM 4520 N N . SER B 1 191 ? 25.469 7.035 -8.75 1 94.44 191 SER B N 1
ATOM 4521 C CA . SER B 1 191 ? 26.188 7.039 -10.016 1 94.44 191 SER B CA 1
ATOM 4522 C C . SER B 1 191 ? 26.031 8.375 -10.734 1 94.44 191 SER B C 1
ATOM 4524 O O . SER B 1 191 ? 27 8.898 -11.297 1 94.44 191 SER B O 1
ATOM 4526 N N . SER B 1 192 ? 24.859 9.023 -10.641 1 95.31 192 SER B N 1
ATOM 4527 C CA . SER B 1 192 ? 24.578 10.211 -11.445 1 95.31 192 SER B CA 1
ATOM 4528 C C . SER B 1 192 ? 25.094 11.477 -10.758 1 95.31 192 SER B C 1
ATOM 4530 O O . SER B 1 192 ? 25.359 12.477 -11.414 1 95.31 192 SER B O 1
ATOM 4532 N N . GLY B 1 193 ? 25.109 11.445 -9.422 1 96.88 193 GLY B N 1
ATOM 4533 C CA . GLY B 1 193 ? 25.438 12.625 -8.641 1 96.88 193 GLY B CA 1
ATOM 4534 C C . GLY B 1 193 ? 24.328 13.656 -8.602 1 96.88 193 GLY B C 1
ATOM 4535 O O . GLY B 1 193 ? 24.516 14.758 -8.094 1 96.88 193 GLY B O 1
ATOM 4536 N N . ARG B 1 194 ? 23.141 13.273 -9.109 1 97.38 194 ARG B N 1
ATOM 4537 C CA . ARG B 1 194 ? 22.047 14.227 -9.25 1 97.38 194 ARG B CA 1
ATOM 4538 C C . ARG B 1 194 ? 20.781 13.711 -8.578 1 97.38 194 ARG B C 1
ATOM 4540 O O . ARG B 1 194 ? 20.469 12.523 -8.656 1 97.38 194 ARG B O 1
ATOM 4547 N N . GLY B 1 195 ? 20.062 14.617 -7.973 1 97.75 195 GLY B N 1
ATOM 4548 C CA . GLY B 1 195 ? 18.734 14.289 -7.453 1 97.75 195 GLY B CA 1
ATOM 4549 C C . GLY B 1 195 ? 17.656 14.32 -8.516 1 97.75 195 GLY B C 1
ATOM 4550 O O . GLY B 1 195 ? 17.938 14.266 -9.711 1 97.75 195 GLY B O 1
ATOM 4551 N N . GLN B 1 196 ? 16.375 14.227 -8.094 1 96.75 196 GLN B N 1
ATOM 4552 C CA . GLN B 1 196 ? 15.195 14.234 -8.945 1 96.75 196 GLN B CA 1
ATOM 4553 C C . GLN B 1 196 ? 13.961 14.703 -8.172 1 96.75 196 GLN B C 1
ATOM 4555 O O . GLN B 1 196 ? 13.945 14.648 -6.941 1 96.75 196 GLN B O 1
ATOM 4560 N N . HIS B 1 197 ? 13.078 15.242 -8.961 1 98.56 197 HIS B N 1
ATOM 4561 C CA . HIS B 1 197 ? 11.734 15.438 -8.422 1 98.56 197 HIS B CA 1
ATOM 4562 C C . HIS B 1 197 ? 10.875 14.188 -8.617 1 98.56 197 HIS B C 1
ATOM 4564 O O . HIS B 1 197 ? 10.805 13.648 -9.719 1 98.56 197 HIS B O 1
ATOM 4570 N N . ILE B 1 198 ? 10.312 13.727 -7.559 1 98.75 198 ILE B N 1
ATOM 4571 C CA . ILE B 1 198 ? 9.359 12.617 -7.57 1 98.75 198 ILE B CA 1
ATOM 4572 C C . ILE B 1 198 ? 7.945 13.156 -7.355 1 98.75 198 ILE B C 1
ATOM 4574 O O . ILE B 1 198 ? 7.66 13.773 -6.332 1 98.75 198 ILE B O 1
ATOM 4578 N N . ASP B 1 199 ? 7.098 12.922 -8.289 1 98.56 199 ASP B N 1
ATOM 4579 C CA . ASP B 1 199 ? 5.711 13.375 -8.258 1 98.56 199 ASP B CA 1
ATOM 4580 C C . ASP B 1 199 ? 4.754 12.203 -8.039 1 98.56 199 ASP B C 1
ATOM 4582 O O . ASP B 1 199 ? 4.395 11.5 -8.992 1 98.56 199 ASP B O 1
ATOM 4586 N N . MET B 1 200 ? 4.34 12 -6.809 1 98.31 200 MET B N 1
ATOM 4587 C CA . MET B 1 200 ? 3.43 10.922 -6.434 1 98.31 200 MET B CA 1
ATOM 4588 C C . MET B 1 200 ? 2 11.438 -6.301 1 98.31 200 MET B C 1
ATOM 4590 O O . MET B 1 200 ? 1.771 12.508 -5.738 1 98.31 200 MET B O 1
ATOM 4594 N N . ALA B 1 201 ? 1.058 10.703 -6.809 1 98.31 201 ALA B N 1
ATOM 4595 C CA . ALA B 1 201 ? -0.352 11.078 -6.742 1 98.31 201 ALA B CA 1
ATOM 4596 C C . ALA B 1 201 ? -1.196 9.945 -6.172 1 98.31 201 ALA B C 1
ATOM 4598 O O . ALA B 1 201 ? -1.031 8.781 -6.559 1 98.31 201 ALA B O 1
ATOM 4599 N N . LEU B 1 202 ? -2.129 10.289 -5.289 1 98.38 202 LEU B N 1
ATOM 4600 C CA . LEU B 1 202 ? -3.02 9.289 -4.703 1 98.38 202 LEU B CA 1
ATOM 4601 C C . LEU B 1 202 ? -3.834 8.586 -5.785 1 98.38 202 LEU B C 1
ATOM 4603 O O . LEU B 1 202 ? -3.951 7.359 -5.781 1 98.38 202 LEU B O 1
ATOM 4607 N N . TYR B 1 203 ? -4.363 9.336 -6.695 1 98.38 203 TYR B N 1
ATOM 4608 C CA . TYR B 1 203 ? -5.207 8.789 -7.75 1 98.38 203 TYR B CA 1
ATOM 4609 C C . TYR B 1 203 ? -4.418 7.824 -8.633 1 98.38 203 TYR B C 1
ATOM 4611 O O . TYR B 1 203 ? -4.875 6.711 -8.898 1 98.38 203 TYR B O 1
ATOM 4619 N N . ASP B 1 204 ? -3.156 8.195 -9.016 1 98.62 204 ASP B N 1
ATOM 4620 C CA . ASP B 1 204 ? -2.281 7.328 -9.797 1 98.62 204 ASP B CA 1
ATOM 4621 C C . ASP B 1 204 ? -2.057 5.996 -9.078 1 98.62 204 ASP B C 1
ATOM 4623 O O . ASP B 1 204 ? -2.205 4.93 -9.688 1 98.62 204 ASP B O 1
ATOM 4627 N N . THR B 1 205 ? -1.723 6.102 -7.863 1 98.44 205 THR B N 1
ATOM 4628 C CA . THR B 1 205 ? -1.316 4.922 -7.113 1 98.44 205 THR B CA 1
ATOM 4629 C C . THR B 1 205 ? -2.488 3.957 -6.945 1 98.44 205 THR B C 1
ATOM 4631 O O . THR B 1 205 ? -2.324 2.742 -7.086 1 98.44 205 THR B O 1
ATOM 4634 N N . LEU B 1 206 ? -3.646 4.508 -6.691 1 98.56 206 LEU B N 1
ATOM 4635 C CA . LEU B 1 206 ? -4.793 3.631 -6.488 1 98.56 206 LEU B CA 1
ATOM 4636 C C . LEU B 1 206 ? -5.223 2.98 -7.801 1 98.56 206 LEU B C 1
ATOM 4638 O O . LEU B 1 206 ? -5.633 1.818 -7.812 1 98.56 206 LEU B O 1
ATOM 4642 N N . VAL B 1 207 ? -5.086 3.697 -8.898 1 98.62 207 VAL B N 1
ATOM 4643 C CA . VAL B 1 207 ? -5.375 3.078 -10.188 1 98.62 207 VAL B CA 1
ATOM 4644 C C . VAL B 1 207 ? -4.355 1.977 -10.469 1 98.62 207 VAL B C 1
ATOM 4646 O O . VAL B 1 207 ? -4.711 0.914 -10.984 1 98.62 207 VAL B O 1
ATOM 4649 N N . SER B 1 208 ? -3.125 2.209 -10.102 1 98.44 208 SER B N 1
ATOM 4650 C CA . SER B 1 208 ? -2.062 1.236 -10.336 1 98.44 208 SER B CA 1
ATOM 4651 C C . SER B 1 208 ? -2.293 -0.039 -9.539 1 98.44 208 SER B C 1
ATOM 4653 O O . SER B 1 208 ? -1.697 -1.078 -9.828 1 98.44 208 SER B O 1
ATOM 4655 N N . MET B 1 209 ? -3.115 0.051 -8.547 1 97.81 209 MET B N 1
ATOM 4656 C CA . MET B 1 209 ? -3.396 -1.087 -7.672 1 97.81 209 MET B CA 1
ATOM 4657 C C . MET B 1 209 ? -4.234 -2.135 -8.398 1 97.81 209 MET B C 1
ATOM 4659 O O . MET B 1 209 ? -4.344 -3.273 -7.941 1 97.81 209 MET B O 1
ATOM 4663 N N . HIS B 1 210 ? -4.906 -1.721 -9.453 1 97.56 210 HIS B N 1
ATOM 4664 C CA . HIS B 1 210 ? -5.754 -2.654 -10.188 1 97.56 210 HIS B CA 1
ATOM 4665 C C . HIS B 1 210 ? -4.918 -3.705 -10.914 1 97.56 210 HIS B C 1
ATOM 4667 O O . HIS B 1 210 ? -4.438 -3.463 -12.023 1 97.56 210 HIS B O 1
ATOM 4673 N N . GLU B 1 211 ? -4.816 -4.82 -10.297 1 94.06 211 GLU B N 1
ATOM 4674 C CA . GLU B 1 211 ? -4.02 -5.918 -10.844 1 94.06 211 GLU B CA 1
ATOM 4675 C C . GLU B 1 211 ? -4.867 -6.832 -11.719 1 94.06 211 GLU B C 1
ATOM 4677 O O . GLU B 1 211 ? -4.34 -7.719 -12.398 1 94.06 211 GLU B O 1
ATOM 4682 N N . TYR B 1 212 ? -6.191 -6.637 -11.766 1 94.31 212 TYR B N 1
ATOM 4683 C CA . TYR B 1 212 ? -6.992 -7.488 -12.633 1 94.31 212 TYR B CA 1
ATOM 4684 C C . TYR B 1 212 ? -8.117 -6.691 -13.289 1 94.31 212 TYR B C 1
ATOM 4686 O O . TYR B 1 212 ? -8.477 -6.945 -14.438 1 94.31 212 TYR B O 1
ATOM 4694 N N . ALA B 1 213 ? -8.68 -5.664 -12.578 1 96.75 213 ALA B N 1
ATOM 4695 C CA . ALA B 1 213 ? -9.914 -5.023 -13.023 1 96.75 213 ALA B CA 1
ATOM 4696 C C . ALA B 1 213 ? -9.727 -4.34 -14.375 1 96.75 213 ALA B C 1
ATOM 4698 O O . ALA B 1 213 ? -10.547 -4.496 -15.281 1 96.75 213 ALA B O 1
ATOM 4699 N N . VAL B 1 214 ? -8.625 -3.615 -14.469 1 97.56 214 VAL B N 1
ATOM 4700 C CA . VAL B 1 214 ? -8.359 -2.859 -15.688 1 97.56 214 VAL B CA 1
ATOM 4701 C C . VAL B 1 214 ? -8.141 -3.818 -16.859 1 97.56 214 VAL B C 1
ATOM 4703 O O . VAL B 1 214 ? -8.766 -3.678 -17.906 1 97.56 214 VAL B O 1
ATOM 4706 N N . GLN B 1 215 ? -7.352 -4.793 -16.703 1 95.75 215 GLN B N 1
ATOM 4707 C CA . GLN B 1 215 ? -7.043 -5.684 -17.812 1 95.75 215 GLN B CA 1
ATOM 4708 C C . GLN B 1 215 ? -8.242 -6.562 -18.156 1 95.75 215 GLN B C 1
ATOM 4710 O O . GLN B 1 215 ? -8.461 -6.887 -19.328 1 95.75 215 GLN B O 1
ATOM 4715 N N . CYS B 1 216 ? -9 -6.984 -17.094 1 96.31 216 CYS B N 1
ATOM 4716 C CA . CYS B 1 216 ? -10.211 -7.734 -17.391 1 96.31 216 CYS B CA 1
ATOM 4717 C C . CYS B 1 216 ? -11.141 -6.93 -18.297 1 96.31 216 CYS B C 1
ATOM 4719 O O . CYS B 1 216 ? -11.695 -7.469 -19.25 1 96.31 216 CYS B O 1
ATOM 4721 N N . TYR B 1 217 ? -11.312 -5.688 -18 1 97.88 217 TYR B N 1
ATOM 4722 C CA . TYR B 1 217 ? -12.172 -4.828 -18.812 1 97.88 217 TYR B CA 1
ATOM 4723 C C . TYR B 1 217 ? -11.594 -4.613 -20.203 1 97.88 217 TYR B C 1
ATOM 4725 O O . TYR B 1 217 ? -12.289 -4.801 -21.203 1 97.88 217 TYR B O 1
ATOM 4733 N N . THR B 1 218 ? -10.328 -4.285 -20.312 1 97.44 218 THR B N 1
ATOM 4734 C CA . THR B 1 218 ? -9.727 -3.9 -21.594 1 97.44 218 THR B CA 1
ATOM 4735 C C . THR B 1 218 ? -9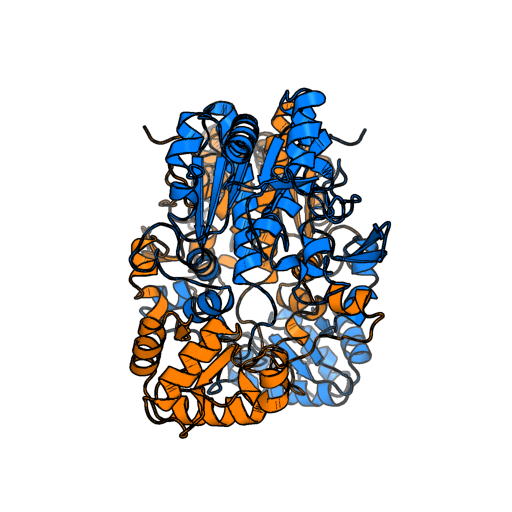.539 -5.117 -22.484 1 97.44 218 THR B C 1
ATOM 4737 O O . THR B 1 218 ? -9.789 -5.051 -23.703 1 97.44 218 THR B O 1
ATOM 4740 N N . LEU B 1 219 ? -9.18 -6.258 -21.938 1 96.31 219 LEU B N 1
ATOM 4741 C CA . LEU B 1 219 ? -8.852 -7.426 -22.75 1 96.31 219 LEU B CA 1
ATOM 4742 C C . LEU B 1 219 ? -10.117 -8.172 -23.156 1 96.31 219 LEU B C 1
ATOM 4744 O O . LEU B 1 219 ? -10.094 -8.992 -24.078 1 96.31 219 LEU B O 1
ATOM 4748 N N . SER B 1 220 ? -11.211 -7.883 -22.484 1 96 220 SER B N 1
ATOM 4749 C CA . SER B 1 220 ? -12.484 -8.484 -22.859 1 96 220 SER B CA 1
ATOM 4750 C C . SER B 1 220 ? -13.234 -7.617 -23.859 1 96 220 SER B C 1
ATOM 4752 O O . SER B 1 220 ? -14.367 -7.926 -24.234 1 96 220 SER B O 1
ATOM 4754 N N . GLY B 1 221 ? -12.633 -6.477 -24.266 1 95.62 221 GLY B N 1
ATOM 4755 C CA . GLY B 1 221 ? -13.312 -5.535 -25.141 1 95.62 221 GLY B CA 1
ATOM 4756 C C . GLY B 1 221 ? -14.445 -4.793 -24.469 1 95.62 221 GLY B C 1
ATOM 4757 O O . GLY B 1 221 ? -15.414 -4.395 -25.109 1 95.62 221 GLY B O 1
ATOM 4758 N N . GLY B 1 222 ? -14.352 -4.75 -23.188 1 96.19 222 GLY B N 1
ATOM 4759 C CA . GLY B 1 222 ? -15.328 -3.992 -22.422 1 96.19 222 GLY B CA 1
ATOM 4760 C C . GLY B 1 222 ? -16.484 -4.84 -21.938 1 96.19 222 GLY B C 1
ATOM 4761 O O . GLY B 1 222 ? -17.406 -4.328 -21.281 1 96.19 222 GLY B O 1
ATOM 4762 N N . THR B 1 223 ? -16.453 -6.129 -22.062 1 96.25 223 THR B N 1
ATOM 4763 C CA . THR B 1 223 ? -17.594 -6.973 -21.703 1 96.25 223 THR B CA 1
ATOM 4764 C C . THR B 1 223 ? -17.516 -7.398 -20.234 1 96.25 223 THR B C 1
ATOM 4766 O O . THR B 1 223 ? -18.516 -7.797 -19.656 1 96.25 223 THR B O 1
ATOM 4769 N N . VAL B 1 224 ? -16.344 -7.445 -19.672 1 95.31 224 VAL B N 1
ATOM 4770 C CA . VAL B 1 224 ? -16.172 -7.773 -18.266 1 95.31 224 VAL B CA 1
ATOM 4771 C C . VAL B 1 224 ? -15.93 -6.5 -17.453 1 95.31 224 VAL B C 1
ATOM 4773 O O . VAL B 1 224 ? -14.852 -5.906 -17.531 1 95.31 224 VAL B O 1
ATOM 4776 N N . LEU B 1 225 ? -16.953 -6.043 -16.734 1 96.25 225 LEU B N 1
ATOM 4777 C CA . LEU B 1 225 ? -16.875 -4.871 -15.867 1 96.25 225 LEU B CA 1
ATOM 4778 C C . LEU B 1 225 ? -16.953 -5.273 -14.398 1 96.25 225 LEU B C 1
ATOM 4780 O O . LEU B 1 225 ? -18.016 -5.73 -13.938 1 96.25 225 LEU B O 1
ATOM 4784 N N . PRO B 1 226 ? -15.859 -5.164 -13.648 1 94.62 226 PRO B N 1
ATOM 4785 C CA . PRO B 1 226 ? -15.898 -5.531 -12.227 1 94.62 226 PRO B CA 1
ATOM 4786 C C . PRO B 1 226 ? -17 -4.812 -11.461 1 94.62 226 PRO B C 1
ATOM 4788 O O . PRO B 1 226 ? -17.266 -3.631 -11.703 1 94.62 226 PRO B O 1
ATOM 4791 N N . GLN B 1 227 ? -17.594 -5.59 -10.578 1 94.69 227 GLN B N 1
ATOM 4792 C CA . GLN B 1 227 ? -18.75 -5.105 -9.828 1 94.69 227 GLN B CA 1
ATOM 4793 C C . GLN B 1 227 ? -18.672 -5.547 -8.367 1 94.69 227 GLN B C 1
ATOM 4795 O O . GLN B 1 227 ? -17.781 -6.309 -7.988 1 94.69 227 GLN B O 1
ATOM 4800 N N . GLN B 1 228 ? -19.547 -5 -7.547 1 95.81 228 GLN B N 1
ATOM 4801 C CA . GLN B 1 228 ? -19.703 -5.473 -6.176 1 95.81 228 GLN B CA 1
ATOM 4802 C C . GLN B 1 228 ? -20.141 -6.934 -6.145 1 95.81 228 GLN B C 1
ATOM 4804 O O . GLN B 1 228 ? -20.969 -7.355 -6.953 1 95.81 228 GLN B O 1
ATOM 4809 N N . THR B 1 229 ? -19.516 -7.719 -5.188 1 94.06 229 THR B N 1
ATOM 4810 C CA . THR B 1 229 ? -19.891 -9.133 -5.125 1 94.06 229 THR B CA 1
ATOM 4811 C C . THR B 1 229 ? -20.312 -9.516 -3.711 1 94.06 229 THR B C 1
ATOM 4813 O O . THR B 1 229 ? -20.688 -10.664 -3.463 1 94.06 229 THR B O 1
ATOM 4816 N N . GLY B 1 230 ? -20.25 -8.594 -2.805 1 94.31 230 GLY B N 1
ATOM 4817 C CA . GLY B 1 230 ? -20.625 -8.898 -1.433 1 94.31 230 GLY B CA 1
ATOM 4818 C C . GLY B 1 230 ? -19.594 -9.727 -0.699 1 94.31 230 GLY B C 1
ATOM 4819 O O . GLY B 1 230 ? -18.406 -9.383 -0.698 1 94.31 230 GLY B O 1
ATOM 4820 N N . HIS B 1 231 ? -20.062 -10.914 -0.173 1 92.94 231 HIS B N 1
ATOM 4821 C CA . HIS B 1 231 ? -19.266 -11.695 0.759 1 92.94 231 HIS B CA 1
ATOM 4822 C C . HIS B 1 231 ? -18.531 -12.828 0.043 1 92.94 231 HIS B C 1
ATOM 4824 O O . HIS B 1 231 ? -17.719 -13.531 0.649 1 92.94 231 HIS B O 1
ATOM 4830 N N . ASP B 1 232 ? -18.906 -13.094 -1.15 1 91 232 ASP B N 1
ATOM 4831 C CA . ASP B 1 232 ? -18.297 -14.211 -1.863 1 91 232 ASP B CA 1
ATOM 4832 C C . ASP B 1 232 ? -17.875 -13.805 -3.271 1 91 232 ASP B C 1
ATOM 4834 O O . ASP B 1 232 ? -18.188 -12.695 -3.721 1 91 232 ASP B O 1
ATOM 4838 N N . MET B 1 233 ? -17.125 -14.688 -3.906 1 89.44 233 MET B N 1
ATOM 4839 C CA . MET B 1 233 ? -16.625 -14.484 -5.266 1 89.44 233 MET B CA 1
ATOM 4840 C C . MET B 1 233 ? -17.375 -15.367 -6.254 1 89.44 233 MET B C 1
ATOM 4842 O O . MET B 1 233 ? -17.172 -16.578 -6.285 1 89.44 233 MET B O 1
ATOM 4846 N N . PRO B 1 234 ? -18.141 -14.805 -7.129 1 84.56 234 PRO B N 1
ATOM 4847 C CA . PRO B 1 234 ? -19 -15.609 -8 1 84.56 234 PRO B CA 1
ATOM 4848 C C . PRO B 1 234 ? -18.203 -16.531 -8.922 1 84.56 234 PRO B C 1
ATOM 4850 O O . PRO B 1 234 ? -18.703 -17.578 -9.328 1 84.56 234 PRO B O 1
ATOM 4853 N N . THR B 1 235 ? -17 -16.188 -9.234 1 85 235 THR B N 1
ATOM 4854 C CA . THR B 1 235 ? -16.203 -16.984 -10.172 1 85 235 THR B CA 1
ATOM 4855 C C . THR B 1 235 ? -15.258 -17.906 -9.43 1 85 235 THR B C 1
ATOM 4857 O O . THR B 1 235 ? -14.391 -18.531 -10.039 1 85 235 THR B O 1
ATOM 4860 N N . SER B 1 236 ? -15.32 -17.969 -8.211 1 89.5 236 SER B N 1
ATOM 4861 C CA . SER B 1 236 ? -14.5 -18.812 -7.352 1 89.5 236 SER B CA 1
ATOM 4862 C C . SER B 1 236 ? -15.305 -19.328 -6.16 1 89.5 236 SER B C 1
ATOM 4864 O O . SER B 1 236 ? -15.281 -18.734 -5.082 1 89.5 236 SER B O 1
ATOM 4866 N N . THR B 1 237 ? -15.859 -20.531 -6.375 1 91.38 237 THR B N 1
ATOM 4867 C CA . THR B 1 237 ? -16.734 -21.078 -5.34 1 91.38 237 THR B CA 1
ATOM 4868 C C . THR B 1 237 ? -15.93 -21.422 -4.086 1 91.38 237 THR B C 1
ATOM 4870 O O . THR B 1 237 ? -14.852 -22 -4.172 1 91.38 237 THR B O 1
ATOM 4873 N N . LEU B 1 238 ? -16.469 -21 -2.896 1 93.69 238 LEU B N 1
ATOM 4874 C CA . LEU B 1 238 ? -15.922 -21.203 -1.559 1 93.69 238 LEU B CA 1
ATOM 4875 C C . LEU B 1 238 ? -14.648 -20.391 -1.355 1 93.69 238 LEU B C 1
ATOM 4877 O O . LEU B 1 238 ? -13.602 -20.938 -0.995 1 93.69 238 LEU B O 1
ATOM 4881 N N . TYR B 1 239 ? -14.758 -19.203 -1.555 1 94.62 239 TYR B N 1
ATOM 4882 C CA . TYR B 1 239 ? -13.797 -18.125 -1.332 1 94.62 239 TYR B CA 1
ATOM 4883 C C . TYR B 1 239 ? -14.484 -16.859 -0.83 1 94.62 239 TYR B C 1
ATOM 4885 O O . TYR B 1 239 ? -15.031 -16.094 -1.621 1 94.62 239 TYR B O 1
ATOM 4893 N N . GLY B 1 240 ? -14.438 -16.703 0.471 1 96 240 GLY B N 1
ATOM 4894 C CA . GLY B 1 240 ? -15.156 -15.555 0.976 1 96 240 GLY B CA 1
ATOM 4895 C C . GLY B 1 240 ? -15.445 -15.633 2.465 1 96 240 GLY B C 1
ATOM 4896 O O . GLY B 1 240 ? -14.727 -16.312 3.205 1 96 240 GLY B O 1
ATOM 4897 N N . VAL B 1 241 ? -16.391 -14.828 2.859 1 97.88 241 VAL B N 1
ATOM 4898 C CA . VAL B 1 241 ? -16.688 -14.633 4.273 1 97.88 241 VAL B CA 1
ATOM 4899 C C . VAL B 1 241 ? -17.938 -15.438 4.652 1 97.88 241 VAL B C 1
ATOM 4901 O O . VAL B 1 241 ? -18.922 -15.461 3.906 1 97.88 241 VAL B O 1
ATOM 4904 N N . PHE B 1 242 ? -17.891 -16.062 5.797 1 98.06 242 PHE B N 1
ATOM 4905 C CA . PHE B 1 242 ? -19 -16.828 6.348 1 98.06 242 PHE B CA 1
ATOM 4906 C C . PHE B 1 242 ? -19.266 -16.438 7.793 1 98.06 242 PHE B C 1
ATOM 4908 O O . PHE B 1 242 ? -18.328 -16.172 8.555 1 98.06 242 PHE B O 1
ATOM 4915 N N . ARG B 1 243 ? -20.547 -16.484 8.148 1 97.38 243 ARG B N 1
ATOM 4916 C CA . ARG B 1 243 ? -20.969 -16.109 9.5 1 97.38 243 ARG B CA 1
ATOM 4917 C C . ARG B 1 243 ? -21.203 -17.344 10.359 1 97.38 243 ARG B C 1
ATOM 4919 O O . ARG B 1 243 ? -22.078 -18.156 10.039 1 97.38 243 ARG B O 1
ATOM 4926 N N . ALA B 1 244 ? -20.438 -17.438 11.406 1 98.38 244 ALA B N 1
ATOM 4927 C CA . ALA B 1 244 ? -20.641 -18.469 12.43 1 98.38 244 ALA B CA 1
ATOM 4928 C C . ALA B 1 244 ? -21.5 -17.953 13.578 1 98.38 244 ALA B C 1
ATOM 4930 O O . ALA B 1 244 ? -22.094 -16.875 13.477 1 98.38 244 ALA B O 1
ATOM 4931 N N . THR B 1 245 ? -21.656 -18.75 14.625 1 97.94 245 THR B N 1
ATOM 4932 C CA . THR B 1 245 ? -22.531 -18.406 15.734 1 97.94 245 THR B CA 1
ATOM 4933 C C . THR B 1 245 ? -21.953 -17.266 16.562 1 97.94 245 THR B C 1
ATOM 4935 O O . THR B 1 245 ? -22.703 -16.516 17.203 1 97.94 245 THR B O 1
ATOM 4938 N N . ASP B 1 246 ? -20.641 -17.156 16.516 1 97.62 246 ASP B N 1
ATOM 4939 C CA . ASP B 1 246 ? -20.016 -16.203 17.438 1 97.62 246 ASP B CA 1
ATOM 4940 C C . ASP B 1 246 ? -19.031 -15.297 16.703 1 97.62 246 ASP B C 1
ATOM 4942 O O . ASP B 1 246 ? -18.125 -14.727 17.328 1 97.62 246 ASP B O 1
ATOM 4946 N N . GLY B 1 247 ? -19.156 -15.18 15.391 1 97.38 247 GLY B N 1
ATOM 4947 C CA . GLY B 1 247 ? -18.297 -14.297 14.609 1 97.38 247 GLY B CA 1
ATOM 4948 C C . GLY B 1 247 ? -18.219 -14.688 13.148 1 97.38 247 GLY B C 1
ATOM 4949 O O . GLY B 1 247 ? -18.922 -15.594 12.703 1 97.38 247 GLY B O 1
ATOM 4950 N N . ASP B 1 248 ? -17.422 -13.953 12.438 1 98.31 248 ASP B N 1
ATOM 4951 C CA . ASP B 1 248 ? -17.234 -14.219 11.016 1 98.31 248 ASP B CA 1
ATOM 4952 C C . ASP B 1 248 ? -15.867 -14.836 10.75 1 98.31 248 ASP B C 1
ATOM 4954 O O . ASP B 1 248 ? -14.93 -14.648 11.531 1 98.31 248 ASP B O 1
ATOM 4958 N N . LEU B 1 249 ? -15.742 -15.602 9.68 1 98.5 249 LEU B N 1
ATOM 4959 C CA . LEU B 1 249 ? -14.477 -16.172 9.242 1 98.5 249 LEU B CA 1
ATOM 4960 C C . LEU B 1 249 ? -14.422 -16.266 7.723 1 98.5 249 LEU B C 1
ATOM 4962 O O . LEU B 1 249 ? -15.453 -16.203 7.055 1 98.5 249 LEU B O 1
ATOM 4966 N N . VAL B 1 250 ? -13.219 -16.375 7.223 1 97.81 250 VAL B N 1
ATOM 4967 C CA . VAL B 1 250 ? -13.031 -16.594 5.793 1 97.81 250 VAL B CA 1
ATOM 4968 C C . VAL B 1 250 ? -12.594 -18.047 5.539 1 97.81 250 VAL B C 1
ATOM 4970 O O . VAL B 1 250 ? -11.867 -18.625 6.348 1 97.81 250 VAL B O 1
ATOM 4973 N N . ILE B 1 251 ? -13.031 -18.594 4.434 1 97 251 ILE B N 1
ATOM 4974 C CA . ILE B 1 251 ? -12.648 -19.906 3.949 1 97 251 ILE B CA 1
ATOM 4975 C C . ILE B 1 251 ? -12.227 -19.828 2.484 1 97 251 ILE B C 1
ATOM 4977 O O . ILE B 1 251 ? -12.914 -19.203 1.669 1 97 251 ILE B O 1
ATOM 4981 N N . ALA B 1 252 ? -11.109 -20.359 2.217 1 94.94 252 ALA B N 1
ATOM 4982 C CA . ALA B 1 252 ? -10.617 -20.453 0.844 1 94.94 252 ALA B CA 1
ATOM 4983 C C . ALA B 1 252 ? -10.375 -21.906 0.44 1 94.94 252 ALA B C 1
ATOM 4985 O O . ALA B 1 252 ? -9.297 -22.453 0.681 1 94.94 252 ALA B O 1
ATOM 4986 N N . ALA B 1 253 ? -11.281 -22.531 -0.214 1 94.38 253 ALA B N 1
ATOM 4987 C CA . ALA B 1 253 ? -11.195 -23.906 -0.696 1 94.38 253 ALA B CA 1
ATOM 4988 C C . ALA B 1 253 ? -11.641 -24.016 -2.154 1 94.38 253 ALA B C 1
ATOM 4990 O O . ALA B 1 253 ? -12.43 -24.891 -2.516 1 94.38 253 ALA B O 1
ATOM 4991 N N . GLN B 1 254 ? -11.102 -23.109 -2.953 1 89.94 254 GLN B N 1
ATOM 4992 C CA . GLN B 1 254 ? -11.57 -22.969 -4.328 1 89.94 254 GLN B CA 1
ATOM 4993 C C . GLN B 1 254 ? -10.812 -23.922 -5.262 1 89.94 254 GLN B C 1
ATOM 4995 O O . GLN B 1 254 ? -11.281 -24.219 -6.363 1 89.94 254 GLN B O 1
ATOM 5000 N N . VAL B 1 255 ? -9.617 -24.375 -4.887 1 89.06 255 VAL B N 1
ATOM 5001 C CA . VAL B 1 255 ? -8.828 -25.266 -5.723 1 89.06 255 VAL B CA 1
ATOM 5002 C C . VAL B 1 255 ? -9.312 -26.703 -5.551 1 89.06 255 VAL B C 1
ATOM 5004 O O . VAL B 1 255 ? -9.75 -27.094 -4.465 1 89.06 255 VAL B O 1
ATOM 5007 N N . ASP B 1 256 ? -9.172 -27.5 -6.566 1 93 256 ASP B N 1
ATOM 5008 C CA . ASP B 1 256 ? -9.82 -28.812 -6.641 1 93 256 ASP B CA 1
ATOM 5009 C C . ASP B 1 256 ? -9.422 -29.688 -5.457 1 93 256 ASP B C 1
ATOM 5011 O O . ASP B 1 256 ? -10.281 -30.219 -4.758 1 93 256 ASP B O 1
ATOM 5015 N N . ASP B 1 257 ? -8.172 -29.781 -5.199 1 93.44 257 ASP B N 1
ATOM 5016 C CA . ASP B 1 257 ? -7.719 -30.656 -4.121 1 93.44 257 ASP B CA 1
ATOM 5017 C C . ASP B 1 257 ? -8.203 -30.156 -2.764 1 93.44 257 ASP B C 1
ATOM 5019 O O . ASP B 1 257 ? -8.672 -30.953 -1.937 1 93.44 257 ASP B O 1
ATOM 5023 N N . ALA B 1 258 ? -8.164 -28.922 -2.568 1 93.12 258 ALA B N 1
ATOM 5024 C CA . ALA B 1 258 ? -8.641 -28.312 -1.324 1 93.12 258 ALA B CA 1
ATOM 5025 C C . ALA B 1 258 ? -10.148 -28.484 -1.168 1 93.12 258 ALA B C 1
ATOM 5027 O O . ALA B 1 258 ? -10.633 -28.812 -0.081 1 93.12 258 ALA B O 1
ATOM 5028 N N . TRP B 1 259 ? -10.852 -28.297 -2.256 1 95.75 259 TRP B N 1
ATOM 5029 C CA . TRP B 1 259 ? -12.297 -28.469 -2.232 1 95.75 259 TRP B CA 1
ATOM 5030 C C . TRP B 1 259 ? -12.68 -29.891 -1.835 1 95.75 259 TRP B C 1
ATOM 5032 O O . TRP B 1 259 ? -13.57 -30.078 -1.007 1 95.75 259 TRP B O 1
ATOM 5042 N N . GLN B 1 260 ? -12.008 -30.766 -2.441 1 96.44 260 GLN B N 1
ATOM 5043 C CA . GLN B 1 260 ? -12.344 -32.156 -2.176 1 96.44 260 GLN B CA 1
ATOM 5044 C C . GLN B 1 260 ? -12.109 -32.531 -0.71 1 96.44 260 GLN B C 1
ATOM 5046 O O . GLN B 1 260 ? -12.93 -33.188 -0.09 1 96.44 260 GLN B O 1
ATOM 5051 N N . ARG B 1 261 ? -10.984 -32.031 -0.157 1 97.12 261 ARG B N 1
ATOM 5052 C CA . ARG B 1 261 ? -10.734 -32.219 1.266 1 97.12 261 ARG B CA 1
ATOM 5053 C C . ARG B 1 261 ? -11.805 -31.547 2.115 1 97.12 261 ARG B C 1
ATOM 5055 O O . ARG B 1 261 ? -12.305 -32.125 3.074 1 97.12 261 ARG B O 1
ATOM 5062 N N . PHE B 1 262 ? -12.227 -30.422 1.714 1 98.06 262 PHE B N 1
ATOM 5063 C CA . PHE B 1 262 ? -13.234 -29.656 2.438 1 98.06 262 PHE B CA 1
ATOM 5064 C C . PHE B 1 262 ? -14.586 -30.375 2.418 1 98.06 262 PHE B C 1
ATOM 5066 O O . PHE B 1 262 ? -15.219 -30.547 3.461 1 98.06 262 PHE B O 1
ATOM 5073 N N . ALA B 1 263 ? -14.984 -30.781 1.242 1 97.94 263 ALA B N 1
ATOM 5074 C CA . ALA B 1 263 ? -16.281 -31.422 1.07 1 97.94 263 ALA B CA 1
ATOM 5075 C C . ALA B 1 263 ? -16.375 -32.719 1.862 1 97.94 263 ALA B C 1
ATOM 5077 O O . ALA B 1 263 ? -17.391 -33 2.484 1 97.94 263 ALA B O 1
ATOM 5078 N N . ALA B 1 264 ? -15.297 -33.406 1.816 1 97.81 264 ALA B N 1
ATOM 5079 C CA . ALA B 1 264 ? -15.25 -34.656 2.576 1 97.81 264 ALA B CA 1
ATOM 5080 C C . ALA B 1 264 ? -15.328 -34.406 4.074 1 97.81 264 ALA B C 1
ATOM 5082 O O . ALA B 1 264 ? -16.062 -35.094 4.797 1 97.81 264 ALA B O 1
ATOM 5083 N N . MET B 1 265 ? -14.531 -33.438 4.531 1 98.25 265 MET B N 1
ATOM 5084 C CA . MET B 1 265 ? -14.547 -33.062 5.941 1 98.25 265 MET B CA 1
ATOM 5085 C C . MET B 1 265 ? -15.945 -32.625 6.371 1 98.25 265 MET B C 1
ATOM 5087 O O . MET B 1 265 ? -16.422 -33 7.438 1 98.25 265 MET B O 1
ATOM 5091 N N . LEU B 1 266 ? -16.594 -31.797 5.535 1 98.19 266 LEU B N 1
ATOM 5092 C CA . LEU B 1 266 ? -17.922 -31.281 5.84 1 98.19 266 LEU B CA 1
ATOM 5093 C C . LEU B 1 266 ? -18.938 -32.438 5.961 1 98.19 266 LEU B C 1
ATOM 5095 O O . LEU B 1 266 ? -19.719 -32.469 6.918 1 98.19 266 LEU B O 1
ATOM 5099 N N . GLU B 1 267 ? -18.844 -33.312 5.062 1 97.62 267 GLU B N 1
ATOM 5100 C CA . GLU B 1 267 ? -19.734 -34.469 5.09 1 97.62 267 GLU B CA 1
ATOM 5101 C C . GLU B 1 267 ? -19.531 -35.281 6.367 1 97.62 267 GLU B C 1
ATOM 5103 O O . GLU B 1 267 ? -20.5 -35.688 7.004 1 97.62 267 GLU B O 1
ATOM 5108 N N . ALA B 1 268 ? -18.328 -35.469 6.734 1 97.94 268 ALA B N 1
ATOM 5109 C CA . ALA B 1 268 ? -17.984 -36.281 7.906 1 97.94 268 ALA B CA 1
ATOM 5110 C C . ALA B 1 268 ? -18.359 -35.562 9.195 1 97.94 268 ALA B C 1
ATOM 5112 O O . ALA B 1 268 ? -18.422 -36.188 10.266 1 97.94 268 ALA B O 1
ATOM 5113 N N . ASN B 1 269 ? -18.641 -34.344 9.117 1 98.12 269 ASN B N 1
ATOM 5114 C CA . ASN B 1 269 ? -18.906 -33.562 10.305 1 98.12 269 ASN B CA 1
ATOM 5115 C C . ASN B 1 269 ? -20.281 -32.875 10.234 1 98.12 269 ASN B C 1
ATOM 5117 O O . ASN B 1 269 ? -20.406 -31.688 10.531 1 98.12 269 ASN B O 1
ATOM 5121 N N . GLY B 1 270 ? -21.281 -33.562 9.711 1 96.62 270 GLY B N 1
ATOM 5122 C CA . GLY B 1 270 ? -22.656 -33.094 9.82 1 96.62 270 GLY B CA 1
ATOM 5123 C C . GLY B 1 270 ? -23.188 -32.5 8.531 1 96.62 270 GLY B C 1
ATOM 5124 O O . GLY B 1 270 ? -24.281 -31.938 8.508 1 96.62 270 GLY B O 1
ATOM 5125 N N . GLY B 1 271 ? -22.391 -32.531 7.457 1 96.5 271 GLY B N 1
ATOM 5126 C CA . GLY B 1 271 ? -22.891 -32.094 6.16 1 96.5 271 GLY B CA 1
ATOM 5127 C C . GLY B 1 271 ? -23.766 -33.156 5.488 1 96.5 271 GLY B C 1
ATOM 5128 O O . GLY B 1 271 ? -23.969 -34.25 6.023 1 96.5 271 GLY B O 1
ATOM 5129 N N . PRO B 1 272 ? -24.297 -32.781 4.379 1 96.81 272 PRO B N 1
ATOM 5130 C CA . PRO B 1 272 ? -25.188 -33.719 3.68 1 96.81 272 PRO B CA 1
ATOM 5131 C C . PRO B 1 272 ? -24.453 -34.938 3.172 1 96.81 272 PRO B C 1
ATOM 5133 O O . PRO B 1 272 ? -23.312 -34.844 2.699 1 96.81 272 PRO B O 1
ATOM 5136 N N . PRO B 1 273 ? -25.156 -36.062 3.266 1 97.06 273 PRO B N 1
ATOM 5137 C CA . PRO B 1 273 ? -24.547 -37.281 2.705 1 97.06 273 PRO B CA 1
ATOM 5138 C C . PRO B 1 273 ? -24.25 -37.156 1.211 1 97.06 273 PRO B C 1
ATOM 5140 O O . PRO B 1 273 ? -25.078 -36.625 0.463 1 97.06 273 PRO B O 1
ATOM 5143 N N . GLY B 1 274 ? -23.047 -37.531 0.88 1 96.69 274 GLY B N 1
ATOM 5144 C CA . GLY B 1 274 ? -22.688 -37.531 -0.529 1 96.69 274 GLY B CA 1
ATOM 5145 C C . GLY B 1 274 ? -22.062 -36.219 -0.988 1 96.69 274 GLY B C 1
ATOM 5146 O O . GLY B 1 274 ? -21.578 -36.125 -2.121 1 96.69 274 GLY B O 1
ATOM 5147 N N . PHE B 1 275 ? -22 -35.25 -0.127 1 96.38 275 PHE B N 1
ATOM 5148 C CA . PHE B 1 275 ? -21.469 -33.938 -0.476 1 96.38 275 PHE B CA 1
ATOM 5149 C C . PHE B 1 275 ? -20.031 -34.031 -0.974 1 96.38 275 PHE B C 1
ATOM 5151 O O . PHE B 1 275 ? -19.688 -33.406 -1.98 1 96.38 275 PHE B O 1
ATOM 5158 N N . GLY B 1 276 ? -19.219 -34.875 -0.378 1 94.94 276 GLY B N 1
ATOM 5159 C CA . GLY B 1 276 ? -17.812 -35 -0.717 1 94.94 276 GLY B CA 1
ATOM 5160 C C . GLY B 1 276 ? -17.578 -35.812 -1.993 1 94.94 276 GLY B C 1
ATOM 5161 O O . GLY B 1 276 ? -16.578 -35.594 -2.688 1 94.94 276 GLY B O 1
ATOM 5162 N N . SER B 1 277 ? -18.562 -36.688 -2.344 1 95.19 277 SER B N 1
ATOM 5163 C CA . SER B 1 277 ? -18.391 -37.562 -3.49 1 95.19 277 SER B CA 1
ATOM 5164 C C . SER B 1 277 ? -19.172 -37.062 -4.699 1 95.19 277 SER B C 1
ATOM 5166 O O . SER B 1 277 ? -19.156 -37.688 -5.758 1 95.19 277 SER B O 1
ATOM 5168 N N . ASP B 1 278 ? -19.859 -36 -4.516 1 96 278 ASP B N 1
ATOM 5169 C CA . ASP B 1 278 ? -20.641 -35.469 -5.629 1 96 278 ASP B CA 1
ATOM 5170 C C . ASP B 1 278 ? -19.734 -34.938 -6.73 1 96 278 ASP B C 1
ATOM 5172 O O . ASP B 1 278 ? -19.203 -33.812 -6.625 1 96 278 ASP B O 1
ATOM 5176 N N . ARG B 1 279 ? -19.625 -35.562 -7.816 1 94.81 279 ARG B N 1
ATOM 5177 C CA . ARG B 1 279 ? -18.672 -35.312 -8.898 1 94.81 279 ARG B CA 1
ATOM 5178 C C . ARG B 1 279 ? -19.016 -34 -9.609 1 94.81 279 ARG B C 1
ATOM 5180 O O . ARG B 1 279 ? -18.172 -33.438 -10.297 1 94.81 279 ARG B O 1
ATOM 5187 N N . ARG B 1 280 ? -20.281 -33.562 -9.391 1 94.94 280 ARG B N 1
ATOM 5188 C CA . ARG B 1 280 ? -20.688 -32.281 -9.984 1 94.94 280 ARG B CA 1
ATOM 5189 C C . ARG B 1 280 ? -19.828 -31.141 -9.445 1 94.94 280 ARG B C 1
ATOM 5191 O O . ARG B 1 280 ? -19.641 -30.109 -10.117 1 94.94 280 ARG B O 1
ATOM 5198 N N . TYR B 1 281 ? -19.234 -31.406 -8.25 1 95.56 281 TYR B N 1
ATOM 5199 C CA . TYR B 1 281 ? -18.562 -30.312 -7.551 1 95.56 281 TYR B CA 1
ATOM 5200 C C . TYR B 1 281 ? -17.047 -30.469 -7.648 1 95.56 281 TYR B C 1
ATOM 5202 O O . TYR B 1 281 ? -16.297 -29.672 -7.066 1 95.56 281 TYR B O 1
ATOM 5210 N N . HIS B 1 282 ? -16.516 -31.359 -8.352 1 94.12 282 HIS B N 1
ATOM 5211 C CA . HIS B 1 282 ? -15.102 -31.703 -8.234 1 94.12 282 HIS B CA 1
ATOM 5212 C C . HIS B 1 282 ? -14.234 -30.781 -9.086 1 94.12 282 HIS B C 1
ATOM 5214 O O . HIS B 1 282 ? -13.062 -30.562 -8.781 1 94.12 282 HIS B O 1
ATOM 5220 N N . GLY B 1 283 ? -14.844 -30.266 -10.133 1 92.25 283 GLY B N 1
ATOM 5221 C CA . GLY B 1 283 ? -14.117 -29.328 -10.977 1 92.25 283 GLY B CA 1
ATOM 5222 C C . GLY B 1 283 ? -14.562 -27.891 -10.781 1 92.25 283 GLY B C 1
ATOM 5223 O O . GLY B 1 283 ? -15.648 -27.641 -10.266 1 92.25 283 GLY B O 1
ATOM 5224 N N . LEU B 1 284 ? -13.695 -27.016 -11.195 1 89.38 284 LEU B N 1
ATOM 5225 C CA . LEU B 1 284 ? -13.945 -25.594 -11.039 1 89.38 284 LEU B CA 1
ATOM 5226 C C . LEU B 1 284 ? -15.258 -25.188 -11.719 1 89.38 284 LEU B C 1
ATOM 5228 O O . LEU B 1 284 ? -16.078 -24.5 -11.117 1 89.38 284 LEU B O 1
ATOM 5232 N N . ASN B 1 285 ? -15.445 -25.625 -12.859 1 90.69 285 ASN B N 1
ATOM 5233 C CA . ASN B 1 285 ? -16.641 -25.266 -13.617 1 90.69 285 ASN B CA 1
ATOM 5234 C C . ASN B 1 285 ? -17.906 -25.828 -12.961 1 90.69 285 ASN B C 1
ATOM 5236 O O . ASN B 1 285 ? -18.922 -25.141 -12.898 1 90.69 285 ASN B O 1
ATOM 5240 N N . GLY B 1 286 ? -17.766 -27.047 -12.555 1 94.25 286 GLY B N 1
ATOM 5241 C CA . GLY B 1 286 ? -18.891 -27.641 -11.859 1 94.25 286 GLY B CA 1
ATOM 5242 C C . GLY B 1 286 ? -19.25 -26.922 -10.578 1 94.25 286 GLY B C 1
ATOM 5243 O O . GLY B 1 286 ? -20.438 -26.703 -10.305 1 94.25 286 GLY B O 1
ATOM 5244 N N . ARG B 1 287 ? -18.312 -26.531 -9.812 1 95.5 287 ARG B N 1
ATOM 5245 C CA . ARG B 1 287 ? -18.547 -25.797 -8.578 1 95.5 287 ARG B CA 1
ATOM 5246 C C . ARG B 1 287 ? -19.172 -24.438 -8.852 1 95.5 287 ARG B C 1
ATOM 5248 O O . ARG B 1 287 ? -20.125 -24.031 -8.18 1 95.5 287 ARG B O 1
ATOM 5255 N N . ASN B 1 288 ? -18.734 -23.766 -9.836 1 92.88 288 ASN B N 1
ATOM 5256 C CA . ASN B 1 288 ? -19.266 -22.453 -10.172 1 92.88 288 ASN B CA 1
ATOM 5257 C C . ASN B 1 288 ? -20.719 -22.547 -10.664 1 92.88 288 ASN B C 1
ATOM 5259 O O . ASN B 1 288 ? -21.547 -21.703 -10.32 1 92.88 288 ASN B O 1
ATOM 5263 N N . ALA B 1 289 ? -20.938 -23.578 -11.391 1 95.19 289 ALA B N 1
ATOM 5264 C CA . ALA B 1 289 ? -22.281 -23.781 -11.922 1 95.19 289 ALA B CA 1
ATOM 5265 C C . ALA B 1 289 ? -23.266 -24.062 -10.797 1 95.19 289 ALA B C 1
ATOM 5267 O O . ALA B 1 289 ? -24.469 -23.781 -10.922 1 95.19 289 ALA B O 1
ATOM 5268 N N . HIS B 1 290 ? -22.797 -24.609 -9.734 1 96.12 290 HIS B N 1
ATOM 5269 C CA . HIS B 1 290 ? -23.656 -24.984 -8.625 1 96.12 290 HIS B CA 1
ATOM 5270 C C . HIS B 1 290 ? -23.312 -24.203 -7.363 1 96.12 290 HIS B C 1
ATOM 5272 O O . HIS B 1 290 ? -23.516 -24.688 -6.246 1 96.12 290 HIS B O 1
ATOM 5278 N N . ARG B 1 291 ? -22.75 -23.062 -7.512 1 95.69 291 ARG B N 1
ATOM 5279 C CA . ARG B 1 291 ? -22.203 -22.234 -6.445 1 95.69 291 ARG B CA 1
ATOM 5280 C C . ARG B 1 291 ? -23.234 -21.984 -5.359 1 95.69 291 ARG B C 1
ATOM 5282 O O . ARG B 1 291 ? -22.953 -22.156 -4.172 1 95.69 291 ARG B O 1
ATOM 5289 N N . GLU B 1 292 ? -24.422 -21.641 -5.746 1 95.19 292 GLU B N 1
ATOM 5290 C CA . GLU B 1 292 ? -25.453 -21.266 -4.781 1 95.19 292 GLU B CA 1
ATOM 5291 C C . GLU B 1 292 ? -25.859 -22.453 -3.912 1 95.19 292 GLU B C 1
ATOM 5293 O O . GLU B 1 292 ? -26.062 -22.312 -2.705 1 95.19 292 GLU B O 1
ATOM 5298 N N . ALA B 1 293 ? -25.953 -23.562 -4.531 1 96.38 293 ALA B N 1
ATOM 5299 C CA . ALA B 1 293 ? -26.281 -24.781 -3.787 1 96.38 293 ALA B CA 1
ATOM 5300 C C . ALA B 1 293 ? -25.188 -25.125 -2.795 1 96.38 293 ALA B C 1
ATOM 5302 O O . ALA B 1 293 ? -25.453 -25.5 -1.654 1 96.38 293 ALA B O 1
ATOM 5303 N N . ILE B 1 294 ? -23.984 -25.031 -3.256 1 97.19 294 ILE B N 1
ATOM 5304 C CA . ILE B 1 294 ? -22.828 -25.328 -2.416 1 97.19 294 ILE B CA 1
ATOM 5305 C C . ILE B 1 294 ? -22.781 -24.359 -1.239 1 97.19 294 ILE B C 1
ATOM 5307 O O . ILE B 1 294 ? -22.656 -24.781 -0.086 1 97.19 294 ILE B O 1
ATOM 5311 N N . LEU B 1 295 ? -22.969 -23.109 -1.502 1 96.62 295 LEU B N 1
ATOM 5312 C CA . LEU B 1 295 ? -22.875 -22.078 -0.478 1 96.62 295 LEU B CA 1
ATOM 5313 C C . LEU B 1 295 ? -23.984 -22.219 0.55 1 96.62 295 LEU B C 1
ATOM 5315 O O . LEU B 1 295 ? -23.781 -21.953 1.736 1 96.62 295 LEU B O 1
ATOM 5319 N N . ALA B 1 296 ? -25.125 -22.609 0.099 1 97.25 296 ALA B N 1
ATOM 5320 C CA . ALA B 1 296 ? -26.234 -22.828 1.028 1 97.25 296 ALA B CA 1
ATOM 5321 C C . ALA B 1 296 ? -25.875 -23.891 2.061 1 97.25 296 ALA B C 1
ATOM 5323 O O . ALA B 1 296 ? -26.109 -23.719 3.256 1 97.25 296 ALA B O 1
ATOM 5324 N N . VAL B 1 297 ? -25.266 -24.938 1.574 1 97.88 297 VAL B N 1
ATOM 5325 C CA . VAL B 1 297 ? -24.844 -26.031 2.449 1 97.88 297 VAL B CA 1
ATOM 5326 C C . VAL B 1 297 ? -23.781 -25.516 3.428 1 97.88 297 VAL B C 1
ATOM 5328 O O . VAL B 1 297 ? -23.859 -25.781 4.629 1 97.88 297 VAL B O 1
ATOM 5331 N N . VAL B 1 298 ? -22.844 -24.828 2.953 1 98.06 298 VAL B N 1
ATOM 5332 C CA . VAL B 1 298 ? -21.703 -24.375 3.752 1 98.06 298 VAL B CA 1
ATOM 5333 C C . VAL B 1 298 ? -22.172 -23.344 4.777 1 98.06 298 VAL B C 1
ATOM 5335 O O . VAL B 1 298 ? -21.75 -23.391 5.934 1 98.06 298 VAL B O 1
ATOM 5338 N N . ARG B 1 299 ? -23.031 -22.469 4.379 1 97.88 299 ARG B N 1
ATOM 5339 C CA . ARG B 1 299 ? -23.547 -21.438 5.27 1 97.88 299 ARG B CA 1
ATOM 5340 C C . ARG B 1 299 ? -24.328 -22.047 6.43 1 97.88 299 ARG B C 1
ATOM 5342 O O . ARG B 1 299 ? -24.203 -21.609 7.574 1 97.88 299 ARG B O 1
ATOM 5349 N N . ASP B 1 300 ? -25.125 -23 6.082 1 98.12 300 ASP B N 1
ATOM 5350 C CA . ASP B 1 300 ? -25.859 -23.703 7.129 1 98.12 300 ASP B CA 1
ATOM 5351 C C . ASP B 1 300 ? -24.906 -24.406 8.102 1 98.12 300 ASP B C 1
ATOM 5353 O O . ASP B 1 300 ? -25.094 -24.328 9.32 1 98.12 300 ASP B O 1
ATOM 5357 N N . TRP B 1 301 ? -23.953 -25.031 7.547 1 98.44 301 TRP B N 1
ATOM 5358 C CA . TRP B 1 301 ? -22.984 -25.766 8.336 1 98.44 301 TRP B CA 1
ATOM 5359 C C . TRP B 1 301 ? -22.172 -24.828 9.219 1 98.44 301 TRP B C 1
ATOM 5361 O O . TRP B 1 301 ? -22 -25.078 10.414 1 98.44 301 TRP B O 1
ATOM 5371 N N . VAL B 1 302 ? -21.703 -23.734 8.727 1 98.56 302 VAL B N 1
ATOM 5372 C CA . VAL B 1 302 ? -20.906 -22.734 9.445 1 98.56 302 VAL B CA 1
ATOM 5373 C C . VAL B 1 302 ? -21.781 -22.031 10.484 1 98.56 302 VAL B C 1
ATOM 5375 O O . VAL B 1 302 ? -21.344 -21.828 11.617 1 98.56 302 VAL B O 1
ATOM 5378 N N . GLY B 1 303 ? -23 -21.734 10.086 1 98.31 303 GLY B N 1
ATOM 5379 C CA . GLY B 1 303 ? -23.922 -20.969 10.93 1 98.31 303 GLY B CA 1
ATOM 5380 C C . GLY B 1 303 ? -24.328 -21.719 12.18 1 98.31 303 GLY B C 1
ATOM 5381 O O . GLY B 1 303 ? -24.859 -21.109 13.117 1 98.31 303 GLY B O 1
ATOM 5382 N N . ALA B 1 304 ? -24.031 -22.984 12.242 1 98.06 304 ALA B N 1
ATOM 5383 C CA . ALA B 1 304 ? -24.438 -23.812 13.375 1 98.06 304 ALA B CA 1
ATOM 5384 C C . ALA B 1 304 ? -23.266 -24.078 14.32 1 98.06 304 ALA B C 1
ATOM 5386 O O . ALA B 1 304 ? -23.391 -24.812 15.289 1 98.06 304 ALA B O 1
ATOM 5387 N N . ARG B 1 305 ? -22.156 -23.453 14.07 1 98.44 305 ARG B N 1
ATOM 5388 C CA . ARG B 1 305 ? -20.938 -23.797 14.797 1 98.44 305 ARG B CA 1
ATOM 5389 C C . ARG B 1 305 ? -20.172 -22.531 15.219 1 98.44 305 ARG B C 1
ATOM 5391 O O . ARG B 1 305 ? -20.406 -21.453 14.68 1 98.44 305 ARG B O 1
ATOM 5398 N N . ARG B 1 306 ? -19.297 -22.781 16.203 1 98 306 ARG B N 1
ATOM 5399 C CA . ARG B 1 306 ? -18.438 -21.688 16.656 1 98 306 ARG B CA 1
ATOM 5400 C C . ARG B 1 306 ? -17.203 -21.547 15.758 1 98 306 ARG B C 1
ATOM 5402 O O . ARG B 1 306 ? -16.719 -22.531 15.219 1 98 306 ARG B O 1
ATOM 5409 N N . VAL B 1 307 ? -16.641 -20.359 15.641 1 98.56 307 VAL B N 1
ATOM 5410 C CA . VAL B 1 307 ? -15.508 -20.062 14.773 1 98.56 307 VAL B CA 1
ATOM 5411 C C . VAL B 1 307 ? -14.344 -20.984 15.117 1 98.56 307 VAL B C 1
ATOM 5413 O O . VAL B 1 307 ? -13.742 -21.594 14.227 1 98.56 307 VAL B O 1
ATOM 5416 N N . ALA B 1 308 ? -14.031 -21.141 16.375 1 98.12 308 ALA B N 1
ATOM 5417 C CA . ALA B 1 308 ? -12.875 -21.922 16.812 1 98.12 308 ALA B CA 1
ATOM 5418 C C . ALA B 1 308 ? -12.992 -23.375 16.375 1 98.12 308 ALA B C 1
ATOM 5420 O O . ALA B 1 308 ? -12 -24 15.992 1 98.12 308 ALA B O 1
ATOM 5421 N N . GLU B 1 309 ? -14.18 -23.891 16.438 1 98.31 309 GLU B N 1
ATOM 5422 C CA . GLU B 1 309 ? -14.438 -25.266 16.016 1 98.31 309 GLU B CA 1
ATOM 5423 C C . GLU B 1 309 ? -14.203 -25.438 14.516 1 98.31 309 GLU B C 1
ATOM 5425 O O . GLU B 1 309 ? -13.562 -26.406 14.086 1 98.31 309 GLU B O 1
ATOM 5430 N N . ILE B 1 310 ? -14.719 -24.531 13.812 1 98.56 310 ILE B N 1
ATOM 5431 C CA . ILE B 1 310 ? -14.594 -24.578 12.359 1 98.56 310 ILE B CA 1
ATOM 5432 C C . ILE B 1 310 ? -13.125 -24.484 11.961 1 98.56 310 ILE B C 1
ATOM 5434 O O . ILE B 1 310 ? -12.641 -25.281 11.148 1 98.56 310 ILE B O 1
ATOM 5438 N N . LEU B 1 311 ? -12.398 -23.547 12.578 1 97.81 311 LEU B N 1
ATOM 5439 C CA . LEU B 1 311 ? -10.992 -23.344 12.25 1 97.81 311 LEU B CA 1
ATOM 5440 C C . LEU B 1 311 ? -10.164 -24.578 12.586 1 97.81 311 LEU B C 1
ATOM 5442 O O . LEU B 1 311 ? -9.242 -24.922 11.852 1 97.81 311 LEU B O 1
ATOM 5446 N N . ALA B 1 312 ? -10.438 -25.188 13.672 1 97.81 312 ALA B N 1
ATOM 5447 C CA . ALA B 1 312 ? -9.727 -26.406 14.062 1 97.81 312 ALA B CA 1
ATOM 5448 C C . ALA B 1 312 ? -9.906 -27.5 13.016 1 97.81 312 ALA B C 1
ATOM 5450 O O . ALA B 1 312 ? -8.945 -28.188 12.648 1 97.81 312 ALA B O 1
ATOM 5451 N N . LEU B 1 313 ? -11.148 -27.688 12.555 1 98.06 313 LEU B N 1
ATOM 5452 C CA . LEU B 1 313 ? -11.445 -28.688 11.531 1 98.06 313 LEU B CA 1
ATOM 5453 C C . LEU B 1 313 ? -10.703 -28.375 10.234 1 98.06 313 LEU B C 1
ATOM 5455 O O . LEU B 1 313 ? -10.117 -29.266 9.625 1 98.06 313 LEU B O 1
ATOM 5459 N N . LEU B 1 314 ? -10.75 -27.156 9.844 1 97.19 314 LEU B N 1
ATOM 5460 C CA . LEU B 1 314 ? -10.141 -26.75 8.586 1 97.19 314 LEU B CA 1
ATOM 5461 C C . LEU B 1 314 ? -8.625 -26.844 8.664 1 97.19 314 LEU B C 1
ATOM 5463 O O . LEU B 1 314 ? -7.973 -27.234 7.688 1 97.19 314 LEU B O 1
ATOM 5467 N N . ASP B 1 315 ? -8.055 -26.484 9.789 1 94.62 315 ASP B N 1
ATOM 5468 C CA . ASP B 1 315 ? -6.609 -26.578 10 1 94.62 315 ASP B CA 1
ATOM 5469 C C . ASP B 1 315 ? -6.141 -28.031 9.883 1 94.62 315 ASP B C 1
ATOM 5471 O O . ASP B 1 315 ? -5.074 -28.297 9.328 1 94.62 315 ASP B O 1
ATOM 5475 N N . GLY B 1 316 ? -6.898 -28.938 10.32 1 95.25 316 GLY B N 1
ATOM 5476 C CA . GLY B 1 316 ? -6.566 -30.344 10.289 1 95.25 316 GLY B CA 1
ATOM 5477 C C . GLY B 1 316 ? -6.426 -30.891 8.883 1 95.25 316 GLY B C 1
ATOM 5478 O O . GLY B 1 316 ? -5.797 -31.938 8.68 1 95.25 316 GLY B O 1
ATOM 5479 N N . ILE B 1 317 ? -7.016 -30.219 7.934 1 95.56 317 ILE B N 1
ATOM 5480 C CA . ILE B 1 317 ? -6.969 -30.719 6.559 1 95.56 317 ILE B CA 1
ATOM 5481 C C . ILE B 1 317 ? -6.293 -29.672 5.664 1 95.56 317 ILE B C 1
ATOM 5483 O O . ILE B 1 317 ? -6.473 -29.688 4.445 1 95.56 317 ILE B O 1
ATOM 5487 N N . ASP B 1 318 ? -5.672 -28.672 6.188 1 92.25 318 ASP B N 1
ATOM 5488 C CA . ASP B 1 318 ? -4.832 -27.672 5.516 1 92.25 318 ASP B CA 1
ATOM 5489 C C . ASP B 1 318 ? -5.66 -26.812 4.57 1 92.25 318 ASP B C 1
ATOM 5491 O O . ASP B 1 318 ? -5.281 -26.609 3.416 1 92.25 318 ASP B O 1
ATOM 5495 N N . ILE B 1 319 ? -6.828 -26.406 5.031 1 95.12 319 ILE B N 1
ATOM 5496 C CA . ILE B 1 319 ? -7.629 -25.438 4.297 1 95.12 319 ILE B CA 1
ATOM 5497 C C . ILE B 1 319 ? -7.375 -24.031 4.844 1 95.12 319 ILE B C 1
ATOM 5499 O O . ILE B 1 319 ? -7.586 -23.781 6.031 1 95.12 319 ILE B O 1
ATOM 5503 N N . PRO B 1 320 ? -6.91 -23.109 3.979 1 94.06 320 PRO B N 1
ATOM 5504 C CA . PRO B 1 320 ? -6.695 -21.75 4.457 1 94.06 320 PRO B CA 1
ATOM 5505 C C . PRO B 1 320 ? -7.973 -21.094 4.992 1 94.06 320 PRO B C 1
ATOM 5507 O O . PRO B 1 320 ? -9 -21.094 4.309 1 94.06 320 PRO B O 1
ATOM 5510 N N . SER B 1 321 ? -7.926 -20.656 6.195 1 96.5 321 SER B N 1
ATOM 5511 C CA . SER B 1 321 ? -9.055 -20.031 6.867 1 96.5 321 SER B CA 1
ATOM 5512 C C . SER B 1 321 ? -8.586 -19.156 8.023 1 96.5 321 SER B C 1
ATOM 5514 O O . SER B 1 321 ? -7.449 -19.281 8.484 1 96.5 321 SER B O 1
ATOM 5516 N N . ALA B 1 322 ? -9.414 -18.188 8.352 1 97.19 322 ALA B N 1
ATOM 5517 C CA . ALA B 1 322 ? -9.07 -17.328 9.477 1 97.19 322 ALA B CA 1
ATOM 5518 C C . ALA B 1 322 ? -10.312 -16.609 10.008 1 97.19 322 ALA B C 1
ATOM 5520 O O . ALA B 1 322 ? -11.25 -16.328 9.25 1 97.19 322 ALA B O 1
ATOM 5521 N N . LYS B 1 323 ? -10.297 -16.406 11.281 1 98.19 323 LYS B N 1
ATOM 5522 C CA . LYS B 1 323 ? -11.312 -15.531 11.859 1 98.19 323 LYS B CA 1
ATOM 5523 C C . LYS B 1 323 ? -11.164 -14.102 11.352 1 98.19 323 LYS B C 1
ATOM 5525 O O . LYS B 1 323 ? -10.047 -13.617 11.156 1 98.19 323 LYS B O 1
ATOM 5530 N N . VAL B 1 324 ? -12.258 -13.469 11.086 1 98.44 324 VAL B N 1
ATOM 5531 C CA . VAL B 1 324 ? -12.242 -12.016 10.922 1 98.44 324 VAL B CA 1
ATOM 5532 C C . VAL B 1 324 ? -12.023 -11.344 12.281 1 98.44 324 VAL B C 1
ATOM 5534 O O . VAL B 1 324 ? -12.961 -11.211 13.07 1 98.44 324 VAL B O 1
ATOM 5537 N N . GLN B 1 325 ? -10.805 -10.836 12.5 1 98.5 325 GLN B N 1
ATOM 5538 C CA . GLN B 1 325 ? -10.406 -10.398 13.828 1 98.5 325 GLN B CA 1
ATOM 5539 C C . GLN B 1 325 ? -10.742 -8.93 14.047 1 98.5 325 GLN B C 1
ATOM 5541 O O . GLN B 1 325 ? -10.695 -8.133 13.109 1 98.5 325 GLN B O 1
ATOM 5546 N N . ARG B 1 326 ? -11.07 -8.648 15.273 1 97.88 326 ARG B N 1
ATOM 5547 C CA . ARG B 1 326 ? -11.117 -7.266 15.75 1 97.88 326 ARG B CA 1
ATOM 5548 C C . ARG B 1 326 ? -9.727 -6.781 16.141 1 97.88 326 ARG B C 1
ATOM 5550 O O . ARG B 1 326 ? -8.805 -7.582 16.312 1 97.88 326 ARG B O 1
ATOM 5557 N N . ILE B 1 327 ? -9.633 -5.508 16.375 1 98.44 327 ILE B N 1
ATOM 5558 C CA . ILE B 1 327 ? -8.344 -4.906 16.688 1 98.44 327 ILE B CA 1
ATOM 5559 C C . ILE B 1 327 ? -7.816 -5.453 18 1 98.44 327 ILE B C 1
ATOM 5561 O O . ILE B 1 327 ? -6.617 -5.715 18.141 1 98.44 327 ILE B O 1
ATOM 5565 N N . ASP B 1 328 ? -8.656 -5.602 18.984 1 98.38 328 ASP B N 1
ATOM 5566 C CA . ASP B 1 328 ? -8.219 -6.125 20.281 1 98.38 328 ASP B CA 1
ATOM 5567 C C . ASP B 1 328 ? -7.676 -7.547 20.125 1 98.38 328 ASP B C 1
ATOM 5569 O O . ASP B 1 328 ? -6.691 -7.914 20.781 1 98.38 328 ASP B O 1
ATOM 5573 N N . GLU B 1 329 ? -8.289 -8.359 19.266 1 98.38 329 GLU B N 1
ATOM 5574 C CA . GLU B 1 329 ? -7.84 -9.719 19 1 98.38 329 GLU B CA 1
ATOM 5575 C C . GLU B 1 329 ? -6.52 -9.727 18.234 1 98.38 329 GLU B C 1
ATOM 5577 O O . GLU B 1 329 ? -5.668 -10.586 18.469 1 98.38 329 GLU B O 1
ATOM 5582 N N . VAL B 1 330 ? -6.34 -8.781 17.328 1 98.62 330 VAL B N 1
ATOM 5583 C CA . VAL B 1 330 ? -5.086 -8.625 16.609 1 98.62 330 VAL B CA 1
ATOM 5584 C C . VAL B 1 330 ? -3.943 -8.375 17.578 1 98.62 330 VAL B C 1
ATOM 5586 O O . VAL B 1 330 ? -2.9 -9.031 17.516 1 98.62 330 VAL B O 1
ATOM 5589 N N . LEU B 1 331 ? -4.152 -7.492 18.516 1 98.06 331 LEU B N 1
ATOM 5590 C CA . LEU B 1 331 ? -3.119 -7.109 19.469 1 98.06 331 LEU B CA 1
ATOM 5591 C C . LEU B 1 331 ? -2.781 -8.266 20.406 1 98.06 331 LEU B C 1
ATOM 5593 O O . LEU B 1 331 ? -1.663 -8.352 20.922 1 98.06 331 LEU B O 1
ATOM 5597 N N . ALA B 1 332 ? -3.727 -9.156 20.562 1 97.94 332 ALA B N 1
ATOM 5598 C CA . ALA B 1 332 ? -3.531 -10.297 21.438 1 97.94 332 ALA B CA 1
ATOM 5599 C C . ALA B 1 332 ? -2.979 -11.5 20.672 1 97.94 332 ALA B C 1
ATOM 5601 O O . ALA B 1 332 ? -2.627 -12.516 21.266 1 97.94 332 ALA B O 1
ATOM 5602 N N . ASP B 1 333 ? -2.902 -11.477 19.375 1 98.19 333 ASP B N 1
ATOM 5603 C CA . ASP B 1 333 ? -2.479 -12.594 18.531 1 98.19 333 ASP B CA 1
ATOM 5604 C C . ASP B 1 333 ? -1.007 -12.93 18.766 1 98.19 333 ASP B C 1
ATOM 5606 O O . ASP B 1 333 ? -0.135 -12.078 18.594 1 98.19 333 ASP B O 1
ATOM 5610 N N . PRO B 1 334 ? -0.666 -14.195 19.094 1 98.12 334 PRO B N 1
ATOM 5611 C CA . PRO B 1 334 ? 0.718 -14.586 19.359 1 98.12 334 PRO B CA 1
ATOM 5612 C C . PRO B 1 334 ? 1.649 -14.344 18.172 1 98.12 334 PRO B C 1
ATOM 5614 O O . PRO B 1 334 ? 2.832 -14.055 18.375 1 98.12 334 PRO B O 1
ATOM 5617 N N . GLN B 1 335 ? 1.157 -14.484 16.984 1 98.19 335 GLN B N 1
ATOM 5618 C CA . GLN B 1 335 ? 1.977 -14.242 15.805 1 98.19 335 GLN B CA 1
ATOM 5619 C C . GLN B 1 335 ? 2.402 -12.781 15.719 1 98.19 335 GLN B C 1
ATOM 5621 O O . GLN B 1 335 ? 3.561 -12.484 15.422 1 98.19 335 GLN B O 1
ATOM 5626 N N . ILE B 1 336 ? 1.499 -11.836 16 1 98.31 336 ILE B N 1
ATOM 5627 C CA . ILE B 1 336 ? 1.773 -10.406 15.953 1 98.31 336 ILE B CA 1
ATOM 5628 C C . ILE B 1 336 ? 2.76 -10.031 17.062 1 98.31 336 ILE B C 1
ATOM 5630 O O . ILE B 1 336 ? 3.668 -9.227 16.844 1 98.31 336 ILE B O 1
ATOM 5634 N N . GLN B 1 337 ? 2.594 -10.641 18.188 1 97.88 337 GLN B N 1
ATOM 5635 C CA . GLN B 1 337 ? 3.527 -10.414 19.297 1 97.88 337 GLN B CA 1
ATOM 5636 C C . GLN B 1 337 ? 4.918 -10.938 18.953 1 97.88 337 GLN B C 1
ATOM 5638 O O . GLN B 1 337 ? 5.914 -10.242 19.141 1 97.88 337 GLN B O 1
ATOM 5643 N N . ALA B 1 338 ? 4.988 -12.125 18.328 1 98.19 338 ALA B N 1
ATOM 5644 C CA . ALA B 1 338 ? 6.262 -12.75 17.984 1 98.19 338 ALA B CA 1
ATOM 5645 C C . ALA B 1 338 ? 6.98 -11.953 16.891 1 98.19 338 ALA B C 1
ATOM 5647 O O . ALA B 1 338 ? 8.211 -11.914 16.859 1 98.19 338 ALA B O 1
ATOM 5648 N N . ARG B 1 339 ? 6.215 -11.281 16.062 1 98.12 339 ARG B N 1
ATOM 5649 C CA . ARG B 1 339 ? 6.762 -10.555 14.93 1 98.12 339 ARG B CA 1
ATOM 5650 C C . ARG B 1 339 ? 7.023 -9.094 15.289 1 98.12 339 ARG B C 1
ATOM 5652 O O . ARG B 1 339 ? 7.395 -8.297 14.43 1 98.12 339 ARG B O 1
ATOM 5659 N N . ASN B 1 340 ? 6.777 -8.672 16.547 1 97.75 340 ASN B N 1
ATOM 5660 C CA . ASN B 1 340 ? 7.023 -7.324 17.047 1 97.75 340 ASN B CA 1
ATOM 5661 C C . ASN B 1 340 ? 6.262 -6.281 16.234 1 97.75 340 ASN B C 1
ATOM 5663 O O . ASN B 1 340 ? 6.832 -5.262 15.836 1 97.75 340 ASN B O 1
ATOM 5667 N N . MET B 1 341 ? 5.004 -6.527 15.977 1 98.25 341 MET B N 1
ATOM 5668 C CA . MET B 1 341 ? 4.227 -5.609 15.148 1 98.25 341 MET B CA 1
ATOM 5669 C C . MET B 1 341 ? 3.502 -4.582 16.016 1 98.25 341 MET B C 1
ATOM 5671 O O . MET B 1 341 ? 2.842 -3.682 15.492 1 98.25 341 MET B O 1
ATOM 5675 N N . VAL B 1 342 ? 3.643 -4.684 17.281 1 96.88 342 VAL B N 1
ATOM 5676 C CA . VAL B 1 342 ? 3.238 -3.658 18.25 1 96.88 342 VAL B CA 1
ATOM 5677 C C . VAL B 1 342 ? 4.434 -3.26 19.109 1 96.88 342 VAL B C 1
ATOM 5679 O O . VAL B 1 342 ? 5.008 -4.098 19.812 1 96.88 342 VAL B O 1
ATOM 5682 N N . ILE B 1 343 ? 4.77 -2.012 19.078 1 96 343 ILE B N 1
ATOM 5683 C CA . ILE B 1 343 ? 5.945 -1.577 19.828 1 96 343 ILE B CA 1
ATOM 5684 C C . ILE B 1 343 ? 5.508 -0.775 21.047 1 96 343 ILE B C 1
ATOM 5686 O O . ILE B 1 343 ? 4.461 -0.126 21.031 1 96 343 ILE B O 1
ATOM 5690 N N . GLU B 1 344 ? 6.32 -0.816 22.047 1 95.5 344 GLU B N 1
ATOM 5691 C CA . GLU B 1 344 ? 6.133 -0.013 23.25 1 95.5 344 GLU B CA 1
ATOM 5692 C C . GLU B 1 344 ? 7.199 1.072 23.359 1 95.5 344 GLU B C 1
ATOM 5694 O O . GLU B 1 344 ? 8.391 0.797 23.203 1 95.5 344 GLU B O 1
ATOM 5699 N N . GLN B 1 345 ? 6.75 2.271 23.469 1 95.75 345 GLN B N 1
ATOM 5700 C CA . GLN B 1 345 ? 7.641 3.4 23.719 1 95.75 345 GLN B CA 1
ATOM 5701 C C . GLN B 1 345 ? 7.312 4.078 25.047 1 95.75 345 GLN B C 1
ATOM 5703 O O . GLN B 1 345 ? 6.141 4.203 25.406 1 95.75 345 GLN B O 1
ATOM 5708 N N . GLN B 1 346 ? 8.367 4.492 25.734 1 95.94 346 GLN B N 1
ATOM 5709 C CA . GLN B 1 346 ? 8.172 5.293 26.938 1 95.94 346 GLN B CA 1
ATOM 5710 C C . GLN B 1 346 ? 8.195 6.785 26.609 1 95.94 346 GLN B C 1
ATOM 5712 O O . GLN B 1 346 ? 9.227 7.324 26.219 1 95.94 346 GLN B O 1
ATOM 5717 N N . HIS B 1 347 ? 7.074 7.355 26.781 1 95.19 347 HIS B N 1
ATOM 5718 C CA . HIS B 1 347 ? 6.969 8.789 26.547 1 95.19 347 HIS B CA 1
ATOM 5719 C C . HIS B 1 347 ? 7.082 9.578 27.844 1 95.19 347 HIS B C 1
ATOM 5721 O O . HIS B 1 347 ? 6.488 9.195 28.859 1 95.19 347 HIS B O 1
ATOM 5727 N N . PRO B 1 348 ? 7.762 10.68 27.859 1 93.38 348 PRO B N 1
ATOM 5728 C CA . PRO B 1 348 ? 7.961 11.438 29.094 1 93.38 348 PRO B CA 1
ATOM 5729 C C . PRO B 1 348 ? 6.656 11.977 29.672 1 93.38 348 PRO B C 1
ATOM 5731 O O . PRO B 1 348 ? 6.527 12.117 30.891 1 93.38 348 PRO B O 1
ATOM 5734 N N . ARG B 1 349 ? 5.637 12.25 28.891 1 94.06 349 ARG B N 1
ATOM 5735 C CA . ARG B 1 349 ? 4.41 12.891 29.359 1 94.06 349 ARG B CA 1
ATOM 5736 C C . ARG B 1 349 ? 3.252 11.898 29.391 1 94.06 349 ARG B C 1
ATOM 5738 O O . ARG B 1 349 ? 2.307 12.07 30.172 1 94.06 349 ARG B O 1
ATOM 5745 N N . TYR B 1 350 ? 3.301 10.852 28.562 1 94.75 350 TYR B N 1
ATOM 5746 C CA . TYR B 1 350 ? 2.088 10.062 28.359 1 94.75 350 TYR B CA 1
ATOM 5747 C C . TYR B 1 350 ? 2.295 8.625 28.812 1 94.75 350 TYR B C 1
ATOM 5749 O O . TYR B 1 350 ? 1.418 7.777 28.625 1 94.75 350 TYR B O 1
ATOM 5757 N N . GLY B 1 351 ? 3.539 8.383 29.328 1 95 351 GLY B N 1
ATOM 5758 C CA . GLY B 1 351 ? 3.828 7.031 29.781 1 95 351 GLY B CA 1
ATOM 5759 C C . GLY B 1 351 ? 4.109 6.066 28.641 1 95 351 GLY B C 1
ATOM 5760 O O . GLY B 1 351 ? 4.805 6.41 27.688 1 95 351 GLY B O 1
ATOM 5761 N N . THR B 1 352 ? 3.566 4.848 28.844 1 95.19 352 THR B N 1
ATOM 5762 C CA . THR B 1 352 ? 3.848 3.811 27.859 1 95.19 352 THR B CA 1
ATOM 5763 C C . THR B 1 352 ? 2.895 3.92 26.672 1 95.19 352 THR B C 1
ATOM 5765 O O . THR B 1 352 ? 1.674 3.887 26.844 1 95.19 352 THR B O 1
ATOM 5768 N N . LEU B 1 353 ? 3.426 4.113 25.531 1 95.62 353 LEU B N 1
ATOM 5769 C CA . LEU B 1 353 ? 2.689 4.125 24.266 1 95.62 353 LEU B CA 1
ATOM 5770 C C . LEU B 1 353 ? 2.795 2.777 23.562 1 95.62 353 LEU B C 1
ATOM 5772 O O . LEU B 1 353 ? 3.889 2.215 23.453 1 95.62 353 LEU B O 1
ATOM 5776 N N . ARG B 1 354 ? 1.693 2.195 23.188 1 96.38 354 ARG B N 1
ATOM 5777 C CA . ARG B 1 354 ? 1.661 1.009 22.344 1 96.38 354 ARG B CA 1
ATOM 5778 C C . ARG B 1 354 ? 1.14 1.344 20.938 1 96.38 354 ARG B C 1
ATOM 5780 O O . ARG B 1 354 ? -0.019 1.732 20.781 1 96.38 354 ARG B O 1
ATOM 5787 N N . LEU B 1 355 ? 1.987 1.203 19.969 1 96.94 355 LEU B N 1
ATOM 5788 C CA . LEU B 1 355 ? 1.697 1.634 18.609 1 96.94 355 LEU B CA 1
ATOM 5789 C C . LEU B 1 355 ? 2.08 0.553 17.609 1 96.94 355 LEU B C 1
ATOM 5791 O O . LEU B 1 355 ? 2.969 -0.259 17.875 1 96.94 355 LEU B O 1
ATOM 5795 N N . ALA B 1 356 ? 1.394 0.529 16.484 1 97.69 356 ALA B N 1
ATOM 5796 C CA . ALA B 1 356 ? 1.744 -0.413 15.43 1 97.69 356 ALA B CA 1
ATOM 5797 C C . ALA B 1 356 ? 3.152 -0.15 14.906 1 97.69 356 ALA B C 1
ATOM 5799 O O . ALA B 1 356 ? 3.549 1.004 14.727 1 97.69 356 ALA B O 1
ATOM 5800 N N . ASN B 1 357 ? 3.91 -1.185 14.672 1 98.19 357 ASN B N 1
ATOM 5801 C CA . ASN B 1 357 ? 5.262 -1.095 14.125 1 98.19 357 ASN B CA 1
ATOM 5802 C C . ASN B 1 357 ? 5.25 -1.095 12.602 1 98.19 357 ASN B C 1
ATOM 5804 O O . ASN B 1 357 ? 4.223 -1.377 11.984 1 98.19 357 ASN B O 1
ATOM 5808 N N . LEU B 1 358 ? 6.328 -0.686 12.016 1 98.56 358 LEU B N 1
ATOM 5809 C CA . LEU B 1 358 ? 6.535 -0.855 10.578 1 98.56 358 LEU B CA 1
ATOM 5810 C C . LEU B 1 358 ? 6.969 -2.281 10.258 1 98.56 358 LEU B C 1
ATOM 5812 O O . LEU B 1 358 ? 7.539 -2.969 11.109 1 98.56 358 LEU B O 1
ATOM 5816 N N . PRO B 1 359 ? 6.727 -2.736 9.062 1 98.56 359 PRO B N 1
ATOM 5817 C CA . PRO B 1 359 ? 6.887 -4.164 8.781 1 98.56 359 PRO B CA 1
ATOM 5818 C C . PRO B 1 359 ? 8.258 -4.504 8.203 1 98.56 359 PRO B C 1
ATOM 5820 O O . PRO B 1 359 ? 8.469 -5.613 7.707 1 98.56 359 PRO B O 1
ATOM 5823 N N . PHE B 1 360 ? 9.227 -3.666 8.258 1 98.5 360 PHE B N 1
ATOM 5824 C CA . PHE B 1 360 ? 10.555 -3.93 7.719 1 98.5 360 PHE B CA 1
ATOM 5825 C C . PHE B 1 360 ? 11.32 -4.906 8.609 1 98.5 360 PHE B C 1
ATOM 5827 O O . PHE B 1 360 ? 11.617 -4.598 9.766 1 98.5 360 PHE B O 1
ATOM 5834 N N . ARG B 1 361 ? 11.641 -6.098 8.047 1 98.19 361 ARG B N 1
ATOM 5835 C CA . ARG B 1 361 ? 12.453 -7.082 8.758 1 98.19 361 ARG B CA 1
ATOM 5836 C C . ARG B 1 361 ? 13.695 -7.445 7.949 1 98.19 361 ARG B C 1
ATOM 5838 O O . ARG B 1 361 ? 13.602 -8.07 6.891 1 98.19 361 ARG B O 1
ATOM 5845 N N . PHE B 1 362 ? 14.82 -7.039 8.438 1 97.88 362 PHE B N 1
ATOM 5846 C CA . PHE B 1 362 ? 16.125 -7.32 7.832 1 97.88 362 PHE B CA 1
ATOM 5847 C C . PHE B 1 362 ? 16.922 -8.289 8.703 1 97.88 362 PHE B C 1
ATOM 5849 O O . PHE B 1 362 ? 16.797 -8.281 9.922 1 97.88 362 PHE B O 1
ATOM 5856 N N . SER B 1 363 ? 17.703 -9.07 8.07 1 96.94 363 SER B N 1
ATOM 5857 C CA . SER B 1 363 ? 18.438 -10.094 8.797 1 96.94 363 SER B CA 1
ATOM 5858 C C . SER B 1 363 ? 19.547 -9.477 9.656 1 96.94 363 SER B C 1
ATOM 5860 O O . SER B 1 363 ? 19.875 -9.992 10.727 1 96.94 363 SER B O 1
ATOM 5862 N N . ASP B 1 364 ? 20.125 -8.32 9.195 1 96.19 364 ASP B N 1
ATOM 5863 C CA . ASP B 1 364 ? 21.375 -7.895 9.844 1 96.19 364 ASP B CA 1
ATOM 5864 C C . ASP B 1 364 ? 21.25 -6.477 10.391 1 96.19 364 ASP B C 1
ATOM 5866 O O . ASP B 1 364 ? 22.25 -5.809 10.633 1 96.19 364 ASP B O 1
ATOM 5870 N N . CYS B 1 365 ? 20.047 -6.047 10.562 1 95.56 365 CYS B N 1
ATOM 5871 C CA . CYS B 1 365 ? 19.812 -4.797 11.273 1 95.56 365 CYS B CA 1
ATOM 5872 C C . CYS B 1 365 ? 18.391 -4.738 11.836 1 95.56 365 CYS B C 1
ATOM 5874 O O . CYS B 1 365 ? 17.5 -5.43 11.336 1 95.56 365 CYS B O 1
ATOM 5876 N N . ASP B 1 366 ? 18.203 -4.008 12.875 1 96.5 366 ASP B N 1
ATOM 5877 C CA . ASP B 1 366 ? 16.906 -3.795 13.523 1 96.5 366 ASP B CA 1
ATOM 5878 C C . ASP B 1 366 ? 16.344 -2.42 13.18 1 96.5 366 ASP B C 1
ATOM 5880 O O . ASP B 1 366 ? 16.922 -1.395 13.555 1 96.5 366 ASP B O 1
ATOM 5884 N N . THR B 1 367 ? 15.211 -2.355 12.562 1 97.5 367 THR B N 1
ATOM 5885 C CA . THR B 1 367 ? 14.633 -1.112 12.07 1 97.5 367 THR B CA 1
ATOM 5886 C C . THR B 1 367 ? 13.602 -0.562 13.055 1 97.5 367 THR B C 1
ATOM 5888 O O . THR B 1 367 ? 12.922 0.421 12.766 1 97.5 367 THR B O 1
ATOM 5891 N N . THR B 1 368 ? 13.445 -1.137 14.227 1 97.12 368 THR B N 1
ATOM 5892 C CA . THR B 1 368 ? 12.477 -0.692 15.219 1 97.12 368 THR B CA 1
ATOM 5893 C C . THR B 1 368 ? 12.828 0.701 15.734 1 97.12 368 THR B C 1
ATOM 5895 O O . THR B 1 368 ? 13.961 0.95 16.141 1 97.12 368 THR B O 1
ATOM 5898 N N . ILE B 1 369 ? 11.867 1.589 15.703 1 97.06 369 ILE B N 1
ATOM 5899 C CA . ILE B 1 369 ? 12.07 2.945 16.203 1 97.06 369 ILE B CA 1
ATOM 5900 C C . ILE B 1 369 ? 11.773 2.994 17.703 1 97.06 369 ILE B C 1
ATOM 5902 O O . ILE B 1 369 ? 10.688 2.607 18.141 1 97.06 369 ILE B O 1
ATOM 5906 N N . HIS B 1 370 ? 12.633 3.512 18.391 1 93.75 370 HIS B N 1
ATOM 5907 C CA . HIS B 1 370 ? 12.438 3.572 19.828 1 93.75 370 HIS B CA 1
ATOM 5908 C C . HIS B 1 370 ? 12.219 5.008 20.297 1 93.75 370 HIS B C 1
ATOM 5910 O O . HIS B 1 370 ? 11.711 5.234 21.406 1 93.75 370 HIS B O 1
ATOM 5916 N N . GLN B 1 371 ? 12.625 5.949 19.484 1 95.88 371 GLN B N 1
ATOM 5917 C CA . GLN B 1 371 ? 12.492 7.355 19.844 1 95.88 371 GLN B CA 1
ATOM 5918 C C . GLN B 1 371 ? 11.062 7.848 19.641 1 95.88 371 GLN B C 1
ATOM 5920 O O . GLN B 1 371 ? 10.469 7.605 18.578 1 95.88 371 GLN B O 1
ATOM 5925 N N . VAL B 1 372 ? 10.562 8.555 20.594 1 97.44 372 VAL B N 1
ATOM 5926 C CA . VAL B 1 372 ? 9.195 9.062 20.531 1 97.44 372 VAL B CA 1
ATOM 5927 C C . VAL B 1 372 ? 9.148 10.266 19.594 1 97.44 372 VAL B C 1
ATOM 5929 O O . VAL B 1 372 ? 10.18 10.867 19.281 1 97.44 372 VAL B O 1
ATOM 5932 N N . ALA B 1 373 ? 7.957 10.57 19.094 1 97.75 373 ALA B N 1
ATOM 5933 C CA . ALA B 1 373 ? 7.754 11.766 18.281 1 97.75 373 ALA B CA 1
ATOM 5934 C C . ALA B 1 373 ? 8.109 13.031 19.047 1 97.75 373 ALA B C 1
ATOM 5936 O O . ALA B 1 373 ? 7.926 13.094 20.266 1 97.75 373 ALA B O 1
ATOM 5937 N N . PRO B 1 374 ? 8.594 14.023 18.406 1 97.25 374 PRO B N 1
ATOM 5938 C CA . PRO B 1 374 ? 9.047 15.234 19.094 1 97.25 374 PRO B CA 1
ATOM 5939 C C . PRO B 1 374 ? 7.895 16.172 19.453 1 97.25 374 PRO B C 1
ATOM 5941 O O . PRO B 1 374 ? 6.879 16.203 18.75 1 97.25 374 PRO B O 1
ATOM 5944 N N . ASP B 1 375 ? 8.125 16.906 20.5 1 96.31 375 ASP B N 1
ATOM 5945 C CA . ASP B 1 375 ? 7.289 18.078 20.766 1 96.31 375 ASP B CA 1
ATOM 5946 C C . ASP B 1 375 ? 7.551 19.172 19.734 1 96.31 375 ASP B C 1
ATOM 5948 O O . ASP B 1 375 ? 8.547 19.125 19 1 96.31 375 ASP B O 1
ATOM 5952 N N . LEU B 1 376 ? 6.617 20.125 19.734 1 96.88 376 LEU B N 1
ATOM 5953 C CA . LEU B 1 376 ? 6.742 21.234 18.781 1 96.88 376 LEU B CA 1
ATOM 5954 C C . LEU B 1 376 ? 7.996 22.047 19.062 1 96.88 376 LEU B C 1
ATOM 5956 O O . LEU B 1 376 ? 8.109 22.672 20.125 1 96.88 376 LEU B O 1
ATOM 5960 N N . GLY B 1 377 ? 8.977 22 18.172 1 97.56 377 GLY B N 1
ATOM 5961 C CA . GLY B 1 377 ? 10.195 22.781 18.281 1 97.56 377 GLY B CA 1
ATOM 5962 C C . GLY B 1 377 ? 11.18 22.188 19.281 1 97.56 377 GLY B C 1
ATOM 5963 O O . GLY B 1 377 ? 12.125 22.859 19.688 1 97.56 377 GLY B O 1
ATOM 5964 N N . GLN B 1 378 ? 11 20.984 19.656 1 97 378 GLN B N 1
ATOM 5965 C CA . GLN B 1 378 ? 11.828 20.344 20.672 1 97 378 GLN B CA 1
ATOM 5966 C C . GLN B 1 378 ? 13.305 20.391 20.297 1 97 378 GLN B C 1
ATOM 5968 O O . GLN B 1 378 ? 14.172 20.531 21.172 1 97 378 GLN B O 1
ATOM 5973 N N . HIS B 1 379 ? 13.633 20.328 19.047 1 98.5 379 HIS B N 1
ATOM 5974 C CA . HIS B 1 379 ? 15.023 20.188 18.625 1 98.5 379 HIS B CA 1
ATOM 5975 C C . HIS B 1 379 ? 15.508 21.438 17.891 1 98.5 379 HIS B C 1
ATOM 5977 O O . HIS B 1 379 ? 16.484 21.375 17.141 1 98.5 379 HIS B O 1
ATOM 5983 N N . ASN B 1 380 ? 14.875 22.594 18.141 1 98.62 380 ASN B N 1
ATOM 5984 C CA . ASN B 1 380 ? 15.242 23.844 17.484 1 98.62 380 ASN B CA 1
ATOM 5985 C C . ASN B 1 380 ? 16.734 24.141 17.656 1 98.62 380 ASN B C 1
ATOM 5987 O O . ASN B 1 380 ? 17.438 24.328 16.656 1 98.62 380 ASN B O 1
ATOM 5991 N N . ALA B 1 381 ? 17.203 24.125 18.859 1 98.44 381 ALA B N 1
ATOM 5992 C CA . ALA B 1 381 ? 18.562 24.547 19.156 1 98.44 381 ALA B CA 1
ATOM 5993 C C . ALA B 1 381 ? 19.578 23.562 18.578 1 98.44 381 ALA B C 1
ATOM 5995 O O . ALA B 1 381 ? 20.562 23.969 17.969 1 98.44 381 ALA B O 1
ATOM 5996 N N . GLU B 1 382 ? 19.312 22.297 18.75 1 98.5 382 GLU B N 1
ATOM 5997 C CA . GLU B 1 382 ? 20.219 21.266 18.297 1 98.5 382 GLU B CA 1
ATOM 5998 C C . GLU B 1 382 ? 20.375 21.297 16.766 1 98.5 382 GLU B C 1
ATOM 6000 O O . GLU B 1 382 ? 21.5 21.25 16.266 1 98.5 382 GLU B O 1
ATOM 6005 N N . VAL B 1 383 ? 19.25 21.406 16.078 1 98.75 383 VAL B N 1
ATOM 6006 C CA . VAL B 1 383 ? 19.281 21.422 14.617 1 98.75 383 VAL B CA 1
ATOM 6007 C C . VAL B 1 383 ? 19.953 22.703 14.133 1 98.75 383 VAL B C 1
ATOM 6009 O O . VAL B 1 383 ? 20.781 22.672 13.227 1 98.75 383 VAL B O 1
ATOM 6012 N N . ALA B 1 384 ? 19.641 23.844 14.766 1 98.75 384 ALA B N 1
ATOM 6013 C CA . ALA B 1 384 ? 20.25 25.125 14.383 1 98.75 384 ALA B CA 1
ATOM 6014 C C . ALA B 1 384 ? 21.766 25.078 14.57 1 98.75 384 ALA B C 1
ATOM 6016 O O . ALA B 1 384 ? 22.516 25.547 13.711 1 98.75 384 ALA B O 1
ATOM 6017 N N . ALA B 1 385 ? 22.219 24.547 15.695 1 98.69 385 ALA B N 1
ATOM 6018 C CA . ALA B 1 385 ? 23.641 24.422 15.953 1 98.69 385 ALA B CA 1
ATOM 6019 C C . ALA B 1 385 ? 24.328 23.578 14.875 1 98.69 385 ALA B C 1
ATOM 6021 O O . ALA B 1 385 ? 25.406 23.922 14.398 1 98.69 385 ALA B O 1
ATOM 6022 N N . GLY B 1 386 ? 23.656 22.531 14.492 1 98.38 386 GLY B N 1
ATOM 6023 C CA . GLY B 1 386 ? 24.188 21.672 13.453 1 98.38 386 GLY B CA 1
ATOM 6024 C C . GLY B 1 386 ? 24.281 22.344 12.102 1 98.38 386 GLY B C 1
ATOM 6025 O O . GLY B 1 386 ? 25.078 21.938 11.242 1 98.38 386 GLY B O 1
ATOM 6026 N N . LEU B 1 387 ? 23.516 23.406 11.922 1 98.31 387 LEU B N 1
ATOM 6027 C CA . LEU B 1 387 ? 23.484 24.125 10.656 1 98.31 387 LEU B CA 1
ATOM 6028 C C . LEU B 1 387 ? 24.469 25.297 10.688 1 98.31 387 LEU B C 1
ATOM 6030 O O . LEU B 1 387 ? 24.594 26.031 9.703 1 98.31 387 LEU B O 1
ATOM 6034 N N . GLY B 1 388 ? 25.125 25.562 11.836 1 98 388 GLY B N 1
ATOM 6035 C CA . GLY B 1 388 ? 26.188 26.547 11.906 1 98 388 GLY B CA 1
ATOM 6036 C C . GLY B 1 388 ? 25.75 27.844 12.562 1 98 388 GLY B C 1
ATOM 6037 O O . GLY B 1 388 ? 26.5 28.812 12.594 1 98 388 GLY B O 1
ATOM 6038 N N . PHE B 1 389 ? 24.578 27.875 13.117 1 98.31 389 PHE B N 1
ATOM 6039 C CA . PHE B 1 389 ? 24.172 29.062 13.852 1 98.31 389 PHE B CA 1
ATOM 6040 C C . PHE B 1 389 ? 24.906 29.172 15.18 1 98.31 389 PHE B C 1
ATOM 6042 O O . PHE B 1 389 ? 25.109 28.156 15.859 1 98.31 389 PHE B O 1
ATOM 6049 N N . SER B 1 390 ? 25.281 30.406 15.586 1 98.31 390 SER B N 1
ATOM 6050 C CA . SER B 1 390 ? 25.953 30.609 16.859 1 98.31 390 SER B CA 1
ATOM 6051 C C . SER B 1 390 ? 24.984 30.531 18.031 1 98.31 390 SER B C 1
ATOM 6053 O O . SER B 1 390 ? 23.766 30.688 17.844 1 98.31 390 SER B O 1
ATOM 6055 N N . PRO B 1 391 ? 25.5 30.25 19.172 1 98.06 391 PRO B N 1
ATOM 6056 C CA . PRO B 1 391 ? 24.641 30.234 20.344 1 98.06 391 PRO B CA 1
ATOM 6057 C C . PRO B 1 391 ? 23.859 31.531 20.531 1 98.06 391 PRO B C 1
ATOM 6059 O O . PRO B 1 391 ? 22.688 31.5 20.922 1 98.06 391 PRO B O 1
ATOM 6062 N N . GLU B 1 392 ? 24.5 32.594 20.188 1 98.12 392 GLU B N 1
ATOM 6063 C CA . GLU B 1 392 ? 23.844 33.906 20.312 1 98.12 392 GLU B CA 1
ATOM 6064 C C . GLU B 1 392 ? 22.703 34.031 19.297 1 98.12 392 GLU B C 1
ATOM 6066 O O . GLU B 1 392 ? 21.625 34.5 19.641 1 98.12 392 GLU B O 1
ATOM 6071 N N . GLU B 1 393 ? 22.938 33.562 18.109 1 98 393 GLU B N 1
ATOM 6072 C CA . GLU B 1 393 ? 21.906 33.594 17.078 1 98 393 GLU B CA 1
ATOM 6073 C C . GLU B 1 393 ? 20.719 32.719 17.469 1 98 393 GLU B C 1
ATOM 6075 O O . GLU B 1 393 ? 19.562 33.094 17.312 1 98 393 GLU B O 1
ATOM 6080 N N . ILE B 1 394 ? 21.016 31.562 17.969 1 98.38 394 ILE B N 1
ATOM 6081 C CA . ILE B 1 394 ? 20 30.594 18.344 1 98.38 394 ILE B CA 1
ATOM 6082 C C . ILE B 1 394 ? 19.125 31.156 19.453 1 98.38 394 ILE B C 1
ATOM 6084 O O . ILE B 1 394 ? 17.891 31.078 19.391 1 98.38 394 ILE B O 1
ATOM 6088 N N . THR B 1 395 ? 19.766 31.766 20.422 1 97.75 395 THR B N 1
ATOM 6089 C CA . THR B 1 395 ? 19.047 32.375 21.531 1 97.75 395 THR B CA 1
ATOM 6090 C C . THR B 1 395 ? 18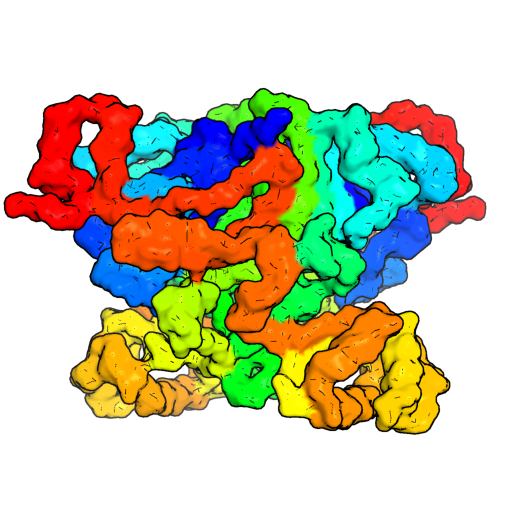.094 33.469 21 1 97.75 395 THR B C 1
ATOM 6092 O O . THR B 1 395 ? 16.938 33.562 21.422 1 97.75 395 THR B O 1
ATOM 6095 N N . ALA B 1 396 ? 18.594 34.25 20.094 1 97.88 396 ALA B N 1
ATOM 6096 C CA . ALA B 1 396 ? 17.797 35.344 19.531 1 97.88 396 ALA B CA 1
ATOM 6097 C C . ALA B 1 396 ? 16.625 34.781 18.719 1 97.88 396 ALA B C 1
ATOM 6099 O O . ALA B 1 396 ? 15.508 35.312 18.812 1 97.88 396 ALA B O 1
ATOM 6100 N N . LEU B 1 397 ? 16.891 33.75 17.875 1 98.25 397 LEU B N 1
ATOM 6101 C CA . LEU B 1 397 ? 15.852 33.156 17.047 1 98.25 397 LEU B CA 1
ATOM 6102 C C . LEU B 1 397 ? 14.734 32.562 17.922 1 98.25 397 LEU B C 1
ATOM 6104 O O . LEU B 1 397 ? 13.555 32.719 17.578 1 98.25 397 LEU B O 1
ATOM 6108 N N . GLN B 1 398 ? 15.102 31.984 19.047 1 97.69 398 GLN B N 1
ATOM 6109 C CA . GLN B 1 398 ? 14.117 31.391 19.953 1 97.69 398 GLN B CA 1
ATOM 6110 C C . GLN B 1 398 ? 13.359 32.469 20.734 1 97.69 398 GLN B C 1
ATOM 6112 O O . GLN B 1 398 ? 12.141 32.375 20.891 1 97.69 398 GLN B O 1
ATOM 6117 N N . ALA B 1 399 ? 14.086 33.5 21.188 1 96.69 399 ALA B N 1
ATOM 6118 C CA . ALA B 1 399 ? 13.484 34.562 21.953 1 96.69 399 ALA B CA 1
ATOM 6119 C C . ALA B 1 399 ? 12.461 35.344 21.125 1 96.69 399 ALA B C 1
ATOM 6121 O O . ALA B 1 399 ? 11.438 35.812 21.656 1 96.69 399 ALA B O 1
ATOM 6122 N N . ASP B 1 400 ? 12.742 35.438 19.828 1 97 400 ASP B N 1
ATOM 6123 C CA . ASP B 1 400 ? 11.891 36.25 18.953 1 97 400 ASP B CA 1
ATOM 6124 C C . ASP B 1 400 ? 10.789 35.406 18.328 1 97 400 ASP B C 1
ATOM 6126 O O . ASP B 1 400 ? 9.984 35.875 17.531 1 97 400 ASP B O 1
ATOM 6130 N N . GLY B 1 401 ? 10.781 34.125 18.578 1 96.56 401 GLY B N 1
ATOM 6131 C CA . GLY B 1 401 ? 9.734 33.25 18.109 1 96.56 401 GLY B CA 1
ATOM 6132 C C . GLY B 1 401 ? 9.93 32.781 16.672 1 96.56 401 GLY B C 1
ATOM 6133 O O . GLY B 1 401 ? 9.016 32.25 16.062 1 96.56 401 GLY B O 1
ATOM 6134 N N . VAL B 1 402 ? 11.125 33.062 16.141 1 98.25 402 VAL B N 1
ATOM 6135 C CA . VAL B 1 402 ? 11.445 32.594 14.797 1 98.25 402 VAL B CA 1
ATOM 6136 C C . VAL B 1 402 ? 11.578 31.062 14.82 1 98.25 402 VAL B C 1
ATOM 6138 O O . VAL B 1 402 ? 11.047 30.375 13.945 1 98.25 402 VAL B O 1
ATOM 6141 N N . LEU B 1 403 ? 12.312 30.531 15.758 1 98.44 403 LEU B N 1
ATOM 6142 C CA . LEU B 1 403 ? 12.266 29.141 16.156 1 98.44 403 LEU B CA 1
ATOM 6143 C C . LEU B 1 403 ? 11.367 28.953 17.375 1 98.44 403 LEU B C 1
ATOM 6145 O O . LEU B 1 403 ? 11.766 29.266 18.5 1 98.44 403 LEU B O 1
ATOM 6149 N N . PHE B 1 404 ? 10.242 28.375 17.125 1 97.06 404 PHE B N 1
ATOM 6150 C CA . PHE B 1 404 ? 9.156 28.422 18.109 1 97.06 404 PHE B CA 1
ATOM 6151 C C . PHE B 1 404 ? 9.141 27.156 18.953 1 97.06 404 PHE B C 1
ATOM 6153 O O . PHE B 1 404 ? 9.352 26.047 18.438 1 97.06 404 PHE B O 1
ATOM 6160 N N . THR B 1 405 ? 8.953 27.203 20.266 1 93 405 THR B N 1
ATOM 6161 C CA . THR B 1 405 ? 8.609 26.125 21.188 1 93 405 THR B CA 1
ATOM 6162 C C . THR B 1 405 ? 7.441 26.531 22.078 1 93 405 THR B C 1
ATOM 6164 O O . THR B 1 405 ? 7.215 27.719 22.312 1 93 405 THR B O 1
ATOM 6167 N N . HIS B 1 406 ? 6.641 25.406 22.484 1 82.06 406 HIS B N 1
ATOM 6168 C CA . HIS B 1 406 ? 5.559 25.719 23.406 1 82.06 406 HIS B CA 1
ATOM 6169 C C . HIS B 1 406 ? 6.105 26.172 24.766 1 82.06 406 HIS B C 1
ATOM 6171 O O . HIS B 1 406 ? 7.102 25.625 25.25 1 82.06 406 HIS B O 1
ATOM 6177 N N . GLY B 1 407 ? 5.391 27.141 25.422 1 66.62 407 GLY B N 1
ATOM 6178 C CA . GLY B 1 407 ? 5.684 27.625 26.766 1 66.62 407 GLY B CA 1
ATOM 6179 C C . GLY B 1 407 ? 6.691 28.766 26.781 1 66.62 407 GLY B C 1
ATOM 6180 O O . GLY B 1 407 ? 6.883 29.406 27.812 1 66.62 407 GLY B O 1
ATOM 6181 N N . ASP B 1 408 ? 7.703 28.562 25.891 1 48.5 408 ASP B N 1
ATOM 6182 C CA . ASP B 1 408 ? 8.672 29.641 26.016 1 48.5 408 ASP B CA 1
ATOM 6183 C C . ASP B 1 408 ? 8.047 30.984 25.656 1 48.5 408 ASP B C 1
ATOM 6185 O O . ASP B 1 408 ? 8.047 31.375 24.484 1 48.5 408 ASP B O 1
ATOM 6189 N N . ALA B 1 409 ? 6.891 31.141 25.906 1 40.5 409 ALA B N 1
ATOM 6190 C CA . ALA B 1 409 ? 6.387 32.5 25.828 1 40.5 409 ALA B CA 1
ATOM 6191 C C . ALA B 1 409 ? 7.434 33.5 26.328 1 40.5 409 ALA B C 1
ATOM 6193 O O . ALA B 1 409 ? 8.156 33.219 27.281 1 40.5 409 ALA B O 1
ATOM 6194 N N . ARG B 1 410 ? 7.461 34.688 25.844 1 37.84 410 ARG B N 1
ATOM 6195 C CA . ARG B 1 410 ? 7.973 36 26.172 1 37.84 410 ARG B CA 1
ATOM 6196 C C . ARG B 1 410 ? 7.672 36.375 27.609 1 37.84 410 ARG B C 1
ATOM 6198 O O . ARG B 1 410 ? 6.578 36.094 28.109 1 37.84 410 ARG B O 1
#

pLDDT: mean 95.91, std 5.84, range [37.22, 98.94]